Protein AF-0000000085841360 (afdb_homodimer)

InterPro domains:
  IPR001170 Adenylyl cyclase class-4/guanylyl cyclase [PR00255] (99-117)
  IPR001170 Adenylyl cyclase class-4/guanylyl cyclase [PR00255] (224-242)
  IPR001170 Adenylyl cyclase class-4/guanylyl cyclase [PR00255] (332-350)
  IPR001170 Adenylyl cyclase class-4/guanylyl cyclase [PR00255] (370-387)
  IPR001170 Adenylyl cyclase class-4/guanylyl cyclase [PS00458] (100-117)
  IPR001828 Receptor, ligand binding region [PF01094] (47-393)
  IPR028082 Periplasmic binding protein-like I [SSF53822] (27-424)
  IPR052612 Atrial Natriuretic Peptide Clearance Receptor [PTHR44755] (21-378)

Radius of gyration: 34.13 Å; Cα contacts (8 Å, |Δi|>4): 1692; chains: 2; bounding box: 113×146×78 Å

Foldseek 3Di:
DPPPPPPPPPPPPPPPVPLCLDADQDEFEEEEEAACDVVDCQHCLLQVLLQVVLVVVLCPDPSSVNYHYHYDYDHLVLDCRLVVVQVPADLVRHGLEYEDDAQQVSRQNNQQVCVVQLHAYEYCHNQFPVLLDQPHRNLRYFHLHFHLLLLLLVVLLLCVVLVFQEEEEEEAQQVRSRVRVRNVVSNCVNNCVHPNRHYHYDYHHVPPDPDPLLVRLVVCQPGAEYEYEDDLVSVLSNLLNCVVVVVLDLAHQYEYEDEWDQPVPQQDSNPDPDPCSLVSLSSQQRYKYKYFDFFDDPLLVVVQVSSVVSCVVVVNDDDPPTRSDTPRSQSSSVVVVLLSVLQSVQVSVVHHSSNSSSSSQSSAQDWDATSRGIWGHHNSNHTNTKMFMKHQLDSVNSDIDTQKIAGSVVGDIDGDPSDDVSSSHHDDDPPPPPPPPPPDD/DDPPPPPPPPPPPPPPPPLPLAADQDEFEEEEEAACDVVDCQHCLLQVLLQVVLVVVLCVDPSSVNYHYHYDYDHLVLDCRLVVVQVPADLVRHGLEYEDDAQQVSRQNNQQVCVVQLHAYEYCHNQFPVLLDQPHRNLRYFHLHFHLLLLLLVVLLLCVVLVFQEEEEEEAQQVRSRVRVRNVVSNCVNNCVHPNRHYHYDYHHVPPDPDPLLVRLVVCQVGAEYEYEDDLVSVLSNLLNCVVVVVLDLAHQAEYEDEWPLPVPQQDSNPDPDPCSLVSLSSQQRYKYKYFDFFDDPLLVVVQVSSVVSCVVVVNDDDDPTRSDTPRSQSSSVVVVLLSVLQSVQVSVVHHSSNSSSSSQSSAQDWDATSRGIWGHHNSNHTNTKMFMKHQLDSVNSDIDTQKIAGSVVGDIDGDPSDDPSSSHHDDDPPPPPPPPPPDD

pLDDT: mean 87.68, std 17.19, range [25.14, 98.94]

Nearest PDB structures (foldseek):
  1yk0-assembly1_A  TM=9.576E-01  e=2.338E-50  Homo sapiens
  1jdp-assembly1_B  TM=9.513E-01  e=7.769E-50  Homo sapiens
  1jdn-assembly1_A-2  TM=8.991E-01  e=1.057E-47  Homo sapiens
  1t34-assembly1_B  TM=9.199E-01  e=1.715E-35  Rattus norvegicus
  1ewk-assembly1_A  TM=6.582E-01  e=5.952E-17  Rattus norvegicus

Sequence (882 aa):
MSCFMSLCLSIMVVLMMPGRTSALTDNIDVMVMLPRNNTYLFSNQRVSPAIEYAIKKLGRAEPFAGLKFNVKYVNSACGVDALYALVDKQRDERPDLVLGPVCEYTAASVVRVASHWNIPVISAGALATGFNTKTAEYSHLTRIAPTYVKMAETFQAMFGRFGWRTASLIYDDDKDERNCYFTIEGVFTVLSEYNHIATDYAVLNSNEERVDADGIITSVYGSEVVIMCAKADTVRDLMLAAHRRKLTSDSHIFFNIELFNSSSYGDGSWRRGDKYDNEAKAAYSFLNTVTLLRSTKAEFEDFSKEMKKSLQQSDIPVCEGCSAVNMFMEGFHDALILYALALHEVKSNGLTKKDGLEITHRMWNRTIEGIAGQVSLDANGDRNGDFSVIRMTDPEAGTHETVMSYFGTNGSFQIMPGFKREWFSLRIAPEPQHPKHSDPSMSCFMSLCLSIMVVLMMPGRTSALTDNIDVMVMLPRNNTYLFSNQRVSPAIEYAIKKLGRAEPFAGLKFNVKYVNSACGVDALYALVDKQRDERPDLVLGPVCEYTAASVVRVASHWNIPVISAGALATGFNTKTAEYSHLTRIAPTYVKMAETFQAMFGRFGWRTASLIYDDDKDERNCYFTIEGVFTVLSEYNHIATDYAVLNSNEERVDADGIITSVYGSEVVIMCAKADTVRDLMLAAHRRKLTSDSHIFFNIELFNSSSYGDGSWRRGDKYDNEAKAAYSFLNTVTLLRSTKAEFEDFSKEMKKSLQQSDIPVCEGCSAVNMFMEGFHDALILYALALHEVKSNGLTKKDGLEITHRMWNRTIEGIAGQVSLDANGDRNGDFSVIRMTDPEAGTHETVMSYFGTNGSFQIMPGFKREWFSLRIAPEPQHPKHSDPS

Structure (mmCIF, N/CA/C/O backbone):
data_AF-0000000085841360-model_v1
#
loop_
_entity.id
_entity.type
_entity.pdbx_description
1 polymer 'Natriuretic peptide receptor 3'
#
loop_
_atom_site.group_PDB
_atom_site.id
_atom_site.type_symbol
_atom_site.label_atom_id
_atom_site.label_alt_id
_atom_site.label_comp_id
_atom_site.label_asym_id
_atom_site.label_entity_id
_atom_site.label_seq_id
_atom_site.pdbx_PDB_ins_code
_atom_site.Cartn_x
_atom_site.Cartn_y
_atom_site.Cartn_z
_atom_site.occupancy
_atom_site.B_iso_or_equiv
_atom_site.auth_seq_id
_atom_site.auth_comp_id
_atom_site.auth_asym_id
_atom_site.auth_atom_id
_atom_site.pdbx_PDB_model_num
ATOM 1 N N . MET A 1 1 ? -37.094 -74.125 42.688 1 28.25 1 MET A N 1
ATOM 2 C CA . MET A 1 1 ? -37.906 -73.438 41.656 1 28.25 1 MET A CA 1
ATOM 3 C C . MET A 1 1 ? -37.156 -72.188 41.156 1 28.25 1 MET A C 1
ATOM 5 O O . MET A 1 1 ? -37 -71.188 41.875 1 28.25 1 MET A O 1
ATOM 9 N N . SER A 1 2 ? -36.031 -72.375 40.375 1 29.48 2 SER A N 1
ATOM 10 C CA . SER A 1 2 ? -34.938 -71.688 39.688 1 29.48 2 SER A CA 1
ATOM 11 C C . SER A 1 2 ? -35.469 -70.688 38.688 1 29.48 2 SER A C 1
ATOM 13 O O . SER A 1 2 ? -36.125 -71.062 37.719 1 29.48 2 SER A O 1
ATOM 15 N N . CYS A 1 3 ? -35.969 -69.5 39.219 1 28.59 3 CYS A N 1
ATOM 16 C CA . CYS A 1 3 ? -36.438 -68.375 38.5 1 28.59 3 CYS A CA 1
ATOM 17 C C . CYS A 1 3 ? -35.469 -67.938 37.375 1 28.59 3 CYS A C 1
ATOM 19 O O . CYS A 1 3 ? -34.344 -67.562 37.656 1 28.59 3 CYS A O 1
ATOM 21 N N . PHE A 1 4 ? -35.469 -68.688 36.25 1 32.56 4 PHE A N 1
ATOM 22 C CA . PHE A 1 4 ? -34.844 -68.438 34.938 1 32.56 4 PHE A CA 1
ATOM 23 C C . PHE A 1 4 ? -35.156 -67.062 34.469 1 32.56 4 PHE A C 1
ATOM 25 O O . PHE A 1 4 ? -36.281 -66.75 34.094 1 32.56 4 PHE A O 1
ATOM 32 N N . MET A 1 5 ? -34.688 -66 35.188 1 34.22 5 MET A N 1
ATOM 33 C CA . MET A 1 5 ? -34.719 -64.562 34.812 1 34.22 5 MET A CA 1
ATOM 34 C C . MET A 1 5 ? -34.281 -64.375 33.375 1 34.22 5 MET A C 1
ATOM 36 O O . MET A 1 5 ? -33.125 -64.688 33.031 1 34.22 5 MET A O 1
ATOM 40 N N . SER A 1 6 ? -35.094 -64.688 32.375 1 33.19 6 SER A N 1
ATOM 41 C CA . SER A 1 6 ? -35 -64.375 30.953 1 33.19 6 SER A CA 1
ATOM 42 C C . SER A 1 6 ? -34.594 -62.938 30.75 1 33.19 6 SER A C 1
ATOM 44 O O . SER A 1 6 ? -35.312 -62.031 31.188 1 33.19 6 SER A O 1
ATOM 46 N N . LEU A 1 7 ? -33.281 -62.625 30.844 1 33.59 7 LEU A N 1
ATOM 47 C CA . LEU A 1 7 ? -32.625 -61.375 30.422 1 33.59 7 LEU A CA 1
ATOM 48 C C . LEU A 1 7 ? -33.094 -60.938 29.031 1 33.59 7 LEU A C 1
ATOM 50 O O . LEU A 1 7 ? -32.844 -61.656 28.047 1 33.59 7 LEU A O 1
ATOM 54 N N . CYS A 1 8 ? -34.344 -60.438 28.859 1 31.42 8 CYS A N 1
ATOM 55 C CA . CYS A 1 8 ? -34.844 -59.781 27.672 1 31.42 8 CYS A CA 1
ATOM 56 C C . CYS A 1 8 ? -33.812 -58.781 27.141 1 31.42 8 CYS A C 1
ATOM 58 O O . CYS A 1 8 ? -33.562 -57.75 27.781 1 31.42 8 CYS A O 1
ATOM 60 N N . LEU A 1 9 ? -32.719 -59.188 26.578 1 30.98 9 LEU A N 1
ATOM 61 C CA . LEU A 1 9 ? -31.844 -58.375 25.734 1 30.98 9 LEU A CA 1
ATOM 62 C C . LEU A 1 9 ? -32.656 -57.562 24.75 1 30.98 9 LEU A C 1
ATOM 64 O O . LEU A 1 9 ? -33.281 -58.094 23.812 1 30.98 9 LEU A O 1
ATOM 68 N N . SER A 1 10 ? -33.5 -56.625 25.234 1 33.5 10 SER A N 1
ATOM 69 C CA . SER A 1 10 ? -34.031 -55.625 24.328 1 33.5 10 SER A CA 1
ATOM 70 C C . SER A 1 10 ? -32.969 -55.031 23.422 1 33.5 10 SER A C 1
ATOM 72 O O . SER A 1 10 ? -32 -54.438 23.922 1 33.5 10 SER A O 1
ATOM 74 N N . ILE A 1 11 ? -32.594 -55.688 22.344 1 35.28 11 ILE A N 1
ATOM 75 C CA . ILE A 1 11 ? -31.891 -55.125 21.203 1 35.28 11 ILE A CA 1
ATOM 76 C C . ILE A 1 11 ? -32.5 -53.781 20.828 1 35.28 11 ILE A C 1
ATOM 78 O O . ILE A 1 11 ? -33.656 -53.719 20.391 1 35.28 11 ILE A O 1
ATOM 82 N N . MET A 1 12 ? -32.375 -52.781 21.656 1 34.16 12 MET A N 1
ATOM 83 C CA . MET A 1 12 ? -32.594 -51.438 21.141 1 34.16 12 MET A CA 1
ATOM 84 C C . MET A 1 12 ? -31.875 -51.219 19.812 1 34.16 12 MET A C 1
ATOM 86 O O . MET A 1 12 ? -30.641 -51.156 19.781 1 34.16 12 MET A O 1
ATOM 90 N N . VAL A 1 13 ? -32.312 -51.812 18.719 1 35.75 13 VAL A N 1
ATOM 91 C CA . VAL A 1 13 ? -31.938 -51.344 17.375 1 35.75 13 VAL A CA 1
ATOM 92 C C . VAL A 1 13 ? -32.031 -49.812 17.312 1 35.75 13 VAL A C 1
ATOM 94 O O . VAL A 1 13 ? -33.125 -49.25 17.422 1 35.75 13 VAL A O 1
ATOM 97 N N . VAL A 1 14 ? -31.172 -49.094 17.938 1 36.62 14 VAL A N 1
ATOM 98 C CA . VAL A 1 14 ? -30.953 -47.719 17.5 1 36.62 14 VAL A CA 1
ATOM 99 C C . VAL A 1 14 ? -30.984 -47.625 15.984 1 36.62 14 VAL A C 1
ATOM 101 O O . VAL A 1 14 ? -30.109 -48.188 15.312 1 36.62 14 VAL A O 1
ATOM 104 N N . LEU A 1 15 ? -32.156 -47.75 15.391 1 35.56 15 LEU A N 1
ATOM 105 C CA . LEU A 1 15 ? -32.281 -47.25 14.031 1 35.56 15 LEU A CA 1
ATOM 106 C C . LEU A 1 15 ? -31.453 -46 13.828 1 35.56 15 LEU A C 1
ATOM 108 O O . LEU A 1 15 ? -31.75 -44.938 14.414 1 35.56 15 LEU A O 1
ATOM 112 N N . MET A 1 16 ? -30.125 -46.125 13.781 1 35.56 16 MET A N 1
ATOM 113 C CA . MET A 1 16 ? -29.359 -45.062 13.117 1 35.56 16 MET A CA 1
ATOM 114 C C . MET A 1 16 ? -30.125 -44.531 11.914 1 35.56 16 MET A C 1
ATOM 116 O O . MET A 1 16 ? -30.391 -45.25 10.961 1 35.56 16 MET A O 1
ATOM 120 N N . MET A 1 17 ? -31.203 -43.781 12.102 1 36.94 17 MET A N 1
ATOM 121 C CA . MET A 1 17 ? -31.703 -43 10.969 1 36.94 17 MET A CA 1
ATOM 122 C C . MET A 1 17 ? -30.562 -42.531 10.07 1 36.94 17 MET A C 1
ATOM 124 O O . MET A 1 17 ? -29.578 -41.969 10.555 1 36.94 17 MET A O 1
ATOM 128 N N . PRO A 1 18 ? -30.281 -43.25 9 1 39.94 18 PRO A N 1
ATOM 129 C CA . PRO A 1 18 ? -29.328 -42.562 8.133 1 39.94 18 PRO A CA 1
ATOM 130 C C . PRO A 1 18 ? -29.516 -41.062 8.109 1 39.94 18 PRO A C 1
ATOM 132 O O . PRO A 1 18 ? -30.656 -40.562 8.148 1 39.94 18 PRO A O 1
ATOM 135 N N . GLY A 1 19 ? -28.797 -40.281 8.82 1 41.38 19 GLY A N 1
ATOM 136 C CA . GLY A 1 19 ? -28.812 -38.844 8.594 1 41.38 19 GLY A CA 1
ATOM 137 C C . GLY A 1 19 ? -29.234 -38.469 7.191 1 41.38 19 GLY A C 1
ATOM 138 O O . GLY A 1 19 ? -28.656 -38.938 6.207 1 41.38 19 GLY A O 1
ATOM 139 N N . ARG A 1 20 ? -30.453 -38.281 6.887 1 42.06 20 ARG A N 1
ATOM 140 C CA . ARG A 1 20 ? -30.953 -37.688 5.645 1 42.06 20 ARG A CA 1
ATOM 141 C C . ARG A 1 20 ? -29.984 -36.656 5.098 1 42.06 20 ARG A C 1
ATOM 143 O O . ARG A 1 20 ? -29.781 -35.594 5.699 1 42.06 20 ARG A O 1
ATOM 150 N N . THR A 1 21 ? -28.797 -37 4.57 1 52.59 21 THR A N 1
ATOM 151 C CA . THR A 1 21 ? -28.016 -36.031 3.822 1 52.59 21 THR A CA 1
ATOM 152 C C . THR A 1 21 ? -28.922 -35.219 2.889 1 52.59 21 THR A C 1
ATOM 154 O O . THR A 1 21 ? -29.391 -35.719 1.871 1 52.59 21 THR A O 1
ATOM 157 N N . SER A 1 22 ? -29.734 -34.312 3.354 1 61.97 22 SER A N 1
ATOM 158 C CA . SER A 1 22 ? -30.688 -33.5 2.627 1 61.97 22 SER A CA 1
ATOM 159 C C . SER A 1 22 ? -30 -32.75 1.493 1 61.97 22 SER A C 1
ATOM 161 O O . SER A 1 22 ? -28.891 -32.219 1.665 1 61.97 22 SER A O 1
ATOM 163 N N . ALA A 1 23 ? -30.453 -32.938 0.25 1 74.75 23 ALA A N 1
ATOM 164 C CA . ALA A 1 23 ? -30.047 -32.281 -0.981 1 74.75 23 ALA A CA 1
ATOM 165 C C . ALA A 1 23 ? -30 -30.766 -0.796 1 74.75 23 ALA A C 1
ATOM 167 O O . ALA A 1 23 ? -30.859 -30.188 -0.133 1 74.75 23 ALA A O 1
ATOM 168 N N . LEU A 1 24 ? -28.812 -30.172 -1.114 1 85.38 24 LEU A N 1
ATOM 169 C CA . LEU A 1 24 ? -28.672 -28.719 -1.075 1 85.38 24 LEU A CA 1
ATOM 170 C C . LEU A 1 24 ? -29.578 -28.062 -2.119 1 85.38 24 LEU A C 1
ATOM 172 O O . LEU A 1 24 ? -29.656 -28.531 -3.256 1 85.38 24 LEU A O 1
ATOM 176 N N . THR A 1 25 ? -30.391 -27.094 -1.791 1 87.81 25 THR A N 1
ATOM 177 C CA . THR A 1 25 ? -31.266 -26.406 -2.732 1 87.81 25 THR A CA 1
ATOM 178 C C . THR A 1 25 ? -31.047 -24.906 -2.699 1 87.81 25 THR A C 1
ATOM 180 O O . THR A 1 25 ? -31.859 -24.125 -3.203 1 87.81 25 THR A O 1
ATOM 183 N N . ASP A 1 26 ? -29.906 -24.469 -2.254 1 93.31 26 ASP A N 1
ATOM 184 C CA . ASP A 1 26 ? -29.641 -23.047 -2.037 1 93.31 26 ASP A CA 1
ATOM 185 C C . ASP A 1 26 ? -29.375 -22.344 -3.359 1 93.31 26 ASP A C 1
ATOM 187 O O . ASP A 1 26 ? -28.812 -22.922 -4.285 1 93.31 26 ASP A O 1
ATOM 191 N N . ASN A 1 27 ? -29.859 -21.094 -3.457 1 96.75 27 ASN A N 1
ATOM 192 C CA . ASN A 1 27 ? -29.406 -20.141 -4.469 1 96.75 27 ASN A CA 1
ATOM 193 C C . ASN A 1 27 ? -28.156 -19.391 -4.012 1 96.75 27 ASN A C 1
ATOM 195 O O . ASN A 1 27 ? -28.188 -18.672 -3.008 1 96.75 27 ASN A O 1
ATOM 199 N N . ILE A 1 28 ? -27.125 -19.562 -4.711 1 98.31 28 ILE A N 1
ATOM 200 C CA . ILE A 1 28 ? -25.859 -18.969 -4.305 1 98.31 28 ILE A CA 1
ATOM 201 C C . ILE A 1 28 ? -25.5 -17.828 -5.242 1 98.31 28 ILE A C 1
ATOM 203 O O . ILE A 1 28 ? -25.234 -18.031 -6.434 1 98.31 28 ILE A O 1
ATOM 207 N N . ASP A 1 29 ? -25.438 -16.578 -4.742 1 98.62 29 ASP A N 1
ATOM 208 C CA . ASP A 1 29 ? -24.984 -15.422 -5.52 1 98.62 29 ASP A CA 1
ATOM 209 C C . ASP A 1 29 ? -23.453 -15.328 -5.52 1 98.62 29 ASP A C 1
ATOM 211 O O . ASP A 1 29 ? -22.844 -15.117 -4.469 1 98.62 29 ASP A O 1
ATOM 215 N N . VAL A 1 30 ? -22.906 -15.492 -6.715 1 98.81 30 VAL A N 1
ATOM 216 C CA . VAL A 1 30 ? -21.453 -15.492 -6.855 1 98.81 30 VAL A CA 1
ATOM 217 C C . VAL A 1 30 ? -21 -14.242 -7.613 1 98.81 30 VAL A C 1
ATOM 219 O O . VAL A 1 30 ? -21.5 -13.961 -8.703 1 98.81 30 VAL A O 1
ATOM 222 N N . MET A 1 31 ? -20.125 -13.492 -7.012 1 98.88 31 MET A N 1
ATOM 223 C CA . MET A 1 31 ? -19.516 -12.359 -7.691 1 98.88 31 MET A CA 1
ATOM 224 C C . MET A 1 31 ? -18.094 -12.688 -8.125 1 98.88 31 MET A C 1
ATOM 226 O O . MET A 1 31 ? -17.219 -12.93 -7.289 1 98.88 31 MET A O 1
ATOM 230 N N . VAL A 1 32 ? -17.891 -12.766 -9.422 1 98.88 32 VAL A N 1
ATOM 231 C CA . VAL A 1 32 ? -16.562 -13.047 -9.977 1 98.88 32 VAL A CA 1
ATOM 232 C C . VAL A 1 32 ? -15.883 -11.734 -10.359 1 98.88 32 VAL A C 1
ATOM 234 O O . VAL A 1 32 ? -16.391 -10.977 -11.195 1 98.88 32 VAL A O 1
ATOM 237 N N . MET A 1 33 ? -14.742 -11.445 -9.734 1 98.81 33 MET A N 1
ATOM 238 C CA . MET A 1 33 ? -14.047 -10.18 -9.961 1 98.81 33 MET A CA 1
ATOM 239 C C . MET A 1 33 ? -12.727 -10.406 -10.688 1 98.81 33 MET A C 1
ATOM 241 O O . MET A 1 33 ? -11.688 -10.578 -10.047 1 98.81 33 MET A O 1
ATOM 245 N N . LEU A 1 34 ? -12.766 -10.297 -11.984 1 98.62 34 LEU A N 1
ATOM 246 C CA . LEU A 1 34 ? -11.609 -10.469 -12.859 1 98.62 34 LEU A CA 1
ATOM 247 C C . LEU A 1 34 ? -11.602 -9.414 -13.961 1 98.62 34 LEU A C 1
ATOM 249 O O . LEU A 1 34 ? -12.641 -8.836 -14.281 1 98.62 34 LEU A O 1
ATOM 253 N N . PRO A 1 35 ? -10.438 -9.156 -14.539 1 97.94 35 PRO A N 1
ATOM 254 C CA . PRO A 1 35 ? -10.383 -8.125 -15.578 1 97.94 35 PRO A CA 1
ATOM 255 C C . PRO A 1 35 ? -11.047 -8.562 -16.875 1 97.94 35 PRO A C 1
ATOM 257 O O . PRO A 1 35 ? -11.094 -9.758 -17.188 1 97.94 35 PRO A O 1
ATOM 260 N N . ARG A 1 36 ? -11.508 -7.578 -17.625 1 96.31 36 ARG A N 1
ATOM 261 C CA . ARG A 1 36 ? -12.047 -7.828 -18.953 1 96.31 36 ARG A CA 1
ATOM 262 C C . ARG A 1 36 ? -10.938 -7.906 -20 1 96.31 36 ARG A C 1
ATOM 264 O O . ARG A 1 36 ? -11.062 -8.609 -21 1 96.31 36 ARG A O 1
ATOM 271 N N . ASN A 1 37 ? -9.883 -7.219 -19.75 1 91.81 37 ASN A N 1
ATOM 272 C CA . ASN A 1 37 ? -8.727 -7.195 -20.656 1 91.81 37 ASN A CA 1
ATOM 273 C C . ASN A 1 37 ? -8.094 -8.578 -20.781 1 91.81 37 ASN A C 1
ATOM 275 O O . ASN A 1 37 ? -7.57 -9.117 -19.812 1 91.81 37 ASN A O 1
ATOM 279 N N . ASN A 1 38 ? -7.973 -9.102 -21.969 1 90.5 38 ASN A N 1
ATOM 280 C CA . ASN A 1 38 ? -7.543 -10.477 -22.219 1 90.5 38 ASN A CA 1
ATOM 281 C C . ASN A 1 38 ? -6.02 -10.602 -22.203 1 90.5 38 ASN A C 1
ATOM 283 O O . ASN A 1 38 ? -5.48 -11.695 -22.375 1 90.5 38 ASN A O 1
ATOM 287 N N . THR A 1 39 ? -5.379 -9.508 -21.906 1 87.81 39 THR A N 1
ATOM 288 C CA . THR A 1 39 ? -3.938 -9.633 -21.719 1 87.81 39 THR A CA 1
ATOM 289 C C . THR A 1 39 ? -3.625 -10.359 -20.406 1 87.81 39 THR A C 1
ATOM 291 O O . THR A 1 39 ? -2.531 -10.906 -20.25 1 87.81 39 THR A O 1
ATOM 294 N N . TYR A 1 40 ? -4.609 -10.359 -19.578 1 91.06 40 TYR A N 1
ATOM 295 C CA . TYR A 1 40 ? -4.461 -11.117 -18.344 1 91.06 40 TYR A CA 1
ATOM 296 C C . TYR A 1 40 ? -4.816 -12.586 -18.562 1 91.06 40 TYR A C 1
ATOM 298 O O . TYR A 1 40 ? -5.828 -12.898 -19.188 1 91.06 40 TYR A O 1
ATOM 306 N N . LEU A 1 41 ? -4.078 -13.461 -18.031 1 89.88 41 LEU A N 1
ATOM 307 C CA . LEU A 1 41 ? -4.332 -14.898 -18.125 1 89.88 41 LEU A CA 1
ATOM 308 C C . LEU A 1 41 ? -5.574 -15.289 -17.344 1 89.88 41 LEU A C 1
ATOM 310 O O . LEU A 1 41 ? -6.109 -16.375 -17.516 1 89.88 41 LEU A O 1
ATOM 314 N N . PHE A 1 42 ? -5.996 -14.422 -16.5 1 95.19 42 PHE A N 1
ATOM 315 C CA . PHE A 1 42 ? -7.137 -14.711 -15.633 1 95.19 42 PHE A CA 1
ATOM 316 C C . PHE A 1 42 ? -8.312 -13.805 -15.977 1 95.19 42 PHE A C 1
ATOM 318 O O . PHE A 1 42 ? -9.148 -13.508 -15.117 1 95.19 42 PHE A O 1
ATOM 325 N N . SER A 1 43 ? -8.352 -13.359 -17.141 1 95.38 43 SER A N 1
ATOM 326 C CA . SER A 1 43 ? -9.461 -12.5 -17.547 1 95.38 43 SER A CA 1
ATOM 327 C C . SER A 1 43 ? -10.797 -13.234 -17.453 1 95.38 43 SER A C 1
ATOM 329 O O . SER A 1 43 ? -10.836 -14.469 -17.469 1 95.38 43 SER A O 1
ATOM 331 N N . ASN A 1 44 ? -11.852 -12.469 -17.391 1 96.62 44 ASN A N 1
ATOM 332 C CA . ASN A 1 44 ? -13.195 -13.031 -17.328 1 96.62 44 ASN A CA 1
ATOM 333 C C . ASN A 1 44 ? -13.461 -13.984 -18.484 1 96.62 44 ASN A C 1
ATOM 335 O O . ASN A 1 44 ? -14.008 -15.07 -18.297 1 96.62 44 ASN A O 1
ATOM 339 N N . GLN A 1 45 ? -13.039 -13.586 -19.625 1 94.06 45 GLN A N 1
ATOM 340 C CA . GLN A 1 45 ? -13.32 -14.375 -20.812 1 94.06 45 GLN A CA 1
ATOM 341 C C . GLN A 1 45 ? -12.578 -15.711 -20.781 1 94.06 45 GLN A C 1
ATOM 343 O O . GLN A 1 45 ? -13.078 -16.719 -21.281 1 94.06 45 GLN A O 1
ATOM 348 N N . ARG A 1 46 ? -11.461 -15.727 -20.203 1 92.94 46 ARG A N 1
ATOM 349 C CA . ARG A 1 46 ? -10.656 -16.938 -20.125 1 92.94 46 ARG A CA 1
ATOM 350 C C . ARG A 1 46 ? -11.164 -17.859 -19.031 1 92.94 46 ARG A C 1
ATOM 352 O O . ARG A 1 46 ? -11.172 -19.078 -19.188 1 92.94 46 ARG A O 1
ATOM 359 N N . VAL A 1 47 ? -11.609 -17.297 -17.969 1 96.25 47 VAL A N 1
ATOM 360 C CA . VAL A 1 47 ? -11.875 -18.078 -16.766 1 96.25 47 VAL A CA 1
ATOM 361 C C . VAL A 1 47 ? -13.336 -18.516 -16.734 1 96.25 47 VAL A C 1
ATOM 363 O O . VAL A 1 47 ? -13.672 -19.562 -16.188 1 96.25 47 VAL A O 1
ATOM 366 N N . SER A 1 48 ? -14.266 -17.766 -17.344 1 97.12 48 SER A N 1
ATOM 367 C CA . SER A 1 48 ? -15.703 -18 -17.234 1 97.12 48 SER A CA 1
ATOM 368 C C . SER A 1 48 ? -16.062 -19.406 -17.703 1 97.12 48 SER A C 1
ATOM 370 O O . SER A 1 48 ? -16.906 -20.078 -17.094 1 97.12 48 SER A O 1
ATOM 372 N N . PRO A 1 49 ? -15.453 -19.938 -18.812 1 95.94 49 PRO A N 1
ATOM 373 C CA . PRO A 1 49 ? -15.805 -21.297 -19.219 1 95.94 49 PRO A CA 1
ATOM 374 C C . PRO A 1 49 ? -15.469 -22.328 -18.141 1 95.94 49 PRO A C 1
ATOM 376 O O . PRO A 1 49 ? -16.188 -23.328 -17.984 1 95.94 49 PRO A O 1
ATOM 379 N N . ALA A 1 50 ? -14.383 -22.109 -17.469 1 96.81 50 ALA A N 1
ATOM 380 C CA . ALA A 1 50 ? -13.984 -23.031 -16.406 1 96.81 50 ALA A CA 1
ATOM 381 C C . ALA A 1 50 ? -15 -23.031 -15.258 1 96.81 50 ALA A C 1
ATOM 383 O O . ALA A 1 50 ? -15.312 -24.078 -14.688 1 96.81 50 ALA A O 1
ATOM 384 N N . ILE A 1 51 ? -15.5 -21.859 -14.891 1 98.12 51 ILE A N 1
ATOM 385 C CA . ILE A 1 51 ? -16.5 -21.719 -13.844 1 98.12 51 ILE A CA 1
ATOM 386 C C . ILE A 1 51 ? -17.797 -22.406 -14.273 1 98.12 51 ILE A C 1
ATOM 388 O O . ILE A 1 51 ? -18.391 -23.172 -13.5 1 98.12 51 ILE A O 1
ATOM 392 N N . GLU A 1 52 ? -18.172 -22.203 -15.531 1 97.06 52 GLU A N 1
ATOM 393 C CA . GLU A 1 52 ? -19.375 -22.828 -16.062 1 97.06 52 GLU A CA 1
ATOM 394 C C . GLU A 1 52 ? -19.25 -24.344 -16.078 1 97.06 52 GLU A C 1
ATOM 396 O O . GLU A 1 52 ? -20.219 -25.062 -15.797 1 97.06 52 GLU A O 1
ATOM 401 N N . TYR A 1 53 ? -18.078 -24.781 -16.453 1 96.38 53 TYR A N 1
ATOM 402 C CA . TYR A 1 53 ? -17.812 -26.219 -16.453 1 96.38 53 TYR A CA 1
ATOM 403 C C . TYR A 1 53 ? -18.016 -26.812 -15.055 1 96.38 53 TYR A C 1
ATOM 405 O O . TYR A 1 53 ? -18.609 -27.891 -14.914 1 96.38 53 TYR A O 1
ATOM 413 N N . ALA A 1 54 ? -17.562 -26.172 -14.047 1 97.31 54 ALA A N 1
ATOM 414 C CA . ALA A 1 54 ? -17.719 -26.625 -12.664 1 97.31 54 ALA A CA 1
ATOM 415 C C . ALA A 1 54 ? -19.188 -26.625 -12.25 1 97.31 54 ALA A C 1
ATOM 417 O O . ALA A 1 54 ? -19.656 -27.547 -11.578 1 97.31 54 ALA A O 1
ATOM 418 N N . ILE A 1 55 ? -19.922 -25.594 -12.625 1 97.75 55 ILE A N 1
ATOM 419 C CA . ILE A 1 55 ? -21.328 -25.484 -12.289 1 97.75 55 ILE A CA 1
ATOM 420 C C . ILE A 1 55 ? -22.094 -26.656 -12.891 1 97.75 55 ILE A C 1
ATOM 422 O O . ILE A 1 55 ? -22.938 -27.281 -12.227 1 97.75 55 ILE A O 1
ATOM 426 N N . LYS A 1 56 ? -21.781 -26.984 -14.148 1 95.62 56 LYS A N 1
ATOM 427 C CA . LYS A 1 56 ? -22.438 -28.094 -14.82 1 95.62 56 LYS A CA 1
ATOM 428 C C . LYS A 1 56 ? -22.125 -29.422 -14.117 1 95.62 56 LYS A C 1
ATOM 430 O O . LYS A 1 56 ? -23 -30.266 -13.938 1 95.62 56 LYS A O 1
ATOM 435 N N . LYS A 1 57 ? -20.906 -29.547 -13.797 1 93.75 57 LYS A N 1
ATOM 436 C CA . LYS A 1 57 ? -20.484 -30.766 -13.094 1 93.75 57 LYS A CA 1
ATOM 437 C C . LYS A 1 57 ? -21.219 -30.906 -11.758 1 93.75 57 LYS A C 1
ATOM 439 O O . LYS A 1 57 ? -21.703 -31.984 -11.422 1 93.75 57 LYS A O 1
ATOM 444 N N . LEU A 1 58 ? -21.312 -29.875 -10.984 1 95.94 58 LEU A N 1
ATOM 445 C CA . LEU A 1 58 ? -22 -29.859 -9.695 1 95.94 58 LEU A CA 1
ATOM 446 C C . LEU A 1 58 ? -23.5 -30.125 -9.875 1 95.94 58 LEU A C 1
ATOM 448 O O . LEU A 1 58 ? -24.125 -30.766 -9.039 1 95.94 58 LEU A O 1
ATOM 452 N N . GLY A 1 59 ? -23.984 -29.656 -10.961 1 94.56 59 GLY A N 1
ATOM 453 C CA . GLY A 1 59 ? -25.406 -29.812 -11.242 1 94.56 59 GLY A CA 1
ATOM 454 C C . GLY A 1 59 ? -25.797 -31.25 -11.523 1 94.56 59 GLY A C 1
ATOM 455 O O . GLY A 1 59 ? -26.969 -31.594 -11.461 1 94.56 59 GLY A O 1
ATOM 456 N N . ARG A 1 60 ? -24.812 -32.094 -11.734 1 93.38 60 ARG A N 1
ATOM 457 C CA . ARG A 1 60 ? -25.078 -33.5 -12.102 1 93.38 60 ARG A CA 1
ATOM 458 C C . ARG A 1 60 ? -24.766 -34.438 -10.945 1 93.38 60 ARG A C 1
ATOM 460 O O . ARG A 1 60 ? -24.969 -35.656 -11.047 1 93.38 60 ARG A O 1
ATOM 467 N N . ALA A 1 61 ? -24.297 -33.875 -9.922 1 91.25 61 ALA A N 1
ATOM 468 C CA . ALA A 1 61 ? -23.797 -34.75 -8.844 1 91.25 61 ALA A CA 1
ATOM 469 C C . ALA A 1 61 ? -24.547 -34.438 -7.539 1 91.25 61 ALA A C 1
ATOM 471 O O . ALA A 1 61 ? -24.656 -33.281 -7.125 1 91.25 61 ALA A O 1
ATOM 472 N N . GLU A 1 62 ? -25.125 -35.562 -6.992 1 90.38 62 GLU A N 1
ATOM 473 C CA . GLU A 1 62 ? -25.656 -35.438 -5.645 1 90.38 62 GLU A CA 1
ATOM 474 C C . GLU A 1 62 ? -24.547 -35.344 -4.605 1 90.38 62 GLU A C 1
ATOM 476 O O . GLU A 1 62 ? -23.484 -35.938 -4.766 1 90.38 62 GLU A O 1
ATOM 481 N N . PRO A 1 63 ? -24.672 -34.469 -3.555 1 93.44 63 PRO A N 1
ATOM 482 C CA . PRO A 1 63 ? -25.828 -33.719 -3.066 1 93.44 63 PRO A CA 1
ATOM 483 C C . PRO A 1 63 ? -25.844 -32.281 -3.576 1 93.44 63 PRO A C 1
ATOM 485 O O . PRO A 1 63 ? -26.531 -31.438 -2.998 1 93.44 63 PRO A O 1
ATOM 488 N N . PHE A 1 64 ? -25.141 -31.984 -4.652 1 94.81 64 PHE A N 1
ATOM 489 C CA . PHE A 1 64 ? -24.922 -30.609 -5.07 1 94.81 64 PHE A CA 1
ATOM 490 C C . PHE A 1 64 ? -25.891 -30.203 -6.172 1 94.81 64 PHE A C 1
ATOM 492 O O . PHE A 1 64 ? -26.016 -29.031 -6.512 1 94.81 64 PHE A O 1
ATOM 499 N N . ALA A 1 65 ? -26.641 -31.125 -6.676 1 92.94 65 ALA A N 1
ATOM 500 C CA . ALA A 1 65 ? -27.453 -30.938 -7.871 1 92.94 65 ALA A CA 1
ATOM 501 C C . ALA A 1 65 ? -28.516 -29.859 -7.656 1 92.94 65 ALA A C 1
ATOM 503 O O . ALA A 1 65 ? -28.953 -29.203 -8.609 1 92.94 65 ALA A O 1
ATOM 504 N N . GLY A 1 66 ? -28.875 -29.641 -6.488 1 92.94 66 GLY A N 1
ATOM 505 C CA . GLY A 1 66 ? -29.906 -28.672 -6.184 1 92.94 66 GLY A CA 1
ATOM 506 C C . GLY A 1 66 ? -29.375 -27.25 -6.039 1 92.94 66 GLY A C 1
ATOM 507 O O . GLY A 1 66 ? -30.141 -26.297 -5.965 1 92.94 66 GLY A O 1
ATOM 508 N N . LEU A 1 67 ? -28.078 -27.094 -5.996 1 95.81 67 LEU A N 1
ATOM 509 C CA . LEU A 1 67 ? -27.469 -25.766 -5.875 1 95.81 67 LEU A CA 1
ATOM 510 C C . LEU A 1 67 ? -27.656 -24.969 -7.164 1 95.81 67 LEU A C 1
ATOM 512 O O . LEU A 1 67 ? -27.484 -25.516 -8.258 1 95.81 67 LEU A O 1
ATOM 516 N N . LYS A 1 68 ? -28.094 -23.781 -7.023 1 96.75 68 LYS A N 1
ATOM 517 C CA . LYS A 1 68 ? -28.172 -22.859 -8.148 1 96.75 68 LYS A CA 1
ATOM 518 C C . LYS A 1 68 ? -27.188 -21.703 -7.977 1 96.75 68 LYS A C 1
ATOM 520 O O . LYS A 1 68 ? -27.312 -20.906 -7.047 1 96.75 68 LYS A O 1
ATOM 525 N N . PHE A 1 69 ? -26.312 -21.609 -8.906 1 98.06 69 PHE A N 1
ATOM 526 C CA . PHE A 1 69 ? -25.312 -20.547 -8.844 1 98.06 69 PHE A CA 1
ATOM 527 C C . PHE A 1 69 ? -25.688 -19.391 -9.75 1 98.06 69 PHE A C 1
ATOM 529 O O . PHE A 1 69 ? -25.797 -19.547 -10.969 1 98.06 69 PHE A O 1
ATOM 536 N N . ASN A 1 70 ? -25.922 -18.219 -9.203 1 98.06 70 ASN A N 1
ATOM 537 C CA . ASN A 1 70 ? -26.109 -16.969 -9.93 1 98.06 70 ASN A CA 1
ATOM 538 C C . ASN A 1 70 ? -24.797 -16.188 -10.039 1 98.06 70 ASN A C 1
ATOM 540 O O . ASN A 1 70 ? -24.438 -15.445 -9.117 1 98.06 70 ASN A O 1
ATOM 544 N N . VAL A 1 71 ? -24.172 -16.281 -11.219 1 98.5 71 VAL A N 1
ATOM 545 C CA . VAL A 1 71 ? -22.828 -15.758 -11.359 1 98.5 71 VAL A CA 1
ATOM 546 C C . VAL A 1 71 ? -22.875 -14.375 -12.008 1 98.5 71 VAL A C 1
ATOM 548 O O . VAL A 1 71 ? -23.438 -14.219 -13.102 1 98.5 71 VAL A O 1
ATOM 551 N N . LYS A 1 72 ? -22.359 -13.383 -11.328 1 98.19 72 LYS A N 1
ATOM 552 C CA . LYS A 1 72 ? -22.188 -12.039 -11.875 1 98.19 72 LYS A CA 1
ATOM 553 C C . LYS A 1 72 ? -20.719 -11.695 -12.047 1 98.19 72 LYS A C 1
ATOM 555 O O . LYS A 1 72 ? -19.938 -11.781 -11.094 1 98.19 72 LYS A O 1
ATOM 560 N N . TYR A 1 73 ? -20.375 -11.32 -13.258 1 98.19 73 TYR A N 1
ATOM 561 C CA . TYR A 1 73 ? -19 -10.969 -13.562 1 98.19 73 TYR A CA 1
ATOM 562 C C . TYR A 1 73 ? -18.781 -9.461 -13.445 1 98.19 73 TYR A C 1
ATOM 564 O O . TYR A 1 73 ? -19.547 -8.68 -14.008 1 98.19 73 TYR A O 1
ATOM 572 N N . VAL A 1 74 ? -17.781 -9.094 -12.664 1 97.81 74 VAL A N 1
ATOM 573 C CA . VAL A 1 74 ? -17.406 -7.703 -12.461 1 97.81 74 VAL A CA 1
ATOM 574 C C . VAL A 1 74 ? -15.984 -7.473 -12.992 1 97.81 74 VAL A C 1
ATOM 576 O O . VAL A 1 74 ? -15.078 -8.273 -12.734 1 97.81 74 VAL A O 1
ATOM 579 N N . ASN A 1 75 ? -15.844 -6.398 -13.758 1 97.81 75 ASN A N 1
ATOM 580 C CA . ASN A 1 75 ? -14.508 -6.035 -14.227 1 97.81 75 ASN A CA 1
ATOM 581 C C . ASN A 1 75 ? -13.648 -5.477 -13.094 1 97.81 75 ASN A C 1
ATOM 583 O O . ASN A 1 75 ? -13.852 -4.34 -12.664 1 97.81 75 ASN A O 1
ATOM 587 N N . SER A 1 76 ? -12.75 -6.207 -12.656 1 96.94 76 SER A N 1
ATOM 588 C CA . SER A 1 76 ? -11.867 -5.734 -11.594 1 96.94 76 SER A CA 1
ATOM 589 C C . SER A 1 76 ? -10.844 -4.734 -12.125 1 96.94 76 SER A C 1
ATOM 591 O O . SER A 1 76 ? -10.398 -3.85 -11.398 1 96.94 76 SER A O 1
ATOM 593 N N . ALA A 1 77 ? -10.461 -4.949 -13.453 1 94.88 77 ALA A N 1
ATOM 594 C CA . ALA A 1 77 ? -9.453 -4.133 -14.125 1 94.88 77 ALA A CA 1
ATOM 595 C C . ALA A 1 77 ? -8.164 -4.082 -13.312 1 94.88 77 ALA A C 1
ATOM 597 O O . ALA A 1 77 ? -7.371 -3.146 -13.445 1 94.88 77 ALA A O 1
ATOM 598 N N . CYS A 1 78 ? -8.047 -4.996 -12.383 1 96.06 78 CYS A N 1
ATOM 599 C CA . CYS A 1 78 ? -6.906 -5.008 -11.477 1 96.06 78 CYS A CA 1
ATOM 600 C C . CYS A 1 78 ? -6.742 -3.654 -10.797 1 96.06 78 CYS A C 1
ATOM 602 O O . CYS A 1 78 ? -5.621 -3.176 -10.617 1 96.06 78 CYS A O 1
ATOM 604 N N . GLY A 1 79 ? -7.816 -3.008 -10.469 1 94.75 79 GLY A N 1
ATOM 605 C CA . GLY A 1 79 ? -7.848 -1.704 -9.828 1 94.75 79 GLY A CA 1
ATOM 606 C C . GLY A 1 79 ? -8.914 -1.595 -8.75 1 94.75 79 GLY A C 1
ATOM 607 O O . GLY A 1 79 ? -9.375 -2.607 -8.219 1 94.75 79 GLY A O 1
ATOM 608 N N . VAL A 1 80 ? -9.273 -0.377 -8.422 1 95.56 80 VAL A N 1
ATOM 609 C CA . VAL A 1 80 ? -10.148 -0.102 -7.285 1 95.56 80 VAL A CA 1
ATOM 610 C C . VAL A 1 80 ? -11.602 -0.374 -7.672 1 95.56 80 VAL A C 1
ATOM 612 O O . VAL A 1 80 ? -12.469 -0.501 -6.805 1 95.56 80 VAL A O 1
ATOM 615 N N . ASP A 1 81 ? -11.891 -0.652 -8.93 1 96.06 81 ASP A N 1
ATOM 616 C CA . ASP A 1 81 ? -13.25 -0.857 -9.43 1 96.06 81 ASP A CA 1
ATOM 617 C C . ASP A 1 81 ? -13.883 -2.086 -8.789 1 96.06 81 ASP A C 1
ATOM 619 O O . ASP A 1 81 ? -15.102 -2.119 -8.57 1 96.06 81 ASP A O 1
ATOM 623 N N . ALA A 1 82 ? -13.094 -3.041 -8.547 1 98.19 82 ALA A N 1
ATOM 624 C CA . ALA A 1 82 ? -13.617 -4.234 -7.887 1 98.19 82 ALA A CA 1
ATOM 625 C C . ALA A 1 82 ? -14.18 -3.898 -6.508 1 98.19 82 ALA A C 1
ATOM 627 O O . ALA A 1 82 ? -15.25 -4.375 -6.133 1 98.19 82 ALA A O 1
ATOM 628 N N . LEU A 1 83 ? -13.445 -3.092 -5.766 1 98.31 83 LEU A N 1
ATOM 629 C CA . LEU A 1 83 ? -13.922 -2.658 -4.457 1 98.31 83 LEU A CA 1
ATOM 630 C C . LEU A 1 83 ? -15.219 -1.865 -4.59 1 98.31 83 LEU A C 1
ATOM 632 O O . LEU A 1 83 ? -16.156 -2.072 -3.824 1 98.31 83 LEU A O 1
ATOM 636 N N . TYR A 1 84 ? -15.273 -0.959 -5.586 1 98.31 84 TYR A N 1
ATOM 637 C CA . TYR A 1 84 ? -16.469 -0.14 -5.809 1 98.31 84 TYR A CA 1
ATOM 638 C C . TYR A 1 84 ? -17.688 -1.012 -6.066 1 98.31 84 TYR A C 1
ATOM 640 O O . TYR A 1 84 ? -18.766 -0.769 -5.512 1 98.31 84 TYR A O 1
ATOM 648 N N . ALA A 1 85 ? -17.469 -2.029 -6.863 1 98.31 85 ALA A N 1
ATOM 649 C CA . ALA A 1 85 ? -18.562 -2.93 -7.191 1 98.31 85 ALA A CA 1
ATOM 650 C C . ALA A 1 85 ? -19.078 -3.645 -5.945 1 98.31 85 ALA A C 1
ATOM 652 O O . ALA A 1 85 ? -20.281 -3.869 -5.805 1 98.31 85 ALA A O 1
ATOM 653 N N . LEU A 1 86 ? -18.203 -3.984 -5.094 1 98.62 86 LEU A N 1
ATOM 654 C CA . LEU A 1 86 ? -18.578 -4.695 -3.879 1 98.62 86 LEU A CA 1
ATOM 655 C C . LEU A 1 86 ? -19.297 -3.768 -2.91 1 98.62 86 LEU A C 1
ATOM 657 O O . LEU A 1 86 ? -20.406 -4.086 -2.441 1 98.62 86 LEU A O 1
ATOM 661 N N . VAL A 1 87 ? -18.734 -2.564 -2.639 1 98.44 87 VAL A N 1
ATOM 662 C CA . VAL A 1 87 ? -19.234 -1.703 -1.571 1 98.44 87 VAL A CA 1
ATOM 663 C C . VAL A 1 87 ? -20.531 -1.036 -2.01 1 98.44 87 VAL A C 1
ATOM 665 O O . VAL A 1 87 ? -21.266 -0.479 -1.186 1 98.44 87 VAL A O 1
ATOM 668 N N . ASP A 1 88 ? -20.859 -1.089 -3.307 1 97.94 88 ASP A N 1
ATOM 669 C CA . ASP A 1 88 ? -22.125 -0.565 -3.807 1 97.94 88 ASP A CA 1
ATOM 670 C C . ASP A 1 88 ? -23.281 -1.493 -3.447 1 97.94 88 ASP A C 1
ATOM 672 O O . ASP A 1 88 ? -24.453 -1.112 -3.561 1 97.94 88 ASP A O 1
ATOM 676 N N . LYS A 1 89 ? -22.953 -2.709 -3.062 1 97.56 89 LYS A N 1
ATOM 677 C CA . LYS A 1 89 ? -24 -3.666 -2.727 1 97.56 89 LYS A CA 1
ATOM 678 C C . LYS A 1 89 ? -24.625 -3.35 -1.369 1 97.56 89 LYS A C 1
ATOM 680 O O . LYS A 1 89 ? -23.906 -3.176 -0.38 1 97.56 89 LYS A O 1
ATOM 685 N N . GLN A 1 90 ? -25.922 -3.293 -1.396 1 96 90 GLN A N 1
ATOM 686 C CA . GLN A 1 90 ? -26.656 -3.16 -0.137 1 96 90 GLN A CA 1
ATOM 687 C C . GLN A 1 90 ? -26.672 -4.484 0.625 1 96 90 GLN A C 1
ATOM 689 O O . GLN A 1 90 ? -26.359 -5.535 0.062 1 96 90 GLN A O 1
ATOM 694 N N . ARG A 1 91 ? -27.062 -4.414 1.863 1 95.06 91 ARG A N 1
ATOM 695 C CA . ARG A 1 91 ? -26.969 -5.562 2.758 1 95.06 91 ARG A CA 1
ATOM 696 C C . ARG A 1 91 ? -27.656 -6.781 2.15 1 95.06 91 ARG A C 1
ATOM 698 O O . ARG A 1 91 ? -27.109 -7.887 2.172 1 95.06 91 ARG A O 1
ATOM 705 N N . ASP A 1 92 ? -28.781 -6.613 1.497 1 94.31 92 ASP A N 1
ATOM 706 C CA . ASP A 1 92 ? -29.578 -7.727 0.98 1 94.31 92 ASP A CA 1
ATOM 707 C C . ASP A 1 92 ? -29.109 -8.125 -0.421 1 94.31 92 ASP A C 1
ATOM 709 O O . ASP A 1 92 ? -29.547 -9.141 -0.959 1 94.31 92 ASP A O 1
ATOM 713 N N . GLU A 1 93 ? -28.141 -7.391 -0.979 1 96.62 93 GLU A N 1
ATOM 714 C CA . GLU A 1 93 ? -27.688 -7.641 -2.342 1 96.62 93 GLU A CA 1
ATOM 715 C C . GLU A 1 93 ? -26.266 -8.219 -2.352 1 96.62 93 GLU A C 1
ATOM 717 O O . GLU A 1 93 ? -25.734 -8.555 -3.412 1 96.62 93 GLU A O 1
ATOM 722 N N . ARG A 1 94 ? -25.719 -8.383 -1.216 1 98.25 94 ARG A N 1
ATOM 723 C CA . ARG A 1 94 ? -24.344 -8.836 -1.12 1 98.25 94 ARG A CA 1
ATOM 724 C C . ARG A 1 94 ? -24.203 -10.281 -1.573 1 98.25 94 ARG A C 1
ATOM 726 O O . ARG A 1 94 ? -25.094 -11.102 -1.323 1 98.25 94 ARG A O 1
ATOM 733 N N . PRO A 1 95 ? -23.094 -10.602 -2.215 1 98.69 95 PRO A N 1
ATOM 734 C CA . PRO A 1 95 ? -22.906 -11.977 -2.68 1 98.69 95 PRO A CA 1
ATOM 735 C C . PRO A 1 95 ? -22.656 -12.961 -1.537 1 98.69 95 PRO A C 1
ATOM 737 O O . PRO A 1 95 ? -22.25 -12.555 -0.444 1 98.69 95 PRO A O 1
ATOM 740 N N . ASP A 1 96 ? -22.938 -14.242 -1.852 1 98.75 96 ASP A N 1
ATOM 741 C CA . ASP A 1 96 ? -22.641 -15.312 -0.909 1 98.75 96 ASP A CA 1
ATOM 742 C C . ASP A 1 96 ? -21.172 -15.75 -1.021 1 98.75 96 ASP A C 1
ATOM 744 O O . ASP A 1 96 ? -20.625 -16.328 -0.083 1 98.75 96 ASP A O 1
ATOM 748 N N . LEU A 1 97 ? -20.609 -15.492 -2.189 1 98.88 97 LEU A N 1
ATOM 749 C CA . LEU A 1 97 ? -19.25 -15.93 -2.514 1 98.88 97 LEU A CA 1
ATOM 750 C C . LEU A 1 97 ? -18.594 -14.969 -3.492 1 98.88 97 LEU A C 1
ATOM 752 O O . LEU A 1 97 ? -19.219 -14.523 -4.453 1 98.88 97 LEU A O 1
ATOM 756 N N . VAL A 1 98 ? -17.359 -14.625 -3.178 1 98.94 98 VAL A N 1
ATOM 757 C CA . VAL A 1 98 ? -16.547 -13.852 -4.117 1 98.94 98 VAL A CA 1
ATOM 758 C C . VAL A 1 98 ? -15.445 -14.734 -4.699 1 98.94 98 VAL A C 1
ATOM 760 O O . VAL A 1 98 ? -14.734 -15.422 -3.957 1 98.94 98 VAL A O 1
ATOM 763 N N . LEU A 1 99 ? -15.375 -14.82 -6.004 1 98.94 99 LEU A N 1
ATOM 764 C CA . LEU A 1 99 ? -14.258 -15.445 -6.703 1 98.94 99 LEU A CA 1
ATOM 765 C C . LEU A 1 99 ? -13.305 -14.398 -7.262 1 98.94 99 LEU A C 1
ATOM 767 O O . LEU A 1 99 ? -13.734 -13.5 -8 1 98.94 99 LEU A O 1
ATOM 771 N N . GLY A 1 100 ? -12.047 -14.516 -6.961 1 98.56 100 GLY A N 1
ATOM 772 C CA . GLY A 1 100 ? -11.109 -13.422 -7.203 1 98.56 100 GLY A CA 1
ATOM 773 C C . GLY A 1 100 ? -11.117 -12.375 -6.105 1 98.56 100 GLY A C 1
ATOM 774 O O . GLY A 1 100 ? -11.664 -12.609 -5.023 1 98.56 100 GLY A O 1
ATOM 775 N N . PRO A 1 101 ? -10.555 -11.195 -6.34 1 98.5 101 PRO A N 1
ATOM 776 C CA . PRO A 1 101 ? -9.695 -10.812 -7.461 1 98.5 101 PRO A CA 1
ATOM 777 C C . PRO A 1 101 ? -8.336 -11.508 -7.426 1 98.5 101 PRO A C 1
ATOM 779 O O . PRO A 1 101 ? -8 -12.164 -6.434 1 98.5 101 PRO A O 1
ATOM 782 N N . VAL A 1 102 ? -7.613 -11.391 -8.508 1 98.19 102 VAL A N 1
ATOM 783 C CA . VAL A 1 102 ? -6.324 -12.062 -8.625 1 98.19 102 VAL A CA 1
ATOM 784 C C . VAL A 1 102 ? -5.199 -11.102 -8.25 1 98.19 102 VAL A C 1
ATOM 786 O O . VAL A 1 102 ? -4.281 -11.461 -7.516 1 98.19 102 VAL A O 1
ATOM 789 N N . CYS A 1 103 ? -5.277 -9.859 -8.672 1 97.81 103 CYS A N 1
ATOM 790 C CA . CYS A 1 103 ? -4.215 -8.875 -8.477 1 97.81 103 CYS A CA 1
ATOM 791 C C . CYS A 1 103 ? -4.109 -8.469 -7.016 1 97.81 103 CYS A C 1
ATOM 793 O O . CYS A 1 103 ? -5.125 -8.258 -6.348 1 97.81 103 CYS A O 1
ATOM 795 N N . GLU A 1 104 ? -2.945 -8.242 -6.555 1 98.19 104 GLU A N 1
ATOM 796 C CA . GLU A 1 104 ? -2.643 -8.141 -5.129 1 98.19 104 GLU A CA 1
ATOM 797 C C . GLU A 1 104 ? -3.379 -6.961 -4.496 1 98.19 104 GLU A C 1
ATOM 799 O O . GLU A 1 104 ? -4.121 -7.137 -3.529 1 98.19 104 GLU A O 1
ATOM 804 N N . TYR A 1 105 ? -3.201 -5.785 -5.078 1 96.62 105 TYR A N 1
ATOM 805 C CA . TYR A 1 105 ? -3.775 -4.586 -4.477 1 96.62 105 TYR A CA 1
ATOM 806 C C . TYR A 1 105 ? -5.297 -4.621 -4.531 1 96.62 105 TYR A C 1
ATOM 808 O O . TYR A 1 105 ? -5.973 -4.191 -3.592 1 96.62 105 TYR A O 1
ATOM 816 N N . THR A 1 106 ? -5.836 -5.148 -5.609 1 98.06 106 THR A N 1
ATOM 817 C CA . THR A 1 106 ? -7.277 -5.297 -5.758 1 98.06 106 THR A CA 1
ATOM 818 C C . THR A 1 106 ? -7.828 -6.297 -4.746 1 98.06 106 THR A C 1
ATOM 820 O O . THR A 1 106 ? -8.828 -6.027 -4.082 1 98.06 106 THR A O 1
ATOM 823 N N . ALA A 1 107 ? -7.125 -7.406 -4.645 1 98.62 107 ALA A N 1
ATOM 824 C CA . ALA A 1 107 ? -7.555 -8.453 -3.723 1 98.62 107 ALA A CA 1
ATOM 825 C C . ALA A 1 107 ? -7.539 -7.953 -2.279 1 98.62 107 ALA A C 1
ATOM 827 O O . ALA A 1 107 ? -8.44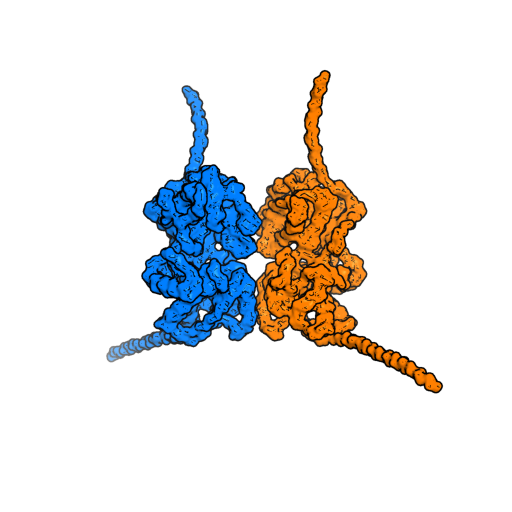5 -8.258 -1.502 1 98.62 107 ALA A O 1
ATOM 828 N N . ALA A 1 108 ? -6.551 -7.203 -1.923 1 97.88 108 ALA A N 1
ATOM 829 C CA . ALA A 1 108 ? -6.414 -6.73 -0.548 1 97.88 108 ALA A CA 1
ATOM 830 C C . ALA A 1 108 ? -7.637 -5.922 -0.123 1 97.88 108 ALA A C 1
ATOM 832 O O . ALA A 1 108 ? -8.203 -6.16 0.945 1 97.88 108 ALA A O 1
ATOM 833 N N . SER A 1 109 ? -8.023 -4.973 -0.973 1 97.62 109 SER A N 1
ATOM 834 C CA . SER A 1 109 ? -9.148 -4.109 -0.623 1 97.62 109 SER A CA 1
ATOM 835 C C . SER A 1 109 ? -10.453 -4.891 -0.586 1 97.62 109 SER A C 1
ATOM 837 O O . SER A 1 109 ? -11.25 -4.742 0.344 1 97.62 109 SER A O 1
ATOM 839 N N . VAL A 1 110 ? -10.648 -5.793 -1.5 1 98.75 110 VAL A N 1
ATOM 840 C CA . VAL A 1 110 ? -11.891 -6.551 -1.606 1 98.75 110 VAL A CA 1
ATOM 841 C C . VAL A 1 110 ? -11.992 -7.539 -0.445 1 98.75 110 VAL A C 1
ATOM 843 O O . VAL A 1 110 ? -13.039 -7.641 0.199 1 98.75 110 VAL A O 1
ATOM 846 N N . VAL A 1 111 ? -10.898 -8.266 -0.141 1 98.75 111 VAL A N 1
ATOM 847 C CA . VAL A 1 111 ? -10.922 -9.305 0.882 1 98.75 111 VAL A CA 1
ATOM 848 C C . VAL A 1 111 ? -11.164 -8.68 2.254 1 98.75 111 VAL A C 1
ATOM 850 O O . VAL A 1 111 ? -11.844 -9.258 3.102 1 98.75 111 VAL A O 1
ATOM 853 N N . ARG A 1 112 ? -10.602 -7.5 2.502 1 98.19 112 ARG A N 1
ATOM 854 C CA . ARG A 1 112 ? -10.82 -6.816 3.771 1 98.19 112 ARG A CA 1
ATOM 855 C C . ARG A 1 112 ? -12.305 -6.574 4.012 1 98.19 112 ARG A C 1
ATOM 857 O O . ARG A 1 112 ? -12.836 -6.926 5.07 1 98.19 112 ARG A O 1
ATOM 864 N N . VAL A 1 113 ? -12.977 -6.016 3.006 1 98.69 113 VAL A N 1
ATOM 865 C CA . VAL A 1 113 ? -14.391 -5.672 3.152 1 98.69 113 VAL A CA 1
ATOM 866 C C . VAL A 1 113 ? -15.227 -6.945 3.205 1 98.69 113 VAL A C 1
ATOM 868 O O . VAL A 1 113 ? -16.141 -7.059 4.023 1 98.69 113 VAL A O 1
ATOM 871 N N . ALA A 1 114 ? -14.867 -7.926 2.332 1 98.75 114 ALA A N 1
ATOM 872 C CA . ALA A 1 114 ? -15.602 -9.188 2.324 1 98.75 114 ALA A CA 1
ATOM 873 C C . ALA A 1 114 ? -15.5 -9.891 3.674 1 98.75 114 ALA A C 1
ATOM 875 O O . ALA A 1 114 ? -16.484 -10.43 4.18 1 98.75 114 ALA A O 1
ATOM 876 N N . SER A 1 115 ? -14.312 -9.93 4.23 1 98.56 115 SER A N 1
ATOM 877 C CA . SER A 1 115 ? -14.125 -10.547 5.539 1 98.56 115 SER A CA 1
ATOM 878 C C . SER A 1 115 ? -14.953 -9.844 6.605 1 98.56 115 SER A C 1
ATOM 880 O O . SER A 1 115 ? -15.594 -10.492 7.438 1 98.56 115 SER A O 1
ATOM 882 N N . HIS A 1 116 ? -14.961 -8.516 6.555 1 98 116 HIS A N 1
ATOM 883 C CA . HIS A 1 116 ? -15.75 -7.727 7.488 1 98 116 HIS A CA 1
ATOM 884 C C . HIS A 1 116 ? -17.234 -8.055 7.367 1 98 116 HIS A C 1
ATOM 886 O O . HIS A 1 116 ? -17.953 -8.078 8.367 1 98 116 HIS A O 1
ATOM 892 N N . TRP A 1 117 ? -17.734 -8.344 6.188 1 98.31 117 TRP A N 1
ATOM 893 C CA . TRP A 1 117 ? -19.141 -8.609 5.922 1 98.31 117 TRP A CA 1
ATOM 894 C C . TRP A 1 117 ? -19.438 -10.102 6.008 1 98.31 117 TRP A C 1
ATOM 896 O O . TRP A 1 117 ? -20.516 -10.555 5.641 1 98.31 117 TRP A O 1
ATOM 906 N N . ASN A 1 118 ? -18.438 -10.93 6.379 1 98.31 118 ASN A N 1
ATOM 907 C CA . ASN A 1 118 ? -18.594 -12.367 6.582 1 98.31 118 ASN A CA 1
ATOM 908 C C . ASN A 1 118 ? -18.875 -13.102 5.273 1 98.31 118 ASN A C 1
ATOM 910 O O . ASN A 1 118 ? -19.719 -13.992 5.227 1 98.31 118 ASN A O 1
ATOM 914 N N . ILE A 1 119 ? -18.188 -12.688 4.203 1 98.75 119 ILE A N 1
ATOM 915 C CA . ILE A 1 119 ? -18.344 -13.289 2.883 1 98.75 119 ILE A CA 1
ATOM 916 C C . ILE A 1 119 ? -17.094 -14.078 2.525 1 98.75 119 ILE A C 1
ATOM 918 O O . ILE A 1 119 ? -15.984 -13.531 2.488 1 98.75 119 ILE A O 1
ATOM 922 N N . PRO A 1 120 ? -17.203 -15.344 2.17 1 98.88 120 PRO A N 1
ATOM 923 C CA . PRO A 1 120 ? -16.047 -16.109 1.732 1 98.88 120 PRO A CA 1
ATOM 924 C C . PRO A 1 120 ? -15.461 -15.609 0.414 1 98.88 120 PRO A C 1
ATOM 926 O O . PRO A 1 120 ? -16.219 -15.227 -0.489 1 98.88 120 PRO A O 1
ATOM 929 N N . VAL A 1 121 ? -14.164 -15.57 0.347 1 98.94 121 VAL A N 1
ATOM 930 C CA . VAL A 1 121 ? -13.438 -15.211 -0.867 1 98.94 121 VAL A CA 1
ATOM 931 C C . VAL A 1 121 ? -12.484 -16.344 -1.253 1 98.94 121 VAL A C 1
ATOM 933 O O . VAL A 1 121 ? -11.711 -16.812 -0.422 1 98.94 121 VAL A O 1
ATOM 936 N N . ILE A 1 122 ? -12.578 -16.812 -2.459 1 98.94 122 ILE A N 1
ATOM 937 C CA . ILE A 1 122 ? -11.625 -17.781 -2.998 1 98.94 122 ILE A CA 1
ATOM 938 C C . ILE A 1 122 ? -10.914 -17.188 -4.207 1 98.94 122 ILE A C 1
ATOM 940 O O . ILE A 1 122 ? -11.555 -16.703 -5.148 1 98.94 122 ILE A O 1
ATOM 944 N N . SER A 1 123 ? -9.617 -17.156 -4.133 1 98.81 123 SER A N 1
ATOM 945 C CA . SER A 1 123 ? -8.883 -16.578 -5.246 1 98.81 123 SER A CA 1
ATOM 946 C C . SER A 1 123 ? -7.75 -17.484 -5.703 1 98.81 123 SER A C 1
ATOM 948 O O . SER A 1 123 ? -7.094 -18.125 -4.879 1 98.81 123 SER A O 1
ATOM 950 N N . ALA A 1 124 ? -7.586 -17.578 -7.035 1 97.62 124 ALA A N 1
ATOM 951 C CA . ALA A 1 124 ? -6.398 -18.203 -7.602 1 97.62 124 ALA A CA 1
ATOM 952 C C . ALA A 1 124 ? -5.23 -17.234 -7.66 1 97.62 124 ALA A C 1
ATOM 954 O O . ALA A 1 124 ? -4.18 -17.531 -8.227 1 97.62 124 ALA A O 1
ATOM 955 N N . GLY A 1 125 ? -5.406 -16.062 -7.113 1 97.56 125 GLY A N 1
ATOM 956 C CA . GLY A 1 125 ? -4.406 -15.023 -6.965 1 97.56 125 GLY A CA 1
ATOM 957 C C . GLY A 1 125 ? -4.176 -14.617 -5.523 1 97.56 125 GLY A C 1
ATOM 958 O O . GLY A 1 125 ? -4.121 -15.469 -4.633 1 97.56 125 GLY A O 1
ATOM 959 N N . ALA A 1 126 ? -3.893 -13.258 -5.324 1 98.12 126 ALA A N 1
ATOM 960 C CA . ALA A 1 126 ? -3.562 -12.805 -3.977 1 98.12 126 ALA A CA 1
ATOM 961 C C . ALA A 1 126 ? -2.447 -13.648 -3.369 1 98.12 126 ALA A C 1
ATOM 963 O O . ALA A 1 126 ? -2.592 -14.172 -2.262 1 98.12 126 ALA A O 1
ATOM 964 N N . LEU A 1 127 ? -1.378 -13.711 -4.098 1 98 127 LEU A N 1
ATOM 965 C CA . LEU A 1 127 ? -0.348 -14.695 -3.775 1 98 127 LEU A CA 1
ATOM 966 C C . LEU A 1 127 ? 0.723 -14.078 -2.877 1 98 127 LEU A C 1
ATOM 968 O O . LEU A 1 127 ? 1.585 -14.797 -2.359 1 98 127 LEU A O 1
ATOM 972 N N . ALA A 1 128 ? 0.693 -12.836 -2.619 1 98.12 128 ALA A N 1
ATOM 973 C CA . ALA A 1 128 ? 1.72 -12.102 -1.882 1 98.12 128 ALA A CA 1
ATOM 974 C C . ALA A 1 128 ? 1.775 -12.547 -0.425 1 98.12 128 ALA A C 1
ATOM 976 O O . ALA A 1 128 ? 0.789 -13.062 0.112 1 98.12 128 ALA A O 1
ATOM 977 N N . THR A 1 129 ? 2.875 -12.281 0.183 1 97.44 129 THR A N 1
ATOM 978 C CA . THR A 1 129 ? 3.156 -12.68 1.558 1 97.44 129 THR A CA 1
ATOM 979 C C . THR A 1 129 ? 2.189 -12.008 2.525 1 97.44 129 THR A C 1
ATOM 981 O O . THR A 1 129 ? 1.81 -12.586 3.541 1 97.44 129 THR A O 1
ATOM 984 N N . GLY A 1 130 ? 1.785 -10.82 2.172 1 95.62 130 GLY A N 1
ATOM 985 C CA . GLY A 1 130 ? 0.953 -10.016 3.055 1 95.62 130 GLY A CA 1
ATOM 986 C C . GLY A 1 130 ? -0.37 -10.68 3.391 1 95.62 130 GLY A C 1
ATOM 987 O O . GLY A 1 130 ? -0.973 -10.383 4.426 1 95.62 130 GLY A O 1
ATOM 988 N N . PHE A 1 131 ? -0.866 -11.609 2.604 1 97.94 131 PHE A N 1
ATOM 989 C CA . PHE A 1 131 ? -2.158 -12.258 2.795 1 97.94 131 PHE A CA 1
ATOM 990 C C . PHE A 1 131 ? -2.033 -13.438 3.748 1 97.94 131 PHE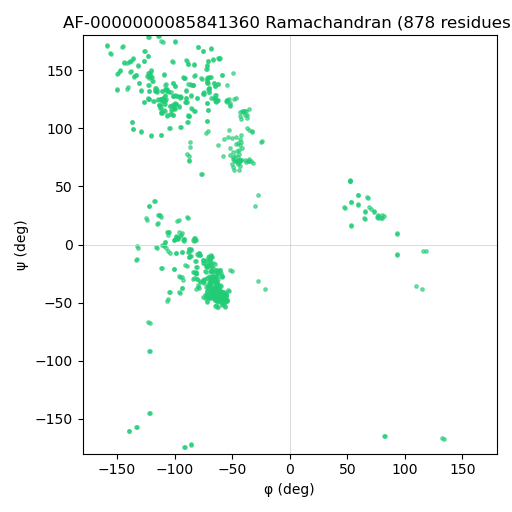 A C 1
ATOM 992 O O . PHE A 1 131 ? -3.037 -14.055 4.117 1 97.94 131 PHE A O 1
ATOM 999 N N . ASN A 1 132 ? -0.816 -13.75 4.188 1 95.81 132 ASN A N 1
ATOM 1000 C CA . ASN A 1 132 ? -0.592 -14.93 5.023 1 95.81 132 ASN A CA 1
ATOM 1001 C C . ASN A 1 132 ? -1.229 -14.766 6.398 1 95.81 132 ASN A C 1
ATOM 1003 O O . ASN A 1 132 ? -1.568 -15.758 7.051 1 95.81 132 ASN A O 1
ATOM 1007 N N . THR A 1 133 ? -1.354 -13.594 6.84 1 94.12 133 THR A N 1
ATOM 1008 C CA . THR A 1 133 ? -1.984 -13.344 8.133 1 94.12 133 THR A CA 1
ATOM 1009 C C . THR A 1 133 ? -3.492 -13.18 7.977 1 94.12 133 THR A C 1
ATOM 1011 O O . THR A 1 133 ? -3.965 -12.102 7.59 1 94.12 133 THR A O 1
ATOM 1014 N N . LYS A 1 134 ? -4.207 -14.195 8.375 1 95.62 134 LYS A N 1
ATOM 1015 C CA . LYS A 1 134 ? -5.641 -14.203 8.086 1 95.62 134 LYS A CA 1
ATOM 1016 C C . LYS A 1 134 ? -6.457 -14.078 9.367 1 95.62 134 LYS A C 1
ATOM 1018 O O . LYS A 1 134 ? -7.617 -14.492 9.414 1 95.62 134 LYS A O 1
ATOM 1023 N N . THR A 1 135 ? -6.082 -13.562 10.391 1 88.44 135 THR A N 1
ATOM 1024 C CA . THR A 1 135 ? -6.832 -13.469 11.633 1 88.44 135 THR A CA 1
ATOM 1025 C C . THR A 1 135 ? -7.824 -12.312 11.586 1 88.44 135 THR A C 1
ATOM 1027 O O . THR A 1 135 ? -8.961 -12.438 12.047 1 88.44 135 THR A O 1
ATOM 1030 N N . ALA A 1 136 ? -7.441 -11.18 10.984 1 87.5 136 ALA A N 1
ATOM 1031 C CA . ALA A 1 136 ? -8.398 -10.07 11.016 1 87.5 136 ALA A CA 1
ATOM 1032 C C . ALA A 1 136 ? -8.758 -9.625 9.602 1 87.5 136 ALA A C 1
ATOM 1034 O O . ALA A 1 136 ? -9.781 -10.055 9.055 1 87.5 136 ALA A O 1
ATOM 1035 N N . GLU A 1 137 ? -8.016 -9.117 8.891 1 93.5 137 GLU A N 1
ATOM 1036 C CA . GLU A 1 137 ? -8.328 -8.438 7.637 1 93.5 137 GLU A CA 1
ATOM 1037 C C . GLU A 1 137 ? -8.578 -9.438 6.512 1 93.5 137 GLU A C 1
ATOM 1039 O O . GLU A 1 137 ? -9.445 -9.219 5.664 1 93.5 137 GLU A O 1
ATOM 1044 N N . TYR A 1 138 ? -7.934 -10.602 6.508 1 98.06 138 TYR A N 1
ATOM 1045 C CA . TYR A 1 138 ? -8.039 -11.523 5.383 1 98.06 138 TYR A CA 1
ATOM 1046 C C . TYR A 1 138 ? -8.555 -12.883 5.844 1 98.06 138 TYR A C 1
ATOM 1048 O O . TYR A 1 138 ? -8.219 -13.914 5.254 1 98.06 138 TYR A O 1
ATOM 1056 N N . SER A 1 139 ? -9.414 -12.906 6.848 1 98.12 139 SER A N 1
ATOM 1057 C CA . SER A 1 139 ? -9.867 -14.109 7.535 1 98.12 139 SER A CA 1
ATOM 1058 C C . SER A 1 139 ? -10.711 -14.984 6.621 1 98.12 139 SER A C 1
ATOM 1060 O O . SER A 1 139 ? -10.836 -16.188 6.852 1 98.12 139 SER A O 1
ATOM 1062 N N . HIS A 1 140 ? -11.312 -14.445 5.598 1 98.75 140 HIS A N 1
ATOM 1063 C CA . HIS A 1 140 ? -12.242 -15.203 4.77 1 98.75 140 HIS A CA 1
ATOM 1064 C C . HIS A 1 140 ? -11.617 -15.578 3.432 1 98.75 140 HIS A C 1
ATOM 1066 O O . HIS A 1 140 ? -12.305 -16.062 2.529 1 98.75 140 HIS A O 1
ATOM 1072 N N . LEU A 1 141 ? -10.281 -15.367 3.303 1 98.88 141 LEU A N 1
ATOM 1073 C CA . LEU A 1 141 ? -9.594 -15.617 2.041 1 98.88 141 LEU A CA 1
ATOM 1074 C C . LEU A 1 141 ? -9.078 -17.047 1.981 1 98.88 141 LEU A C 1
ATOM 1076 O O . LEU A 1 141 ? -8.367 -17.5 2.885 1 98.88 141 LEU A O 1
ATOM 1080 N N . THR A 1 142 ? -9.477 -17.781 1.007 1 98.94 142 THR A N 1
ATOM 1081 C CA . THR A 1 142 ? -8.898 -19.062 0.622 1 98.94 142 THR A CA 1
ATOM 1082 C C . THR A 1 142 ? -8.148 -18.938 -0.703 1 98.94 142 THR A C 1
ATOM 1084 O O . THR A 1 142 ? -8.695 -18.438 -1.687 1 98.94 142 THR A O 1
ATOM 1087 N N . ARG A 1 143 ? -6.938 -19.312 -0.716 1 98.75 143 ARG A N 1
ATOM 1088 C CA . ARG A 1 143 ? -6.148 -19.234 -1.94 1 98.75 143 ARG A CA 1
ATOM 1089 C C . ARG A 1 143 ? -6.027 -20.609 -2.604 1 98.75 143 ARG A C 1
ATOM 1091 O O . ARG A 1 143 ? -5.324 -21.484 -2.102 1 98.75 143 ARG A O 1
ATOM 1098 N N . ILE A 1 144 ? -6.66 -20.734 -3.742 1 98 144 ILE A N 1
ATOM 1099 C CA . ILE A 1 144 ? -6.793 -22.031 -4.418 1 98 144 ILE A CA 1
ATOM 1100 C C . ILE A 1 144 ? -5.645 -22.219 -5.402 1 98 144 ILE A C 1
ATOM 1102 O O . ILE A 1 144 ? -5.621 -23.188 -6.16 1 98 144 ILE A O 1
ATOM 1106 N N . ALA A 1 145 ? -4.695 -21.297 -5.426 1 95.25 145 ALA A N 1
ATOM 1107 C CA . ALA A 1 145 ? -3.408 -21.422 -6.105 1 95.25 145 ALA A CA 1
ATOM 1108 C C . ALA A 1 145 ? -2.254 -21.281 -5.117 1 95.25 145 ALA A C 1
ATOM 1110 O O . ALA A 1 145 ? -2.383 -20.625 -4.086 1 95.25 145 ALA A O 1
ATOM 1111 N N . PRO A 1 146 ? -1.154 -21.953 -5.418 1 95.31 146 PRO A N 1
ATOM 1112 C CA . PRO A 1 146 ? -0.01 -21.828 -4.512 1 95.31 146 PRO A CA 1
ATOM 1113 C C . PRO A 1 146 ? 0.523 -20.406 -4.43 1 95.31 146 PRO A C 1
ATOM 1115 O O . PRO A 1 146 ? 0.667 -19.734 -5.457 1 95.31 146 PRO A O 1
ATOM 1118 N N . THR A 1 147 ? 0.848 -20 -3.254 1 97.5 147 THR A N 1
ATOM 1119 C CA . THR A 1 147 ? 1.328 -18.641 -3.008 1 97.5 147 THR A CA 1
ATOM 1120 C C . THR A 1 147 ? 2.803 -18.516 -3.379 1 97.5 147 THR A C 1
ATOM 1122 O O . THR A 1 147 ? 3.477 -19.516 -3.621 1 97.5 147 THR A O 1
ATOM 1125 N N . TYR A 1 148 ? 3.301 -17.312 -3.4 1 97.88 148 TYR A N 1
ATOM 1126 C CA . TYR A 1 148 ? 4.715 -17.078 -3.668 1 97.88 148 TYR A CA 1
ATOM 1127 C C . TYR A 1 148 ? 5.586 -17.703 -2.582 1 97.88 148 TYR A C 1
ATOM 1129 O O . TYR A 1 148 ? 6.688 -18.172 -2.857 1 97.88 148 TYR A O 1
ATOM 1137 N N . VAL A 1 149 ? 5.125 -17.703 -1.359 1 97.38 149 VAL A N 1
ATOM 1138 C CA . VAL A 1 149 ? 5.863 -18.312 -0.26 1 97.38 149 VAL A CA 1
ATOM 1139 C C . VAL A 1 149 ? 5.977 -19.812 -0.494 1 97.38 149 VAL A C 1
ATOM 1141 O O . VAL A 1 149 ? 7.031 -20.406 -0.252 1 97.38 149 VAL A O 1
ATOM 1144 N N . LYS A 1 150 ? 4.863 -20.406 -0.939 1 96.69 150 LYS A N 1
ATOM 1145 C CA . LYS A 1 150 ? 4.895 -21.828 -1.256 1 96.69 150 LYS A CA 1
ATOM 1146 C C . LYS A 1 150 ? 5.918 -22.125 -2.35 1 96.69 150 LYS A C 1
ATOM 1148 O O . LYS A 1 150 ? 6.641 -23.109 -2.273 1 96.69 150 LYS A O 1
ATOM 1153 N N . MET A 1 151 ? 5.945 -21.312 -3.301 1 96.5 151 MET A N 1
ATOM 1154 C CA . MET A 1 151 ? 6.949 -21.453 -4.352 1 96.5 151 MET A CA 1
ATOM 1155 C C . MET A 1 151 ? 8.352 -21.281 -3.791 1 96.5 151 MET A C 1
ATOM 1157 O O . MET A 1 151 ? 9.266 -22.031 -4.133 1 96.5 151 MET A O 1
ATOM 1161 N N . ALA A 1 152 ? 8.531 -20.312 -2.904 1 97.12 152 ALA A N 1
ATOM 1162 C CA . ALA A 1 152 ? 9.836 -19.969 -2.338 1 97.12 152 ALA A CA 1
ATOM 1163 C C . ALA A 1 152 ? 10.406 -21.125 -1.532 1 97.12 152 ALA A C 1
ATOM 1165 O O . ALA A 1 152 ? 11.625 -21.219 -1.345 1 97.12 152 ALA A O 1
ATOM 1166 N N . GLU A 1 153 ? 9.578 -21.984 -1.104 1 95.5 153 GLU A N 1
ATOM 1167 C CA . GLU A 1 153 ? 10.031 -23.172 -0.386 1 95.5 153 GLU A CA 1
ATOM 1168 C C . GLU A 1 153 ? 10.906 -24.047 -1.273 1 95.5 153 GLU A C 1
ATOM 1170 O O . GLU A 1 153 ? 11.758 -24.797 -0.776 1 95.5 153 GLU A O 1
ATOM 1175 N N . THR A 1 154 ? 10.672 -24.016 -2.529 1 95.94 154 THR A N 1
ATOM 1176 C CA . THR A 1 154 ? 11.539 -24.734 -3.469 1 95.94 154 THR A CA 1
ATOM 1177 C C . THR A 1 154 ? 12.977 -24.25 -3.35 1 95.94 154 THR A C 1
ATOM 1179 O O . THR A 1 154 ? 13.914 -25.062 -3.334 1 95.94 154 THR A O 1
ATOM 1182 N N . PHE A 1 155 ? 13.172 -22.953 -3.244 1 96.69 155 PHE A N 1
ATOM 1183 C CA . PHE A 1 155 ? 14.508 -22.391 -3.1 1 96.69 155 PHE A CA 1
ATOM 1184 C C . PHE A 1 155 ? 15.117 -22.781 -1.761 1 96.69 155 PHE A C 1
ATOM 1186 O O . PHE A 1 155 ? 16.312 -23.078 -1.685 1 96.69 155 PHE A O 1
ATOM 1193 N N . GLN A 1 156 ? 14.281 -22.688 -0.747 1 95.38 156 GLN A N 1
ATOM 1194 C CA . GLN A 1 156 ? 14.773 -23.109 0.558 1 95.38 156 GLN A CA 1
ATOM 1195 C C . GLN A 1 156 ? 15.32 -24.531 0.5 1 95.38 156 GLN A C 1
ATOM 1197 O O . GLN A 1 156 ? 16.406 -24.812 1.006 1 95.38 156 GLN A O 1
ATOM 1202 N N . ALA A 1 157 ? 14.539 -25.391 -0.093 1 94.12 157 ALA A N 1
ATOM 1203 C CA . ALA A 1 157 ? 14.945 -26.781 -0.219 1 94.12 157 ALA A CA 1
ATOM 1204 C C . ALA A 1 157 ? 16.234 -26.906 -1.016 1 94.12 157 ALA A C 1
ATOM 1206 O O . ALA A 1 157 ? 17.125 -27.672 -0.639 1 94.12 157 ALA A O 1
ATOM 1207 N N . MET A 1 158 ? 16.375 -26.203 -2.064 1 95.19 158 MET A N 1
ATOM 1208 C CA . MET A 1 158 ? 17.578 -26.266 -2.898 1 95.19 158 MET A CA 1
ATOM 1209 C C . MET A 1 158 ? 18.797 -25.719 -2.15 1 95.19 158 MET A C 1
ATOM 1211 O O . MET A 1 158 ? 19.875 -26.312 -2.189 1 95.19 158 MET A O 1
ATOM 1215 N N . PHE A 1 159 ? 18.672 -24.562 -1.471 1 95.25 159 PHE A N 1
ATOM 1216 C CA . PHE A 1 159 ? 19.766 -24 -0.701 1 95.25 159 PHE A CA 1
ATOM 1217 C C . PHE A 1 159 ? 20.266 -24.984 0.347 1 95.25 159 PHE A C 1
ATOM 1219 O O . PHE A 1 159 ? 21.469 -25.125 0.551 1 95.25 159 PHE A O 1
ATOM 1226 N N . GLY A 1 160 ? 19.328 -25.656 1.021 1 92.94 160 GLY A N 1
ATOM 1227 C CA . GLY A 1 160 ? 19.719 -26.672 1.998 1 92.94 160 GLY A CA 1
ATOM 1228 C C . GLY A 1 160 ? 20.422 -27.859 1.38 1 92.94 160 GLY A C 1
ATOM 1229 O O . GLY A 1 160 ? 21.469 -28.281 1.864 1 92.94 160 GLY A O 1
ATOM 1230 N N . ARG A 1 161 ? 19.891 -28.375 0.351 1 91.81 161 ARG A N 1
ATOM 1231 C CA . ARG A 1 161 ? 20.406 -29.578 -0.287 1 91.81 161 ARG A CA 1
ATOM 1232 C C . ARG A 1 161 ? 21.781 -29.344 -0.884 1 91.81 161 ARG A C 1
ATOM 1234 O O . ARG A 1 161 ? 22.656 -30.219 -0.797 1 91.81 161 ARG A O 1
ATOM 1241 N N . PHE A 1 162 ? 22.031 -28.188 -1.479 1 93.31 162 PHE A N 1
ATOM 1242 C CA . PHE A 1 162 ? 23.266 -27.953 -2.225 1 93.31 162 PHE A CA 1
ATOM 1243 C C . PHE A 1 162 ? 24.234 -27.078 -1.438 1 93.31 162 PHE A C 1
ATOM 1245 O O . PHE A 1 162 ? 25.328 -26.781 -1.896 1 93.31 162 PHE A O 1
ATOM 1252 N N . GLY A 1 163 ? 23.766 -26.547 -0.299 1 92.38 163 GLY A N 1
ATOM 1253 C CA . GLY A 1 163 ? 24.656 -25.875 0.636 1 92.38 163 GLY A CA 1
ATOM 1254 C C . GLY A 1 163 ? 24.953 -24.438 0.234 1 92.38 163 GLY A C 1
ATOM 1255 O O . GLY A 1 163 ? 26.047 -23.938 0.507 1 92.38 163 GLY A O 1
ATOM 1256 N N . TRP A 1 164 ? 24.094 -23.844 -0.507 1 94.31 164 TRP A N 1
ATOM 1257 C CA . TRP A 1 164 ? 24.281 -22.438 -0.865 1 94.31 164 TRP A CA 1
ATOM 1258 C C . TRP A 1 164 ? 24.031 -21.531 0.335 1 94.31 164 TRP A C 1
ATOM 1260 O O . TRP A 1 164 ? 23.219 -21.859 1.203 1 94.31 164 TRP A O 1
ATOM 1270 N N . ARG A 1 165 ? 24.719 -20.312 0.388 1 94 165 ARG A N 1
ATOM 1271 C CA . ARG A 1 165 ? 24.609 -19.5 1.592 1 94 165 ARG A CA 1
ATOM 1272 C C . ARG A 1 165 ? 24.312 -18.031 1.241 1 94 165 ARG A C 1
ATOM 1274 O O . ARG A 1 165 ? 23.938 -17.25 2.109 1 94 165 ARG A O 1
ATOM 1281 N N . THR A 1 166 ? 24.453 -17.688 0.008 1 95.25 166 THR A N 1
ATOM 1282 C CA . THR A 1 166 ? 24.234 -16.297 -0.377 1 95.25 166 THR A CA 1
ATOM 1283 C C . THR A 1 166 ? 23.391 -16.219 -1.646 1 95.25 166 THR A C 1
ATOM 1285 O O . THR A 1 166 ? 23.516 -17.062 -2.533 1 95.25 166 THR A O 1
ATOM 1288 N N . ALA A 1 167 ? 22.547 -15.219 -1.706 1 96.56 167 ALA A N 1
ATOM 1289 C CA . ALA A 1 167 ? 21.688 -15.039 -2.875 1 96.56 167 ALA A CA 1
ATOM 1290 C C . ALA A 1 167 ? 21.562 -13.562 -3.242 1 96.56 167 ALA A C 1
ATOM 1292 O O . ALA A 1 167 ? 21.484 -12.703 -2.361 1 96.56 167 ALA A O 1
ATOM 1293 N N . SER A 1 168 ? 21.672 -13.266 -4.484 1 97.19 168 SER A N 1
ATOM 1294 C CA . SER A 1 168 ? 21.312 -11.969 -5.039 1 97.19 168 SER A CA 1
ATOM 1295 C C . SER A 1 168 ? 19.938 -12.023 -5.711 1 97.19 168 SER A C 1
ATOM 1297 O O . SER A 1 168 ? 19.734 -12.82 -6.625 1 97.19 168 SER A O 1
ATOM 1299 N N . LEU A 1 169 ? 19.047 -11.227 -5.262 1 98 169 LEU A N 1
ATOM 1300 C CA . LEU A 1 169 ? 17.688 -11.18 -5.793 1 98 169 LEU A CA 1
ATOM 1301 C C . LEU A 1 169 ? 17.516 -10.008 -6.75 1 98 169 LEU A C 1
ATOM 1303 O O . LEU A 1 169 ? 17.672 -8.852 -6.352 1 98 169 LEU A O 1
ATOM 1307 N N . ILE A 1 170 ? 17.219 -10.273 -8.008 1 97.56 170 ILE A N 1
ATOM 1308 C CA . ILE A 1 170 ? 17 -9.242 -9.016 1 97.56 170 ILE A CA 1
ATOM 1309 C C . ILE A 1 170 ? 15.531 -9.242 -9.445 1 97.56 170 ILE A C 1
ATOM 1311 O O . ILE A 1 170 ? 15.008 -10.273 -9.875 1 97.56 170 ILE A O 1
ATOM 1315 N N . TYR A 1 171 ? 14.883 -8.102 -9.352 1 97.19 171 TYR A N 1
ATOM 1316 C CA . TYR A 1 171 ? 13.484 -8.133 -9.773 1 97.19 171 TYR A CA 1
ATOM 1317 C C . TYR A 1 171 ? 13.07 -6.801 -10.383 1 97.19 171 TYR A C 1
ATOM 1319 O O . TYR A 1 171 ? 13.641 -5.754 -10.055 1 97.19 171 TYR A O 1
ATOM 1327 N N . ASP A 1 172 ? 12.148 -6.934 -11.289 1 95.5 172 ASP A N 1
ATOM 1328 C CA . ASP A 1 172 ? 11.523 -5.797 -11.961 1 95.5 172 ASP A CA 1
ATOM 1329 C C . ASP A 1 172 ? 10.305 -5.301 -11.188 1 95.5 172 ASP A C 1
ATOM 1331 O O . ASP A 1 172 ? 9.289 -5.996 -11.109 1 95.5 172 ASP A O 1
ATOM 1335 N N . ASP A 1 173 ? 10.414 -4.102 -10.609 1 95.19 173 ASP A N 1
ATOM 1336 C CA . ASP A 1 173 ? 9.312 -3.492 -9.875 1 95.19 173 ASP A CA 1
ATOM 1337 C C . ASP A 1 173 ? 8.664 -2.373 -10.695 1 95.19 173 ASP A C 1
ATOM 1339 O O . ASP A 1 173 ? 9.125 -1.229 -10.664 1 95.19 173 ASP A O 1
ATOM 1343 N N . ASP A 1 174 ? 7.566 -2.654 -11.305 1 91.06 174 ASP A N 1
ATOM 1344 C CA . ASP A 1 174 ? 6.898 -1.716 -12.203 1 91.06 174 ASP A CA 1
ATOM 1345 C C . ASP A 1 174 ? 6.133 -0.654 -11.422 1 91.06 174 ASP A C 1
ATOM 1347 O O . ASP A 1 174 ? 5.574 0.276 -12.008 1 91.06 174 ASP A O 1
ATOM 1351 N N . LYS A 1 175 ? 5.965 -0.75 -10.078 1 88 175 LYS A N 1
ATOM 1352 C CA . LYS A 1 175 ? 5.285 0.169 -9.164 1 88 175 LYS A CA 1
ATOM 1353 C C . LYS A 1 175 ? 3.791 0.238 -9.469 1 88 175 LYS A C 1
ATOM 1355 O O . LYS A 1 175 ? 3.139 1.244 -9.18 1 88 175 LYS A O 1
ATOM 1360 N N . ASP A 1 176 ? 3.23 -0.783 -10.125 1 91.12 176 ASP A N 1
ATOM 1361 C CA . ASP A 1 176 ? 1.815 -0.924 -10.453 1 91.12 176 ASP A CA 1
ATOM 1362 C C . ASP A 1 176 ? 1.237 -2.201 -9.844 1 91.12 176 ASP A C 1
ATOM 1364 O O . ASP A 1 176 ? 0.932 -2.244 -8.648 1 91.12 176 ASP A O 1
ATOM 1368 N N . GLU A 1 177 ? 1.26 -3.266 -10.57 1 91.56 177 GLU A N 1
ATOM 1369 C CA . GLU A 1 177 ? 0.799 -4.535 -10.008 1 91.56 177 GLU A CA 1
ATOM 1370 C C . GLU A 1 177 ? 1.876 -5.18 -9.148 1 91.56 177 GLU A C 1
ATOM 1372 O O . GLU A 1 177 ? 1.565 -5.91 -8.203 1 91.56 177 GLU A O 1
ATOM 1377 N N . ARG A 1 178 ? 3.098 -4.914 -9.492 1 95.75 178 ARG A N 1
ATOM 1378 C CA . ARG A 1 178 ? 4.301 -5.258 -8.742 1 95.75 178 ARG A CA 1
ATOM 1379 C C . ARG A 1 178 ? 4.41 -6.766 -8.539 1 95.75 178 ARG A C 1
ATOM 1381 O O . ARG A 1 178 ? 4.738 -7.227 -7.445 1 95.75 178 ARG A O 1
ATOM 1388 N N . ASN A 1 179 ? 4.125 -7.496 -9.555 1 93.94 179 ASN A N 1
ATOM 1389 C CA . ASN A 1 179 ? 4.121 -8.953 -9.477 1 93.94 179 ASN A CA 1
ATOM 1390 C C . ASN A 1 179 ? 5.492 -9.492 -9.086 1 93.94 179 ASN A C 1
ATOM 1392 O O . ASN A 1 179 ? 5.602 -10.328 -8.188 1 93.94 179 ASN A O 1
ATOM 1396 N N . CYS A 1 180 ? 6.523 -8.977 -9.742 1 96.38 180 CYS A N 1
ATOM 1397 C CA . CYS A 1 180 ? 7.855 -9.492 -9.461 1 96.38 180 CYS A CA 1
ATOM 1398 C C . CYS A 1 180 ? 8.336 -9.062 -8.078 1 96.38 180 CYS A C 1
ATOM 1400 O O . CYS A 1 180 ? 9.047 -9.805 -7.406 1 96.38 180 CYS A O 1
ATOM 1402 N N . TYR A 1 181 ? 7.992 -7.891 -7.656 1 97.19 181 TYR A N 1
ATOM 1403 C CA . TYR A 1 181 ? 8.305 -7.484 -6.289 1 97.19 181 TYR A CA 1
ATOM 1404 C C . TYR A 1 181 ? 7.75 -8.484 -5.281 1 97.19 181 TYR A C 1
ATOM 1406 O O . TYR A 1 181 ? 8.477 -8.953 -4.398 1 97.19 181 TYR A O 1
ATOM 1414 N N . PHE A 1 182 ? 6.465 -8.852 -5.445 1 97.94 182 PHE A N 1
ATOM 1415 C CA . PHE A 1 182 ? 5.816 -9.742 -4.488 1 97.94 182 PHE A CA 1
ATOM 1416 C C . PHE A 1 182 ? 6.387 -11.156 -4.594 1 97.94 182 PHE A C 1
ATOM 1418 O O . PHE A 1 182 ? 6.477 -11.867 -3.594 1 97.94 182 PHE A O 1
ATOM 1425 N N . THR A 1 183 ? 6.715 -11.555 -5.793 1 97.62 183 THR A N 1
ATOM 1426 C CA . THR A 1 183 ? 7.348 -12.852 -5.984 1 97.62 183 THR A CA 1
ATOM 1427 C C . THR A 1 183 ? 8.648 -12.945 -5.195 1 97.62 183 THR A C 1
ATOM 1429 O O . THR A 1 183 ? 8.844 -13.875 -4.414 1 97.62 183 THR A O 1
ATOM 1432 N N . ILE A 1 184 ? 9.477 -11.953 -5.402 1 98 184 ILE A N 1
ATOM 1433 C CA . ILE A 1 184 ? 10.789 -11.945 -4.77 1 98 184 ILE A CA 1
ATOM 1434 C C . ILE A 1 184 ? 10.641 -11.727 -3.266 1 98 184 ILE A C 1
ATOM 1436 O O . ILE A 1 184 ? 11.414 -12.273 -2.473 1 98 184 ILE A O 1
ATOM 1440 N N . GLU A 1 185 ? 9.609 -10.961 -2.869 1 96.75 185 GLU A N 1
ATOM 1441 C CA . GLU A 1 185 ? 9.312 -10.844 -1.445 1 96.75 185 GLU A CA 1
ATOM 1442 C C . GLU A 1 185 ? 9.109 -12.219 -0.808 1 96.75 185 GLU A C 1
ATOM 1444 O O . GLU A 1 185 ? 9.578 -12.469 0.304 1 96.75 185 GLU A O 1
ATOM 1449 N N . GLY A 1 186 ? 8.383 -13.07 -1.472 1 97.31 186 GLY A N 1
ATOM 1450 C CA . GLY A 1 186 ? 8.211 -14.438 -0.988 1 97.31 186 GLY A CA 1
ATOM 1451 C C . GLY A 1 186 ? 9.523 -15.172 -0.818 1 97.31 186 GLY A C 1
ATOM 1452 O O . GLY A 1 186 ? 9.766 -15.805 0.217 1 97.31 186 GLY A O 1
ATOM 1453 N N . VAL A 1 187 ? 10.344 -15.039 -1.812 1 97.88 187 VAL A N 1
ATOM 1454 C CA . VAL A 1 187 ? 11.648 -15.695 -1.777 1 97.88 187 VAL A CA 1
ATOM 1455 C C . VAL A 1 187 ? 12.477 -15.133 -0.624 1 97.88 187 VAL A C 1
ATOM 1457 O O . VAL A 1 187 ? 13.039 -15.898 0.167 1 97.88 187 VAL A O 1
ATOM 1460 N N . PHE A 1 188 ? 12.539 -13.805 -0.524 1 96.5 188 PHE A N 1
ATOM 1461 C CA . PHE A 1 188 ? 13.281 -13.148 0.543 1 96.5 188 PHE A CA 1
ATOM 1462 C C . PHE A 1 188 ? 12.797 -13.617 1.91 1 96.5 188 PHE A C 1
ATOM 1464 O O . PHE A 1 188 ? 13.609 -13.914 2.791 1 96.5 188 PHE A O 1
ATOM 1471 N N . THR A 1 189 ? 11.523 -13.727 2.078 1 94.44 189 THR A N 1
ATOM 1472 C CA . THR A 1 189 ? 10.914 -14.109 3.352 1 94.44 189 THR A CA 1
ATOM 1473 C C . THR A 1 189 ? 11.367 -15.5 3.773 1 94.44 189 THR A C 1
ATOM 1475 O O . THR A 1 189 ? 11.805 -15.703 4.906 1 94.44 189 THR A O 1
ATOM 1478 N N . VAL A 1 190 ? 11.344 -16.391 2.908 1 95.56 190 VAL A N 1
ATOM 1479 C CA . VAL A 1 190 ? 11.648 -17.781 3.225 1 95.56 190 VAL A CA 1
ATOM 1480 C C . VAL A 1 190 ? 13.148 -17.938 3.463 1 95.56 190 VAL A C 1
ATOM 1482 O O . VAL A 1 190 ? 13.562 -18.594 4.426 1 95.56 190 VAL A O 1
ATOM 1485 N N . LEU A 1 191 ? 13.961 -17.328 2.631 1 95.62 191 LEU A N 1
ATOM 1486 C CA . LEU A 1 191 ? 15.406 -17.484 2.725 1 95.62 191 LEU A CA 1
ATOM 1487 C C . LEU A 1 191 ? 15.961 -16.766 3.947 1 95.62 191 LEU A C 1
ATOM 1489 O O . LEU A 1 191 ? 16.906 -17.234 4.578 1 95.62 191 LEU A O 1
ATOM 1493 N N . SER A 1 192 ? 15.391 -15.578 4.277 1 90.88 192 SER A N 1
ATOM 1494 C CA . SER A 1 192 ? 15.867 -14.812 5.422 1 90.88 192 SER A CA 1
ATOM 1495 C C . SER A 1 192 ? 15.625 -15.562 6.727 1 90.88 192 SER A C 1
ATOM 1497 O O . SER A 1 192 ? 16.375 -15.414 7.688 1 90.88 192 SER A O 1
ATOM 1499 N N . GLU A 1 193 ? 14.641 -16.328 6.738 1 89.19 193 GLU A N 1
ATOM 1500 C CA . GLU A 1 193 ? 14.305 -17.062 7.949 1 89.19 193 GLU A CA 1
ATOM 1501 C C . GLU A 1 193 ? 15.07 -18.391 8.016 1 89.19 193 GLU A C 1
ATOM 1503 O O . GLU A 1 193 ? 15.148 -19.016 9.07 1 89.19 193 GLU A O 1
ATOM 1508 N N . TYR A 1 194 ? 15.641 -18.625 6.883 1 86.25 194 TYR A N 1
ATOM 1509 C CA . TYR A 1 194 ? 16.297 -19.938 6.793 1 86.25 194 TYR A CA 1
ATOM 1510 C C . TYR A 1 194 ? 17.797 -19.797 6.945 1 86.25 194 TYR A C 1
ATOM 1512 O O . TYR A 1 194 ? 18.469 -19.219 6.09 1 86.25 194 TYR A O 1
ATOM 1520 N N . ASN A 1 195 ? 18.484 -20.328 7.961 1 78.62 195 ASN A N 1
ATOM 1521 C CA . ASN A 1 195 ? 19.906 -20.562 8.18 1 78.62 195 ASN A CA 1
ATOM 1522 C C . ASN A 1 195 ? 20.734 -19.328 7.855 1 78.62 195 ASN A C 1
ATOM 1524 O O . ASN A 1 195 ? 21.812 -19.438 7.258 1 78.62 195 ASN A O 1
ATOM 1528 N N . HIS A 1 196 ? 20.219 -18.156 8.047 1 81.94 196 HIS A N 1
ATOM 1529 C CA . HIS A 1 196 ? 20.922 -16.875 7.914 1 81.94 196 HIS A CA 1
ATOM 1530 C C . HIS A 1 196 ? 21.469 -16.703 6.504 1 81.94 196 HIS A C 1
ATOM 1532 O O . HIS A 1 196 ? 22.625 -16.312 6.328 1 81.94 196 HIS A O 1
ATOM 1538 N N . ILE A 1 197 ? 20.734 -17.219 5.539 1 83.44 197 ILE A N 1
ATOM 1539 C CA . ILE A 1 197 ? 21.109 -16.938 4.16 1 83.44 197 ILE A CA 1
ATOM 1540 C C . ILE A 1 197 ? 21.203 -15.422 3.953 1 83.44 197 ILE A C 1
ATOM 1542 O O . ILE A 1 197 ? 20.266 -14.688 4.277 1 83.44 197 ILE A O 1
ATOM 1546 N N . ALA A 1 198 ? 22.344 -14.969 3.484 1 80.81 198 ALA A N 1
ATOM 1547 C CA . ALA A 1 198 ? 22.547 -13.555 3.193 1 80.81 198 ALA A CA 1
ATOM 1548 C C . ALA A 1 198 ? 21.953 -13.188 1.835 1 80.81 198 ALA A C 1
ATOM 1550 O O . ALA A 1 198 ? 22.203 -13.867 0.837 1 80.81 198 ALA A O 1
ATOM 1551 N N . THR A 1 199 ? 21.141 -12.211 1.9 1 84.94 199 THR A N 1
ATOM 1552 C CA . THR A 1 199 ? 20.531 -11.805 0.643 1 84.94 199 THR A CA 1
ATOM 1553 C C . THR A 1 199 ? 20.891 -10.352 0.31 1 84.94 199 THR A C 1
ATOM 1555 O O . THR A 1 199 ? 21.031 -9.523 1.208 1 84.94 199 THR A O 1
ATOM 1558 N N . ASP A 1 200 ? 21.141 -10.086 -0.951 1 87.88 200 ASP A N 1
ATOM 1559 C CA . ASP A 1 200 ? 21.266 -8.75 -1.52 1 87.88 200 ASP A CA 1
ATOM 1560 C C . ASP A 1 200 ? 20.281 -8.531 -2.66 1 87.88 200 ASP A C 1
ATOM 1562 O O . ASP A 1 200 ? 19.688 -9.492 -3.16 1 87.88 200 ASP A O 1
ATOM 1566 N N . TYR A 1 201 ? 20.094 -7.234 -2.957 1 91.06 201 TYR A N 1
ATOM 1567 C CA . TYR A 1 201 ? 19.031 -6.992 -3.93 1 91.06 201 TYR A CA 1
ATOM 1568 C C . TYR A 1 201 ? 19.484 -6.016 -5.008 1 91.06 201 TYR A C 1
ATOM 1570 O O . TYR A 1 201 ? 20.328 -5.152 -4.75 1 91.06 201 TYR A O 1
ATOM 1578 N N . ALA A 1 202 ? 19.016 -6.211 -6.215 1 89.25 202 ALA A N 1
ATOM 1579 C CA . ALA A 1 202 ? 19.047 -5.234 -7.301 1 89.25 202 ALA A CA 1
ATOM 1580 C C . ALA A 1 202 ? 17.641 -5.027 -7.883 1 89.25 202 ALA A C 1
ATOM 1582 O O . ALA A 1 202 ? 17 -5.984 -8.328 1 89.25 202 ALA A O 1
ATOM 1583 N N . VAL A 1 203 ? 17.219 -3.785 -7.836 1 92.19 203 VAL A N 1
ATOM 1584 C CA . VAL A 1 203 ? 15.867 -3.465 -8.281 1 92.19 203 VAL A CA 1
ATOM 1585 C C . VAL A 1 203 ? 15.93 -2.658 -9.578 1 92.19 203 VAL A C 1
ATOM 1587 O O . VAL A 1 203 ? 16.766 -1.76 -9.719 1 92.19 203 VAL A O 1
ATOM 1590 N N . LEU A 1 204 ? 15.141 -3.076 -10.516 1 92.88 204 LEU A N 1
ATOM 1591 C CA . LEU A 1 204 ? 15.016 -2.332 -11.766 1 92.88 204 LEU A CA 1
ATOM 1592 C C . LEU A 1 204 ? 13.555 -2.025 -12.07 1 92.88 204 LEU A C 1
ATOM 1594 O O . LEU A 1 204 ? 12.656 -2.617 -11.469 1 92.88 204 LEU A O 1
ATOM 1598 N N . ASN A 1 205 ? 13.312 -1.016 -12.875 1 92.62 205 ASN A N 1
ATOM 1599 C CA . ASN A 1 205 ? 12.008 -0.699 -13.445 1 92.62 205 ASN A CA 1
ATOM 1600 C C . ASN A 1 205 ? 12.086 -0.516 -14.961 1 92.62 205 ASN A C 1
ATOM 1602 O O . ASN A 1 205 ? 12.406 0.573 -15.445 1 92.62 205 ASN A O 1
ATOM 1606 N N . SER A 1 206 ? 11.758 -1.551 -15.633 1 90.06 206 SER A N 1
ATOM 1607 C CA . SER A 1 206 ? 11.938 -1.571 -17.078 1 90.06 206 SER A CA 1
ATOM 1608 C C . SER A 1 206 ? 10.914 -0.683 -17.781 1 90.06 206 SER A C 1
ATOM 1610 O O . SER A 1 206 ? 11.055 -0.373 -18.969 1 90.06 206 SER A O 1
ATOM 1612 N N . ASN A 1 207 ? 9.859 -0.242 -17.062 1 88.19 207 ASN A N 1
ATOM 1613 C CA . ASN A 1 207 ? 8.859 0.66 -17.625 1 88.19 207 ASN A CA 1
ATOM 1614 C C . ASN A 1 207 ? 9.336 2.111 -17.594 1 88.19 207 ASN A C 1
ATOM 1616 O O . ASN A 1 207 ? 8.844 2.943 -18.359 1 88.19 207 ASN A O 1
ATOM 1620 N N . GLU A 1 208 ? 10.195 2.426 -16.75 1 85.19 208 GLU A N 1
ATOM 1621 C CA . GLU A 1 208 ? 10.562 3.82 -16.531 1 85.19 208 GLU A CA 1
ATOM 1622 C C . GLU A 1 208 ? 11.914 4.141 -17.156 1 85.19 208 GLU A C 1
ATOM 1624 O O . GLU A 1 208 ? 12.141 5.258 -17.625 1 85.19 208 GLU A O 1
ATOM 1629 N N . GLU A 1 209 ? 12.836 3.236 -17.016 1 86.19 209 GLU A N 1
ATOM 1630 C CA . GLU A 1 209 ? 14.188 3.486 -17.516 1 86.19 209 GLU A CA 1
ATOM 1631 C C . GLU A 1 209 ? 14.734 2.273 -18.25 1 86.19 209 GLU A C 1
ATOM 1633 O O . GLU A 1 209 ? 14.258 1.153 -18.062 1 86.19 209 GLU A O 1
ATOM 1638 N N . ARG A 1 210 ? 15.766 2.65 -19.062 1 88.75 210 ARG A N 1
ATOM 1639 C CA . ARG A 1 210 ? 16.484 1.566 -19.734 1 88.75 210 ARG A CA 1
ATOM 1640 C C . ARG A 1 210 ? 17.203 0.683 -18.719 1 88.75 210 ARG A C 1
ATOM 1642 O O . ARG A 1 210 ? 17.828 1.185 -17.781 1 88.75 210 ARG A O 1
ATOM 1649 N N . VAL A 1 211 ? 17.078 -0.654 -18.953 1 90.5 211 VAL A N 1
ATOM 1650 C CA . VAL A 1 211 ? 17.688 -1.608 -18.016 1 90.5 211 VAL A CA 1
ATOM 1651 C C . VAL A 1 211 ? 19.203 -1.586 -18.172 1 90.5 211 VAL A C 1
ATOM 1653 O O . VAL A 1 211 ? 19.734 -1.806 -19.281 1 90.5 211 VAL A O 1
ATOM 1656 N N . ASP A 1 212 ? 19.906 -1.304 -17.156 1 93.19 212 ASP A N 1
ATOM 1657 C CA . ASP A 1 212 ? 21.359 -1.402 -17.141 1 93.19 212 ASP A CA 1
ATOM 1658 C C . ASP A 1 212 ? 21.812 -2.805 -16.719 1 93.19 212 ASP A C 1
ATOM 1660 O O . ASP A 1 212 ? 22.344 -3 -15.625 1 93.19 212 ASP A O 1
ATOM 1664 N N . ALA A 1 213 ? 21.703 -3.627 -17.641 1 95.12 213 ALA A N 1
ATOM 1665 C CA . ALA A 1 213 ? 21.969 -5.035 -17.359 1 95.12 213 ALA A CA 1
ATOM 1666 C C . ALA A 1 213 ? 23.391 -5.234 -16.859 1 95.12 213 ALA A C 1
ATOM 1668 O O . ALA A 1 213 ? 23.625 -6.004 -15.93 1 95.12 213 ALA A O 1
ATOM 1669 N N . ASP A 1 214 ? 24.359 -4.551 -17.438 1 93.38 214 ASP A N 1
ATOM 1670 C CA . ASP A 1 214 ? 25.766 -4.691 -17.047 1 93.38 214 ASP A CA 1
ATOM 1671 C C . ASP A 1 214 ? 25.984 -4.211 -15.609 1 93.38 214 ASP A C 1
ATOM 1673 O O . ASP A 1 214 ? 26.672 -4.867 -14.828 1 93.38 214 ASP A O 1
ATOM 1677 N N . GLY A 1 215 ? 25.406 -3.064 -15.32 1 92 215 GLY A N 1
ATOM 1678 C CA . GLY A 1 215 ? 25.5 -2.547 -13.969 1 92 215 GLY A CA 1
ATOM 1679 C C . GLY A 1 215 ? 24.891 -3.469 -12.93 1 92 215 GLY A C 1
ATOM 1680 O O . GLY A 1 215 ? 25.453 -3.676 -11.859 1 92 215 GLY A O 1
ATOM 1681 N N . ILE A 1 216 ? 23.812 -4.051 -13.258 1 94.25 216 ILE A N 1
ATOM 1682 C CA . ILE A 1 216 ? 23.094 -4.934 -12.344 1 94.25 216 ILE A CA 1
ATOM 1683 C C . ILE A 1 216 ? 23.922 -6.199 -12.094 1 94.25 216 ILE A C 1
ATOM 1685 O O . ILE A 1 216 ? 24.094 -6.625 -10.953 1 94.25 216 ILE A O 1
ATOM 1689 N N . ILE A 1 217 ? 24.484 -6.719 -13.094 1 94 217 ILE A N 1
ATOM 1690 C CA . ILE A 1 217 ? 25.203 -7.984 -13.008 1 94 217 ILE A CA 1
ATOM 1691 C C . ILE A 1 217 ? 26.484 -7.797 -12.195 1 94 217 ILE A C 1
ATOM 1693 O O . ILE A 1 217 ? 26.906 -8.703 -11.484 1 94 217 ILE A O 1
ATOM 1697 N N . THR A 1 218 ? 27.047 -6.672 -12.18 1 91.38 218 THR A N 1
ATOM 1698 C CA . THR A 1 218 ? 28.25 -6.406 -11.398 1 91.38 218 THR A CA 1
ATOM 1699 C C . THR A 1 218 ? 27.938 -6.449 -9.906 1 91.38 218 THR A C 1
ATOM 1701 O O . THR A 1 218 ? 28.812 -6.734 -9.086 1 91.38 218 THR A O 1
ATOM 1704 N N . SER A 1 219 ? 26.719 -6.238 -9.617 1 89.38 219 SER A N 1
ATOM 1705 C CA . SER A 1 219 ? 26.328 -6.184 -8.211 1 89.38 219 SER A CA 1
ATOM 1706 C C . SER A 1 219 ? 26.172 -7.582 -7.625 1 89.38 219 SER A C 1
ATOM 1708 O O . SER A 1 219 ? 26.047 -7.742 -6.406 1 89.38 219 SER A O 1
ATOM 1710 N N . VAL A 1 220 ? 26.219 -8.633 -8.461 1 92 220 VAL A N 1
ATOM 1711 C CA . VAL A 1 220 ? 25.906 -9.969 -7.961 1 92 220 VAL A CA 1
ATOM 1712 C C . VAL A 1 220 ? 27.188 -10.742 -7.699 1 92 220 VAL A C 1
ATOM 1714 O O . VAL A 1 220 ? 27.156 -11.906 -7.293 1 92 220 VAL A O 1
ATOM 1717 N N . TYR A 1 221 ? 28.391 -10.156 -7.852 1 88.5 221 TYR A N 1
ATOM 1718 C CA . TYR A 1 221 ? 29.688 -10.836 -7.785 1 88.5 221 TYR A CA 1
ATOM 1719 C C . TYR A 1 221 ? 29.875 -11.516 -6.434 1 88.5 221 TYR A C 1
ATOM 1721 O O . TYR A 1 221 ? 30.516 -12.562 -6.34 1 88.5 221 TYR A O 1
ATOM 1729 N N . GLY A 1 222 ? 29.281 -11.062 -5.43 1 86.56 222 GLY A N 1
ATOM 1730 C CA . GLY A 1 222 ? 29.5 -11.602 -4.098 1 86.56 222 GLY A CA 1
ATOM 1731 C C . GLY A 1 222 ? 28.5 -12.672 -3.707 1 86.56 222 GLY A C 1
ATOM 1732 O O . GLY A 1 222 ? 28.562 -13.211 -2.598 1 86.56 222 GLY A O 1
ATOM 1733 N N . SER A 1 223 ? 27.688 -13.141 -4.676 1 93.38 223 SER A N 1
ATOM 1734 C CA . SER A 1 223 ? 26.625 -14.086 -4.332 1 93.38 223 SER A CA 1
ATOM 1735 C C . SER A 1 223 ? 26.797 -15.398 -5.086 1 93.38 223 SER A C 1
ATOM 1737 O O . SER A 1 223 ? 27.234 -15.414 -6.238 1 93.38 223 SER A O 1
ATOM 1739 N N . GLU A 1 224 ? 26.484 -16.453 -4.473 1 95.06 224 GLU A N 1
ATOM 1740 C CA . GLU A 1 224 ? 26.531 -17.781 -5.09 1 95.06 224 GLU A CA 1
ATOM 1741 C C . GLU A 1 224 ? 25.359 -17.984 -6.055 1 95.06 224 GLU A C 1
ATOM 1743 O O . GLU A 1 224 ? 25.547 -18.5 -7.16 1 95.06 224 GLU A O 1
ATOM 1748 N N . VAL A 1 225 ? 24.203 -17.594 -5.59 1 96.88 225 VAL A N 1
ATOM 1749 C CA . VAL A 1 225 ? 22.984 -17.844 -6.348 1 96.88 225 VAL A CA 1
ATOM 1750 C C . VAL A 1 225 ? 22.344 -16.516 -6.742 1 96.88 225 VAL A C 1
ATOM 1752 O O . VAL A 1 225 ? 22.297 -15.578 -5.941 1 96.88 225 VAL A O 1
ATOM 1755 N N . VAL A 1 226 ? 21.922 -16.406 -7.977 1 97.56 226 VAL A N 1
ATOM 1756 C CA . VAL A 1 226 ? 21.188 -15.242 -8.477 1 97.56 226 VAL A CA 1
ATOM 1757 C C . VAL A 1 226 ? 19.766 -15.648 -8.836 1 97.56 226 VAL A C 1
ATOM 1759 O O . VAL A 1 226 ? 19.547 -16.547 -9.648 1 97.56 226 VAL A O 1
ATOM 1762 N N . ILE A 1 227 ? 18.812 -15.062 -8.219 1 98.12 227 ILE A N 1
ATOM 1763 C CA . ILE A 1 227 ? 17.406 -15.359 -8.469 1 98.12 227 ILE A CA 1
ATOM 1764 C C . ILE A 1 227 ? 16.719 -14.133 -9.078 1 98.12 227 ILE A C 1
ATOM 1766 O O . ILE A 1 227 ? 16.734 -13.047 -8.484 1 98.12 227 ILE A O 1
ATOM 1770 N N . MET A 1 228 ? 16.109 -14.305 -10.211 1 97.38 228 MET A N 1
ATOM 1771 C CA . MET A 1 228 ? 15.562 -13.164 -10.945 1 97.38 228 MET A CA 1
ATOM 1772 C C . MET A 1 228 ? 14.07 -13.328 -11.18 1 97.38 228 MET A C 1
ATOM 1774 O O . MET A 1 228 ? 13.578 -14.445 -11.344 1 97.38 228 MET A O 1
ATOM 1778 N N . CYS A 1 229 ? 13.328 -12.289 -11.203 1 96.19 229 CYS A N 1
ATOM 1779 C CA . CYS A 1 229 ? 11.953 -12.156 -11.672 1 96.19 229 CYS A CA 1
ATOM 1780 C C . CYS A 1 229 ? 11.773 -10.891 -12.5 1 96.19 229 CYS A C 1
ATOM 1782 O O . CYS A 1 229 ? 11.852 -9.781 -11.977 1 96.19 229 CYS A O 1
ATOM 1784 N N . ALA A 1 230 ? 11.664 -11.031 -13.727 1 94.31 230 ALA A N 1
ATOM 1785 C CA . ALA A 1 230 ? 11.516 -9.93 -14.672 1 94.31 230 ALA A CA 1
ATOM 1786 C C . ALA A 1 230 ? 10.891 -10.406 -15.977 1 94.31 230 ALA A C 1
ATOM 1788 O O . ALA A 1 230 ? 10.664 -11.602 -16.156 1 94.31 230 ALA A O 1
ATOM 1789 N N . LYS A 1 231 ? 10.562 -9.516 -16.797 1 89.38 231 LYS A N 1
ATOM 1790 C CA . LYS A 1 231 ? 10.07 -9.867 -18.125 1 89.38 231 LYS A CA 1
ATOM 1791 C C . LYS A 1 231 ? 11.125 -10.633 -18.906 1 89.38 231 LYS A C 1
ATOM 1793 O O . LYS A 1 231 ? 12.32 -10.516 -18.625 1 89.38 231 LYS A O 1
ATOM 1798 N N . ALA A 1 232 ? 10.664 -11.312 -19.906 1 88.12 232 ALA A N 1
ATOM 1799 C CA . ALA A 1 232 ? 11.523 -12.188 -20.688 1 88.12 232 ALA A CA 1
ATOM 1800 C C . ALA A 1 232 ? 12.672 -11.414 -21.328 1 88.12 232 ALA A C 1
ATOM 1802 O O . ALA A 1 232 ? 13.82 -11.859 -21.297 1 88.12 232 ALA A O 1
ATOM 1803 N N . ASP A 1 233 ? 12.344 -10.234 -21.828 1 89.38 233 ASP A N 1
ATOM 1804 C CA . ASP A 1 233 ? 13.383 -9.445 -22.484 1 89.38 233 ASP A CA 1
ATOM 1805 C C . ASP A 1 233 ? 14.445 -9.008 -21.484 1 89.38 233 ASP A C 1
ATOM 1807 O O . ASP A 1 233 ? 15.641 -8.992 -21.797 1 89.38 233 ASP A O 1
ATOM 1811 N N . THR A 1 234 ? 14.039 -8.648 -20.344 1 92.44 234 THR A N 1
ATOM 1812 C CA . THR A 1 234 ? 14.961 -8.227 -19.312 1 92.44 234 THR A CA 1
ATOM 1813 C C . THR A 1 234 ? 15.836 -9.391 -18.844 1 92.44 234 THR A C 1
ATOM 1815 O O . THR A 1 234 ? 17.047 -9.234 -18.672 1 92.44 234 THR A O 1
ATOM 1818 N N . VAL A 1 235 ? 15.234 -10.547 -18.703 1 93.75 235 VAL A N 1
ATOM 1819 C CA . VAL A 1 235 ? 15.992 -11.727 -18.297 1 93.75 235 VAL A CA 1
ATOM 1820 C C . VAL A 1 235 ? 17.047 -12.055 -19.359 1 93.75 235 VAL A C 1
ATOM 1822 O O . VAL A 1 235 ? 18.188 -12.367 -19.016 1 93.75 235 VAL A O 1
ATOM 1825 N N . ARG A 1 236 ? 16.672 -11.984 -20.594 1 94.06 236 ARG A N 1
ATOM 1826 C CA . ARG A 1 236 ? 17.609 -12.234 -21.688 1 94.06 236 ARG A CA 1
ATOM 1827 C C . ARG A 1 236 ? 18.781 -11.266 -21.625 1 94.06 236 ARG A C 1
ATOM 1829 O O . ARG A 1 236 ? 19.938 -11.672 -21.75 1 94.06 236 ARG A O 1
ATOM 1836 N N . ASP A 1 237 ? 18.484 -10 -21.375 1 94.5 237 ASP A N 1
ATOM 1837 C CA . ASP A 1 237 ? 19.531 -8.977 -21.312 1 94.5 237 ASP A CA 1
ATOM 1838 C C . ASP A 1 237 ? 20.469 -9.242 -20.141 1 94.5 237 ASP A C 1
ATOM 1840 O O . ASP A 1 237 ? 21.688 -9.07 -20.25 1 94.5 237 ASP A O 1
ATOM 1844 N N . LEU A 1 238 ? 19.938 -9.625 -19.062 1 96.25 238 LEU A N 1
ATOM 1845 C CA . LEU A 1 238 ? 20.734 -9.906 -17.875 1 96.25 238 LEU A CA 1
ATOM 1846 C C . LEU A 1 238 ? 21.641 -11.117 -18.109 1 96.25 238 LEU A C 1
ATOM 1848 O O . LEU A 1 238 ? 22.812 -11.094 -17.734 1 96.25 238 LEU A O 1
ATOM 1852 N N . MET A 1 239 ? 21.109 -12.156 -18.734 1 96.5 239 MET A N 1
ATOM 1853 C CA . MET A 1 239 ? 21.906 -13.359 -19 1 96.5 239 MET A CA 1
ATOM 1854 C C . MET A 1 239 ? 23.016 -13.07 -20 1 96.5 239 MET A C 1
ATOM 1856 O O . MET A 1 239 ? 24.125 -13.594 -19.875 1 96.5 239 MET A O 1
ATOM 1860 N N . LEU A 1 240 ? 22.688 -12.258 -20.984 1 96.69 240 LEU A N 1
ATOM 1861 C CA . LEU A 1 240 ? 23.719 -11.844 -21.938 1 96.69 240 LEU A CA 1
ATOM 1862 C C . LEU A 1 240 ? 24.828 -11.07 -21.234 1 96.69 240 LEU A C 1
ATOM 1864 O O . LEU A 1 240 ? 26 -11.305 -21.5 1 96.69 240 LEU A O 1
ATOM 1868 N N . ALA A 1 241 ? 24.469 -10.156 -20.375 1 97 241 ALA A N 1
ATOM 1869 C CA . ALA A 1 241 ? 25.453 -9.391 -19.609 1 97 241 ALA A CA 1
ATOM 1870 C C . ALA A 1 241 ? 26.297 -10.312 -18.734 1 97 241 ALA A C 1
ATOM 1872 O O . ALA A 1 241 ? 27.516 -10.148 -18.656 1 97 241 ALA A O 1
ATOM 1873 N N . ALA A 1 242 ? 25.672 -11.242 -18.078 1 96.75 242 ALA A N 1
ATOM 1874 C CA . ALA A 1 242 ? 26.375 -12.203 -17.234 1 96.75 242 ALA A CA 1
ATOM 1875 C C . ALA A 1 242 ? 27.375 -13.008 -18.062 1 96.75 242 ALA A C 1
ATOM 1877 O O . ALA A 1 242 ? 28.5 -13.258 -17.625 1 96.75 242 ALA A O 1
ATOM 1878 N N . HIS A 1 243 ? 26.938 -13.438 -19.219 1 95.81 243 HIS A N 1
ATOM 1879 C CA . HIS A 1 243 ? 27.781 -14.227 -20.109 1 95.81 243 HIS A CA 1
ATOM 1880 C C . HIS A 1 243 ? 28.984 -13.414 -20.578 1 95.81 243 HIS A C 1
ATOM 1882 O O . HIS A 1 243 ? 30.109 -13.922 -20.625 1 95.81 243 HIS A O 1
ATOM 1888 N N . ARG A 1 244 ? 28.766 -12.203 -20.875 1 95.38 244 ARG A N 1
ATOM 1889 C CA . ARG A 1 244 ? 29.844 -11.32 -21.328 1 95.38 244 ARG A CA 1
ATOM 1890 C C . ARG A 1 244 ? 30.875 -11.102 -20.219 1 95.38 244 ARG A C 1
ATOM 1892 O O . ARG A 1 244 ? 32.062 -10.938 -20.5 1 95.38 244 ARG A O 1
ATOM 1899 N N . ARG A 1 245 ? 30.422 -11.211 -19.078 1 94.06 245 ARG A N 1
ATOM 1900 C CA . ARG A 1 245 ? 31.312 -10.977 -17.938 1 94.06 245 ARG A CA 1
ATOM 1901 C C . ARG A 1 245 ? 31.859 -12.297 -17.406 1 94.06 245 ARG A C 1
ATOM 1903 O O . ARG A 1 245 ? 32.438 -12.336 -16.312 1 94.06 245 ARG A O 1
ATOM 1910 N N . LYS A 1 246 ? 31.547 -13.383 -18.062 1 93 246 LYS A N 1
ATOM 1911 C CA . LYS A 1 246 ? 32.094 -14.719 -17.797 1 93 246 LYS A CA 1
ATOM 1912 C C . LYS A 1 246 ? 31.562 -15.266 -16.469 1 93 246 LYS A C 1
ATOM 1914 O O . LYS A 1 246 ? 32.281 -15.969 -15.758 1 93 246 LYS A O 1
ATOM 1919 N N . LEU A 1 247 ? 30.375 -14.836 -16.203 1 93.44 247 LEU A N 1
ATOM 1920 C CA . LEU A 1 247 ? 29.766 -15.336 -14.977 1 93.44 247 LEU A CA 1
ATOM 1921 C C . LEU A 1 247 ? 28.984 -16.625 -15.242 1 93.44 247 LEU A C 1
ATOM 1923 O O . LEU A 1 247 ? 28.594 -17.328 -14.305 1 93.44 247 LEU A O 1
ATOM 1927 N N . THR A 1 248 ? 28.641 -16.891 -16.5 1 92.88 248 THR A N 1
ATOM 1928 C CA . THR A 1 248 ? 27.984 -18.125 -16.875 1 92.88 248 THR A CA 1
ATOM 1929 C C . THR A 1 248 ? 28.984 -19.281 -16.906 1 92.88 248 THR A C 1
ATOM 1931 O O . THR A 1 248 ? 29.234 -19.859 -17.969 1 92.88 248 THR A O 1
ATOM 1934 N N . SER A 1 249 ? 29.453 -19.438 -15.891 1 86.44 249 SER A N 1
ATOM 1935 C CA . SER A 1 249 ? 30.375 -20.531 -15.578 1 86.44 249 SER A CA 1
ATOM 1936 C C . SER A 1 249 ? 30 -21.219 -14.266 1 86.44 249 SER A C 1
ATOM 1938 O O . SER A 1 249 ? 28.844 -21.141 -13.828 1 86.44 249 SER A O 1
ATOM 1940 N N . ASP A 1 250 ? 30.891 -21.875 -13.609 1 82.94 250 ASP A N 1
ATOM 1941 C CA . ASP A 1 250 ? 30.578 -22.562 -12.359 1 82.94 250 ASP A CA 1
ATOM 1942 C C . ASP A 1 250 ? 30.75 -21.641 -11.156 1 82.94 250 ASP A C 1
ATOM 1944 O O . ASP A 1 250 ? 30.859 -22.109 -10.023 1 82.94 250 ASP A O 1
ATOM 1948 N N . SER A 1 251 ? 30.672 -20.328 -11.43 1 88.81 251 SER A N 1
ATOM 1949 C CA . SER A 1 251 ? 30.875 -19.375 -10.344 1 88.81 251 SER A CA 1
ATOM 1950 C C . SER A 1 251 ? 29.547 -18.938 -9.734 1 88.81 251 SER A C 1
ATOM 1952 O O . SER A 1 251 ? 29.516 -18.469 -8.594 1 88.81 251 SER A O 1
ATOM 1954 N N . HIS A 1 252 ? 28.516 -18.969 -10.516 1 94.56 252 HIS A N 1
ATOM 1955 C CA . HIS A 1 252 ? 27.188 -18.531 -10.062 1 94.56 252 HIS A CA 1
ATOM 1956 C C . HIS A 1 252 ? 26.109 -19.484 -10.57 1 94.56 252 HIS A C 1
ATOM 1958 O O . HIS A 1 252 ? 26.266 -20.125 -11.609 1 94.56 252 HIS A O 1
ATOM 1964 N N . ILE A 1 253 ? 25.141 -19.609 -9.867 1 96.69 253 ILE A N 1
ATOM 1965 C CA . ILE A 1 253 ? 23.953 -20.328 -10.297 1 96.69 253 ILE A CA 1
ATOM 1966 C C . ILE A 1 253 ? 22.812 -19.344 -10.555 1 96.69 253 ILE A C 1
ATOM 1968 O O . ILE A 1 253 ? 22.453 -18.578 -9.664 1 96.69 253 ILE A O 1
ATOM 1972 N N . PHE A 1 254 ? 22.234 -19.344 -11.734 1 96.94 254 PHE A N 1
ATOM 1973 C CA . PHE A 1 254 ? 21.219 -18.359 -12.117 1 96.94 254 PHE A CA 1
ATOM 1974 C C . PHE A 1 254 ? 19.828 -19.016 -12.141 1 96.94 254 PHE A C 1
ATOM 1976 O O . PHE A 1 254 ? 19.656 -20.078 -12.734 1 96.94 254 PHE A O 1
ATOM 1983 N N . PHE A 1 255 ? 18.891 -18.375 -11.531 1 96.81 255 PHE A N 1
ATOM 1984 C CA . PHE A 1 255 ? 17.5 -18.797 -11.562 1 96.81 255 PHE A CA 1
ATOM 1985 C C . PHE A 1 255 ? 16.609 -17.672 -12.094 1 96.81 255 PHE A C 1
ATOM 1987 O O . PHE A 1 255 ? 16.859 -16.5 -11.828 1 96.81 255 PHE A O 1
ATOM 1994 N N . ASN A 1 256 ? 15.578 -18.047 -12.82 1 95.62 256 ASN A N 1
ATOM 1995 C CA . ASN A 1 256 ? 14.453 -17.188 -13.188 1 95.62 256 ASN A CA 1
ATOM 1996 C C . ASN A 1 256 ? 13.125 -17.781 -12.719 1 95.62 256 ASN A C 1
ATOM 1998 O O . ASN A 1 256 ? 12.914 -18.984 -12.797 1 95.62 256 ASN A O 1
ATOM 2002 N N . ILE A 1 257 ? 12.297 -16.906 -12.195 1 94.88 257 ILE A N 1
ATOM 2003 C CA . ILE A 1 257 ? 10.984 -17.375 -11.758 1 94.88 257 ILE A CA 1
ATOM 2004 C C . ILE A 1 257 ? 9.93 -17.016 -12.797 1 94.88 257 ILE A C 1
ATOM 2006 O O . ILE A 1 257 ? 9.734 -15.844 -13.117 1 94.88 257 ILE A O 1
ATOM 2010 N N . GLU A 1 258 ? 9.305 -17.953 -13.32 1 89.69 258 GLU A N 1
ATOM 2011 C CA . GLU A 1 258 ? 8.195 -17.828 -14.258 1 89.69 258 GLU A CA 1
ATOM 2012 C C . GLU A 1 258 ? 7.066 -18.797 -13.914 1 89.69 258 GLU A C 1
ATOM 2014 O O . GLU A 1 258 ? 7.047 -19.922 -14.391 1 89.69 258 GLU A O 1
ATOM 2019 N N . LEU A 1 259 ? 6.109 -18.281 -13.281 1 83.31 259 LEU A N 1
ATOM 2020 C CA . LEU A 1 259 ? 5.109 -19.172 -12.711 1 83.31 259 LEU A CA 1
ATOM 2021 C C . LEU A 1 259 ? 3.941 -19.359 -13.68 1 83.31 259 LEU A C 1
ATOM 2023 O O . LEU A 1 259 ? 3.307 -20.422 -13.688 1 83.31 259 LEU A O 1
ATOM 2027 N N . PHE A 1 260 ? 3.555 -18.312 -14.383 1 71.06 260 PHE A N 1
ATOM 2028 C CA . PHE A 1 260 ? 2.258 -18.359 -15.055 1 71.06 260 PHE A CA 1
ATOM 2029 C C . PHE A 1 260 ? 2.428 -18.547 -16.547 1 71.06 260 PHE A C 1
ATOM 2031 O O . PHE A 1 260 ? 1.458 -18.828 -17.266 1 71.06 260 PHE A O 1
ATOM 2038 N N . ASN A 1 261 ? 3.342 -17.75 -17.125 1 56.44 261 ASN A N 1
ATOM 2039 C CA . ASN A 1 261 ? 3.504 -17.594 -18.562 1 56.44 261 ASN A CA 1
ATOM 2040 C C . ASN A 1 261 ? 3.666 -18.953 -19.266 1 56.44 261 ASN A C 1
ATOM 2042 O O . ASN A 1 261 ? 4.512 -19.75 -18.859 1 56.44 261 ASN A O 1
ATOM 2046 N N . SER A 1 262 ? 2.523 -19.375 -19.797 1 48.75 262 SER A N 1
ATOM 2047 C CA . SER A 1 262 ? 2.086 -20.281 -20.859 1 48.75 262 SER A CA 1
ATOM 2048 C C . SER A 1 262 ? 3.191 -20.516 -21.875 1 48.75 262 SER A C 1
ATOM 2050 O O . SER A 1 262 ? 3.031 -21.312 -22.797 1 48.75 262 SER A O 1
ATOM 2052 N N . SER A 1 263 ? 3.979 -19.344 -22.172 1 44.59 263 SER A N 1
ATOM 2053 C CA . SER A 1 263 ? 4.812 -19.656 -23.328 1 44.59 263 SER A CA 1
ATOM 2054 C C . SER A 1 263 ? 5.652 -20.906 -23.109 1 44.59 263 SER A C 1
ATOM 2056 O O . SER A 1 263 ? 5.914 -21.281 -21.953 1 44.59 263 SER A O 1
ATOM 2058 N N . SER A 1 264 ? 5.73 -21.688 -24.016 1 44.31 264 SER A N 1
ATOM 2059 C CA . SER A 1 264 ? 6.746 -22.719 -24.188 1 44.31 264 SER A CA 1
ATOM 2060 C C . SER A 1 264 ? 8.055 -22.328 -23.516 1 44.31 264 SER A C 1
ATOM 2062 O O . SER A 1 264 ? 8.953 -21.781 -24.156 1 44.31 264 SER A O 1
ATOM 2064 N N . TYR A 1 265 ? 8.039 -21.781 -22.344 1 43.59 265 TYR A N 1
ATOM 2065 C CA . TYR A 1 265 ? 9.203 -21.25 -21.641 1 43.59 265 TYR A CA 1
ATOM 2066 C C . TYR A 1 265 ? 10.312 -22.281 -21.562 1 43.59 265 TYR A C 1
ATOM 2068 O O . TYR A 1 265 ? 10.055 -23.469 -21.344 1 43.59 265 TYR A O 1
ATOM 2076 N N . GLY A 1 266 ? 11.297 -21.891 -21.984 1 51.53 266 GLY A N 1
ATOM 2077 C CA . GLY A 1 266 ? 12.648 -22.375 -22.203 1 51.53 266 GLY A CA 1
ATOM 2078 C C . GLY A 1 266 ? 12.984 -22.578 -23.672 1 51.53 266 GLY A C 1
ATOM 2079 O O . GLY A 1 266 ? 14.094 -22.234 -24.094 1 51.53 266 GLY A O 1
ATOM 2080 N N . ASP A 1 267 ? 11.734 -23.047 -24.234 1 55.06 267 ASP A N 1
ATOM 2081 C CA . ASP A 1 267 ? 12.125 -23.281 -25.625 1 55.06 267 ASP A CA 1
ATOM 2082 C C . ASP A 1 267 ? 11.992 -22.016 -26.469 1 55.06 267 ASP A C 1
ATOM 2084 O O . ASP A 1 267 ? 10.891 -21.5 -26.656 1 55.06 267 ASP A O 1
ATOM 2088 N N . GLY A 1 268 ? 13.047 -21.25 -26.469 1 61.62 268 GLY A N 1
ATOM 2089 C CA . GLY A 1 268 ? 13.086 -20.203 -27.484 1 61.62 268 GLY A CA 1
ATOM 2090 C C . GLY A 1 268 ? 13.062 -18.812 -26.906 1 61.62 268 GLY A C 1
ATOM 2091 O O . GLY A 1 268 ? 13.172 -17.828 -27.641 1 61.62 268 GLY A O 1
ATOM 2092 N N . SER A 1 269 ? 12.883 -18.656 -25.469 1 76.38 269 SER A N 1
ATOM 2093 C CA . SER A 1 269 ? 12.812 -17.281 -24.953 1 76.38 269 SER A CA 1
ATOM 2094 C C . SER A 1 269 ? 14.141 -16.562 -25.125 1 76.38 269 SER A C 1
ATOM 2096 O O . SER A 1 269 ? 14.195 -15.328 -25.062 1 76.38 269 SER A O 1
ATOM 2098 N N . TRP A 1 270 ? 15.055 -17.406 -25.359 1 86.62 270 TRP A N 1
ATOM 2099 C CA . TRP A 1 270 ? 16.359 -16.812 -25.609 1 86.62 270 TRP A CA 1
ATOM 2100 C C . TRP A 1 270 ? 16.469 -16.312 -27.047 1 86.62 270 TRP A C 1
ATOM 2102 O O . TRP A 1 270 ? 17.359 -15.516 -27.375 1 86.62 270 TRP A O 1
ATOM 2112 N N . ARG A 1 271 ? 15.562 -16.859 -27.906 1 87.62 271 ARG A N 1
ATOM 2113 C CA . ARG A 1 271 ? 15.648 -16.562 -29.344 1 87.62 271 ARG A CA 1
ATOM 2114 C C . ARG A 1 271 ? 14.828 -15.32 -29.688 1 87.62 271 ARG A C 1
ATOM 2116 O O . ARG A 1 271 ? 13.672 -15.195 -29.281 1 87.62 271 ARG A O 1
ATOM 2123 N N . ARG A 1 272 ? 15.453 -14.391 -30.469 1 88.62 272 ARG A N 1
ATOM 2124 C CA . ARG A 1 272 ? 14.766 -13.195 -30.938 1 88.62 272 ARG A CA 1
ATOM 2125 C C . ARG A 1 272 ? 15.008 -12.977 -32.438 1 88.62 272 ARG A C 1
ATOM 2127 O O . ARG A 1 272 ? 14.477 -12.039 -33.031 1 88.62 272 ARG A O 1
ATOM 2134 N N . GLY A 1 273 ? 15.742 -13.812 -32.969 1 88.75 273 GLY A N 1
ATOM 2135 C CA . GLY A 1 273 ? 16.078 -13.664 -34.375 1 88.75 273 GLY A CA 1
ATOM 2136 C C . GLY A 1 273 ? 17.125 -12.594 -34.625 1 88.75 273 GLY A C 1
ATOM 2137 O O . GLY A 1 273 ? 17.188 -12.031 -35.719 1 88.75 273 GLY A O 1
ATOM 2138 N N . ASP A 1 274 ? 17.891 -12.32 -33.656 1 93.19 274 ASP A N 1
ATOM 2139 C CA . ASP A 1 274 ? 18.906 -11.297 -33.812 1 93.19 274 ASP A CA 1
ATOM 2140 C C . ASP A 1 274 ? 20.312 -11.898 -33.75 1 93.19 274 ASP A C 1
ATOM 2142 O O . ASP A 1 274 ? 20.469 -13.125 -33.75 1 93.19 274 ASP A O 1
ATOM 2146 N N . LYS A 1 275 ? 21.344 -11.125 -33.875 1 94.88 275 LYS A N 1
ATOM 2147 C CA . LYS A 1 275 ? 22.719 -11.586 -33.969 1 94.88 275 LYS A CA 1
ATOM 2148 C C . LYS A 1 275 ? 23.219 -12.156 -32.656 1 94.88 275 LYS A C 1
ATOM 2150 O O . LYS A 1 275 ? 24.266 -12.789 -32.594 1 94.88 275 LYS A O 1
ATOM 2155 N N . TYR A 1 276 ? 22.469 -11.984 -31.578 1 94.81 276 TYR A N 1
ATOM 2156 C CA . TYR A 1 276 ? 22.922 -12.406 -30.266 1 94.81 276 TYR A CA 1
ATOM 2157 C C . TYR A 1 276 ? 22.328 -13.758 -29.875 1 94.81 276 TYR A C 1
ATOM 2159 O O . TYR A 1 276 ? 22.5 -14.227 -28.75 1 94.81 276 TYR A O 1
ATOM 2167 N N . ASP A 1 277 ? 21.656 -14.414 -30.703 1 93.38 277 ASP A N 1
ATOM 2168 C CA . ASP A 1 277 ? 20.906 -15.625 -30.391 1 93.38 277 ASP A CA 1
ATOM 2169 C C . ASP A 1 277 ? 21.844 -16.75 -29.953 1 93.38 277 ASP A C 1
ATOM 2171 O O . ASP A 1 277 ? 21.531 -17.484 -29.016 1 93.38 277 ASP A O 1
ATOM 2175 N N . ASN A 1 278 ? 22.938 -16.844 -30.625 1 93.69 278 ASN A N 1
ATOM 2176 C CA . ASN A 1 278 ? 23.891 -17.891 -30.234 1 93.69 278 ASN A CA 1
ATOM 2177 C C . ASN A 1 278 ? 24.453 -17.641 -28.844 1 93.69 278 ASN A C 1
ATOM 2179 O O . ASN A 1 278 ? 24.562 -18.562 -28.047 1 93.69 278 ASN A O 1
ATOM 2183 N N . GLU A 1 279 ? 24.75 -16.406 -28.641 1 94.69 279 GLU A N 1
ATOM 2184 C CA . GLU A 1 279 ? 25.25 -16.047 -27.312 1 94.69 279 GLU A CA 1
ATOM 2185 C C . GLU A 1 279 ? 24.172 -16.219 -26.25 1 94.69 279 GLU A C 1
ATOM 2187 O O . GLU A 1 279 ? 24.469 -16.672 -25.141 1 94.69 279 GLU A O 1
ATOM 2192 N N . ALA A 1 280 ? 23.016 -15.805 -26.562 1 94.94 280 ALA A N 1
ATOM 2193 C CA . ALA A 1 280 ? 21.891 -15.953 -25.641 1 94.94 280 ALA A CA 1
ATOM 2194 C C . ALA A 1 280 ? 21.641 -17.422 -25.297 1 94.94 280 ALA A C 1
ATOM 2196 O O . ALA A 1 280 ? 21.406 -17.766 -24.141 1 94.94 280 ALA A O 1
ATOM 2197 N N . LYS A 1 281 ? 21.703 -18.219 -26.281 1 93.69 281 LYS A N 1
ATOM 2198 C CA . LYS A 1 281 ? 21.547 -19.656 -26.078 1 93.69 281 LYS A CA 1
ATOM 2199 C C . LYS A 1 281 ? 22.594 -20.188 -25.109 1 93.69 281 LYS A C 1
ATOM 2201 O O . LYS A 1 281 ? 22.266 -20.953 -24.203 1 93.69 281 LYS A O 1
ATOM 2206 N N . ALA A 1 282 ? 23.812 -19.766 -25.375 1 94.19 282 ALA A N 1
ATOM 2207 C CA . ALA A 1 282 ? 24.906 -20.172 -24.484 1 94.19 282 ALA A CA 1
ATOM 2208 C C . ALA A 1 282 ? 24.656 -19.688 -23.062 1 94.19 282 ALA A C 1
ATOM 2210 O O . ALA A 1 282 ? 24.875 -20.438 -22.109 1 94.19 282 ALA A O 1
ATOM 2211 N N . ALA A 1 283 ? 24.25 -18.484 -22.953 1 95.5 283 ALA A N 1
ATOM 2212 C CA . ALA A 1 283 ? 23.969 -17.906 -21.625 1 95.5 283 ALA A CA 1
ATOM 2213 C C . ALA A 1 283 ? 22.844 -18.656 -20.938 1 95.5 283 ALA A C 1
ATOM 2215 O O . ALA A 1 283 ? 22.938 -18.969 -19.75 1 95.5 283 ALA A O 1
ATOM 2216 N N . TYR A 1 284 ? 21.812 -19 -21.688 1 94.25 284 TYR A N 1
ATOM 2217 C CA . TYR A 1 284 ? 20.609 -19.641 -21.141 1 94.25 284 TYR A CA 1
ATOM 2218 C C . TYR A 1 284 ? 20.906 -21.062 -20.719 1 94.25 284 TYR A C 1
ATOM 2220 O O . TYR A 1 284 ? 20.141 -21.656 -19.953 1 94.25 284 TYR A O 1
ATOM 2228 N N . SER A 1 285 ? 21.969 -21.625 -21.188 1 93.31 285 SER A N 1
ATOM 2229 C CA . SER A 1 285 ? 22.344 -22.969 -20.766 1 93.31 285 SER A CA 1
ATOM 2230 C C . SER A 1 285 ? 22.75 -22.984 -19.297 1 93.31 285 SER A C 1
ATOM 2232 O O . SER A 1 285 ? 22.859 -24.062 -18.688 1 93.31 285 SER A O 1
ATOM 2234 N N . PHE A 1 286 ? 22.922 -21.844 -18.719 1 94.5 286 PHE A N 1
ATOM 2235 C CA . PHE A 1 286 ? 23.281 -21.734 -17.312 1 94.5 286 PHE A CA 1
ATOM 2236 C C . PHE A 1 286 ? 22.094 -21.219 -16.5 1 94.5 286 PHE A C 1
ATOM 2238 O O . PHE A 1 286 ? 22.219 -21 -15.289 1 94.5 286 PHE A O 1
ATOM 2245 N N . LEU A 1 287 ? 20.938 -21 -17.125 1 95.5 287 LEU A N 1
ATOM 2246 C CA . LEU A 1 287 ? 19.75 -20.453 -16.469 1 95.5 287 LEU A CA 1
ATOM 2247 C C . LEU A 1 287 ? 18.797 -21.578 -16.078 1 95.5 287 LEU A C 1
ATOM 2249 O O . LEU A 1 287 ? 18.516 -22.469 -16.875 1 95.5 287 LEU A O 1
ATOM 2253 N N . ASN A 1 288 ? 18.406 -21.578 -14.844 1 94.75 288 ASN A N 1
ATOM 2254 C CA . ASN A 1 288 ? 17.375 -22.469 -14.328 1 94.75 288 ASN A CA 1
ATOM 2255 C C . ASN A 1 288 ? 16.047 -21.719 -14.109 1 94.75 288 ASN A C 1
ATOM 2257 O O . ASN A 1 288 ? 16.031 -20.641 -13.516 1 94.75 288 ASN A O 1
ATOM 2261 N N . THR A 1 289 ? 14.961 -22.25 -14.586 1 93.56 289 THR A N 1
ATOM 2262 C CA . THR A 1 289 ? 13.664 -21.594 -14.445 1 93.56 289 THR A CA 1
ATOM 2263 C C . THR A 1 289 ? 12.766 -22.359 -13.484 1 93.56 289 THR A C 1
ATOM 2265 O O . THR A 1 289 ? 12.562 -23.562 -13.648 1 93.56 289 THR A O 1
ATOM 2268 N N . VAL A 1 290 ? 12.32 -21.688 -12.492 1 93.62 290 VAL A N 1
ATOM 2269 C CA . VAL A 1 290 ? 11.352 -22.25 -11.562 1 93.62 290 VAL A CA 1
ATOM 2270 C C . VAL A 1 290 ? 9.93 -21.953 -12.039 1 93.62 290 VAL A C 1
ATOM 2272 O O . VAL A 1 290 ? 9.594 -20.797 -12.305 1 93.62 290 VAL A O 1
ATOM 2275 N N . THR A 1 291 ? 9.102 -22.969 -12.172 1 91.25 291 THR A N 1
ATOM 2276 C CA . THR A 1 291 ? 7.734 -22.812 -12.656 1 91.25 291 THR A CA 1
ATOM 2277 C C . THR A 1 291 ? 6.801 -23.797 -11.961 1 91.25 291 THR A C 1
ATOM 2279 O O . THR A 1 291 ? 7.254 -24.656 -11.203 1 91.25 291 THR A O 1
ATOM 2282 N N . LEU A 1 292 ? 5.543 -23.641 -12.164 1 88.62 292 LEU A N 1
ATOM 2283 C CA . LEU A 1 292 ? 4.551 -24.562 -11.609 1 88.62 292 LEU A CA 1
ATOM 2284 C C . LEU A 1 292 ? 4.602 -25.906 -12.328 1 88.62 292 LEU A C 1
ATOM 2286 O O . LEU A 1 292 ? 4.777 -25.969 -13.547 1 88.62 292 LEU A O 1
ATOM 2290 N N . LEU A 1 293 ? 4.477 -26.984 -11.516 1 83.25 293 LEU A N 1
ATOM 2291 C CA . LEU A 1 293 ? 4.43 -28.312 -12.094 1 83.25 293 LEU A CA 1
ATOM 2292 C C . LEU A 1 293 ? 3.068 -28.578 -12.734 1 83.25 293 LEU A C 1
ATOM 2294 O O . LEU A 1 293 ? 2.029 -28.312 -12.125 1 83.25 293 LEU A O 1
ATOM 2298 N N . ARG A 1 294 ? 3.064 -29.062 -13.984 1 69 294 ARG A N 1
ATOM 2299 C CA . ARG A 1 294 ? 1.822 -29.328 -14.711 1 69 294 ARG A CA 1
ATOM 2300 C C . ARG A 1 294 ? 1.299 -30.719 -14.406 1 69 294 ARG A C 1
ATOM 2302 O O . ARG A 1 294 ? 2.08 -31.672 -14.258 1 69 294 ARG A O 1
ATOM 2309 N N . SER A 1 295 ? -0.03 -30.766 -14.234 1 65.44 295 SER A N 1
ATOM 2310 C CA . SER A 1 295 ? -0.654 -32.062 -13.977 1 65.44 295 SER A CA 1
ATOM 2311 C C . SER A 1 295 ? -0.911 -32.812 -15.273 1 65.44 295 SER A C 1
ATOM 2313 O O . SER A 1 295 ? -1.071 -32.219 -16.328 1 65.44 295 SER A O 1
ATOM 2315 N N . THR A 1 296 ? -0.797 -34.156 -15.289 1 63.34 296 THR A N 1
ATOM 2316 C CA . THR A 1 296 ? -0.981 -34.969 -16.484 1 63.34 296 THR A CA 1
ATOM 2317 C C . THR A 1 296 ? -2.162 -35.906 -16.312 1 63.34 296 THR A C 1
ATOM 2319 O O . THR A 1 296 ? -2.277 -36.906 -17.047 1 63.34 296 THR A O 1
ATOM 2322 N N . LYS A 1 297 ? -3.256 -35.438 -15.633 1 69.25 297 LYS A N 1
ATOM 2323 C CA . LYS A 1 297 ? -4.352 -36.375 -15.43 1 69.25 297 LYS A CA 1
ATOM 2324 C C . LYS A 1 297 ? -5.258 -36.438 -16.656 1 69.25 297 LYS A C 1
ATOM 2326 O O . LYS A 1 297 ? -5.371 -35.469 -17.391 1 69.25 297 LYS A O 1
ATOM 2331 N N . ALA A 1 298 ? -5.996 -37.625 -16.875 1 66.56 298 ALA A N 1
ATOM 2332 C CA . ALA A 1 298 ? -6.867 -37.875 -18.016 1 66.56 298 ALA A CA 1
ATOM 2333 C C . ALA A 1 298 ? -8.039 -36.906 -18.031 1 66.56 298 ALA A C 1
ATOM 2335 O O . ALA A 1 298 ? -8.375 -36.312 -19.078 1 66.56 298 ALA A O 1
ATOM 2336 N N . GLU A 1 299 ? -8.797 -36.781 -16.906 1 75.5 299 GLU A N 1
ATOM 2337 C CA . GLU A 1 299 ? -9.93 -35.875 -16.828 1 75.5 299 GLU A CA 1
ATOM 2338 C C . GLU A 1 299 ? -9.531 -34.469 -17.266 1 75.5 299 GLU A C 1
ATOM 2340 O O . GLU A 1 299 ? -10.352 -33.719 -17.812 1 75.5 299 GLU A O 1
ATOM 2345 N N . PHE A 1 300 ? -8.43 -34.25 -17.203 1 83 300 PHE A N 1
ATOM 2346 C CA . PHE A 1 300 ? -7.887 -32.938 -17.578 1 83 300 PHE A CA 1
ATOM 2347 C C . PHE A 1 300 ? -7.898 -32.75 -19.078 1 83 300 PHE A C 1
ATOM 2349 O O . PHE A 1 300 ? -8.055 -31.625 -19.578 1 83 300 PHE A O 1
ATOM 2356 N N . GLU A 1 301 ? -7.918 -33.875 -19.719 1 82.56 301 GLU A N 1
ATOM 2357 C CA . GLU A 1 301 ? -7.906 -33.781 -21.172 1 82.56 301 GLU A CA 1
ATOM 2358 C C . GLU A 1 301 ? -9.242 -33.281 -21.719 1 82.56 301 GLU A C 1
ATOM 2360 O O . GLU A 1 301 ? -9.289 -32.469 -22.625 1 82.56 301 GLU A O 1
ATOM 2365 N N . ASP A 1 302 ? -10.352 -33.844 -21.188 1 85 302 ASP A N 1
ATOM 2366 C CA . ASP A 1 302 ? -11.672 -33.406 -21.594 1 85 302 ASP A CA 1
ATOM 2367 C C . ASP A 1 302 ? -11.883 -31.922 -21.25 1 85 302 ASP A C 1
ATOM 2369 O O . ASP A 1 302 ? -12.445 -31.172 -22.047 1 85 302 ASP A O 1
ATOM 2373 N N . PHE A 1 303 ? -11.539 -31.609 -20.141 1 91.06 303 PHE A N 1
ATOM 2374 C CA . PHE A 1 303 ? -11.594 -30.219 -19.703 1 91.06 303 PHE A CA 1
ATOM 2375 C C . PHE A 1 303 ? -10.812 -29.328 -20.641 1 91.06 303 PHE A C 1
ATOM 2377 O O . PHE A 1 303 ? -11.312 -28.281 -21.078 1 91.06 303 PHE A O 1
ATOM 2384 N N . SER A 1 304 ? -9.625 -29.703 -20.969 1 87.88 304 SER A N 1
ATOM 2385 C CA . SER A 1 304 ? -8.742 -28.938 -21.859 1 87.88 304 SER A CA 1
ATOM 2386 C C . SER A 1 304 ? -9.383 -28.719 -23.219 1 87.88 304 SER A C 1
ATOM 2388 O O . SER A 1 304 ? -9.289 -27.625 -23.781 1 87.88 304 SER A O 1
ATOM 2390 N N . LYS A 1 305 ? -10.023 -29.781 -23.703 1 87.62 305 LYS A N 1
ATOM 2391 C CA . LYS A 1 305 ? -10.695 -29.688 -25 1 87.62 305 LYS A CA 1
ATOM 2392 C C . LYS A 1 305 ? -11.836 -28.688 -24.953 1 87.62 305 LYS A C 1
ATOM 2394 O O . LYS A 1 305 ? -12 -27.875 -25.859 1 87.62 305 LYS A O 1
ATOM 2399 N N . GLU A 1 306 ? -12.586 -28.781 -23.891 1 90.25 306 GLU A N 1
ATOM 2400 C CA . GLU A 1 306 ? -13.719 -27.875 -23.734 1 90.25 306 GLU A CA 1
ATOM 2401 C C . GLU A 1 306 ? -13.25 -26.422 -23.609 1 90.25 306 GLU A C 1
ATOM 2403 O O . GLU A 1 306 ? -13.875 -25.516 -24.172 1 90.25 306 GLU A O 1
ATOM 2408 N N . MET A 1 307 ? -12.188 -26.188 -22.859 1 91.81 307 MET A N 1
ATOM 2409 C CA . MET A 1 307 ? -11.633 -24.844 -22.703 1 91.81 307 MET A CA 1
ATOM 2410 C C . MET A 1 307 ? -11.141 -24.297 -24.031 1 91.81 307 MET A C 1
ATOM 2412 O O . MET A 1 307 ? -11.383 -23.141 -24.359 1 91.81 307 MET A O 1
ATOM 2416 N N . LYS A 1 308 ? -10.453 -25.109 -24.734 1 89.06 308 LYS A N 1
ATOM 2417 C CA . LYS A 1 308 ? -9.938 -24.703 -26.031 1 89.06 308 LYS A CA 1
ATOM 2418 C C . LYS A 1 308 ? -11.07 -24.281 -26.969 1 89.06 308 LYS A C 1
ATOM 2420 O O . LYS A 1 308 ? -10.969 -23.266 -27.641 1 89.06 308 LYS A O 1
ATOM 2425 N N . LYS A 1 309 ? -12.078 -25.109 -27.016 1 89.62 309 LYS A N 1
ATOM 2426 C CA . LYS A 1 309 ? -13.242 -24.797 -27.844 1 89.62 309 LYS A CA 1
ATOM 2427 C C . LYS A 1 309 ? -13.859 -23.469 -27.438 1 89.62 309 LYS A C 1
ATOM 2429 O O . LYS A 1 309 ? -14.211 -22.656 -28.297 1 89.62 309 LYS A O 1
ATOM 2434 N N . SER A 1 310 ? -13.992 -23.266 -26.172 1 90.31 310 SER A N 1
ATOM 2435 C CA . SER A 1 310 ? -14.586 -22.047 -25.672 1 90.31 310 SER A CA 1
ATOM 2436 C C . SER A 1 310 ? -13.734 -20.828 -26.031 1 90.31 310 SER A C 1
ATOM 2438 O O . SER A 1 310 ? -14.266 -19.781 -26.406 1 90.31 310 SER A O 1
ATOM 2440 N N . LEU A 1 311 ? -12.453 -20.906 -25.922 1 89.56 311 LEU A N 1
ATOM 2441 C CA . LEU A 1 311 ? -11.547 -19.812 -26.25 1 89.56 311 LEU A CA 1
ATOM 24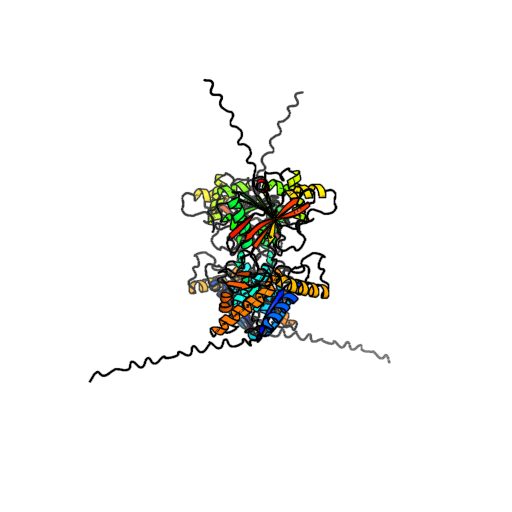42 C C . LEU A 1 311 ? -11.594 -19.5 -27.75 1 89.56 311 LEU A C 1
ATOM 2444 O O . LEU A 1 311 ? -11.578 -18.328 -28.141 1 89.56 311 LEU A O 1
ATOM 2448 N N . GLN A 1 312 ? -11.633 -20.547 -28.5 1 87 312 GLN A N 1
ATOM 2449 C CA . GLN A 1 312 ? -11.727 -20.375 -29.953 1 87 312 GLN A CA 1
ATOM 2450 C C . GLN A 1 312 ? -13.016 -19.656 -30.328 1 87 312 GLN A C 1
ATOM 2452 O O . GLN A 1 312 ? -13.016 -18.781 -31.203 1 87 312 GLN A O 1
ATOM 2457 N N . GLN A 1 313 ? -14.016 -19.969 -29.688 1 89 313 GLN A N 1
ATOM 2458 C CA . GLN A 1 313 ? -15.305 -19.344 -29.953 1 89 313 GLN A CA 1
ATOM 2459 C C . GLN A 1 313 ? -15.297 -17.875 -29.547 1 89 313 GLN A C 1
ATOM 2461 O O . GLN A 1 313 ? -16.031 -17.062 -30.109 1 89 313 GLN A O 1
ATOM 2466 N N . SER A 1 314 ? -14.406 -17.516 -28.641 1 87.94 314 SER A N 1
ATOM 2467 C CA . SER A 1 314 ? -14.328 -16.141 -28.156 1 87.94 314 SER A CA 1
ATOM 2468 C C . SER A 1 314 ? -13.211 -15.367 -28.844 1 87.94 314 SER A C 1
ATOM 2470 O O . SER A 1 314 ? -12.828 -14.281 -28.406 1 87.94 314 SER A O 1
ATOM 2472 N N . ASP A 1 315 ? -12.555 -15.875 -29.766 1 83.94 315 ASP A N 1
ATOM 2473 C CA . ASP A 1 315 ? -11.508 -15.266 -30.578 1 83.94 315 ASP A CA 1
ATOM 2474 C C . ASP A 1 315 ? -10.281 -14.93 -29.734 1 83.94 315 ASP A C 1
ATOM 2476 O O . ASP A 1 315 ? -9.672 -13.875 -29.906 1 83.94 315 ASP A O 1
ATOM 2480 N N . ILE A 1 316 ? -10.117 -15.688 -28.734 1 83.31 316 ILE A N 1
ATOM 2481 C CA . ILE A 1 316 ? -8.875 -15.594 -27.984 1 83.31 316 ILE A CA 1
ATOM 2482 C C . ILE A 1 316 ? -7.844 -16.562 -28.562 1 83.31 316 ILE A C 1
ATOM 2484 O O . ILE A 1 316 ? -8.094 -17.766 -28.641 1 83.31 316 ILE A O 1
ATOM 2488 N N . PRO A 1 317 ? -6.723 -15.977 -28.953 1 77.75 317 PRO A N 1
ATOM 2489 C CA . PRO A 1 317 ? -5.73 -16.844 -29.609 1 77.75 317 PRO A CA 1
ATOM 2490 C C . PRO A 1 317 ? -5.168 -17.906 -28.672 1 77.75 317 PRO A C 1
ATOM 2492 O O . PRO A 1 317 ? -4.91 -17.625 -27.5 1 77.75 317 PRO A O 1
ATOM 2495 N N . VAL A 1 318 ? -5.258 -19.125 -29.125 1 75.25 318 VAL A N 1
ATOM 2496 C CA . VAL A 1 318 ? -4.582 -20.234 -28.453 1 75.25 318 VAL A CA 1
ATOM 2497 C C . VAL A 1 318 ? -3.465 -20.766 -29.344 1 75.25 318 VAL A C 1
ATOM 2499 O O . VAL A 1 318 ? -3.699 -21.109 -30.5 1 75.25 318 VAL A O 1
ATOM 2502 N N . CYS A 1 319 ? -2.258 -20.562 -28.859 1 63.59 319 CYS A N 1
ATOM 2503 C CA . CYS A 1 319 ? -1.137 -21.016 -29.672 1 63.59 319 CYS A CA 1
ATOM 2504 C C . CYS A 1 319 ? -1.221 -22.516 -29.938 1 63.59 319 CYS A C 1
ATOM 2506 O O . CYS A 1 319 ? -1.762 -23.266 -29.109 1 63.59 319 CYS A O 1
ATOM 2508 N N . GLU A 1 320 ? -0.761 -22.859 -31.141 1 60.16 320 GLU A N 1
ATOM 2509 C CA . GLU A 1 320 ? -0.728 -24.266 -31.531 1 60.16 320 GLU A CA 1
ATOM 2510 C C . GLU A 1 320 ? 0.235 -25.047 -30.656 1 60.16 320 GLU A C 1
ATOM 2512 O O . GLU A 1 320 ? 1.387 -24.656 -30.469 1 60.16 320 GLU A O 1
ATOM 2517 N N . GLY A 1 321 ? -0.17 -26.078 -30 1 56.59 321 GLY A N 1
ATOM 2518 C CA . GLY A 1 321 ? 0.68 -26.922 -29.188 1 56.59 321 GLY A CA 1
ATOM 2519 C C . GLY A 1 321 ? 0.716 -26.5 -27.734 1 56.59 321 GLY A C 1
ATOM 2520 O O . GLY A 1 321 ? 1.278 -27.203 -26.891 1 56.59 321 GLY A O 1
ATOM 2521 N N . CYS A 1 322 ? 0.075 -25.281 -27.516 1 63.31 322 CYS A N 1
ATOM 2522 C CA . CYS A 1 322 ? 0.059 -24.844 -26.125 1 63.31 322 CYS A CA 1
ATOM 2523 C C . CYS A 1 322 ? -1.2 -25.312 -25.422 1 63.31 322 CYS A C 1
ATOM 2525 O O . CYS A 1 322 ? -2.191 -25.656 -26.062 1 63.31 322 CYS A O 1
ATOM 2527 N N . SER A 1 323 ? -0.949 -25.625 -24.156 1 68 323 SER A N 1
ATOM 2528 C CA . SER A 1 323 ? -2.156 -25.906 -23.391 1 68 323 SER A CA 1
ATOM 2529 C C . SER A 1 323 ? -3.039 -24.656 -23.281 1 68 323 SER A C 1
ATOM 2531 O O . SER A 1 323 ? -2.551 -23.562 -22.984 1 68 323 SER A O 1
ATOM 2533 N N . ALA A 1 324 ? -4.254 -24.781 -23.688 1 74.69 324 ALA A N 1
ATOM 2534 C CA . ALA A 1 324 ? -5.227 -23.703 -23.578 1 74.69 324 ALA A CA 1
ATOM 2535 C C . ALA A 1 324 ? -5.555 -23.391 -22.125 1 74.69 324 ALA A C 1
ATOM 2537 O O . ALA A 1 324 ? -6.023 -22.297 -21.797 1 74.69 324 ALA A O 1
ATOM 2538 N N . VAL A 1 325 ? -5.25 -24.375 -21.312 1 84.44 325 VAL A N 1
ATOM 2539 C CA . VAL A 1 325 ? -5.648 -24.25 -19.906 1 84.44 325 VAL A CA 1
ATOM 2540 C C . VAL A 1 325 ? -4.492 -23.688 -19.094 1 84.44 325 VAL A C 1
ATOM 2542 O O . VAL A 1 325 ? -3.355 -24.156 -19.203 1 84.44 325 VAL A O 1
ATOM 2545 N N . ASN A 1 326 ? -4.77 -22.641 -18.359 1 86.25 326 ASN A N 1
ATOM 2546 C CA . ASN A 1 326 ? -3.779 -22.125 -17.438 1 86.25 326 ASN A CA 1
ATOM 2547 C C . ASN A 1 326 ? -4.203 -22.344 -15.984 1 86.25 326 ASN A C 1
ATOM 2549 O O . ASN A 1 326 ? -5.297 -22.844 -15.719 1 86.25 326 ASN A O 1
ATOM 2553 N N . MET A 1 327 ? -3.371 -22.016 -15.078 1 87.5 327 MET A N 1
ATOM 2554 C CA . MET A 1 327 ? -3.551 -22.359 -13.672 1 87.5 327 MET A CA 1
ATOM 2555 C C . MET A 1 327 ? -4.75 -21.625 -13.086 1 87.5 327 MET A C 1
ATOM 2557 O O . MET A 1 327 ? -5.363 -22.094 -12.125 1 87.5 327 MET A O 1
ATOM 2561 N N . PHE A 1 328 ? -5.098 -20.484 -13.609 1 93.69 328 PHE A N 1
ATOM 2562 C CA . PHE A 1 328 ? -6.219 -19.719 -13.086 1 93.69 328 PHE A CA 1
ATOM 2563 C C . PHE A 1 328 ? -7.543 -20.391 -13.445 1 93.69 328 PHE A C 1
ATOM 2565 O O . PHE A 1 328 ? -8.461 -20.438 -12.625 1 93.69 328 PHE A O 1
ATOM 2572 N N . MET A 1 329 ? -7.57 -20.875 -14.656 1 93.25 329 MET A N 1
ATOM 2573 C CA . MET A 1 329 ? -8.766 -21.609 -15.07 1 93.25 329 MET A CA 1
ATOM 2574 C C . MET A 1 329 ? -8.992 -22.828 -14.18 1 93.25 329 MET A C 1
ATOM 2576 O O . MET A 1 329 ? -10.102 -23.062 -13.703 1 93.25 329 MET A O 1
ATOM 2580 N N . GLU A 1 330 ? -7.922 -23.547 -13.969 1 92.56 330 GLU A N 1
ATOM 2581 C CA . GLU A 1 330 ? -7.988 -24.688 -13.078 1 92.56 330 GLU A CA 1
ATOM 2582 C C . GLU A 1 330 ? -8.422 -24.281 -11.672 1 92.56 330 GLU A C 1
ATOM 2584 O O . GLU A 1 330 ? -9.297 -24.906 -11.078 1 92.56 330 GLU A O 1
ATOM 2589 N N . GLY A 1 331 ? -7.793 -23.266 -11.203 1 95.06 331 GLY A N 1
ATOM 2590 C CA . GLY A 1 331 ? -8.039 -22.797 -9.844 1 95.06 331 GLY A CA 1
ATOM 2591 C C . GLY A 1 331 ? -9.484 -22.375 -9.609 1 95.06 331 GLY A C 1
ATOM 2592 O O . GLY A 1 331 ? -10.102 -22.797 -8.633 1 95.06 331 GLY A O 1
ATOM 2593 N N . PHE A 1 332 ? -10.039 -21.594 -10.477 1 98.12 332 PHE A N 1
ATOM 2594 C CA . PHE A 1 332 ? -11.383 -21.078 -10.258 1 98.12 332 PHE A CA 1
ATOM 2595 C C . PHE A 1 332 ? -12.422 -22.172 -10.492 1 98.12 332 PHE A C 1
ATOM 2597 O O . PHE A 1 332 ? -13.492 -22.141 -9.883 1 98.12 332 PHE A O 1
ATOM 2604 N N . HIS A 1 333 ? -12.125 -23.141 -11.398 1 97 333 HIS A N 1
ATOM 2605 C CA . HIS A 1 333 ? -12.953 -24.344 -11.461 1 97 333 HIS A CA 1
ATOM 2606 C C . HIS A 1 333 ? -13.008 -25.047 -10.109 1 97 333 HIS A C 1
ATOM 2608 O O . HIS A 1 333 ? -14.102 -25.297 -9.586 1 97 333 HIS A O 1
ATOM 2614 N N . ASP A 1 334 ? -11.898 -25.312 -9.562 1 96.88 334 ASP A N 1
ATOM 2615 C CA . ASP A 1 334 ? -11.805 -26.062 -8.32 1 96.88 334 ASP A CA 1
ATOM 2616 C C . ASP A 1 334 ? -12.359 -25.266 -7.145 1 96.88 334 ASP A C 1
ATOM 2618 O O . ASP A 1 334 ? -12.797 -25.844 -6.148 1 96.88 334 ASP A O 1
ATOM 2622 N N . ALA A 1 335 ? -12.258 -23.922 -7.25 1 98.75 335 ALA A N 1
ATOM 2623 C CA . ALA A 1 335 ? -12.789 -23.047 -6.207 1 98.75 335 ALA A CA 1
ATOM 2624 C C . ALA A 1 335 ? -14.266 -23.328 -5.949 1 98.75 335 ALA A C 1
ATOM 2626 O O . ALA A 1 335 ? -14.695 -23.422 -4.797 1 98.75 335 ALA A O 1
ATOM 2627 N N . LEU A 1 336 ? -15.031 -23.484 -6.992 1 98.25 336 LEU A N 1
ATOM 2628 C CA . LEU A 1 336 ? -16.469 -23.703 -6.848 1 98.25 336 LEU A CA 1
ATOM 2629 C C . LEU A 1 336 ? -16.75 -25.078 -6.238 1 98.25 336 LEU A C 1
ATOM 2631 O O . LEU A 1 336 ? -17.656 -25.234 -5.426 1 98.25 336 LEU A O 1
ATOM 2635 N N . ILE A 1 337 ? -15.93 -26.047 -6.66 1 97.62 337 ILE A N 1
ATOM 2636 C CA . ILE A 1 337 ? -16.062 -27.375 -6.094 1 97.62 337 ILE A CA 1
ATOM 2637 C C . ILE A 1 337 ? -15.766 -27.344 -4.598 1 97.62 337 ILE A C 1
ATOM 2639 O O . ILE A 1 337 ? -16.516 -27.906 -3.795 1 97.62 337 ILE A O 1
ATOM 2643 N N . LEU A 1 338 ? -14.703 -26.656 -4.273 1 98.62 338 LEU A N 1
ATOM 2644 C CA . LEU A 1 338 ? -14.289 -26.516 -2.881 1 98.62 338 LEU A CA 1
ATOM 2645 C C . LEU A 1 338 ? -15.383 -25.844 -2.059 1 98.62 338 LEU A C 1
ATOM 2647 O O . LEU A 1 338 ? -15.703 -26.281 -0.954 1 98.62 338 LEU A O 1
ATOM 2651 N N . TYR A 1 339 ? -15.961 -24.781 -2.588 1 98.69 339 TYR A N 1
ATOM 2652 C CA . TYR A 1 339 ? -17.016 -24.047 -1.901 1 98.69 339 TYR A CA 1
ATOM 2653 C C . TYR A 1 339 ? -18.234 -24.938 -1.674 1 98.69 339 TYR A C 1
ATOM 2655 O O . TYR A 1 339 ? -18.812 -24.953 -0.582 1 98.69 339 TYR A O 1
ATOM 2663 N N . ALA A 1 340 ? -18.656 -25.672 -2.682 1 98.12 340 ALA A N 1
ATOM 2664 C CA . ALA A 1 340 ? -19.844 -26.531 -2.59 1 98.12 340 ALA A CA 1
ATOM 2665 C C . ALA A 1 340 ? -19.656 -27.594 -1.509 1 98.12 340 ALA A C 1
ATOM 2667 O O . ALA A 1 340 ? -20.578 -27.875 -0.735 1 98.12 340 ALA A O 1
ATOM 2668 N N . LEU A 1 341 ? -18.469 -28.141 -1.491 1 97.81 341 LEU A N 1
ATOM 2669 C CA . LEU A 1 341 ? -18.172 -29.156 -0.479 1 97.81 341 LEU A CA 1
ATOM 2670 C C . LEU A 1 341 ? -18.266 -28.562 0.922 1 97.81 341 LEU A C 1
ATOM 2672 O O . LEU A 1 341 ? -18.875 -29.141 1.812 1 97.81 341 LEU A O 1
ATOM 2676 N N . ALA A 1 342 ? -17.641 -27.406 1.121 1 98.44 342 ALA A N 1
ATOM 2677 C CA . ALA A 1 342 ? -17.641 -26.734 2.416 1 98.44 342 ALA A CA 1
ATOM 2678 C C . ALA A 1 342 ? -19.062 -26.328 2.824 1 98.44 342 ALA A C 1
ATOM 2680 O O . ALA A 1 342 ? -19.453 -26.5 3.982 1 98.44 342 ALA A O 1
ATOM 2681 N N . LEU A 1 343 ? -19.797 -25.797 1.855 1 98.25 343 LEU A N 1
ATOM 2682 C CA . LEU A 1 343 ? -21.172 -25.391 2.119 1 98.25 343 LEU A CA 1
ATOM 2683 C C . LEU A 1 343 ? -22 -26.594 2.572 1 98.25 343 LEU A C 1
ATOM 2685 O O . LEU A 1 343 ? -22.797 -26.484 3.51 1 98.25 343 LEU A O 1
ATOM 2689 N N . HIS A 1 344 ? -21.859 -27.719 1.905 1 96.88 344 HIS A N 1
ATOM 2690 C CA . HIS A 1 344 ? -22.578 -28.938 2.266 1 96.88 344 HIS A CA 1
ATOM 2691 C C . HIS A 1 344 ? -22.312 -29.344 3.713 1 96.88 344 HIS A C 1
ATOM 2693 O O . HIS A 1 344 ? -23.234 -29.672 4.453 1 96.88 344 HIS A O 1
ATOM 2699 N N . GLU A 1 345 ? -21.078 -29.266 4.055 1 97 345 GLU A N 1
ATOM 2700 C CA . GLU A 1 345 ? -20.703 -29.641 5.414 1 97 345 GLU A CA 1
ATOM 2701 C C . GLU A 1 345 ? -21.281 -28.656 6.434 1 97 345 GLU A C 1
ATOM 2703 O O . GLU A 1 345 ? -21.781 -29.078 7.484 1 97 345 GLU A O 1
ATOM 2708 N N . VAL A 1 346 ? -21.219 -27.438 6.152 1 97.44 346 VAL A N 1
ATOM 2709 C CA . VAL A 1 346 ? -21.719 -26.391 7.055 1 97.44 346 VAL A CA 1
ATOM 2710 C C . VAL A 1 346 ? -23.234 -26.531 7.211 1 97.44 346 VAL A C 1
ATOM 2712 O O . VAL A 1 346 ? -23.766 -26.422 8.32 1 97.44 346 VAL A O 1
ATOM 2715 N N . LYS A 1 347 ? -23.891 -26.797 6.148 1 96.38 347 LYS A N 1
ATOM 2716 C CA . LYS A 1 347 ? -25.328 -26.953 6.188 1 96.38 347 LYS A CA 1
ATOM 2717 C C . LYS A 1 347 ? -25.734 -28.234 6.93 1 96.38 347 LYS A C 1
ATOM 2719 O O . LYS A 1 347 ? -26.766 -28.266 7.613 1 96.38 347 LYS A O 1
ATOM 2724 N N . SER A 1 348 ? -24.984 -29.25 6.824 1 95.12 348 SER A N 1
ATOM 2725 C CA . SER A 1 348 ? -25.234 -30.5 7.539 1 95.12 348 SER A CA 1
ATOM 2726 C C . SER A 1 348 ? -25.125 -30.297 9.047 1 95.12 348 SER A C 1
ATOM 2728 O O . SER A 1 348 ? -25.656 -31.094 9.828 1 95.12 348 SER A O 1
ATOM 2730 N N . ASN A 1 349 ? -24.422 -29.312 9.43 1 95.5 349 ASN A N 1
ATOM 2731 C CA . ASN A 1 349 ? -24.25 -29 10.852 1 95.5 349 ASN A CA 1
ATOM 2732 C C . ASN A 1 349 ? -25.266 -27.953 11.32 1 95.5 349 ASN A C 1
ATOM 2734 O O . ASN A 1 349 ? -25.109 -27.375 12.398 1 95.5 349 ASN A O 1
ATOM 2738 N N . GLY A 1 350 ? -26.203 -27.609 10.523 1 95.75 350 GLY A N 1
ATOM 2739 C CA . GLY A 1 350 ? -27.312 -26.75 10.922 1 95.75 350 GLY A CA 1
ATOM 2740 C C . GLY A 1 350 ? -27.062 -25.281 10.641 1 95.75 350 GLY A C 1
ATOM 2741 O O . GLY A 1 350 ? -27.828 -24.422 11.055 1 95.75 350 GLY A O 1
ATOM 2742 N N . LEU A 1 351 ? -26 -25 9.914 1 97.25 351 LEU A N 1
ATOM 2743 C CA . LEU A 1 351 ? -25.672 -23.625 9.57 1 97.25 351 LEU A CA 1
ATOM 2744 C C . LEU A 1 351 ? -26.125 -23.297 8.148 1 97.25 351 LEU A C 1
ATOM 2746 O O . LEU A 1 351 ? -26.75 -24.125 7.492 1 97.25 351 LEU A O 1
ATOM 2750 N N . THR A 1 352 ? -25.969 -22.047 7.781 1 97.44 352 THR A N 1
ATOM 2751 C CA . THR A 1 352 ? -26.484 -21.609 6.484 1 97.44 352 THR A CA 1
ATOM 2752 C C . THR A 1 352 ? -25.375 -21.016 5.633 1 97.44 352 THR A C 1
ATOM 2754 O O . THR A 1 352 ? -24.234 -20.891 6.09 1 97.44 352 THR A O 1
ATOM 2757 N N . LYS A 1 353 ? -25.75 -20.625 4.426 1 97.75 353 LYS A N 1
ATOM 2758 C CA . LYS A 1 353 ? -24.781 -20.047 3.494 1 97.75 353 LYS A CA 1
ATOM 2759 C C . LYS A 1 353 ? -24.312 -18.672 3.975 1 97.75 353 LYS A C 1
ATOM 2761 O O . LYS A 1 353 ? -23.344 -18.125 3.439 1 97.75 353 LYS A O 1
ATOM 2766 N N . LYS A 1 354 ? -24.938 -18.125 5.004 1 97.62 354 LYS A N 1
ATOM 2767 C CA . LYS A 1 354 ? -24.578 -16.812 5.535 1 97.62 354 LYS A CA 1
ATOM 2768 C C . LYS A 1 354 ? -23.484 -16.938 6.594 1 97.62 354 LYS A C 1
ATOM 2770 O O . LYS A 1 354 ? -22.922 -15.93 7.039 1 97.62 354 LYS A O 1
ATOM 2775 N N . ASP A 1 355 ? -23.172 -18.172 6.922 1 98.31 355 ASP A N 1
ATOM 2776 C CA . ASP A 1 355 ? -22.078 -18.422 7.871 1 98.31 355 ASP A CA 1
ATOM 2777 C C . ASP A 1 355 ? -20.734 -18.5 7.156 1 98.31 355 ASP A C 1
ATOM 2779 O O . ASP A 1 355 ? -20.094 -19.547 7.148 1 98.31 355 ASP A O 1
ATOM 2783 N N . GLY A 1 356 ? -20.266 -17.328 6.707 1 98.56 356 GLY A N 1
ATOM 2784 C CA . GLY A 1 356 ? -19.125 -17.234 5.809 1 98.56 356 GLY A CA 1
ATOM 2785 C C . GLY A 1 356 ? -17.828 -17.703 6.438 1 98.56 356 GLY A C 1
ATOM 2786 O O . GLY A 1 356 ? -17.016 -18.328 5.77 1 98.56 356 GLY A O 1
ATOM 2787 N N . LEU A 1 357 ? -17.625 -17.359 7.688 1 98.19 357 LEU A N 1
ATOM 2788 C CA . LEU A 1 357 ? -16.391 -17.75 8.352 1 98.19 357 LEU A CA 1
ATOM 2789 C C . LEU A 1 357 ? -16.297 -19.266 8.508 1 98.19 357 LEU A C 1
ATOM 2791 O O . LEU A 1 357 ? -15.25 -19.859 8.281 1 98.19 357 LEU A O 1
ATOM 2795 N N . GLU A 1 358 ? -17.422 -19.891 8.898 1 98.38 358 GLU A N 1
ATOM 2796 C CA . GLU A 1 358 ? -17.469 -21.344 9.047 1 98.38 358 GLU A CA 1
ATOM 2797 C C . GLU A 1 358 ? -17.234 -22.047 7.715 1 98.38 358 GLU A C 1
ATOM 2799 O O . GLU A 1 358 ? -16.5 -23.031 7.652 1 98.38 358 GLU A O 1
ATOM 2804 N N . ILE A 1 359 ? -17.859 -21.516 6.672 1 98.75 359 ILE A N 1
ATOM 2805 C CA . ILE A 1 359 ? -17.672 -22.078 5.344 1 98.75 359 ILE A CA 1
ATOM 2806 C C . ILE A 1 359 ? -16.188 -21.984 4.957 1 98.75 359 ILE A C 1
ATOM 2808 O O . ILE A 1 359 ? -15.602 -22.938 4.457 1 98.75 359 ILE A O 1
ATOM 2812 N N . THR A 1 360 ? -15.594 -20.797 5.176 1 98.81 360 THR A N 1
ATOM 2813 C CA . THR A 1 360 ? -14.188 -20.562 4.855 1 98.81 360 THR A CA 1
ATOM 2814 C C . THR A 1 360 ? -13.289 -21.562 5.574 1 98.81 360 THR A C 1
ATOM 2816 O O . THR A 1 360 ? -12.43 -22.188 4.949 1 98.81 360 THR A O 1
ATOM 2819 N N . HIS A 1 361 ? -13.547 -21.828 6.832 1 98.19 361 HIS A N 1
ATOM 2820 C CA . HIS A 1 361 ? -12.695 -22.719 7.621 1 98.19 361 HIS A CA 1
ATOM 2821 C C . HIS A 1 361 ? -12.867 -24.172 7.188 1 98.19 361 HIS A C 1
ATOM 2823 O O . HIS A 1 361 ? -11.922 -24.969 7.266 1 98.19 361 HIS A O 1
ATOM 2829 N N . ARG A 1 362 ? -14.016 -24.484 6.711 1 98.5 362 ARG A N 1
ATOM 2830 C CA . ARG A 1 362 ? -14.242 -25.844 6.242 1 98.5 362 ARG A CA 1
ATOM 2831 C C . ARG A 1 362 ? -13.516 -26.109 4.926 1 98.5 362 ARG A C 1
ATOM 2833 O O . ARG A 1 362 ? -13.344 -27.25 4.52 1 98.5 362 ARG A O 1
ATOM 2840 N N . MET A 1 363 ? -13.156 -24.984 4.246 1 98.75 363 MET A N 1
ATOM 2841 C CA . MET A 1 363 ? -12.375 -25.125 3.018 1 98.75 363 MET A CA 1
ATOM 2842 C C . MET A 1 363 ? -10.898 -25.312 3.33 1 98.75 363 MET A C 1
ATOM 2844 O O . MET A 1 363 ? -10.117 -25.703 2.455 1 98.75 363 MET A O 1
ATOM 2848 N N . TRP A 1 364 ? -10.5 -25.047 4.535 1 98.5 364 TRP A N 1
ATOM 2849 C CA . TRP A 1 364 ? -9.094 -25.078 4.922 1 98.5 364 TRP A CA 1
ATOM 2850 C C . TRP A 1 364 ? -8.695 -26.469 5.41 1 98.5 364 TRP A C 1
ATOM 2852 O O . TRP A 1 364 ? -9.555 -27.281 5.758 1 98.5 364 TRP A O 1
ATOM 2862 N N . ASN A 1 365 ? -7.406 -26.75 5.367 1 97.69 365 ASN A N 1
ATOM 2863 C CA . ASN A 1 365 ? -6.816 -27.984 5.887 1 97.69 365 ASN A CA 1
ATOM 2864 C C . ASN A 1 365 ? -7.52 -29.219 5.332 1 97.69 365 ASN A C 1
ATOM 2866 O O . ASN A 1 365 ? -7.965 -30.078 6.098 1 97.69 365 ASN A O 1
ATOM 2870 N N . ARG A 1 366 ? -7.555 -29.281 4.016 1 97.06 366 ARG A N 1
ATOM 2871 C CA . ARG A 1 366 ? -8.188 -30.438 3.383 1 97.06 366 ARG A CA 1
ATOM 2872 C C . ARG A 1 366 ? -7.648 -30.656 1.976 1 97.06 366 ARG A C 1
ATOM 2874 O O . ARG A 1 366 ? -6.988 -29.781 1.413 1 97.06 366 ARG A O 1
ATOM 2881 N N . THR A 1 367 ? -7.898 -31.766 1.475 1 96.56 367 THR A N 1
ATOM 2882 C CA . THR A 1 367 ? -7.527 -32.156 0.115 1 96.56 367 THR A CA 1
ATOM 2883 C C . THR A 1 367 ? -8.758 -32.562 -0.681 1 96.56 367 THR A C 1
ATOM 2885 O O . THR A 1 367 ? -9.609 -33.312 -0.176 1 96.56 367 THR A O 1
ATOM 2888 N N . ILE A 1 368 ? -8.867 -32.062 -1.823 1 95.81 368 ILE A N 1
ATOM 2889 C CA . ILE A 1 368 ? -9.977 -32.438 -2.691 1 95.81 368 ILE A CA 1
ATOM 2890 C C . ILE A 1 368 ? -9.445 -32.906 -4.047 1 95.81 368 ILE A C 1
ATOM 2892 O O . ILE A 1 368 ? -8.258 -32.719 -4.348 1 95.81 368 ILE A O 1
ATOM 2896 N N . GLU A 1 369 ? -10.312 -33.5 -4.758 1 92.19 369 GLU A N 1
ATOM 2897 C CA . GLU A 1 369 ? -9.961 -33.844 -6.133 1 92.19 369 GLU A CA 1
ATOM 2898 C C . GLU A 1 369 ? -10.273 -32.688 -7.078 1 92.19 369 GLU A C 1
ATOM 2900 O O . GLU A 1 369 ? -11.438 -32.375 -7.305 1 92.19 369 GLU A O 1
ATOM 2905 N N . GLY A 1 370 ? -9.289 -32.062 -7.605 1 92.38 370 GLY A N 1
ATOM 2906 C CA . GLY A 1 370 ? -9.469 -30.984 -8.57 1 92.38 370 GLY A CA 1
ATOM 2907 C C . GLY A 1 370 ? -9.469 -31.469 -10.008 1 92.38 370 GLY A C 1
ATOM 2908 O O . GLY A 1 370 ? -9.438 -32.688 -10.258 1 92.38 370 GLY A O 1
ATOM 2909 N N . ILE A 1 371 ? -9.508 -30.516 -10.883 1 91.25 371 ILE A N 1
ATOM 2910 C CA . ILE A 1 371 ? -9.648 -30.844 -12.297 1 91.25 371 ILE A CA 1
ATOM 2911 C C . ILE A 1 371 ? -8.32 -31.375 -12.836 1 91.25 371 ILE A C 1
ATOM 2913 O O . ILE A 1 371 ? -8.312 -32.219 -13.75 1 91.25 371 ILE A O 1
ATOM 2917 N N . ALA A 1 372 ? -7.211 -30.875 -12.289 1 87.62 372 ALA A N 1
ATOM 2918 C CA . ALA A 1 372 ? -5.895 -31.281 -12.766 1 87.62 372 ALA A CA 1
ATOM 2919 C C . ALA A 1 372 ? -5.223 -32.219 -11.766 1 87.62 372 ALA A C 1
ATOM 2921 O O . ALA A 1 372 ? -4.043 -32.562 -11.914 1 87.62 372 ALA A O 1
ATOM 2922 N N . GLY A 1 373 ? -5.941 -32.625 -10.781 1 87.25 373 GLY A N 1
ATOM 2923 C CA . GLY A 1 373 ? -5.402 -33.5 -9.734 1 87.25 373 GLY A CA 1
ATOM 2924 C C . GLY A 1 373 ? -5.781 -33.031 -8.344 1 87.25 373 GLY A C 1
ATOM 2925 O O . GLY A 1 373 ? -6.645 -32.188 -8.172 1 87.25 373 GLY A O 1
ATOM 2926 N N . GLN A 1 374 ? -5.074 -33.656 -7.438 1 90 374 GLN A N 1
ATOM 2927 C CA . GLN A 1 374 ? -5.414 -33.344 -6.047 1 90 374 GLN A CA 1
ATOM 2928 C C . GLN A 1 374 ? -5.008 -31.938 -5.664 1 90 374 GLN A C 1
ATOM 2930 O O . GLN A 1 374 ? -3.936 -31.469 -6.047 1 90 374 GLN A O 1
ATOM 2935 N N . VAL A 1 375 ? -5.926 -31.297 -5.004 1 93.5 375 VAL A N 1
ATOM 2936 C CA . VAL A 1 375 ? -5.711 -29.953 -4.465 1 93.5 375 VAL A CA 1
ATOM 2937 C C . VAL A 1 375 ? -5.672 -30.016 -2.939 1 93.5 375 VAL A C 1
ATOM 2939 O O . VAL A 1 375 ? -6.68 -30.312 -2.297 1 93.5 375 VAL A O 1
ATOM 2942 N N . SER A 1 376 ? -4.508 -29.719 -2.463 1 95.69 376 SER A N 1
ATOM 2943 C CA . SER A 1 376 ? -4.34 -29.766 -1.013 1 95.69 376 SER A CA 1
ATOM 2944 C C . SER A 1 376 ? -4.195 -28.359 -0.434 1 95.69 376 SER A C 1
ATOM 2946 O O . SER A 1 376 ? -3.299 -27.609 -0.824 1 95.69 376 SER A O 1
ATOM 2948 N N . LEU A 1 377 ? -5.113 -28 0.475 1 97.94 377 LEU A N 1
ATOM 2949 C CA . LEU A 1 377 ? -5.047 -26.734 1.196 1 97.94 377 LEU A CA 1
ATOM 2950 C C . LEU A 1 377 ? -4.508 -26.938 2.607 1 97.94 377 LEU A C 1
ATOM 2952 O O . LEU A 1 377 ? -4.859 -27.922 3.275 1 97.94 377 LEU A O 1
ATOM 2956 N N . ASP A 1 378 ? -3.678 -26.078 3.047 1 97.44 378 ASP A N 1
ATOM 2957 C CA . ASP A 1 378 ? -3.111 -26.203 4.387 1 97.44 378 ASP A CA 1
ATOM 2958 C C . ASP A 1 378 ? -4.023 -25.578 5.434 1 97.44 378 ASP A C 1
ATOM 2960 O O . ASP A 1 378 ? -5.152 -25.188 5.125 1 97.44 378 ASP A O 1
ATOM 2964 N N . ALA A 1 379 ? -3.564 -25.469 6.645 1 97.06 379 ALA A N 1
ATOM 2965 C CA . ALA A 1 379 ? -4.363 -25.016 7.777 1 97.06 379 ALA A CA 1
ATOM 2966 C C . ALA A 1 379 ? -4.695 -23.531 7.652 1 97.06 379 ALA A C 1
ATOM 2968 O O . ALA A 1 379 ? -5.613 -23.031 8.312 1 97.06 379 ALA A O 1
ATOM 2969 N N . ASN A 1 380 ? -3.943 -22.812 6.809 1 97.5 380 ASN A N 1
ATOM 2970 C CA . ASN A 1 380 ? -4.156 -21.391 6.598 1 97.5 380 ASN A CA 1
ATOM 2971 C C . ASN A 1 380 ? -4.988 -21.125 5.344 1 97.5 380 ASN A C 1
ATOM 2973 O O . ASN A 1 380 ? -5.164 -19.969 4.945 1 97.5 380 ASN A O 1
ATOM 2977 N N . GLY A 1 381 ? -5.5 -22.219 4.703 1 98.31 381 GLY A N 1
ATOM 2978 C CA . GLY A 1 381 ? -6.348 -22.094 3.525 1 98.31 381 GLY A CA 1
ATOM 2979 C C . GLY A 1 381 ? -5.566 -21.766 2.266 1 98.31 381 GLY A C 1
ATOM 2980 O O . GLY A 1 381 ? -6.105 -21.172 1.33 1 98.31 381 GLY A O 1
ATOM 2981 N N . ASP A 1 382 ? -4.297 -22.078 2.234 1 98.31 382 ASP A N 1
ATOM 2982 C CA . ASP A 1 382 ? -3.439 -21.844 1.074 1 98.31 382 ASP A CA 1
ATOM 2983 C C . ASP A 1 382 ? -3.107 -23.156 0.37 1 98.31 382 ASP A C 1
ATOM 2985 O O . ASP A 1 382 ? -2.715 -24.141 1.016 1 98.31 382 ASP A O 1
ATOM 2989 N N . ARG A 1 383 ? -3.232 -23.125 -0.869 1 97.06 383 ARG A N 1
ATOM 2990 C CA . ARG A 1 383 ? -2.959 -24.344 -1.638 1 97.06 383 ARG A CA 1
ATOM 2991 C C . ARG A 1 383 ? -1.472 -24.672 -1.627 1 97.06 383 ARG A C 1
ATOM 2993 O O . ARG A 1 383 ? -0.633 -23.797 -1.838 1 97.06 383 ARG A O 1
ATOM 3000 N N . ASN A 1 384 ? -1.185 -25.922 -1.391 1 94.69 384 ASN A N 1
ATOM 3001 C CA . ASN A 1 384 ? 0.174 -26.406 -1.614 1 94.69 384 ASN A CA 1
ATOM 3002 C C . ASN A 1 384 ? 0.496 -26.5 -3.104 1 94.69 384 ASN A C 1
ATOM 3004 O O . ASN A 1 384 ? -0.376 -26.828 -3.91 1 94.69 384 ASN A O 1
ATOM 3008 N N . GLY A 1 385 ? 1.714 -26.156 -3.41 1 91.62 385 GLY A N 1
ATOM 3009 C CA . GLY A 1 385 ? 2.066 -26.172 -4.82 1 91.62 385 GLY A CA 1
ATOM 3010 C C . GLY A 1 385 ? 3.23 -27.094 -5.137 1 91.62 385 GLY A C 1
ATOM 3011 O O . GLY A 1 385 ? 4.113 -27.297 -4.301 1 91.62 385 GLY A O 1
ATOM 3012 N N . ASP A 1 386 ? 3.135 -27.719 -6.305 1 91.94 386 ASP A N 1
ATOM 3013 C CA . ASP A 1 386 ? 4.254 -28.453 -6.887 1 91.94 386 ASP A CA 1
ATOM 3014 C C . ASP A 1 386 ? 4.965 -27.625 -7.949 1 91.94 386 ASP A C 1
ATOM 3016 O O . ASP A 1 386 ? 4.32 -26.953 -8.75 1 91.94 386 ASP A O 1
ATOM 3020 N N . PHE A 1 387 ? 6.289 -27.672 -7.895 1 93.12 387 PHE A N 1
ATOM 3021 C CA . PHE A 1 387 ? 7.062 -26.797 -8.773 1 93.12 387 PHE A CA 1
ATOM 3022 C C . PHE A 1 387 ? 8.156 -27.578 -9.484 1 93.12 387 PHE A C 1
ATOM 3024 O O . PHE A 1 387 ? 8.57 -28.641 -9.016 1 93.12 387 PHE A O 1
ATOM 3031 N N . SER A 1 388 ? 8.539 -27.078 -10.625 1 91.88 388 SER A N 1
ATOM 3032 C CA . SER A 1 388 ? 9.602 -27.672 -11.43 1 91.88 388 SER A CA 1
ATOM 3033 C C . SER A 1 388 ? 10.742 -26.688 -11.672 1 91.88 388 SER A C 1
ATOM 3035 O O . SER A 1 388 ? 10.523 -25.484 -11.711 1 91.88 388 SER A O 1
ATOM 3037 N N . VAL A 1 389 ? 11.898 -27.234 -11.734 1 93.06 389 VAL A N 1
ATOM 3038 C CA . VAL A 1 389 ? 13.062 -26.5 -12.227 1 93.06 389 VAL A CA 1
ATOM 3039 C C . VAL A 1 389 ? 13.398 -26.953 -13.648 1 93.06 389 VAL A C 1
ATOM 3041 O O . VAL A 1 389 ? 13.672 -28.141 -13.875 1 93.06 389 VAL A O 1
ATOM 3044 N N . ILE A 1 390 ? 13.336 -26 -14.578 1 91.25 390 ILE A N 1
ATOM 3045 C CA . ILE A 1 390 ? 13.57 -26.297 -15.984 1 91.25 390 ILE A CA 1
ATOM 3046 C C . ILE A 1 390 ? 14.922 -25.719 -16.406 1 91.25 390 ILE A C 1
ATOM 3048 O O . ILE A 1 390 ? 15.273 -24.609 -16.031 1 91.25 390 ILE A O 1
ATOM 3052 N N . ARG A 1 391 ? 15.656 -26.484 -17.156 1 92.38 391 ARG A N 1
ATOM 3053 C CA . ARG A 1 391 ? 16.969 -26.047 -17.656 1 92.38 391 ARG A CA 1
ATOM 3054 C C . ARG A 1 391 ? 17.219 -26.578 -19.062 1 92.38 391 ARG A C 1
ATOM 3056 O O . ARG A 1 391 ? 16.625 -27.578 -19.469 1 92.38 391 ARG A O 1
ATOM 3063 N N . MET A 1 392 ? 18.109 -25.844 -19.75 1 91.44 392 MET A N 1
ATOM 3064 C CA . MET A 1 392 ? 18.547 -26.344 -21.047 1 91.44 392 MET A CA 1
ATOM 3065 C C . MET A 1 392 ? 19.453 -27.562 -20.891 1 91.44 392 MET A C 1
ATOM 3067 O O . MET A 1 392 ? 20.516 -27.469 -20.281 1 91.44 392 MET A O 1
ATOM 3071 N N . THR A 1 393 ? 19.031 -28.703 -21.375 1 90.88 393 THR A N 1
ATOM 3072 C CA . THR A 1 393 ? 19.797 -29.938 -21.219 1 90.88 393 THR A CA 1
ATOM 3073 C C . THR A 1 393 ? 20.562 -30.25 -22.516 1 90.88 393 THR A C 1
ATOM 3075 O O . THR A 1 393 ? 21.516 -31.031 -22.5 1 90.88 393 THR A O 1
ATOM 3078 N N . ASP A 1 394 ? 20.094 -29.672 -23.625 1 89.06 394 ASP A N 1
ATOM 3079 C CA . ASP A 1 394 ? 20.781 -29.797 -24.906 1 89.06 394 ASP A CA 1
ATOM 3080 C C . ASP A 1 394 ? 21.188 -28.438 -25.453 1 89.06 394 ASP A C 1
ATOM 3082 O O . ASP A 1 394 ? 20.438 -27.828 -26.219 1 89.06 394 ASP A O 1
ATOM 3086 N N . PRO A 1 395 ? 22.328 -28.031 -25.188 1 87.19 395 PRO A N 1
ATOM 3087 C CA . PRO A 1 395 ? 22.75 -26.688 -25.594 1 87.19 395 PRO A CA 1
ATOM 3088 C C . PRO A 1 395 ? 22.797 -26.531 -27.109 1 87.19 395 PRO A C 1
ATOM 3090 O O . PRO A 1 395 ? 22.672 -25.406 -27.625 1 87.19 395 PRO A O 1
ATOM 3093 N N . GLU A 1 396 ? 23.078 -27.594 -27.781 1 87.94 396 GLU A N 1
ATOM 3094 C CA . GLU A 1 396 ? 23.141 -27.516 -29.234 1 87.94 396 GLU A CA 1
ATOM 3095 C C . GLU A 1 396 ? 21.75 -27.297 -29.828 1 87.94 396 GLU A C 1
ATOM 3097 O O . GLU A 1 396 ? 21.562 -26.422 -30.672 1 87.94 396 GLU A O 1
ATOM 3102 N N . ALA A 1 397 ? 20.828 -28.062 -29.344 1 83.38 397 ALA A N 1
ATOM 3103 C CA . ALA A 1 397 ? 19.453 -27.953 -29.844 1 83.38 397 ALA A CA 1
ATOM 3104 C C . ALA A 1 397 ? 18.719 -26.797 -29.172 1 83.38 397 ALA A C 1
ATOM 3106 O O . ALA A 1 397 ? 17.75 -26.266 -29.734 1 83.38 397 ALA A O 1
ATOM 3107 N N . GLY A 1 398 ? 19.109 -26.438 -28.047 1 84.81 398 GLY A N 1
ATOM 3108 C CA . GLY A 1 398 ? 18.453 -25.391 -27.281 1 84.81 398 GLY A CA 1
ATOM 3109 C C . GLY A 1 398 ? 17.203 -25.844 -26.578 1 84.81 398 GLY A C 1
ATOM 3110 O O . GLY A 1 398 ? 16.312 -25.031 -26.281 1 84.81 398 GLY A O 1
ATOM 3111 N N . THR A 1 399 ? 17.094 -27.109 -26.344 1 85.12 399 THR A N 1
ATOM 3112 C CA . THR A 1 399 ? 15.883 -27.656 -25.766 1 85.12 399 THR A CA 1
ATOM 3113 C C . THR A 1 399 ? 15.977 -27.703 -24.234 1 85.12 399 THR A C 1
ATOM 3115 O O . THR A 1 399 ? 17.031 -28 -23.688 1 85.12 399 THR A O 1
ATOM 3118 N N . HIS A 1 400 ? 14.867 -27.438 -23.578 1 87.5 400 HIS A N 1
ATOM 3119 C CA . HIS A 1 400 ? 14.781 -27.391 -22.125 1 87.5 400 HIS A CA 1
ATOM 3120 C C . HIS A 1 400 ? 13.984 -28.578 -21.594 1 87.5 400 HIS A C 1
ATOM 3122 O O . HIS A 1 400 ? 13.094 -29.094 -22.281 1 87.5 400 HIS A O 1
ATOM 3128 N N . GLU A 1 401 ? 14.344 -29.062 -20.422 1 88 401 GLU A N 1
ATOM 3129 C CA . GLU A 1 401 ? 13.633 -30.141 -19.75 1 88 401 GLU A CA 1
ATOM 3130 C C . GLU A 1 401 ? 13.562 -29.891 -18.234 1 88 401 GLU A C 1
ATOM 3132 O O . GLU A 1 401 ? 14.359 -29.141 -17.688 1 88 401 GLU A O 1
ATOM 3137 N N . THR A 1 402 ? 12.562 -30.5 -17.656 1 90.56 402 THR A N 1
ATOM 3138 C CA . THR A 1 402 ? 12.508 -30.5 -16.188 1 90.56 402 THR A CA 1
ATOM 3139 C C . THR A 1 402 ? 13.656 -31.312 -15.602 1 90.56 402 THR A C 1
ATOM 3141 O O . THR A 1 402 ? 13.844 -32.469 -15.953 1 90.56 402 THR A O 1
ATOM 3144 N N . VAL A 1 403 ? 14.414 -30.688 -14.719 1 93.25 403 VAL A N 1
ATOM 3145 C CA . VAL A 1 403 ? 15.57 -31.375 -14.156 1 93.25 403 VAL A CA 1
ATOM 3146 C C . VAL A 1 403 ? 15.328 -31.672 -12.68 1 93.25 403 VAL A C 1
ATOM 3148 O O . VAL A 1 403 ? 16 -32.5 -12.086 1 93.25 403 VAL A O 1
ATOM 3151 N N . MET A 1 404 ? 14.406 -30.953 -12.102 1 93.94 404 MET A N 1
ATOM 3152 C CA . MET A 1 404 ? 14.039 -31.172 -10.711 1 93.94 404 MET A CA 1
ATOM 3153 C C . MET A 1 404 ? 12.57 -30.828 -10.477 1 93.94 404 MET A C 1
ATOM 3155 O O . MET A 1 404 ? 12.031 -29.922 -11.117 1 93.94 404 MET A O 1
ATOM 3159 N N . SER A 1 405 ? 11.953 -31.562 -9.555 1 92.69 405 SER A N 1
ATOM 3160 C CA . SER A 1 405 ? 10.586 -31.281 -9.133 1 92.69 405 SER A CA 1
ATOM 3161 C C . SER A 1 405 ? 10.477 -31.203 -7.617 1 92.69 405 SER A C 1
ATOM 3163 O O . SER A 1 405 ? 11.102 -31.984 -6.902 1 92.69 405 SER A O 1
ATOM 3165 N N . TYR A 1 406 ? 9.836 -30.188 -7.188 1 94.62 406 TYR A N 1
ATOM 3166 C CA . TYR A 1 406 ? 9.547 -30.016 -5.77 1 94.62 406 TYR A CA 1
ATOM 3167 C C . TYR A 1 406 ? 8.07 -30.234 -5.48 1 94.62 406 TYR A C 1
ATOM 3169 O O . TYR A 1 406 ? 7.207 -29.625 -6.113 1 94.62 406 TYR A O 1
ATOM 3177 N N . PHE A 1 407 ? 7.785 -31.078 -4.516 1 93 407 PHE A N 1
ATOM 3178 C CA . PHE A 1 407 ? 6.414 -31.391 -4.113 1 93 407 PHE A CA 1
ATOM 3179 C C . PHE A 1 407 ? 6.09 -30.734 -2.771 1 93 407 PHE A C 1
ATOM 3181 O O . PHE A 1 407 ? 6.578 -31.188 -1.729 1 93 407 PHE A O 1
ATOM 3188 N N . GLY A 1 408 ? 5.254 -29.781 -2.748 1 91.56 408 GLY A N 1
ATOM 3189 C CA . GLY A 1 408 ? 4.992 -28.922 -1.602 1 91.56 408 GLY A CA 1
ATOM 3190 C C . GLY A 1 408 ? 4.289 -29.656 -0.468 1 91.56 408 GLY A C 1
ATOM 3191 O O . GLY A 1 408 ? 4.465 -29.297 0.702 1 91.56 408 GLY A O 1
ATOM 3192 N N . THR A 1 409 ? 3.475 -30.609 -0.781 1 89 409 THR A N 1
ATOM 3193 C CA . THR A 1 409 ? 2.678 -31.297 0.237 1 89 409 THR A CA 1
ATOM 3194 C C . THR A 1 409 ? 3.578 -32 1.238 1 89 409 THR A C 1
ATOM 3196 O O . THR A 1 409 ? 3.354 -31.938 2.447 1 89 409 THR A O 1
ATOM 3199 N N . ASN A 1 410 ? 4.625 -32.625 0.722 1 89.44 410 ASN A N 1
ATOM 3200 C CA . ASN A 1 410 ? 5.492 -33.344 1.647 1 89.44 410 ASN A CA 1
ATOM 3201 C C . ASN A 1 410 ? 6.895 -32.75 1.688 1 89.44 410 ASN A C 1
ATOM 3203 O O . ASN A 1 410 ? 7.762 -33.25 2.41 1 89.44 410 ASN A O 1
ATOM 3207 N N . GLY A 1 411 ? 7.117 -31.766 0.906 1 88.56 411 GLY A N 1
ATOM 3208 C CA . GLY A 1 411 ? 8.391 -31.062 0.93 1 88.56 411 GLY A CA 1
ATOM 3209 C C . GLY A 1 411 ? 9.523 -31.844 0.309 1 88.56 411 GLY A C 1
ATOM 3210 O O . GLY A 1 411 ? 10.695 -31.641 0.639 1 88.56 411 GLY A O 1
ATOM 3211 N N . SER A 1 412 ? 9.188 -32.688 -0.62 1 90.81 412 SER A N 1
ATOM 3212 C CA . SER A 1 412 ? 10.203 -33.562 -1.188 1 90.81 412 SER A CA 1
ATOM 3213 C C . SER A 1 412 ? 10.688 -33.062 -2.535 1 90.81 412 SER A C 1
ATOM 3215 O O . SER A 1 412 ? 9.984 -32.312 -3.211 1 90.81 412 SER A O 1
ATOM 3217 N N . PHE A 1 413 ? 11.953 -33.531 -2.865 1 89.81 413 PHE A N 1
ATOM 3218 C CA . PHE A 1 413 ? 12.586 -33.188 -4.141 1 89.81 413 PHE A CA 1
ATOM 3219 C C . PHE A 1 413 ? 12.805 -34.469 -4.977 1 89.81 413 PHE A C 1
ATOM 3221 O O . PHE A 1 413 ? 13.227 -35.5 -4.457 1 89.81 413 PHE A O 1
ATOM 3228 N N . GLN A 1 414 ? 12.391 -34.281 -6.145 1 91.12 414 GLN A N 1
ATOM 3229 C CA . GLN A 1 414 ? 12.695 -35.344 -7.102 1 91.12 414 GLN A CA 1
ATOM 3230 C C . GLN A 1 414 ? 13.703 -34.875 -8.141 1 91.12 414 GLN A C 1
ATOM 3232 O O . GLN A 1 414 ? 13.453 -33.906 -8.859 1 91.12 414 GLN A O 1
ATOM 3237 N N . ILE A 1 415 ? 14.867 -35.531 -8.164 1 92.5 415 ILE A N 1
ATOM 3238 C CA . ILE A 1 415 ? 15.891 -35.25 -9.164 1 92.5 415 ILE A CA 1
ATOM 3239 C C . ILE A 1 415 ? 15.625 -36.062 -10.43 1 92.5 415 ILE A C 1
ATOM 3241 O O . ILE A 1 415 ? 15.469 -37.281 -10.375 1 92.5 415 ILE A O 1
ATOM 3245 N N . MET A 1 416 ? 15.578 -35.438 -11.531 1 92.25 416 MET A N 1
ATOM 3246 C CA . MET A 1 416 ? 15.281 -36.094 -12.797 1 92.25 416 MET A CA 1
ATOM 3247 C C . MET A 1 416 ? 16.547 -36.625 -13.445 1 92.25 416 MET A C 1
ATOM 3249 O O . MET A 1 416 ? 17.656 -36.156 -13.156 1 92.25 416 MET A O 1
ATOM 3253 N N . PRO A 1 417 ? 16.422 -37.656 -14.312 1 89.5 417 PRO A N 1
ATOM 3254 C CA . PRO A 1 417 ? 17.594 -38.281 -14.914 1 89.5 417 PRO A CA 1
ATOM 3255 C C . PRO A 1 417 ? 18.453 -37.312 -15.703 1 89.5 417 PRO A C 1
ATOM 3257 O O . PRO A 1 417 ? 19.672 -37.469 -15.773 1 89.5 417 PRO A O 1
ATOM 3260 N N . GLY A 1 418 ? 17.922 -36.344 -16.203 1 87.81 418 GLY A N 1
ATOM 3261 C CA . GLY A 1 418 ? 18.672 -35.406 -17.016 1 87.81 418 GLY A CA 1
ATOM 3262 C C . GLY A 1 418 ? 19.453 -34.375 -16.188 1 87.81 418 GLY A C 1
ATOM 3263 O O . GLY A 1 418 ? 20.234 -33.625 -16.734 1 87.81 418 GLY A O 1
ATOM 3264 N N . PHE A 1 419 ? 19.422 -34.5 -14.93 1 93.5 419 PHE A N 1
ATOM 3265 C CA . PHE A 1 419 ? 20.078 -33.562 -14.047 1 93.5 419 PHE A CA 1
ATOM 3266 C C . PHE A 1 419 ? 21.547 -33.906 -13.875 1 93.5 419 PHE A C 1
ATOM 3268 O O . PHE A 1 419 ? 21.891 -35.094 -13.719 1 93.5 419 PHE A O 1
ATOM 3275 N N . LYS A 1 420 ? 22.375 -32.906 -13.914 1 92 420 LYS A N 1
ATOM 3276 C CA . LYS A 1 420 ? 23.797 -33.062 -13.617 1 92 420 LYS A CA 1
ATOM 3277 C C . LYS A 1 420 ? 24.172 -32.25 -12.367 1 92 420 LYS A C 1
ATOM 3279 O O . LYS A 1 420 ? 23.938 -31.047 -12.312 1 92 420 LYS A O 1
ATOM 3284 N N . ARG A 1 421 ? 24.828 -32.844 -11.516 1 90.38 421 ARG A N 1
ATOM 3285 C CA . ARG A 1 421 ? 25.172 -32.219 -10.25 1 90.38 421 ARG A CA 1
ATOM 3286 C C . ARG A 1 421 ? 26.078 -31.016 -10.461 1 90.38 421 ARG A C 1
ATOM 3288 O O . ARG A 1 421 ? 26.031 -30.047 -9.695 1 90.38 421 ARG A O 1
ATOM 3295 N N . GLU A 1 422 ? 26.859 -31.047 -11.43 1 90.75 422 GLU A N 1
ATOM 3296 C CA . GLU A 1 422 ? 27.812 -29.969 -11.727 1 90.75 422 GLU A CA 1
ATOM 3297 C C . GLU A 1 422 ? 27.094 -28.656 -12 1 90.75 422 GLU A C 1
ATOM 3299 O O . GLU A 1 422 ? 27.672 -27.578 -11.797 1 90.75 422 GLU A O 1
ATOM 3304 N N . TRP A 1 423 ? 25.891 -28.797 -12.383 1 92.94 423 TRP A N 1
ATOM 3305 C CA . TRP A 1 423 ? 25.125 -27.594 -12.703 1 92.94 423 TRP A CA 1
ATOM 3306 C C . TRP A 1 423 ? 24.859 -26.766 -11.445 1 92.94 423 TRP A C 1
ATOM 3308 O O . TRP A 1 423 ? 24.656 -25.562 -11.523 1 92.94 423 TRP A O 1
ATOM 3318 N N . PHE A 1 424 ? 24.797 -27.453 -10.305 1 93.94 424 PHE A N 1
ATOM 3319 C CA . PHE A 1 424 ? 24.438 -26.797 -9.062 1 93.94 424 PHE A CA 1
ATOM 3320 C C . PHE A 1 424 ? 25.594 -26.812 -8.078 1 93.94 424 PHE A C 1
ATOM 3322 O O . PHE A 1 424 ? 25.391 -26.688 -6.867 1 93.94 424 PHE A O 1
ATOM 3329 N N . SER A 1 425 ? 26.781 -27.047 -8.586 1 90.81 425 SER A N 1
ATOM 3330 C CA . SER A 1 425 ? 28.016 -27.016 -7.797 1 90.81 425 SER A CA 1
ATOM 3331 C C . SER A 1 425 ? 28.844 -25.781 -8.125 1 90.81 425 SER A C 1
ATOM 3333 O O . SER A 1 425 ? 28.938 -25.375 -9.289 1 90.81 425 SER A O 1
ATOM 3335 N N . LEU A 1 426 ? 29.297 -25.109 -7.07 1 89.31 426 LEU A N 1
ATOM 3336 C CA . LEU A 1 426 ? 30.094 -23.906 -7.254 1 89.31 426 LEU A CA 1
ATOM 3337 C C . LEU A 1 426 ? 31.578 -24.203 -7.09 1 89.31 426 LEU A C 1
ATOM 3339 O O . LEU A 1 426 ? 31.969 -25.047 -6.266 1 89.31 426 LEU A O 1
ATOM 3343 N N . ARG A 1 427 ? 32.438 -23.844 -7.977 1 73.94 427 ARG A N 1
ATOM 3344 C CA . ARG A 1 427 ? 33.875 -24.047 -7.867 1 73.94 427 ARG A CA 1
ATOM 3345 C C . ARG A 1 427 ? 34.469 -23.094 -6.832 1 73.94 427 ARG A C 1
ATOM 3347 O O . ARG A 1 427 ? 34.156 -21.906 -6.816 1 73.94 427 ARG A O 1
ATOM 3354 N N . ILE A 1 428 ? 34.656 -23.453 -5.695 1 57.47 428 ILE A N 1
ATOM 3355 C CA . ILE A 1 428 ? 35.406 -22.672 -4.719 1 57.47 428 ILE A CA 1
ATOM 3356 C C . ILE A 1 428 ? 36.781 -22.266 -5.312 1 57.47 428 ILE A C 1
ATOM 3358 O O . ILE A 1 428 ? 37.469 -23.094 -5.918 1 57.47 428 ILE A O 1
ATOM 3362 N N . ALA A 1 429 ? 37.031 -21.047 -5.402 1 48.25 429 ALA A N 1
ATOM 3363 C CA . ALA A 1 429 ? 38.406 -20.625 -5.699 1 48.25 429 ALA A CA 1
ATOM 3364 C C . ALA A 1 429 ? 39.406 -21.469 -4.926 1 48.25 429 ALA A C 1
ATOM 3366 O O . ALA A 1 429 ? 39.25 -21.688 -3.719 1 48.25 429 ALA A O 1
ATOM 3367 N N . PRO A 1 430 ? 40.25 -22.312 -5.633 1 37.94 430 PRO A N 1
ATOM 3368 C CA . PRO A 1 430 ? 41.281 -22.969 -4.84 1 37.94 430 PRO A CA 1
ATOM 3369 C C . PRO A 1 430 ? 41.875 -22.047 -3.773 1 37.94 430 PRO A C 1
ATOM 3371 O O . PRO A 1 430 ? 41.969 -20.844 -3.98 1 37.94 430 PRO A O 1
ATOM 3374 N N . GLU A 1 431 ? 41.594 -22.359 -2.49 1 39.97 431 GLU A N 1
ATOM 3375 C CA . GLU A 1 431 ? 42.344 -21.578 -1.524 1 39.97 431 GLU A CA 1
ATOM 3376 C C . GLU A 1 431 ? 43.75 -21.281 -2.043 1 39.97 431 GLU A C 1
ATOM 3378 O O . GLU A 1 431 ? 44.375 -22.141 -2.664 1 39.97 431 GLU A O 1
ATOM 3383 N N . PRO A 1 432 ? 44.062 -19.969 -2.258 1 39.44 432 PRO A N 1
ATOM 3384 C CA . PRO A 1 432 ? 45.469 -19.812 -2.611 1 39.44 432 PRO A CA 1
ATOM 3385 C C . PRO A 1 432 ? 46.375 -20.766 -1.844 1 39.44 432 PRO A C 1
ATOM 3387 O O . PRO A 1 432 ? 46.156 -21.016 -0.656 1 39.44 432 PRO A O 1
ATOM 3390 N N . GLN A 1 433 ? 46.906 -21.656 -2.527 1 38.47 433 GLN A N 1
ATOM 3391 C CA . GLN A 1 433 ? 47.906 -22.516 -1.933 1 38.47 433 GLN A CA 1
ATOM 3392 C C . GLN A 1 433 ? 48.875 -21.719 -1.075 1 38.47 433 GLN A C 1
ATOM 3394 O O . GLN A 1 433 ? 49.438 -20.719 -1.534 1 38.47 433 GLN A O 1
ATOM 3399 N N . HIS A 1 434 ? 48.531 -21.594 0.231 1 41.41 434 HIS A N 1
ATOM 3400 C CA . HIS A 1 434 ? 49.562 -21.016 1.106 1 41.41 434 HIS A CA 1
ATOM 3401 C C . HIS A 1 434 ? 50.938 -21.531 0.75 1 41.41 434 HIS A C 1
ATOM 3403 O O . HIS A 1 434 ? 51.094 -22.719 0.477 1 41.41 434 HIS A O 1
ATOM 3409 N N . PRO A 1 435 ? 51.75 -20.609 0.289 1 41.62 435 PRO A N 1
ATOM 3410 C CA . PRO A 1 435 ? 53.094 -21.078 -0.012 1 41.62 435 PRO A CA 1
ATOM 3411 C C . PRO A 1 435 ? 53.656 -22.031 1.058 1 41.62 435 PRO A C 1
ATOM 3413 O O . PRO A 1 435 ? 53.438 -21.797 2.252 1 41.62 435 PRO A O 1
ATOM 3416 N N . LYS A 1 436 ? 53.75 -23.297 0.711 1 42.75 436 LYS A N 1
ATOM 3417 C CA . LYS A 1 436 ? 54.406 -24.312 1.524 1 42.75 436 LYS A CA 1
ATOM 3418 C C . LYS A 1 436 ? 55.719 -23.781 2.125 1 42.75 436 LYS A C 1
ATOM 3420 O O . LYS A 1 436 ? 56.562 -23.281 1.401 1 42.75 436 LYS A O 1
ATOM 3425 N N . HIS A 1 437 ? 55.625 -23.141 3.346 1 39.69 437 HIS A N 1
ATOM 3426 C CA . HIS A 1 437 ? 56.875 -22.828 4.062 1 39.69 437 HIS A CA 1
ATOM 3427 C C . HIS A 1 437 ? 57.844 -24 4.016 1 39.69 437 HIS A C 1
ATOM 3429 O O . HIS A 1 437 ? 57.5 -25.125 4.41 1 39.69 437 HIS A O 1
ATOM 3435 N N . SER A 1 438 ? 58.625 -24.109 3.002 1 39.72 438 SER A N 1
ATOM 3436 C CA . SER A 1 438 ? 59.781 -24.984 2.943 1 39.72 438 SER A CA 1
ATOM 3437 C C . SER A 1 438 ? 60.594 -24.906 4.23 1 39.72 438 SER A C 1
ATOM 3439 O O . SER A 1 438 ? 61.156 -23.859 4.551 1 39.72 438 SER A O 1
ATOM 3441 N N . ASP A 1 439 ? 60.031 -25.484 5.297 1 31.75 439 ASP A N 1
ATOM 3442 C CA . ASP A 1 439 ? 60.906 -25.609 6.441 1 31.75 439 ASP A CA 1
ATOM 3443 C C . ASP A 1 439 ? 62.219 -26.328 6.047 1 31.75 439 ASP A C 1
ATOM 3445 O O . ASP A 1 439 ? 62.188 -27.469 5.578 1 31.75 439 ASP A O 1
ATOM 3449 N N . PRO A 1 440 ? 63.25 -25.641 5.676 1 42.38 440 PRO A N 1
ATOM 3450 C CA . PRO A 1 440 ? 64.625 -26.203 5.547 1 42.38 440 PRO A CA 1
ATOM 3451 C C . PRO A 1 440 ? 65.062 -27 6.785 1 42.38 440 PRO A C 1
ATOM 3453 O O . PRO A 1 440 ? 65.125 -26.438 7.883 1 42.38 440 PRO A O 1
ATOM 3456 N N . SER A 1 441 ? 64.625 -28.281 6.961 1 25.14 441 SER A N 1
ATOM 3457 C CA . SER A 1 441 ? 65.562 -29.016 7.77 1 25.14 441 SER A CA 1
ATOM 3458 C C . SER A 1 441 ? 66.875 -29.25 7.004 1 25.14 441 SER A C 1
ATOM 3460 O O . SER A 1 441 ? 66.875 -29.422 5.785 1 25.14 441 SER A O 1
ATOM 3462 N N . MET B 1 1 ? -47.25 73 -37.938 1 28.52 1 MET B N 1
ATOM 3463 C CA . MET B 1 1 ? -47.875 72.188 -36.875 1 28.52 1 MET B CA 1
ATOM 3464 C C . MET B 1 1 ? -47.094 70.875 -36.656 1 28.52 1 MET B C 1
ATOM 3466 O O . MET B 1 1 ? -47.281 69.938 -37.438 1 28.52 1 MET B O 1
ATOM 3470 N N . SER B 1 2 ? -45.75 70.938 -36.375 1 32.47 2 SER B N 1
ATOM 3471 C CA . SER B 1 2 ? -44.531 70.125 -36.219 1 32.47 2 SER B CA 1
ATOM 3472 C C . SER B 1 2 ? -44.656 69.125 -35.062 1 32.47 2 SER B C 1
ATOM 3474 O O . SER B 1 2 ? -44.875 69.562 -33.906 1 32.47 2 SER B O 1
ATOM 3476 N N . CYS B 1 3 ? -45.25 67.875 -35.312 1 31.78 3 CYS B N 1
ATOM 3477 C CA . CYS B 1 3 ? -45.5 66.688 -34.5 1 31.78 3 CYS B CA 1
ATOM 3478 C C . CYS B 1 3 ? -44.25 66.188 -33.781 1 31.78 3 CYS B C 1
ATOM 3480 O O . CYS B 1 3 ? -43.281 65.812 -34.438 1 31.78 3 CYS B O 1
ATOM 3482 N N . PHE B 1 4 ? -43.812 66.875 -32.625 1 34.34 4 PHE B N 1
ATOM 3483 C CA . PHE B 1 4 ? -42.781 66.625 -31.609 1 34.34 4 PHE B CA 1
ATOM 3484 C C . PHE B 1 4 ? -42.875 65.188 -31.062 1 34.34 4 PHE B C 1
ATOM 3486 O O . PHE B 1 4 ? -43.844 64.875 -30.359 1 34.34 4 PHE B O 1
ATOM 3493 N N . MET B 1 5 ? -42.438 64.125 -31.781 1 34.97 5 MET B N 1
ATOM 3494 C CA . MET B 1 5 ? -42.281 62.688 -31.469 1 34.97 5 MET B CA 1
ATOM 3495 C C . MET B 1 5 ? -41.531 62.5 -30.156 1 34.97 5 MET B C 1
ATOM 3497 O O . MET B 1 5 ? -40.344 62.812 -30.078 1 34.97 5 MET B O 1
ATOM 3501 N N . SER B 1 6 ? -42 62.844 -28.953 1 33.28 6 SER B N 1
ATOM 3502 C CA . SER B 1 6 ? -41.531 62.594 -27.594 1 33.28 6 SER B CA 1
ATOM 3503 C C . SER B 1 6 ? -41.156 61.156 -27.375 1 33.28 6 SER B C 1
ATOM 3505 O O . SER B 1 6 ? -41.969 60.25 -27.547 1 33.28 6 SER B O 1
ATOM 3507 N N . LEU B 1 7 ? -39.844 60.75 -27.578 1 33.66 7 LEU B N 1
ATOM 3508 C CA . LEU B 1 7 ? -39.094 59.531 -27.266 1 33.66 7 LEU B CA 1
ATOM 3509 C C . LEU B 1 7 ? -39.312 59.125 -25.812 1 33.66 7 LEU B C 1
ATOM 3511 O O . LEU B 1 7 ? -38.875 59.844 -24.906 1 33.66 7 LEU B O 1
ATOM 3515 N N . CYS B 1 8 ? -40.438 58.594 -25.344 1 31.67 8 CYS B N 1
ATOM 3516 C CA . CYS B 1 8 ? -40.719 57.938 -24.062 1 31.67 8 CYS B CA 1
ATOM 3517 C C . CYS B 1 8 ? -39.656 56.906 -23.703 1 31.67 8 CYS B C 1
ATOM 3519 O O . CYS B 1 8 ? -39.594 55.844 -24.312 1 31.67 8 CYS B O 1
ATOM 3521 N N . LEU B 1 9 ? -38.469 57.312 -23.344 1 31.69 9 LEU B N 1
ATOM 3522 C CA . LEU B 1 9 ? -37.438 56.469 -22.672 1 31.69 9 LEU B CA 1
ATOM 3523 C C . LEU B 1 9 ? -38.031 55.75 -21.484 1 31.69 9 LEU B C 1
ATOM 3525 O O . LEU B 1 9 ? -38.406 56.375 -20.469 1 31.69 9 LEU B O 1
ATOM 3529 N N . SER B 1 10 ? -38.906 54.781 -21.656 1 34.47 10 SER B N 1
ATOM 3530 C CA . SER B 1 10 ? -39.312 53.844 -20.609 1 34.47 10 SER B CA 1
ATOM 3531 C C . SER B 1 10 ? -38.094 53.281 -19.859 1 34.47 10 SER B C 1
ATOM 3533 O O . SER B 1 10 ? -37.25 52.656 -20.453 1 34.47 10 SER B O 1
ATOM 3535 N N . ILE B 1 11 ? -37.594 53.938 -18.844 1 36.41 11 ILE B N 1
ATOM 3536 C CA . ILE B 1 11 ? -36.719 53.469 -17.781 1 36.41 11 ILE B CA 1
ATOM 3537 C C . ILE B 1 11 ? -37.219 52.125 -17.25 1 36.41 11 ILE B C 1
ATOM 3539 O O . ILE B 1 11 ? -38.281 52.062 -16.625 1 36.41 11 ILE B O 1
ATOM 3543 N N . MET B 1 12 ? -37.156 51.062 -17.969 1 34.88 12 MET B N 1
ATOM 3544 C CA . MET B 1 12 ? -37.281 49.719 -17.391 1 34.88 12 MET B CA 1
ATOM 3545 C C . MET B 1 12 ? -36.375 49.562 -16.172 1 34.88 12 MET B C 1
ATOM 3547 O O . MET B 1 12 ? -35.156 49.531 -16.297 1 34.88 12 MET B O 1
ATOM 3551 N N . VAL B 1 13 ? -36.656 50.156 -15.047 1 35.94 13 VAL B N 1
ATOM 3552 C CA . VAL B 1 13 ? -36.094 49.781 -13.758 1 35.94 13 VAL B CA 1
ATOM 3553 C C . VAL B 1 13 ? -36.125 48.281 -13.602 1 35.94 13 VAL B C 1
ATOM 3555 O O . VAL B 1 13 ? -37.219 47.688 -13.508 1 35.94 13 VAL B O 1
ATOM 3558 N N . VAL B 1 14 ? -35.312 47.531 -14.273 1 37.09 14 VAL B N 1
ATOM 3559 C CA . VAL B 1 14 ? -35 46.156 -13.852 1 37.09 14 VAL B CA 1
ATOM 3560 C C . VAL B 1 14 ? -34.781 46.125 -12.336 1 37.09 14 VAL B C 1
ATOM 3562 O O . VAL B 1 14 ? -33.844 46.719 -11.812 1 37.09 14 VAL B O 1
ATOM 3565 N N . LEU B 1 15 ? -35.844 46.25 -11.555 1 35.56 15 LEU B N 1
ATOM 3566 C CA . LEU B 1 15 ? -35.75 45.781 -10.164 1 35.56 15 LEU B CA 1
ATOM 3567 C C . LEU B 1 15 ? -34.875 44.531 -10.047 1 35.56 15 LEU B C 1
ATOM 3569 O O . LEU B 1 15 ? -35.219 43.469 -10.562 1 35.56 15 LEU B O 1
ATOM 3573 N N . MET B 1 16 ? -33.562 44.688 -10.164 1 35.66 16 MET B N 1
ATOM 3574 C CA . MET B 1 16 ? -32.656 43.656 -9.586 1 35.66 16 MET B CA 1
ATOM 3575 C C . MET B 1 16 ? -33.219 43.156 -8.273 1 35.66 16 MET B C 1
ATOM 3577 O O . MET B 1 16 ? -33.375 43.906 -7.305 1 35.66 16 MET B O 1
ATOM 3581 N N . MET B 1 17 ? -34.312 42.375 -8.242 1 37.38 17 MET B N 1
ATOM 3582 C CA . MET B 1 17 ? -34.625 41.594 -7.035 1 37.38 17 MET B CA 1
ATOM 3583 C C . MET B 1 17 ? -33.344 41.156 -6.324 1 37.38 17 MET B C 1
ATOM 3585 O O . MET B 1 17 ? -32.438 40.594 -6.945 1 37.38 17 MET B O 1
ATOM 3589 N N . PRO B 1 18 ? -32.906 41.875 -5.297 1 40.03 18 PRO B N 1
ATOM 3590 C CA . PRO B 1 18 ? -31.797 41.219 -4.578 1 40.03 18 PRO B CA 1
ATOM 3591 C C . PRO B 1 18 ? -31.969 39.688 -4.496 1 40.03 18 PRO B C 1
ATOM 3593 O O . PRO B 1 18 ? -33.094 39.219 -4.324 1 40.03 18 PRO B O 1
ATOM 3596 N N . GLY B 1 19 ? -31.344 38.938 -5.285 1 41.34 19 GLY B N 1
ATOM 3597 C CA . GLY B 1 19 ? -31.281 37.5 -5.047 1 41.34 19 GLY B CA 1
ATOM 3598 C C . GLY B 1 19 ? -31.469 37.125 -3.588 1 41.34 19 GLY B C 1
ATOM 3599 O O . GLY B 1 19 ? -30.75 37.625 -2.721 1 41.34 19 GLY B O 1
ATOM 3600 N N . ARG B 1 20 ? -32.625 36.906 -3.072 1 41.84 20 ARG B N 1
ATOM 3601 C CA . ARG B 1 20 ? -32.906 36.344 -1.759 1 41.84 20 ARG B CA 1
ATOM 3602 C C . ARG B 1 20 ? -31.844 35.312 -1.355 1 41.84 20 ARG B C 1
ATOM 3604 O O . ARG B 1 20 ? -31.719 34.25 -1.968 1 41.84 20 ARG B O 1
ATOM 3611 N N . THR B 1 21 ? -30.594 35.688 -1.008 1 52.38 21 THR B N 1
ATOM 3612 C CA . THR B 1 21 ? -29.688 34.719 -0.389 1 52.38 21 THR B CA 1
ATOM 3613 C C . THR B 1 21 ? -30.406 33.875 0.652 1 52.38 21 THR B C 1
ATOM 3615 O O . THR B 1 21 ? -30.75 34.375 1.729 1 52.38 21 THR B O 1
ATOM 3618 N N . SER B 1 22 ? -31.234 32.969 0.314 1 62.25 22 SER B N 1
ATOM 3619 C CA . SER B 1 22 ? -32.031 32.094 1.15 1 62.25 22 SER B CA 1
ATOM 3620 C C . SER B 1 22 ? -31.188 31.359 2.186 1 62.25 22 SER B C 1
ATOM 3622 O O . SER B 1 22 ? -30.094 30.891 1.875 1 62.25 22 SER B O 1
ATOM 3624 N N . ALA B 1 23 ? -31.469 31.562 3.484 1 75.38 23 ALA B N 1
ATOM 3625 C CA . ALA B 1 23 ? -30.875 30.906 4.652 1 75.38 23 ALA B CA 1
ATOM 3626 C C . ALA B 1 23 ? -30.812 29.391 4.461 1 75.38 23 ALA B C 1
ATOM 3628 O O . ALA B 1 23 ? -31.719 28.797 3.893 1 75.38 23 ALA B O 1
ATOM 3629 N N . LEU B 1 24 ? -29.578 28.844 4.629 1 85.25 24 LEU B N 1
ATOM 3630 C CA . LEU B 1 24 ? -29.391 27.406 4.574 1 85.25 24 LEU B CA 1
ATOM 3631 C C . LEU B 1 24 ? -30.125 26.719 5.723 1 85.25 24 LEU B C 1
ATOM 3633 O O . LEU B 1 24 ? -30.078 27.188 6.863 1 85.25 24 LEU B O 1
ATOM 3637 N N . THR B 1 25 ? -30.938 25.719 5.504 1 88 25 THR B N 1
ATOM 3638 C CA . THR B 1 25 ? -31.672 25 6.547 1 88 25 THR B CA 1
ATOM 3639 C C . THR B 1 25 ? -31.375 23.516 6.48 1 88 25 THR B C 1
ATOM 3641 O O . THR B 1 25 ? -32.094 22.703 7.078 1 88 25 THR B O 1
ATOM 3644 N N . ASP B 1 26 ? -30.297 23.109 5.895 1 93.44 26 ASP B N 1
ATOM 3645 C CA . ASP B 1 26 ? -30 21.703 5.641 1 93.44 26 ASP B CA 1
ATOM 3646 C C . ASP B 1 26 ? -29.547 21 6.918 1 93.44 26 ASP B C 1
ATOM 3648 O O . ASP B 1 26 ? -28.891 21.609 7.77 1 93.44 26 ASP B O 1
ATOM 3652 N N . ASN B 1 27 ? -29.969 19.75 7.078 1 96.75 27 ASN B N 1
ATOM 3653 C CA . ASN B 1 27 ? -29.359 18.812 8.016 1 96.75 27 ASN B CA 1
ATOM 3654 C C . ASN B 1 27 ? -28.156 18.109 7.406 1 96.75 27 ASN B C 1
ATOM 3656 O O . ASN B 1 27 ? -28.281 17.391 6.414 1 96.75 27 ASN B O 1
ATOM 3660 N N . ILE B 1 28 ? -27.047 18.328 7.965 1 98.31 28 ILE B N 1
ATOM 3661 C CA . ILE B 1 28 ? -25.812 17.797 7.402 1 98.31 28 ILE B CA 1
ATOM 3662 C C . ILE B 1 28 ? -25.297 16.656 8.289 1 98.31 28 ILE B C 1
ATOM 3664 O O . ILE B 1 28 ? -24.906 16.891 9.438 1 98.31 28 ILE B O 1
ATOM 3668 N N . ASP B 1 29 ? -25.266 15.414 7.785 1 98.62 29 ASP B N 1
ATOM 3669 C CA . ASP B 1 29 ? -24.672 14.281 8.492 1 98.62 29 ASP B CA 1
ATOM 3670 C C . ASP B 1 29 ? -23.156 14.242 8.297 1 98.62 29 ASP B C 1
ATOM 3672 O O . ASP B 1 29 ? -22.672 14.047 7.184 1 98.62 29 ASP B O 1
ATOM 3676 N N . VAL B 1 30 ? -22.453 14.438 9.414 1 98.81 30 VAL B N 1
ATOM 3677 C CA . VAL B 1 30 ? -21 14.492 9.367 1 98.81 30 VAL B CA 1
ATOM 3678 C C . VAL B 1 30 ? -20.406 13.266 10.062 1 98.81 30 VAL B C 1
ATOM 3680 O O . VAL B 1 30 ? -20.766 12.961 11.203 1 98.81 30 VAL B O 1
ATOM 3683 N N . MET B 1 31 ? -19.594 12.547 9.352 1 98.88 31 MET B N 1
ATOM 3684 C CA . MET B 1 31 ? -18.859 11.438 9.945 1 98.88 31 MET B CA 1
ATOM 3685 C C . MET B 1 31 ? -17.406 11.82 10.203 1 98.88 31 MET B C 1
ATOM 3687 O O . MET B 1 31 ? -16.656 12.094 9.266 1 98.88 31 MET B O 1
ATOM 3691 N N . VAL B 1 32 ? -17.047 11.906 11.461 1 98.88 32 VAL B N 1
ATOM 3692 C CA . VAL B 1 32 ? -15.68 12.234 11.852 1 98.88 32 VAL B CA 1
ATOM 3693 C C . VAL B 1 32 ? -14.898 10.953 12.141 1 98.88 32 VAL B C 1
ATOM 3695 O O . VAL B 1 32 ? -15.273 10.18 13.023 1 98.88 32 VAL B O 1
ATOM 3698 N N . MET B 1 33 ? -13.836 10.703 11.375 1 98.81 33 MET B N 1
ATOM 3699 C CA . MET B 1 33 ? -13.07 9.469 11.516 1 98.81 33 MET B CA 1
ATOM 3700 C C . MET B 1 33 ? -11.68 9.75 12.062 1 98.81 33 MET B C 1
ATOM 3702 O O . MET B 1 33 ? -10.734 9.953 11.297 1 98.81 33 MET B O 1
ATOM 3706 N N . LEU B 1 34 ? -11.555 9.641 13.352 1 98.62 34 LEU B N 1
ATOM 3707 C CA . LEU B 1 34 ? -10.305 9.859 14.086 1 98.62 34 LEU B CA 1
ATOM 3708 C C . LEU B 1 34 ? -10.117 8.805 15.172 1 98.62 34 LEU B C 1
ATOM 3710 O O . LEU B 1 34 ? -11.086 8.188 15.617 1 98.62 34 LEU B O 1
ATOM 3714 N N . PRO B 1 35 ? -8.883 8.594 15.602 1 97.94 35 PRO B N 1
ATOM 3715 C CA . PRO B 1 35 ? -8.656 7.566 16.625 1 97.94 35 PRO B CA 1
ATOM 3716 C C . PRO B 1 35 ? -9.172 7.98 18 1 97.94 35 PRO B C 1
ATOM 3718 O O . PRO B 1 35 ? -9.219 9.172 18.312 1 97.94 35 PRO B O 1
ATOM 3721 N N . ARG B 1 36 ? -9.484 6.988 18.797 1 96.25 36 ARG B N 1
ATOM 3722 C CA . ARG B 1 36 ? -9.867 7.219 20.188 1 96.25 36 ARG B CA 1
ATOM 3723 C C . ARG B 1 36 ? -8.633 7.344 21.078 1 96.25 36 ARG B C 1
ATOM 3725 O O . ARG B 1 36 ? -8.656 8.047 22.094 1 96.25 36 ARG B O 1
ATOM 3732 N N . ASN B 1 37 ? -7.598 6.688 20.703 1 91.56 37 ASN B N 1
ATOM 3733 C CA . ASN B 1 37 ? -6.344 6.711 21.453 1 91.56 37 ASN B CA 1
ATOM 3734 C C . ASN B 1 37 ? -5.75 8.117 21.5 1 91.56 37 ASN B C 1
ATOM 3736 O O . ASN B 1 37 ? -5.375 8.672 20.469 1 91.56 37 ASN B O 1
ATOM 3740 N N . ASN B 1 38 ? -5.488 8.648 22.672 1 90.25 38 ASN B N 1
ATOM 3741 C CA . ASN B 1 38 ? -5.086 10.039 22.859 1 90.25 38 ASN B CA 1
ATOM 3742 C C . ASN B 1 38 ? -3.586 10.219 22.656 1 90.25 38 ASN B C 1
ATOM 3744 O O . ASN B 1 38 ? -3.072 11.336 22.766 1 90.25 38 ASN B O 1
ATOM 3748 N N . THR B 1 39 ? -2.955 9.148 22.281 1 87.69 39 THR B N 1
ATOM 3749 C CA . THR B 1 39 ? -1.555 9.328 21.906 1 87.69 39 THR B CA 1
ATOM 3750 C C . THR B 1 39 ? -1.436 10.062 20.578 1 87.69 39 THR B C 1
ATOM 3752 O O . THR B 1 39 ? -0.394 10.656 20.281 1 87.69 39 THR B O 1
ATOM 3755 N N . TYR B 1 40 ? -2.512 10.023 19.875 1 91.12 40 TYR B N 1
ATOM 3756 C CA . TYR B 1 40 ? -2.547 10.781 18.641 1 91.12 40 TYR B CA 1
ATOM 3757 C C . TYR B 1 40 ? -2.928 12.234 18.891 1 91.12 40 TYR B C 1
ATOM 3759 O O . TYR B 1 40 ? -3.861 12.516 19.656 1 91.12 40 TYR B O 1
ATOM 3767 N N . LEU B 1 41 ? -2.293 13.148 18.281 1 89.81 41 LEU B N 1
ATOM 3768 C CA . LEU B 1 41 ? -2.586 14.57 18.422 1 89.81 41 LEU B CA 1
ATOM 3769 C C . LEU B 1 41 ? -3.934 14.906 17.781 1 89.81 41 LEU B C 1
ATOM 3771 O O . LEU B 1 41 ? -4.484 15.984 18.031 1 89.81 41 LEU B O 1
ATOM 3775 N N . PHE B 1 42 ? -4.43 14.039 17 1 95.19 42 PHE B N 1
ATOM 3776 C CA . PHE B 1 42 ? -5.68 14.273 16.281 1 95.19 42 PHE B CA 1
ATOM 3777 C C . PHE B 1 42 ? -6.77 13.328 16.781 1 95.19 42 PHE B C 1
ATOM 3779 O O . PHE B 1 42 ? -7.695 13 16.031 1 95.19 42 PHE B O 1
ATOM 3786 N N . SER B 1 43 ? -6.641 12.898 17.938 1 95.38 43 SER B N 1
ATOM 3787 C CA . SER B 1 43 ? -7.656 11.992 18.469 1 95.38 43 SER B CA 1
ATOM 3788 C C . SER B 1 43 ? -9.023 12.68 18.547 1 95.38 43 SER B C 1
ATOM 3790 O O . SER B 1 43 ? -9.102 13.906 18.562 1 95.38 43 SER B O 1
ATOM 3792 N N . ASN B 1 44 ? -10.047 11.859 18.625 1 96.56 44 ASN B N 1
ATOM 3793 C CA . ASN B 1 44 ? -11.406 12.375 18.719 1 96.56 44 ASN B CA 1
ATOM 3794 C C . ASN B 1 44 ? -11.555 13.32 19.906 1 96.56 44 ASN B C 1
ATOM 3796 O O . ASN B 1 44 ? -12.164 14.383 19.781 1 96.56 44 ASN B O 1
ATOM 3800 N N . GLN B 1 45 ? -10.984 12.945 20.984 1 93.81 45 GLN B N 1
ATOM 3801 C CA . GLN B 1 45 ? -11.141 13.727 22.203 1 93.81 45 GLN B CA 1
ATOM 3802 C C . GLN B 1 45 ? -10.461 15.094 22.078 1 93.81 45 GLN B C 1
ATOM 3804 O O . GLN B 1 45 ? -10.938 16.078 22.641 1 93.81 45 GLN B O 1
ATOM 3809 N N . ARG B 1 46 ? -9.43 15.148 21.375 1 92.88 46 ARG B N 1
ATOM 3810 C CA . ARG B 1 46 ? -8.695 16.391 21.203 1 92.88 46 ARG B CA 1
ATOM 3811 C C . ARG B 1 46 ? -9.367 17.281 20.156 1 92.88 46 ARG B C 1
ATOM 3813 O O . ARG B 1 46 ? -9.406 18.516 20.328 1 92.88 46 ARG B O 1
ATOM 3820 N N . VAL B 1 47 ? -9.922 16.703 19.172 1 96.19 47 VAL B N 1
ATOM 3821 C CA . VAL B 1 47 ? -10.367 17.453 18 1 96.19 47 VAL B CA 1
ATOM 3822 C C . VAL B 1 47 ? -11.844 17.844 18.172 1 96.19 47 VAL B C 1
ATOM 3824 O O . VAL B 1 47 ? -12.281 18.875 17.656 1 96.19 47 VAL B O 1
ATOM 3827 N N . SER B 1 48 ? -12.648 17.062 18.875 1 97.06 48 SER B N 1
ATOM 3828 C CA . SER B 1 48 ? -14.094 17.25 18.969 1 97.06 48 SER B CA 1
ATOM 3829 C C . SER B 1 48 ? -14.453 18.641 19.484 1 97.06 48 SER B C 1
ATOM 3831 O O . SER B 1 48 ? -15.391 19.266 18.984 1 97.06 48 SER B O 1
ATOM 3833 N N . PRO B 1 49 ? -13.719 19.188 20.5 1 95.88 49 PRO B N 1
ATOM 3834 C CA . PRO B 1 49 ? -14.07 20.531 20.953 1 95.88 49 PRO B CA 1
ATOM 3835 C C . PRO B 1 49 ? -13.906 21.578 19.844 1 95.88 49 PRO B C 1
ATOM 3837 O O . PRO B 1 49 ? -14.672 22.547 19.797 1 95.88 49 PRO B O 1
ATOM 3840 N N . ALA B 1 50 ? -12.914 21.406 19.031 1 96.81 50 ALA B N 1
ATOM 3841 C CA . ALA B 1 50 ? -12.695 22.328 17.922 1 96.81 50 ALA B CA 1
ATOM 3842 C C . ALA B 1 50 ? -13.844 22.281 16.922 1 96.81 50 ALA B C 1
ATOM 3844 O O . ALA B 1 50 ? -14.266 23.312 16.406 1 96.81 50 ALA B O 1
ATOM 3845 N N . ILE B 1 51 ? -14.336 21.094 16.609 1 98.12 51 ILE B N 1
ATOM 3846 C CA . ILE B 1 51 ? -15.461 20.922 15.703 1 98.12 51 ILE B CA 1
ATOM 3847 C C . ILE B 1 51 ? -16.703 21.562 16.297 1 98.12 51 ILE B C 1
ATOM 3849 O O . ILE B 1 51 ? -17.422 22.297 15.602 1 98.12 51 ILE B O 1
ATOM 3853 N N . GLU B 1 52 ? -16.906 21.344 17.594 1 97.06 52 GLU B N 1
ATOM 3854 C CA . GLU B 1 52 ? -18.062 21.922 18.266 1 97.06 52 GLU B CA 1
ATOM 3855 C C . GLU B 1 52 ? -17.984 23.453 18.266 1 97.06 52 GLU B C 1
ATOM 3857 O O . GLU B 1 52 ? -19.016 24.125 18.125 1 97.06 52 GLU B O 1
ATOM 3862 N N . TYR B 1 53 ? -16.812 23.938 18.5 1 96.38 53 TYR B N 1
ATOM 3863 C CA . TYR B 1 53 ? -16.594 25.375 18.469 1 96.38 53 TYR B CA 1
ATOM 3864 C C . TYR B 1 53 ? -17 25.953 17.109 1 96.38 53 TYR B C 1
ATOM 3866 O O . TYR B 1 53 ? -17.641 27 17.047 1 96.38 53 TYR B O 1
ATOM 3874 N N . ALA B 1 54 ? -16.656 25.328 16.047 1 97.38 54 ALA B N 1
ATOM 3875 C CA . ALA B 1 54 ? -17 25.766 14.688 1 97.38 54 ALA B CA 1
ATOM 3876 C C . ALA B 1 54 ? -18.516 25.719 14.469 1 97.38 54 ALA B C 1
ATOM 3878 O O . ALA B 1 54 ? -19.094 26.625 13.859 1 97.38 54 ALA B O 1
ATOM 3879 N N . ILE B 1 55 ? -19.141 24.656 14.938 1 97.81 55 ILE B N 1
ATOM 3880 C CA . ILE B 1 55 ? -20.578 24.484 14.781 1 97.81 55 ILE B CA 1
ATOM 3881 C C . ILE B 1 55 ? -21.312 25.641 15.477 1 97.81 55 ILE B C 1
ATOM 3883 O O . ILE B 1 55 ? -22.25 26.219 14.922 1 97.81 55 ILE B O 1
ATOM 3887 N N . LYS B 1 56 ? -20.859 25.969 16.688 1 95.56 56 LYS B N 1
ATOM 3888 C CA . LYS B 1 56 ? -21.469 27.062 17.438 1 95.56 56 LYS B CA 1
ATOM 3889 C C . LYS B 1 56 ? -21.297 28.391 16.703 1 95.56 56 LYS B C 1
ATOM 3891 O O . LYS B 1 56 ? -22.219 29.203 16.641 1 95.56 56 LYS B O 1
ATOM 3896 N N . LYS B 1 57 ? -20.141 28.578 16.234 1 93.88 57 LYS B N 1
ATOM 3897 C CA . LYS B 1 57 ? -19.859 29.812 15.484 1 93.88 57 LYS B CA 1
ATOM 3898 C C . LYS B 1 57 ? -20.75 29.906 14.258 1 93.88 57 LYS B C 1
ATOM 3900 O O . LYS B 1 57 ? -21.328 30.969 13.984 1 93.88 57 LYS B O 1
ATOM 3905 N N . LEU B 1 58 ? -20.906 28.859 13.492 1 95.94 58 LEU B N 1
ATOM 3906 C CA . LEU B 1 58 ? -21.75 28.828 12.297 1 95.94 58 LEU B CA 1
ATOM 3907 C C . LEU B 1 58 ? -23.219 29.031 12.664 1 95.94 58 LEU B C 1
ATOM 3909 O O . LEU B 1 58 ? -23.969 29.641 11.914 1 95.94 58 LEU B O 1
ATOM 3913 N N . GLY B 1 59 ? -23.547 28.547 13.805 1 94.62 59 GLY B N 1
ATOM 3914 C CA . GLY B 1 59 ? -24.922 28.656 14.266 1 94.62 59 GLY B CA 1
ATOM 3915 C C . GLY B 1 59 ? -25.328 30.078 14.602 1 94.62 59 GLY B C 1
ATOM 3916 O O . GLY B 1 59 ? -26.516 30.375 14.688 1 94.62 59 GLY B O 1
ATOM 3917 N N . ARG B 1 60 ? -24.359 30.984 14.688 1 93.38 60 ARG B N 1
ATOM 3918 C CA . ARG B 1 60 ? -24.641 32.344 15.078 1 93.38 60 ARG B CA 1
ATOM 3919 C C . ARG B 1 60 ? -24.484 33.312 13.898 1 93.38 60 ARG B C 1
ATOM 3921 O O . ARG B 1 60 ? -24.734 34.5 14.031 1 93.38 60 ARG B O 1
ATOM 3928 N N . ALA B 1 61 ? -24.141 32.75 12.82 1 91.25 61 ALA B N 1
ATOM 3929 C CA . ALA B 1 61 ? -23.828 33.625 11.695 1 91.25 61 ALA B CA 1
ATOM 3930 C C . ALA B 1 61 ? -24.703 33.312 10.492 1 91.25 61 ALA B C 1
ATOM 3932 O O . ALA B 1 61 ? -24.828 32.156 10.094 1 91.25 61 ALA B O 1
ATOM 3933 N N . GLU B 1 62 ? -25.391 34.406 10.023 1 90.31 62 GLU B N 1
ATOM 3934 C CA . GLU B 1 62 ? -26.078 34.25 8.75 1 90.31 62 GLU B CA 1
ATOM 3935 C C . GLU B 1 62 ? -25.109 34.188 7.582 1 90.31 62 GLU B C 1
ATOM 3937 O O . GLU B 1 62 ? -24.062 34.844 7.613 1 90.31 62 GLU B O 1
ATOM 3942 N N . PRO B 1 63 ? -25.328 33.344 6.551 1 93.38 63 PRO B N 1
ATOM 3943 C CA . PRO B 1 63 ? -26.516 32.531 6.215 1 93.38 63 PRO B CA 1
ATOM 3944 C C . PRO B 1 63 ? -26.406 31.094 6.715 1 93.38 63 PRO B C 1
ATOM 3946 O O . PRO B 1 63 ? -27.109 30.219 6.223 1 93.38 63 PRO B O 1
ATOM 3949 N N . PHE B 1 64 ? -25.562 30.828 7.695 1 94.81 64 PHE B N 1
ATOM 3950 C CA . PHE B 1 64 ? -25.234 29.453 8.078 1 94.81 64 PHE B CA 1
ATOM 3951 C C . PHE B 1 64 ? -26.047 29.016 9.289 1 94.81 64 PHE B C 1
ATOM 3953 O O . PHE B 1 64 ? -26.078 27.844 9.641 1 94.81 64 PHE B O 1
ATOM 3960 N N . ALA B 1 65 ? -26.766 29.906 9.875 1 92.88 65 ALA B N 1
ATOM 3961 C CA . ALA B 1 65 ? -27.422 29.703 11.164 1 92.88 65 ALA B CA 1
ATOM 3962 C C . ALA B 1 65 ? -28.453 28.578 11.086 1 92.88 65 ALA B C 1
ATOM 3964 O O . ALA B 1 65 ? -28.734 27.922 12.094 1 92.88 65 ALA B O 1
ATOM 3965 N N . GLY B 1 66 ? -28.938 28.344 9.977 1 93 66 GLY B N 1
ATOM 3966 C CA . GLY B 1 66 ? -29.969 27.328 9.812 1 93 66 GLY B CA 1
ATOM 3967 C C . GLY B 1 66 ? -29.391 25.938 9.594 1 93 66 GLY B C 1
ATOM 3968 O O . GLY B 1 66 ? -30.125 24.938 9.617 1 93 66 GLY B O 1
ATOM 3969 N N . LEU B 1 67 ? -28.125 25.812 9.383 1 95.81 67 LEU B N 1
ATOM 3970 C CA . LEU B 1 67 ? -27.484 24.516 9.18 1 95.81 67 LEU B CA 1
ATOM 3971 C C . LEU B 1 67 ? -27.469 23.719 10.477 1 95.81 67 LEU B C 1
ATOM 3973 O O . LEU B 1 67 ? -27.188 24.266 11.547 1 95.81 67 LEU B O 1
ATOM 3977 N N . LYS B 1 68 ? -27.875 22.516 10.398 1 96.75 68 LYS B N 1
ATOM 3978 C CA . LYS B 1 68 ? -27.781 21.594 11.516 1 96.75 68 LYS B CA 1
ATOM 3979 C C . LYS B 1 68 ? -26.781 20.469 11.227 1 96.75 68 LYS B C 1
ATOM 3981 O O . LYS B 1 68 ? -27 19.656 10.32 1 96.75 68 LYS B O 1
ATOM 3986 N N . PHE B 1 69 ? -25.797 20.422 12.031 1 98.06 69 PHE B N 1
ATOM 3987 C CA . PHE B 1 69 ? -24.766 19.406 11.844 1 98.06 69 PHE B CA 1
ATOM 3988 C C . PHE B 1 69 ? -24.984 18.234 12.789 1 98.06 69 PHE B C 1
ATOM 3990 O O . PHE B 1 69 ? -24.953 18.391 14.008 1 98.06 69 PHE B O 1
ATOM 3997 N N . ASN B 1 70 ? -25.234 17.062 12.273 1 98.06 70 ASN B N 1
ATOM 3998 C CA . ASN B 1 70 ? -25.281 15.797 13.016 1 98.06 70 ASN B CA 1
ATOM 3999 C C . ASN B 1 70 ? -23.938 15.07 12.953 1 98.06 70 ASN B C 1
ATOM 4001 O O . ASN B 1 70 ? -23.672 14.336 12 1 98.06 70 ASN B O 1
ATOM 4005 N N . VAL B 1 71 ? -23.172 15.195 14.047 1 98.5 71 VAL B N 1
ATOM 4006 C CA . VAL B 1 71 ? -21.797 14.719 14.016 1 98.5 71 VAL B CA 1
ATOM 4007 C C . VAL B 1 71 ? -21.719 13.336 14.664 1 98.5 71 VAL B C 1
ATOM 4009 O O . VAL B 1 71 ? -22.125 13.156 15.812 1 98.5 71 VAL B O 1
ATOM 4012 N N . LYS B 1 72 ? -21.266 12.359 13.922 1 98.19 72 LYS B N 1
ATOM 4013 C CA . LYS B 1 72 ? -20.969 11.023 14.438 1 98.19 72 LYS B CA 1
ATOM 4014 C C . LYS B 1 72 ? -19.469 10.734 14.422 1 98.19 72 LYS B C 1
ATOM 4016 O O . LYS B 1 72 ? -18.828 10.852 13.383 1 98.19 72 LYS B O 1
ATOM 4021 N N . TYR B 1 73 ? -18.969 10.375 15.578 1 98.19 73 TYR B N 1
ATOM 4022 C CA . TYR B 1 73 ? -17.547 10.07 15.695 1 98.19 73 TYR B CA 1
ATOM 4023 C C . TYR B 1 73 ? -17.297 8.57 15.555 1 98.19 73 TYR B C 1
ATOM 4025 O O . TYR B 1 73 ? -17.969 7.762 16.203 1 98.19 73 TYR B O 1
ATOM 4033 N N . VAL B 1 74 ? -16.391 8.25 14.641 1 97.88 74 VAL B N 1
ATOM 4034 C CA . VAL B 1 74 ? -15.984 6.875 14.391 1 97.88 74 VAL B CA 1
ATOM 4035 C C . VAL B 1 74 ? -14.508 6.699 14.742 1 97.88 74 VAL B C 1
ATOM 4037 O O . VAL B 1 74 ? -13.672 7.527 14.375 1 97.88 74 VAL B O 1
ATOM 4040 N N . ASN B 1 75 ? -14.227 5.641 15.484 1 97.81 75 ASN B N 1
ATOM 4041 C CA . ASN B 1 75 ? -12.836 5.328 15.781 1 97.81 75 ASN B CA 1
ATOM 4042 C C . ASN B 1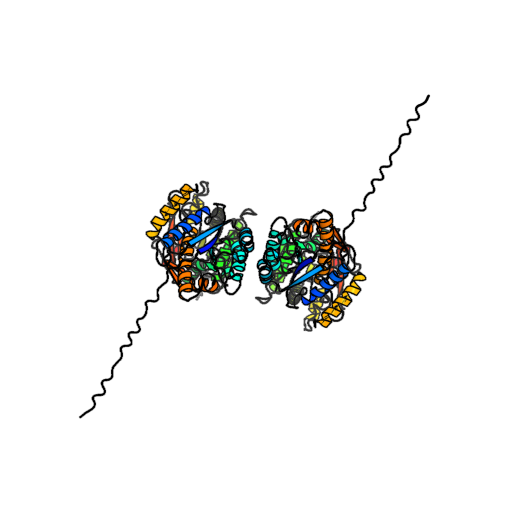 75 ? -12.102 4.797 14.555 1 97.81 75 ASN B C 1
ATOM 4044 O O . ASN B 1 75 ? -12.312 3.65 14.148 1 97.81 75 ASN B O 1
ATOM 4048 N N . SER B 1 76 ? -11.289 5.555 14.008 1 97 76 SER B N 1
ATOM 4049 C CA . SER B 1 76 ? -10.539 5.113 12.836 1 97 76 SER B CA 1
ATOM 4050 C C . SER B 1 76 ? -9.422 4.152 13.234 1 97 76 SER B C 1
ATOM 4052 O O . SER B 1 76 ? -9.039 3.279 12.453 1 97 76 SER B O 1
ATOM 4054 N N . ALA B 1 77 ? -8.883 4.387 14.516 1 95 77 ALA B N 1
ATOM 4055 C CA . ALA B 1 77 ? -7.77 3.609 15.055 1 95 77 ALA B CA 1
ATOM 4056 C C . ALA B 1 77 ? -6.59 3.605 14.086 1 95 77 ALA B C 1
ATOM 4058 O O . ALA B 1 77 ? -5.754 2.699 14.117 1 95 77 ALA B O 1
ATOM 4059 N N . CYS B 1 78 ? -6.633 4.531 13.148 1 96.12 78 CYS B N 1
ATOM 4060 C CA . CYS B 1 78 ? -5.613 4.582 12.109 1 96.12 78 CYS B CA 1
ATOM 4061 C C . CYS B 1 78 ? -5.48 3.236 11.406 1 96.12 78 CYS B C 1
ATOM 4063 O O . CYS B 1 78 ? -4.367 2.801 11.102 1 96.12 78 CYS B O 1
ATOM 4065 N N . GLY B 1 79 ? -6.555 2.549 11.219 1 94.81 79 GLY B N 1
ATOM 4066 C CA . GLY B 1 79 ? -6.613 1.242 10.586 1 94.81 79 GLY B CA 1
ATOM 4067 C C . GLY B 1 79 ? -7.805 1.086 9.656 1 94.81 79 GLY B C 1
ATOM 4068 O O . GLY B 1 79 ? -8.375 2.078 9.195 1 94.81 79 GLY B O 1
ATOM 4069 N N . VAL B 1 80 ? -8.156 -0.144 9.359 1 95.69 80 VAL B N 1
ATOM 4070 C CA . VAL B 1 80 ? -9.156 -0.455 8.344 1 95.69 80 VAL B CA 1
ATOM 4071 C C . VAL B 1 80 ? -10.555 -0.241 8.914 1 95.69 80 VAL B C 1
ATOM 4073 O O . VAL B 1 80 ? -11.531 -0.151 8.164 1 95.69 80 VAL B O 1
ATOM 4076 N N . ASP B 1 81 ? -10.695 0.032 10.203 1 96.12 81 ASP B N 1
ATOM 4077 C CA . ASP B 1 81 ? -11.984 0.188 10.859 1 96.12 81 ASP B CA 1
ATOM 4078 C C . ASP B 1 81 ? -12.75 1.389 10.305 1 96.12 81 ASP B C 1
ATOM 4080 O O . ASP B 1 81 ? -13.984 1.375 10.242 1 96.12 81 ASP B O 1
ATOM 4084 N N . ALA B 1 82 ? -12.023 2.367 9.969 1 98.25 82 ALA B N 1
ATOM 4085 C CA . ALA B 1 82 ? -12.672 3.539 9.383 1 98.25 82 ALA B CA 1
ATOM 4086 C C . ALA B 1 82 ? -13.391 3.176 8.086 1 98.25 82 ALA B C 1
ATOM 4088 O O . ALA B 1 82 ? -14.523 3.607 7.852 1 98.25 82 ALA B O 1
ATOM 4089 N N . LEU B 1 83 ? -12.719 2.398 7.254 1 98.38 83 LEU B N 1
ATOM 4090 C CA . LEU B 1 83 ? -13.344 1.942 6.02 1 98.38 83 LEU B CA 1
ATOM 4091 C C . LEU B 1 83 ? -14.586 1.099 6.316 1 98.38 83 LEU B C 1
ATOM 4093 O O . LEU B 1 83 ? -15.625 1.267 5.672 1 98.38 83 LEU B O 1
ATOM 4097 N N . TYR B 1 84 ? -14.484 0.189 7.297 1 98.31 84 TYR B N 1
ATOM 4098 C CA . TYR B 1 84 ? -15.594 -0.674 7.664 1 98.31 84 TYR B CA 1
ATOM 4099 C C . TYR B 1 84 ? -16.812 0.15 8.078 1 98.31 84 TYR B C 1
ATOM 4101 O O . TYR B 1 84 ? -17.938 -0.136 7.66 1 98.31 84 TYR B O 1
ATOM 4109 N N . ALA B 1 85 ? -16.531 1.183 8.852 1 98.31 85 ALA B N 1
ATOM 4110 C CA . ALA B 1 85 ? -17.625 2.039 9.312 1 98.31 85 ALA B CA 1
ATOM 4111 C C . ALA B 1 85 ? -18.312 2.732 8.141 1 98.31 85 ALA B C 1
ATOM 4113 O O . ALA B 1 85 ? -19.531 2.91 8.156 1 98.31 85 ALA B O 1
ATOM 4114 N N . LEU B 1 86 ? -17.547 3.105 7.188 1 98.69 86 LEU B N 1
ATOM 4115 C CA . LEU B 1 86 ? -18.109 3.799 6.031 1 98.69 86 LEU B CA 1
ATOM 4116 C C . LEU B 1 86 ? -18.922 2.844 5.16 1 98.69 86 LEU B C 1
ATOM 4118 O O . LEU B 1 86 ? -20.078 3.119 4.832 1 98.69 86 LEU B O 1
ATOM 4122 N N . VAL B 1 87 ? -18.344 1.664 4.816 1 98.44 87 VAL B N 1
ATOM 4123 C CA . VAL B 1 87 ? -18.938 0.783 3.818 1 98.44 87 VAL B CA 1
ATOM 4124 C C . VAL B 1 87 ? -20.141 0.067 4.414 1 98.44 87 VAL B C 1
ATOM 4126 O O . VAL B 1 87 ? -20.953 -0.52 3.688 1 98.44 87 VAL B O 1
ATOM 4129 N N . ASP B 1 88 ? -20.312 0.112 5.742 1 97.94 88 ASP B N 1
ATOM 4130 C CA . ASP B 1 88 ? -21.484 -0.46 6.395 1 97.94 88 ASP B CA 1
ATOM 4131 C C . ASP B 1 88 ? -22.719 0.423 6.188 1 97.94 88 ASP B C 1
ATOM 4133 O O . ASP B 1 88 ? -23.844 -0.004 6.449 1 97.94 88 ASP B O 1
ATOM 4137 N N . LYS B 1 89 ? -22.469 1.646 5.77 1 97.62 89 LYS B N 1
ATOM 4138 C CA . LYS B 1 89 ? -23.594 2.561 5.574 1 97.62 89 LYS B CA 1
ATOM 4139 C C . LYS B 1 89 ? -24.359 2.217 4.305 1 97.62 89 LYS B C 1
ATOM 4141 O O . LYS B 1 89 ? -23.781 2.068 3.232 1 97.62 89 LYS B O 1
ATOM 4146 N N . GLN B 1 90 ? -25.641 2.105 4.484 1 96 90 GLN B N 1
ATOM 4147 C CA . GLN B 1 90 ? -26.516 1.943 3.328 1 96 90 GLN B CA 1
ATOM 4148 C C . GLN B 1 90 ? -26.688 3.264 2.58 1 96 90 GLN B C 1
ATOM 4150 O O . GLN B 1 90 ? -26.359 4.328 3.107 1 96 90 GLN B O 1
ATOM 4155 N N . ARG B 1 91 ? -27.219 3.178 1.406 1 95 91 ARG B N 1
ATOM 4156 C CA . ARG B 1 91 ? -27.297 4.328 0.513 1 95 91 ARG B CA 1
ATOM 4157 C C . ARG B 1 91 ? -27.953 5.52 1.209 1 95 91 ARG B C 1
ATOM 4159 O O . ARG B 1 91 ? -27.453 6.645 1.127 1 95 91 ARG B O 1
ATOM 4166 N N . ASP B 1 92 ? -28.969 5.312 1.993 1 94.25 92 ASP B N 1
ATOM 4167 C CA . ASP B 1 92 ? -29.734 6.395 2.611 1 94.25 92 ASP B CA 1
ATOM 4168 C C . ASP B 1 92 ? -29.109 6.809 3.945 1 94.25 92 ASP B C 1
ATOM 4170 O O . ASP B 1 92 ? -29.516 7.812 4.535 1 94.25 92 ASP B O 1
ATOM 4174 N N . GLU B 1 93 ? -28.062 6.113 4.371 1 96.62 93 GLU B N 1
ATOM 4175 C CA . GLU B 1 93 ? -27.438 6.383 5.668 1 96.62 93 GLU B CA 1
ATOM 4176 C C . GLU B 1 93 ? -26.062 7.02 5.5 1 96.62 93 GLU B C 1
ATOM 4178 O O . GLU B 1 93 ? -25.406 7.375 6.484 1 96.62 93 GLU B O 1
ATOM 4183 N N . ARG B 1 94 ? -25.672 7.195 4.305 1 98.25 94 ARG B N 1
ATOM 4184 C CA . ARG B 1 94 ? -24.328 7.703 4.039 1 98.25 94 ARG B CA 1
ATOM 4185 C C . ARG B 1 94 ? -24.188 9.156 4.477 1 98.25 94 ARG B C 1
ATOM 4187 O O . ARG B 1 94 ? -25.141 9.938 4.348 1 98.25 94 ARG B O 1
ATOM 4194 N N . PRO B 1 95 ? -23.031 9.531 4.973 1 98.75 95 PRO B N 1
ATOM 4195 C CA . PRO B 1 95 ? -22.828 10.914 5.414 1 98.75 95 PRO B CA 1
ATOM 4196 C C . PRO B 1 95 ? -22.766 11.898 4.25 1 98.75 95 PRO B C 1
ATOM 4198 O O . PRO B 1 95 ? -22.484 11.5 3.113 1 98.75 95 PRO B O 1
ATOM 4201 N N . ASP B 1 96 ? -23.047 13.164 4.598 1 98.75 96 ASP B N 1
ATOM 4202 C CA . ASP B 1 96 ? -22.922 14.242 3.627 1 98.75 96 ASP B CA 1
ATOM 4203 C C . ASP B 1 96 ? -21.469 14.742 3.555 1 98.75 96 ASP B C 1
ATOM 4205 O O . ASP B 1 96 ? -21.062 15.344 2.559 1 98.75 96 ASP B O 1
ATOM 4209 N N . LEU B 1 97 ? -20.75 14.508 4.641 1 98.88 97 LEU B N 1
ATOM 4210 C CA . LEU B 1 97 ? -19.391 15 4.793 1 98.88 97 LEU B CA 1
ATOM 4211 C C . LEU B 1 97 ? -18.562 14.07 5.68 1 98.88 97 LEU B C 1
ATOM 4213 O O . LEU B 1 97 ? -19.047 13.602 6.711 1 98.88 97 LEU B O 1
ATOM 4217 N N . VAL B 1 98 ? -17.375 13.758 5.211 1 98.94 98 VAL B N 1
ATOM 4218 C CA . VAL B 1 98 ? -16.422 13.023 6.039 1 98.94 98 VAL B CA 1
ATOM 4219 C C . VAL B 1 98 ? -15.297 13.953 6.48 1 98.94 98 VAL B C 1
ATOM 4221 O O . VAL B 1 98 ? -14.711 14.664 5.656 1 98.94 98 VAL B O 1
ATOM 4224 N N . LEU B 1 99 ? -15.062 14.047 7.766 1 98.94 99 LEU B N 1
ATOM 4225 C CA . LEU B 1 99 ? -13.891 14.719 8.32 1 98.94 99 LEU B CA 1
ATOM 4226 C C . LEU B 1 99 ? -12.844 13.703 8.75 1 98.94 99 LEU B C 1
ATOM 4228 O O . LEU B 1 99 ? -13.133 12.789 9.523 1 98.94 99 LEU B O 1
ATOM 4232 N N . GLY B 1 100 ? -11.633 13.875 8.297 1 98.56 100 GLY B N 1
ATOM 4233 C CA . GLY B 1 100 ? -10.633 12.82 8.414 1 98.56 100 GLY B CA 1
ATOM 4234 C C . GLY B 1 100 ? -10.75 11.766 7.328 1 98.56 100 GLY B C 1
ATOM 4235 O O . GLY B 1 100 ? -11.445 11.969 6.328 1 98.56 100 GLY B O 1
ATOM 4236 N N . PRO B 1 101 ? -10.109 10.609 7.488 1 98.5 101 PRO B N 1
ATOM 4237 C CA . PRO B 1 101 ? -9.102 10.258 8.484 1 98.5 101 PRO B CA 1
ATOM 4238 C C . PRO B 1 101 ? -7.785 11.008 8.281 1 98.5 101 PRO B C 1
ATOM 4240 O O . PRO B 1 101 ? -7.605 11.688 7.266 1 98.5 101 PRO B O 1
ATOM 4243 N N . VAL B 1 102 ? -6.93 10.93 9.266 1 98.19 102 VAL B N 1
ATOM 4244 C CA . VAL B 1 102 ? -5.664 11.648 9.227 1 98.19 102 VAL B CA 1
ATOM 4245 C C . VAL B 1 102 ? -4.559 10.734 8.711 1 98.19 102 VAL B C 1
ATOM 4247 O O . VAL B 1 102 ? -3.754 11.125 7.867 1 98.19 102 VAL B O 1
ATOM 4250 N N . CYS B 1 103 ? -4.531 9.484 9.141 1 97.81 103 CYS B N 1
ATOM 4251 C CA . CYS B 1 103 ? -3.467 8.547 8.812 1 97.81 103 CYS B CA 1
ATOM 4252 C C . CYS B 1 103 ? -3.529 8.133 7.348 1 97.81 103 CYS B C 1
ATOM 4254 O O . CYS B 1 103 ? -4.613 7.887 6.812 1 97.81 103 CYS B O 1
ATOM 4256 N N . GLU B 1 104 ? -2.422 7.961 6.742 1 98.19 104 GLU B N 1
ATOM 4257 C CA . GLU B 1 104 ? -2.295 7.863 5.289 1 98.19 104 GLU B CA 1
ATOM 4258 C C . GLU B 1 104 ? -3.059 6.66 4.75 1 98.19 104 GLU B C 1
ATOM 4260 O O . GLU B 1 104 ? -3.928 6.805 3.887 1 98.19 104 GLU B O 1
ATOM 4265 N N . TYR B 1 105 ? -2.76 5.496 5.301 1 96.62 105 TYR B N 1
ATOM 4266 C CA . TYR B 1 105 ? -3.357 4.273 4.77 1 96.62 105 TYR B CA 1
ATOM 4267 C C . TYR B 1 105 ? -4.863 4.254 5.016 1 96.62 105 TYR B C 1
ATOM 4269 O O . TYR B 1 105 ? -5.629 3.797 4.164 1 96.62 105 TYR B O 1
ATOM 4277 N N . THR B 1 106 ? -5.277 4.746 6.152 1 98.06 106 THR B N 1
ATOM 4278 C CA . THR B 1 106 ? -6.695 4.84 6.48 1 98.06 106 THR B CA 1
ATOM 4279 C C . THR B 1 106 ? -7.406 5.812 5.543 1 98.06 106 THR B C 1
ATOM 4281 O O . THR B 1 106 ? -8.477 5.504 5.012 1 98.06 106 THR B O 1
ATOM 4284 N N . ALA B 1 107 ? -6.77 6.953 5.363 1 98.62 107 ALA B N 1
ATOM 4285 C CA . ALA B 1 107 ? -7.352 7.98 4.504 1 98.62 107 ALA B CA 1
ATOM 4286 C C . ALA B 1 107 ? -7.496 7.477 3.07 1 98.62 107 ALA B C 1
ATOM 4288 O O . ALA B 1 107 ? -8.5 7.742 2.412 1 98.62 107 ALA B O 1
ATOM 4289 N N . ALA B 1 108 ? -6.535 6.766 2.592 1 97.88 108 ALA B N 1
ATOM 4290 C CA . ALA B 1 108 ? -6.551 6.293 1.209 1 97.88 108 ALA B CA 1
ATOM 4291 C C . ALA B 1 108 ? -7.785 5.441 0.936 1 97.88 108 ALA B C 1
ATOM 4293 O O . ALA B 1 108 ? -8.492 5.66 -0.051 1 97.88 108 ALA B O 1
ATOM 4294 N N . SER B 1 109 ? -8.023 4.477 1.821 1 97.62 109 SER B N 1
ATOM 4295 C CA . SER B 1 109 ? -9.148 3.57 1.61 1 97.62 109 SER B CA 1
ATOM 4296 C C . SER B 1 109 ? -10.477 4.301 1.742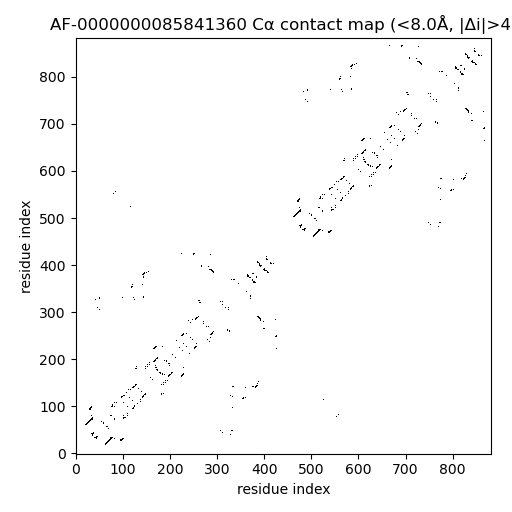 1 97.62 109 SER B C 1
ATOM 4298 O O . SER B 1 109 ? -11.375 4.121 0.918 1 97.62 109 SER B O 1
ATOM 4300 N N . VAL B 1 110 ? -10.594 5.195 2.676 1 98.75 110 VAL B N 1
ATOM 4301 C CA . VAL B 1 110 ? -11.844 5.906 2.939 1 98.75 110 VAL B CA 1
ATOM 4302 C C . VAL B 1 110 ? -12.125 6.887 1.802 1 98.75 110 VAL B C 1
ATOM 4304 O O . VAL B 1 110 ? -13.25 6.945 1.295 1 98.75 110 VAL B O 1
ATOM 4307 N N . VAL B 1 111 ? -11.117 7.648 1.368 1 98.75 111 VAL B N 1
ATOM 4308 C CA . VAL B 1 111 ? -11.305 8.688 0.359 1 98.75 111 VAL B CA 1
ATOM 4309 C C . VAL B 1 111 ? -11.688 8.047 -0.974 1 98.75 111 VAL B C 1
ATOM 4311 O O . VAL B 1 111 ? -12.484 8.602 -1.729 1 98.75 111 VAL B O 1
ATOM 4314 N N . ARG B 1 112 ? -11.109 6.895 -1.3 1 98.19 112 ARG B N 1
ATOM 4315 C CA . ARG B 1 112 ? -11.461 6.195 -2.533 1 98.19 112 ARG B CA 1
ATOM 4316 C C . ARG B 1 112 ? -12.961 5.898 -2.584 1 98.19 112 ARG B C 1
ATOM 4318 O O . ARG B 1 112 ? -13.625 6.223 -3.566 1 98.19 112 ARG B O 1
ATOM 4325 N N . VAL B 1 113 ? -13.477 5.32 -1.502 1 98.69 113 VAL B N 1
ATOM 4326 C CA . VAL B 1 113 ? -14.883 4.922 -1.468 1 98.69 113 VAL B CA 1
ATOM 4327 C C . VAL B 1 113 ? -15.766 6.164 -1.411 1 98.69 113 VAL B C 1
ATOM 4329 O O . VAL B 1 113 ? -16.781 6.242 -2.104 1 98.69 113 VAL B O 1
ATOM 4332 N N . ALA B 1 114 ? -15.336 7.156 -0.586 1 98.75 114 ALA B N 1
ATOM 4333 C CA . ALA B 1 114 ? -16.109 8.391 -0.484 1 98.75 114 ALA B CA 1
ATOM 4334 C C . ALA B 1 114 ? -16.203 9.094 -1.836 1 98.75 114 ALA B C 1
ATOM 4336 O O . ALA B 1 114 ? -17.266 9.594 -2.211 1 98.75 114 ALA B O 1
ATOM 4337 N N . SER B 1 115 ? -15.109 9.172 -2.537 1 98.56 115 SER B N 1
ATOM 4338 C CA . SER B 1 115 ? -15.109 9.789 -3.861 1 98.56 115 SER B CA 1
ATOM 4339 C C . SER B 1 115 ? -16.031 9.047 -4.812 1 98.56 115 SER B C 1
ATOM 4341 O O . SER B 1 115 ? -16.797 9.672 -5.559 1 98.56 115 SER B O 1
ATOM 4343 N N . HIS B 1 116 ? -15.977 7.734 -4.766 1 98 116 HIS B N 1
ATOM 4344 C CA . HIS B 1 116 ? -16.859 6.91 -5.594 1 98 116 HIS B CA 1
ATOM 4345 C C . HIS B 1 116 ? -18.328 7.184 -5.281 1 98 116 HIS B C 1
ATOM 4347 O O . HIS B 1 116 ? -19.156 7.184 -6.188 1 98 116 HIS B O 1
ATOM 4353 N N . TRP B 1 117 ? -18.672 7.445 -4.055 1 98.31 117 TRP B N 1
ATOM 4354 C CA . TRP B 1 117 ? -20.047 7.668 -3.611 1 98.31 117 TRP B CA 1
ATOM 4355 C C . TRP B 1 117 ? -20.406 9.148 -3.66 1 98.31 117 TRP B C 1
ATOM 4357 O O . TRP B 1 117 ? -21.453 9.555 -3.152 1 98.31 117 TRP B O 1
ATOM 4367 N N . ASN B 1 118 ? -19.5 10.016 -4.145 1 98.25 118 ASN B N 1
ATOM 4368 C CA . ASN B 1 118 ? -19.719 11.445 -4.328 1 98.25 118 ASN B CA 1
ATOM 4369 C C . ASN B 1 118 ? -19.875 12.164 -2.988 1 98.25 118 ASN B C 1
ATOM 4371 O O . ASN B 1 118 ? -20.734 13.023 -2.834 1 98.25 118 ASN B O 1
ATOM 4375 N N . ILE B 1 119 ? -19.047 11.781 -2.016 1 98.75 119 ILE B N 1
ATOM 4376 C CA . ILE B 1 119 ? -19.062 12.375 -0.683 1 98.75 119 ILE B CA 1
ATOM 4377 C C . ILE B 1 119 ? -17.797 13.219 -0.483 1 98.75 119 ILE B C 1
ATOM 4379 O O . ILE B 1 119 ? -16.688 12.711 -0.589 1 98.75 119 ILE B O 1
ATOM 4383 N N . PRO B 1 120 ? -17.938 14.477 -0.113 1 98.88 120 PRO B N 1
ATOM 4384 C CA . PRO B 1 120 ? -16.75 15.297 0.177 1 98.88 120 PRO B CA 1
ATOM 4385 C C . PRO B 1 120 ? -15.984 14.812 1.411 1 98.88 120 PRO B C 1
ATOM 4387 O O . PRO B 1 120 ? -16.609 14.406 2.4 1 98.88 120 PRO B O 1
ATOM 4390 N N . VAL B 1 121 ? -14.688 14.828 1.312 1 98.94 121 VAL B N 1
ATOM 4391 C CA . VAL B 1 121 ? -13.805 14.492 2.424 1 98.94 121 VAL B CA 1
ATOM 4392 C C . VAL B 1 121 ? -12.852 15.656 2.691 1 98.94 121 VAL B C 1
ATOM 4394 O O . VAL B 1 121 ? -12.203 16.156 1.771 1 98.94 121 VAL B O 1
ATOM 4397 N N . ILE B 1 122 ? -12.812 16.141 3.898 1 98.94 122 ILE B N 1
ATOM 4398 C CA . ILE B 1 122 ? -11.836 17.141 4.316 1 98.94 122 ILE B CA 1
ATOM 4399 C C . ILE B 1 122 ? -10.953 16.578 5.426 1 98.94 122 ILE B C 1
ATOM 4401 O O . ILE B 1 122 ? -11.461 16.094 6.441 1 98.94 122 ILE B O 1
ATOM 4405 N N . SER B 1 123 ? -9.68 16.594 5.188 1 98.88 123 SER B N 1
ATOM 4406 C CA . SER B 1 123 ? -8.789 16.047 6.199 1 98.88 123 SER B CA 1
ATOM 4407 C C . SER B 1 123 ? -7.645 17 6.516 1 98.88 123 SER B C 1
ATOM 4409 O O . SER B 1 123 ? -7.117 17.656 5.617 1 98.88 123 SER B O 1
ATOM 4411 N N . ALA B 1 124 ? -7.32 17.094 7.816 1 97.62 124 ALA B N 1
ATOM 4412 C CA . ALA B 1 124 ? -6.094 17.766 8.234 1 97.62 124 ALA B CA 1
ATOM 4413 C C . ALA B 1 124 ? -4.895 16.844 8.141 1 97.62 124 ALA B C 1
ATOM 4415 O O . ALA B 1 124 ? -3.791 17.188 8.57 1 97.62 124 ALA B O 1
ATOM 4416 N N . GLY B 1 125 ? -5.094 15.68 7.613 1 97.56 125 GLY B N 1
ATOM 4417 C CA . GLY B 1 125 ? -4.078 14.672 7.34 1 97.56 125 GLY B CA 1
ATOM 4418 C C . GLY B 1 125 ? -4.016 14.273 5.879 1 97.56 125 GLY B C 1
ATOM 4419 O O . GLY B 1 125 ? -4.102 15.125 4.992 1 97.56 125 GLY B O 1
ATOM 4420 N N . ALA B 1 126 ? -3.705 12.93 5.648 1 98.12 126 ALA B N 1
ATOM 4421 C CA . ALA B 1 126 ? -3.527 12.484 4.27 1 98.12 126 ALA B CA 1
ATOM 4422 C C . ALA B 1 126 ? -2.531 13.367 3.531 1 98.12 126 ALA B C 1
ATOM 4424 O O . ALA B 1 126 ? -2.832 13.891 2.451 1 98.12 126 ALA B O 1
ATOM 4425 N N . LEU B 1 127 ? -1.384 13.477 4.113 1 98 127 LEU B N 1
ATOM 4426 C CA . LEU B 1 127 ? -0.439 14.492 3.67 1 98 127 LEU B CA 1
ATOM 4427 C C . LEU B 1 127 ? 0.53 13.922 2.639 1 98 127 LEU B C 1
ATOM 4429 O O . LEU B 1 127 ? 1.286 14.672 2.014 1 98 127 LEU B O 1
ATOM 4433 N N . ALA B 1 128 ? 0.519 12.672 2.375 1 98.12 128 ALA B N 1
ATOM 4434 C CA . ALA B 1 128 ? 1.471 11.977 1.512 1 98.12 128 ALA B CA 1
ATOM 4435 C C . ALA B 1 128 ? 1.322 12.422 0.06 1 98.12 128 ALA B C 1
ATOM 4437 O O . ALA B 1 128 ? 0.259 12.898 -0.344 1 98.12 128 ALA B O 1
ATOM 4438 N N . THR B 1 129 ? 2.342 12.211 -0.677 1 97.31 129 THR B N 1
ATOM 4439 C CA . THR B 1 129 ? 2.428 12.609 -2.076 1 97.31 129 THR B CA 1
ATOM 4440 C C . THR B 1 129 ? 1.379 11.891 -2.914 1 97.31 129 THR B C 1
ATOM 4442 O O . THR B 1 129 ? 0.851 12.453 -3.877 1 97.31 129 THR B O 1
ATOM 4445 N N . GLY B 1 130 ? 1.073 10.695 -2.516 1 95.62 130 GLY B N 1
ATOM 4446 C CA . GLY B 1 130 ? 0.169 9.852 -3.287 1 95.62 130 GLY B CA 1
ATOM 4447 C C . GLY B 1 130 ? -1.211 10.461 -3.453 1 95.62 130 GLY B C 1
ATOM 4448 O O . GLY B 1 130 ? -1.928 10.133 -4.402 1 95.62 130 GLY B O 1
ATOM 4449 N N . PHE B 1 131 ? -1.639 11.375 -2.615 1 97.94 131 PHE B N 1
ATOM 4450 C CA . PHE B 1 131 ? -2.969 11.969 -2.645 1 97.94 131 PHE B CA 1
ATOM 4451 C C . PHE B 1 131 ? -3.012 13.148 -3.607 1 97.94 131 PHE B C 1
ATOM 4453 O O . PHE B 1 131 ? -4.074 13.727 -3.85 1 97.94 131 PHE B O 1
ATOM 4460 N N . ASN B 1 132 ? -1.867 13.516 -4.191 1 95.75 132 ASN B N 1
ATOM 4461 C CA . ASN B 1 132 ? -1.793 14.695 -5.039 1 95.75 132 ASN B CA 1
ATOM 4462 C C . ASN B 1 132 ? -2.59 14.516 -6.328 1 95.75 132 ASN B C 1
ATOM 4464 O O . ASN B 1 132 ? -3.053 15.492 -6.922 1 95.75 132 ASN B O 1
ATOM 4468 N N . THR B 1 133 ? -2.719 13.344 -6.754 1 94 133 THR B N 1
ATOM 4469 C CA . THR B 1 133 ? -3.496 13.07 -7.957 1 94 133 THR B CA 1
ATOM 4470 C C . THR B 1 133 ? -4.965 12.836 -7.613 1 94 133 THR B C 1
ATOM 4472 O O . THR B 1 133 ? -5.34 11.742 -7.188 1 94 133 THR B O 1
ATOM 4475 N N . LYS B 1 134 ? -5.777 13.82 -7.91 1 95.44 134 LYS B N 1
ATOM 4476 C CA . LYS B 1 134 ? -7.156 13.773 -7.445 1 95.44 134 LYS B CA 1
ATOM 4477 C C . LYS B 1 134 ? -8.125 13.602 -8.609 1 95.44 134 LYS B C 1
ATOM 4479 O O . LYS B 1 134 ? -9.305 13.945 -8.5 1 95.44 134 LYS B O 1
ATOM 4484 N N . THR B 1 135 ? -7.867 13.133 -9.688 1 87.81 135 THR B N 1
ATOM 4485 C CA . THR B 1 135 ? -8.766 12.992 -10.828 1 87.81 135 THR B CA 1
ATOM 4486 C C . THR B 1 135 ? -9.688 11.789 -10.656 1 87.81 135 THR B C 1
ATOM 4488 O O . THR B 1 135 ? -10.875 11.859 -10.977 1 87.81 135 THR B O 1
ATOM 4491 N N . ALA B 1 136 ? -9.188 10.664 -10.086 1 87.12 136 ALA B N 1
ATOM 4492 C CA . ALA B 1 136 ? -10.086 9.516 -10 1 87.12 136 ALA B CA 1
ATOM 4493 C C . ALA B 1 136 ? -10.242 9.047 -8.555 1 87.12 136 ALA B C 1
ATOM 4495 O O . ALA B 1 136 ? -11.195 9.43 -7.875 1 87.12 136 ALA B O 1
ATOM 4496 N N . GLU B 1 137 ? -9.422 8.594 -7.957 1 93.38 137 GLU B N 1
ATOM 4497 C CA . GLU B 1 137 ? -9.539 7.902 -6.676 1 93.38 137 GLU B CA 1
ATOM 4498 C C . GLU B 1 137 ? -9.688 8.898 -5.527 1 93.38 137 GLU B C 1
ATOM 4500 O O . GLU B 1 137 ? -10.43 8.648 -4.574 1 93.38 137 GLU B O 1
ATOM 4505 N N . TYR B 1 138 ? -9.102 10.078 -5.59 1 98.06 138 TYR B N 1
ATOM 4506 C CA . TYR B 1 138 ? -9.102 11.008 -4.465 1 98.06 138 TYR B CA 1
ATOM 4507 C C . TYR B 1 138 ? -9.719 12.344 -4.855 1 98.06 138 TYR B C 1
ATOM 4509 O O . TYR B 1 138 ? -9.352 13.391 -4.312 1 98.06 138 TYR B O 1
ATOM 4517 N N . SER B 1 139 ? -10.695 12.328 -5.738 1 98.12 139 SER B N 1
ATOM 4518 C CA . SER B 1 139 ? -11.273 13.508 -6.363 1 98.12 139 SER B CA 1
ATOM 4519 C C . SER B 1 139 ? -12.031 14.359 -5.348 1 98.12 139 SER B C 1
ATOM 4521 O O . SER B 1 139 ? -12.242 15.555 -5.562 1 98.12 139 SER B O 1
ATOM 4523 N N . HIS B 1 140 ? -12.477 13.805 -4.25 1 98.75 140 HIS B N 1
ATOM 4524 C CA . HIS B 1 140 ? -13.328 14.523 -3.309 1 98.75 140 HIS B CA 1
ATOM 4525 C C . HIS B 1 140 ? -12.555 14.922 -2.059 1 98.75 140 HIS B C 1
ATOM 4527 O O . HIS B 1 140 ? -13.141 15.375 -1.074 1 98.75 140 HIS B O 1
ATOM 4533 N N . LEU B 1 141 ? -11.203 14.766 -2.102 1 98.88 141 LEU B N 1
ATOM 4534 C CA . LEU B 1 141 ? -10.375 15.047 -0.936 1 98.88 141 LEU B CA 1
ATOM 4535 C C . LEU B 1 141 ? -9.906 16.5 -0.938 1 98.88 141 LEU B C 1
ATOM 4537 O O . LEU B 1 141 ? -9.328 16.969 -1.921 1 98.88 141 LEU B O 1
ATOM 4541 N N . THR B 1 142 ? -10.219 17.203 0.083 1 98.94 142 THR B N 1
ATOM 4542 C CA . THR B 1 142 ? -9.641 18.516 0.394 1 98.94 142 THR B CA 1
ATOM 4543 C C . THR B 1 142 ? -8.727 18.422 1.612 1 98.94 142 THR B C 1
ATOM 4545 O O . THR B 1 142 ? -9.125 17.906 2.658 1 98.94 142 THR B O 1
ATOM 4548 N N . ARG B 1 143 ? -7.535 18.844 1.476 1 98.75 143 ARG B N 1
ATOM 4549 C CA . ARG B 1 143 ? -6.594 18.797 2.588 1 98.75 143 ARG B CA 1
ATOM 4550 C C . ARG B 1 143 ? -6.445 20.172 3.234 1 98.75 143 ARG B C 1
ATOM 4552 O O . ARG B 1 143 ? -5.844 21.078 2.652 1 98.75 143 ARG B O 1
ATOM 4559 N N . ILE B 1 144 ? -6.93 20.281 4.441 1 98.06 144 ILE B N 1
ATOM 4560 C CA . ILE B 1 144 ? -7.031 21.562 5.133 1 98.06 144 ILE B CA 1
ATOM 4561 C C . ILE B 1 144 ? -5.773 21.797 5.969 1 98.06 144 ILE B C 1
ATOM 4563 O O . ILE B 1 144 ? -5.691 22.781 6.711 1 98.06 144 ILE B O 1
ATOM 4567 N N . ALA B 1 145 ? -4.801 20.906 5.863 1 95.25 145 ALA B N 1
ATOM 4568 C CA . ALA B 1 145 ? -3.443 21.094 6.375 1 95.25 145 ALA B CA 1
ATOM 4569 C C . ALA B 1 145 ? -2.416 21 5.25 1 95.25 145 ALA B C 1
ATOM 4571 O O . ALA B 1 145 ? -2.648 20.328 4.242 1 95.25 145 ALA B O 1
ATOM 4572 N N . PRO B 1 146 ? -1.307 21.719 5.422 1 95.31 146 PRO B N 1
ATOM 4573 C CA . PRO B 1 146 ? -0.28 21.625 4.383 1 95.31 146 PRO B CA 1
ATOM 4574 C C . PRO B 1 146 ? 0.291 20.219 4.23 1 95.31 146 PRO B C 1
ATOM 4576 O O . PRO B 1 146 ? 0.583 19.562 5.227 1 95.31 146 PRO B O 1
ATOM 4579 N N . THR B 1 147 ? 0.475 19.828 3.012 1 97.5 147 THR B N 1
ATOM 4580 C CA . THR B 1 147 ? 0.973 18.484 2.703 1 97.5 147 THR B CA 1
ATOM 4581 C C . THR B 1 147 ? 2.486 18.422 2.887 1 97.5 147 THR B C 1
ATOM 4583 O O . THR B 1 147 ? 3.145 19.453 3.053 1 97.5 147 THR B O 1
ATOM 4586 N N . TYR B 1 148 ? 3.029 17.234 2.846 1 97.81 148 TYR B N 1
ATOM 4587 C CA . TYR B 1 148 ? 4.477 17.062 2.934 1 97.81 148 TYR B CA 1
ATOM 4588 C C . TYR B 1 148 ? 5.18 17.719 1.75 1 97.81 148 TYR B C 1
ATOM 4590 O O . TYR B 1 148 ? 6.289 18.234 1.889 1 97.81 148 TYR B O 1
ATOM 4598 N N . VAL B 1 149 ? 4.574 17.688 0.599 1 97.31 149 VAL B N 1
ATOM 4599 C CA . VAL B 1 149 ? 5.145 18.328 -0.581 1 97.31 149 VAL B CA 1
ATOM 4600 C C . VAL B 1 149 ? 5.23 19.844 -0.357 1 97.31 149 VAL B C 1
ATOM 4602 O O . VAL B 1 149 ? 6.223 20.469 -0.729 1 97.31 149 VAL B O 1
ATOM 4605 N N . LYS B 1 150 ? 4.156 20.391 0.225 1 96.69 150 LYS B N 1
ATOM 4606 C CA . LYS B 1 150 ? 4.172 21.812 0.542 1 96.69 150 LYS B CA 1
ATOM 4607 C C . LYS B 1 150 ? 5.309 22.156 1.501 1 96.69 150 LYS B C 1
ATOM 4609 O O . LYS B 1 150 ? 5.977 23.172 1.343 1 96.69 150 LYS B O 1
ATOM 4614 N N . MET B 1 151 ? 5.48 21.344 2.436 1 96.56 151 MET B N 1
ATOM 4615 C CA . MET B 1 151 ? 6.602 21.516 3.355 1 96.56 151 MET B CA 1
ATOM 4616 C C . MET B 1 151 ? 7.934 21.391 2.623 1 96.56 151 MET B C 1
ATOM 4618 O O . MET B 1 151 ? 8.852 22.188 2.854 1 96.56 151 MET B O 1
ATOM 4622 N N . ALA B 1 152 ? 8.039 20.438 1.716 1 97.12 152 ALA B N 1
ATOM 4623 C CA . ALA B 1 152 ? 9.273 20.141 0.991 1 97.12 152 ALA B CA 1
ATOM 4624 C C . ALA B 1 152 ? 9.695 21.312 0.124 1 97.12 152 ALA B C 1
ATOM 4626 O O . ALA B 1 152 ? 10.875 21.469 -0.212 1 97.12 152 ALA B O 1
ATOM 4627 N N . GLU B 1 153 ? 8.781 22.141 -0.196 1 95.5 153 GLU B N 1
ATOM 4628 C CA . GLU B 1 153 ? 9.102 23.344 -0.962 1 95.5 153 GLU B CA 1
ATOM 4629 C C . GLU B 1 153 ? 10.039 24.266 -0.187 1 95.5 153 GLU B C 1
ATOM 4631 O O . GLU B 1 153 ? 10.797 25.031 -0.784 1 95.5 153 GLU B O 1
ATOM 4636 N N . THR B 1 154 ? 9.977 24.219 1.087 1 95.94 154 THR B N 1
ATOM 4637 C CA . THR B 1 154 ? 10.914 24.969 1.913 1 95.94 154 THR B CA 1
ATOM 4638 C C . THR B 1 154 ? 12.352 24.547 1.613 1 95.94 154 THR B C 1
ATOM 4640 O O . THR B 1 154 ? 13.242 25.391 1.486 1 95.94 154 THR B O 1
ATOM 4643 N N . PHE B 1 155 ? 12.578 23.266 1.479 1 96.75 155 PHE B N 1
ATOM 4644 C CA . PHE B 1 155 ? 13.906 22.734 1.166 1 96.75 155 PHE B CA 1
ATOM 4645 C C . PHE B 1 155 ? 14.328 23.156 -0.238 1 96.75 155 PHE B C 1
ATOM 4647 O O . PHE B 1 155 ? 15.484 23.516 -0.461 1 96.75 155 PHE B O 1
ATOM 4654 N N . GLN B 1 156 ? 13.383 23.031 -1.141 1 95.31 156 GLN B N 1
ATOM 4655 C CA . GLN B 1 156 ? 13.688 23.469 -2.496 1 95.31 156 GLN B CA 1
ATOM 4656 C C . GLN B 1 156 ? 14.188 24.922 -2.5 1 95.31 156 GLN B C 1
ATOM 4658 O O . GLN B 1 156 ? 15.195 25.234 -3.139 1 95.31 156 GLN B O 1
ATOM 4663 N N . ALA B 1 157 ? 13.445 25.719 -1.819 1 94.06 157 ALA B N 1
ATOM 4664 C CA . ALA B 1 157 ? 13.805 27.141 -1.739 1 94.06 157 ALA B CA 1
ATOM 4665 C C . ALA B 1 157 ? 15.18 27.328 -1.109 1 94.06 157 ALA B C 1
ATOM 4667 O O . ALA B 1 157 ? 15.984 28.125 -1.588 1 94.06 157 ALA B O 1
ATOM 4668 N N . MET B 1 158 ? 15.484 26.625 -0.086 1 95.19 158 MET B N 1
ATOM 4669 C CA . MET B 1 158 ? 16.766 26.734 0.592 1 95.19 158 MET B CA 1
ATOM 4670 C C . MET B 1 158 ? 17.906 26.234 -0.304 1 95.19 158 MET B C 1
ATOM 4672 O O . MET B 1 158 ? 18.953 26.875 -0.396 1 95.19 158 MET B O 1
ATOM 4676 N N . PHE B 1 159 ? 17.734 25.078 -0.964 1 95.19 159 PHE B N 1
ATOM 4677 C CA . PHE B 1 159 ? 18.75 24.547 -1.869 1 95.19 159 PHE B CA 1
ATOM 4678 C C . PHE B 1 159 ? 19.078 25.562 -2.965 1 95.19 159 PHE B C 1
ATOM 4680 O O . PHE B 1 159 ? 20.25 25.75 -3.32 1 95.19 159 PHE B O 1
ATOM 4687 N N . GLY B 1 160 ? 18.047 26.203 -3.52 1 92.88 160 GLY B N 1
ATOM 4688 C CA . GLY B 1 160 ? 18.266 27.234 -4.531 1 92.88 160 GLY B CA 1
ATOM 4689 C C . GLY B 1 160 ? 19 28.453 -4 1 92.88 160 GLY B C 1
ATOM 4690 O O . GLY B 1 160 ? 19.969 28.906 -4.609 1 92.88 160 GLY B O 1
ATOM 4691 N N . ARG B 1 161 ? 18.578 28.938 -2.912 1 91.88 161 ARG B N 1
ATOM 4692 C CA . ARG B 1 161 ? 19.109 30.172 -2.338 1 91.88 161 ARG B CA 1
ATOM 4693 C C . ARG B 1 161 ? 20.562 29.984 -1.919 1 91.88 161 ARG B C 1
ATOM 4695 O O . ARG B 1 161 ? 21.391 30.891 -2.109 1 91.88 161 ARG B O 1
ATOM 4702 N N . PHE B 1 162 ? 20.938 28.828 -1.368 1 93.31 162 PHE B N 1
ATOM 4703 C CA . PHE B 1 162 ? 22.266 28.656 -0.783 1 93.31 162 PHE B CA 1
ATOM 4704 C C . PHE B 1 162 ? 23.141 27.797 -1.688 1 93.31 162 PHE B C 1
ATOM 4706 O O . PHE B 1 162 ? 24.312 27.562 -1.371 1 93.31 162 PHE B O 1
ATOM 4713 N N . GLY B 1 163 ? 22.578 27.266 -2.754 1 92.31 163 GLY B N 1
ATOM 4714 C CA . GLY B 1 163 ? 23.359 26.625 -3.795 1 92.31 163 GLY B CA 1
ATOM 4715 C C . GLY B 1 163 ? 23.766 25.203 -3.441 1 92.31 163 GLY B C 1
ATOM 4716 O O . GLY B 1 163 ? 24.828 24.734 -3.855 1 92.31 163 GLY B O 1
ATOM 4717 N N . TRP B 1 164 ? 23.031 24.562 -2.594 1 94.31 164 TRP B N 1
ATOM 4718 C CA . TRP B 1 164 ? 23.312 23.172 -2.27 1 94.31 164 TRP B CA 1
ATOM 4719 C C . TRP B 1 164 ? 22.938 22.25 -3.432 1 94.31 164 TRP B C 1
ATOM 4721 O O . TRP B 1 164 ? 22.016 22.547 -4.191 1 94.31 164 TRP B O 1
ATOM 4731 N N . ARG B 1 165 ? 23.656 21.062 -3.568 1 93.88 165 ARG B N 1
ATOM 4732 C CA . ARG B 1 165 ? 23.438 20.25 -4.754 1 93.88 165 ARG B CA 1
ATOM 4733 C C . ARG B 1 165 ? 23.25 18.781 -4.379 1 93.88 165 ARG B C 1
ATOM 4735 O O . ARG B 1 165 ? 22.797 17.969 -5.199 1 93.88 165 ARG B O 1
ATOM 4742 N N . THR B 1 166 ? 23.562 18.438 -3.17 1 95.12 166 THR B N 1
ATOM 4743 C CA . THR B 1 166 ? 23.438 17.031 -2.768 1 95.12 166 THR B CA 1
ATOM 4744 C C . THR B 1 166 ? 22.766 16.922 -1.403 1 95.12 166 THR B C 1
ATOM 4746 O O . THR B 1 166 ? 22.969 17.766 -0.534 1 95.12 166 THR B O 1
ATOM 4749 N N . ALA B 1 167 ? 21.984 15.891 -1.246 1 96.5 167 ALA B N 1
ATOM 4750 C CA . ALA B 1 167 ? 21.281 15.68 0.019 1 96.5 167 ALA B CA 1
ATOM 4751 C C . ALA B 1 167 ? 21.25 14.195 0.393 1 96.5 167 ALA B C 1
ATOM 4753 O O . ALA B 1 167 ? 21.094 13.336 -0.472 1 96.5 167 ALA B O 1
ATOM 4754 N N . SER B 1 168 ? 21.547 13.906 1.61 1 97.06 168 SER B N 1
ATOM 4755 C CA . SER B 1 168 ? 21.297 12.602 2.199 1 97.06 168 SER B CA 1
ATOM 4756 C C . SER B 1 168 ? 20.031 12.602 3.041 1 97.06 168 SER B C 1
ATOM 4758 O O . SER B 1 168 ? 19.906 13.391 3.98 1 97.06 168 SER B O 1
ATOM 4760 N N . LEU B 1 169 ? 19.109 11.766 2.703 1 97.88 169 LEU B N 1
ATOM 4761 C CA . LEU B 1 169 ? 17.828 11.672 3.4 1 97.88 169 LEU B CA 1
ATOM 4762 C C . LEU B 1 169 ? 17.812 10.492 4.363 1 97.88 169 LEU B C 1
ATOM 4764 O O . LEU B 1 169 ? 17.953 9.344 3.943 1 97.88 169 LEU B O 1
ATOM 4768 N N . ILE B 1 170 ? 17.672 10.758 5.652 1 97.44 170 ILE B N 1
ATOM 4769 C CA . ILE B 1 170 ? 17.625 9.719 6.676 1 97.44 170 ILE B CA 1
ATOM 4770 C C . ILE B 1 170 ? 16.219 9.664 7.285 1 97.44 170 ILE B C 1
ATOM 4772 O O . ILE B 1 170 ? 15.719 10.672 7.785 1 97.44 170 ILE B O 1
ATOM 4776 N N . TYR B 1 171 ? 15.609 8.492 7.266 1 97.12 171 TYR B N 1
ATOM 4777 C CA . TYR B 1 171 ? 14.281 8.477 7.859 1 97.12 171 TYR B CA 1
ATOM 4778 C C . TYR B 1 171 ? 13.992 7.129 8.508 1 97.12 171 TYR B C 1
ATOM 4780 O O . TYR B 1 171 ? 14.547 6.105 8.102 1 97.12 171 TYR B O 1
ATOM 4788 N N . ASP B 1 172 ? 13.195 7.23 9.531 1 95.31 172 ASP B N 1
ATOM 4789 C CA . ASP B 1 172 ? 12.703 6.066 10.273 1 95.31 172 ASP B CA 1
ATOM 4790 C C . ASP B 1 172 ? 11.414 5.527 9.648 1 95.31 172 ASP B C 1
ATOM 4792 O O . ASP B 1 172 ? 10.367 6.172 9.719 1 95.31 172 ASP B O 1
ATOM 4796 N N . ASP B 1 173 ? 11.5 4.344 9.047 1 95.12 173 ASP B N 1
ATOM 4797 C CA . ASP B 1 173 ? 10.336 3.688 8.461 1 95.12 173 ASP B CA 1
ATOM 4798 C C . ASP B 1 173 ? 9.844 2.545 9.344 1 95.12 173 ASP B C 1
ATOM 4800 O O . ASP B 1 173 ? 10.328 1.419 9.242 1 95.12 173 ASP B O 1
ATOM 4804 N N . ASP B 1 174 ? 8.82 2.779 10.094 1 90.88 174 ASP B N 1
ATOM 4805 C CA . ASP B 1 174 ? 8.312 1.822 11.07 1 90.88 174 ASP B CA 1
ATOM 4806 C C . ASP B 1 174 ? 7.492 0.728 10.391 1 90.88 174 ASP B C 1
ATOM 4808 O O . ASP B 1 174 ? 7.051 -0.223 11.039 1 90.88 174 ASP B O 1
ATOM 4812 N N . LYS B 1 175 ? 7.145 0.808 9.078 1 87.94 175 LYS B N 1
ATOM 4813 C CA . LYS B 1 175 ? 6.387 -0.14 8.266 1 87.94 175 LYS B CA 1
ATOM 4814 C C . LYS B 1 175 ? 4.949 -0.265 8.766 1 87.94 175 LYS B C 1
ATOM 4816 O O . LYS B 1 175 ? 4.309 -1.302 8.578 1 87.94 175 LYS B O 1
ATOM 4821 N N . ASP B 1 176 ? 4.438 0.748 9.477 1 91.06 176 ASP B N 1
ATOM 4822 C CA . ASP B 1 176 ? 3.07 0.841 9.984 1 91.06 176 ASP B CA 1
ATOM 4823 C C . ASP B 1 176 ? 2.373 2.092 9.461 1 91.06 176 ASP B C 1
ATOM 4825 O O . ASP B 1 176 ? 1.92 2.119 8.312 1 91.06 176 ASP B O 1
ATOM 4829 N N . GLU B 1 177 ? 2.451 3.156 10.164 1 91.62 177 GLU B N 1
ATOM 4830 C CA . GLU B 1 177 ? 1.874 4.402 9.672 1 91.62 177 GLU B CA 1
ATOM 4831 C C . GLU B 1 177 ? 2.807 5.09 8.68 1 91.62 177 GLU B C 1
ATOM 4833 O O . GLU B 1 177 ? 2.354 5.805 7.785 1 91.62 177 GLU B O 1
ATOM 4838 N N . ARG B 1 178 ? 4.07 4.863 8.875 1 95.69 178 ARG B N 1
ATOM 4839 C CA . ARG B 1 178 ? 5.152 5.254 7.977 1 95.69 178 ARG B CA 1
ATOM 4840 C C . ARG B 1 178 ? 5.176 6.762 7.766 1 95.69 178 ARG B C 1
ATOM 4842 O O . ARG B 1 178 ? 5.34 7.234 6.637 1 95.69 178 ARG B O 1
ATOM 4849 N N . ASN B 1 179 ? 4.992 7.484 8.812 1 93.88 179 ASN B N 1
ATOM 4850 C CA . ASN B 1 179 ? 4.922 8.938 8.734 1 93.88 179 ASN B CA 1
ATOM 4851 C C . ASN B 1 179 ? 6.215 9.531 8.18 1 93.88 179 ASN B C 1
ATOM 4853 O O . ASN B 1 179 ? 6.18 10.375 7.281 1 93.88 179 ASN B O 1
ATOM 4857 N N . CYS B 1 180 ? 7.332 9.055 8.703 1 96.25 180 CYS B N 1
ATOM 4858 C CA . CYS B 1 180 ? 8.602 9.625 8.266 1 96.25 180 CYS B CA 1
ATOM 4859 C C . CYS B 1 180 ? 8.922 9.203 6.832 1 96.25 180 CYS B C 1
ATOM 4861 O O . CYS B 1 180 ? 9.516 9.977 6.078 1 96.25 180 CYS B O 1
ATOM 4863 N N . TYR B 1 181 ? 8.562 8.016 6.445 1 97.06 181 TYR B N 1
ATOM 4864 C CA . TYR B 1 181 ? 8.719 7.621 5.051 1 97.06 181 TYR B CA 1
ATOM 4865 C C . TYR B 1 181 ? 8.008 8.602 4.125 1 97.06 181 TYR B C 1
ATOM 4867 O O . TYR B 1 181 ? 8.602 9.094 3.158 1 97.06 181 TYR B O 1
ATOM 4875 N N . PHE B 1 182 ? 6.742 8.922 4.449 1 97.88 182 PHE B N 1
ATOM 4876 C CA . PHE B 1 182 ? 5.949 9.781 3.586 1 97.88 182 PHE B CA 1
ATOM 4877 C C . PHE B 1 182 ? 6.473 11.211 3.625 1 97.88 182 PHE B C 1
ATOM 4879 O O . PHE B 1 182 ? 6.414 11.93 2.623 1 97.88 182 PHE B O 1
ATOM 4886 N N . THR B 1 183 ? 6.938 11.633 4.77 1 97.56 183 THR B N 1
ATOM 4887 C CA . THR B 1 183 ? 7.543 12.953 4.891 1 97.56 183 THR B CA 1
ATOM 4888 C C . THR B 1 183 ? 8.734 13.094 3.947 1 97.56 183 THR B C 1
ATOM 4890 O O . THR B 1 183 ? 8.797 14.039 3.152 1 97.56 183 THR B O 1
ATOM 4893 N N . ILE B 1 184 ? 9.609 12.133 4.043 1 97.94 184 ILE B N 1
ATOM 4894 C CA . ILE B 1 184 ? 10.836 12.172 3.252 1 97.94 184 ILE B CA 1
ATOM 4895 C C . ILE B 1 184 ? 10.508 11.945 1.777 1 97.94 184 ILE B C 1
ATOM 4897 O O . ILE B 1 184 ? 11.148 12.523 0.897 1 97.94 184 ILE B O 1
ATOM 4901 N N . GLU B 1 185 ? 9.469 11.141 1.51 1 96.69 185 GLU B N 1
ATOM 4902 C CA . GLU B 1 185 ? 9 11.008 0.133 1 96.69 185 GLU B CA 1
ATOM 4903 C C . GLU B 1 185 ? 8.664 12.375 -0.469 1 96.69 185 GLU B C 1
ATOM 4905 O O . GLU B 1 185 ? 8.977 12.641 -1.63 1 96.69 185 GLU B O 1
ATOM 4910 N N . GLY B 1 186 ? 8 13.203 0.283 1 97.25 186 GLY B N 1
ATOM 4911 C CA . GLY B 1 186 ? 7.715 14.555 -0.171 1 97.25 186 GLY B CA 1
ATOM 4912 C C . GLY B 1 186 ? 8.969 15.344 -0.501 1 97.25 186 GLY B C 1
ATOM 4913 O O . GLY B 1 186 ? 9.047 15.984 -1.556 1 97.25 186 GLY B O 1
ATOM 4914 N N . VAL B 1 187 ? 9.898 15.242 0.384 1 97.81 187 VAL B N 1
ATOM 4915 C CA . VAL B 1 187 ? 11.164 15.945 0.188 1 97.81 187 VAL B CA 1
ATOM 4916 C C . VAL B 1 187 ? 11.859 15.422 -1.063 1 97.81 187 VAL B C 1
ATOM 4918 O O . VAL B 1 187 ? 12.297 16.203 -1.915 1 97.81 187 VAL B O 1
ATOM 4921 N N . PHE B 1 188 ? 11.961 14.094 -1.174 1 96.38 188 PHE B N 1
ATOM 4922 C CA . PHE B 1 188 ? 12.586 13.461 -2.33 1 96.38 188 PHE B CA 1
ATOM 4923 C C . PHE B 1 188 ? 11.922 13.922 -3.621 1 96.38 188 PHE B C 1
ATOM 4925 O O . PHE B 1 188 ? 12.602 14.25 -4.598 1 96.38 188 PHE B O 1
ATOM 4932 N N . THR B 1 189 ? 10.625 13.977 -3.631 1 94.25 189 THR B N 1
ATOM 4933 C CA . THR B 1 189 ? 9.852 14.336 -4.816 1 94.25 189 THR B CA 1
ATOM 4934 C C . THR B 1 189 ? 10.195 15.742 -5.281 1 94.25 189 THR B C 1
ATOM 4936 O O . THR B 1 189 ? 10.484 15.961 -6.461 1 94.25 189 THR B O 1
ATOM 4939 N N . VAL B 1 190 ? 10.25 16.641 -4.418 1 95.44 190 VAL B N 1
ATOM 4940 C CA . VAL B 1 190 ? 10.461 18.031 -4.762 1 95.44 190 VAL B CA 1
ATOM 4941 C C . VAL B 1 190 ? 11.906 18.25 -5.188 1 95.44 190 VAL B C 1
ATOM 4943 O O . VAL B 1 190 ? 12.18 18.922 -6.188 1 95.44 190 VAL B O 1
ATOM 4946 N N . LEU B 1 191 ? 12.844 17.656 -4.473 1 95.44 191 LEU B N 1
ATOM 4947 C CA . LEU B 1 191 ? 14.258 17.875 -4.746 1 95.44 191 LEU B CA 1
ATOM 4948 C C . LEU B 1 191 ? 14.68 17.172 -6.031 1 95.44 191 LEU B C 1
ATOM 4950 O O . LEU B 1 191 ? 15.523 17.672 -6.773 1 95.44 191 LEU B O 1
ATOM 4954 N N . SER B 1 192 ? 14.117 15.977 -6.297 1 90.69 192 SER B N 1
ATOM 4955 C CA . SER B 1 192 ? 14.477 15.227 -7.496 1 90.69 192 SER B CA 1
ATOM 4956 C C . SER B 1 192 ? 14.039 15.969 -8.758 1 90.69 192 SER B C 1
ATOM 4958 O O . SER B 1 192 ? 14.68 15.844 -9.805 1 90.69 192 SER B O 1
ATOM 4960 N N . GLU B 1 193 ? 13.039 16.688 -8.641 1 88.88 193 GLU B N 1
ATOM 4961 C CA . GLU B 1 193 ? 12.523 17.406 -9.797 1 88.88 193 GLU B CA 1
ATOM 4962 C C . GLU B 1 193 ? 13.219 18.766 -9.953 1 88.88 193 GLU B C 1
ATOM 4964 O O . GLU B 1 193 ? 13.148 19.391 -11.008 1 88.88 193 GLU B O 1
ATOM 4969 N N . TYR B 1 194 ? 13.922 19.031 -8.891 1 86.06 194 TYR B N 1
ATOM 4970 C CA . TYR B 1 194 ? 14.523 20.359 -8.875 1 86.06 194 TYR B CA 1
ATOM 4971 C C . TYR B 1 194 ? 16.016 20.281 -9.219 1 86.06 194 TYR B C 1
ATOM 4973 O O . TYR B 1 194 ? 16.797 19.703 -8.469 1 86.06 194 TYR B O 1
ATOM 4981 N N . ASN B 1 195 ? 16.531 20.844 -10.305 1 78.06 195 ASN B N 1
ATOM 4982 C CA . ASN B 1 195 ? 17.906 21.125 -10.703 1 78.06 195 ASN B CA 1
ATOM 4983 C C . ASN B 1 195 ? 18.812 19.906 -10.484 1 78.06 195 ASN B C 1
ATOM 4985 O O . ASN B 1 195 ? 19.953 20.062 -10.031 1 78.06 195 ASN B O 1
ATOM 4989 N N . HIS B 1 196 ? 18.312 18.719 -10.617 1 81.38 196 HIS B N 1
ATOM 4990 C CA . HIS B 1 196 ? 19.062 17.469 -10.578 1 81.38 196 HIS B CA 1
ATOM 4991 C C . HIS B 1 196 ? 19.797 17.312 -9.25 1 81.38 196 HIS B C 1
ATOM 4993 O O . HIS B 1 196 ? 20.969 16.953 -9.219 1 81.38 196 HIS B O 1
ATOM 4999 N N . ILE B 1 197 ? 19.172 17.797 -8.203 1 82.5 197 ILE B N 1
ATOM 5000 C CA . ILE B 1 197 ? 19.734 17.531 -6.887 1 82.5 197 ILE B CA 1
ATOM 5001 C C . ILE B 1 197 ? 19.922 16.016 -6.699 1 82.5 197 ILE B C 1
ATOM 5003 O O . ILE B 1 197 ? 18.969 15.25 -6.898 1 82.5 197 ILE B O 1
ATOM 5007 N N . ALA B 1 198 ? 21.125 15.617 -6.383 1 79.31 198 ALA B N 1
ATOM 5008 C CA . ALA B 1 198 ? 21.422 14.211 -6.121 1 79.31 198 ALA B CA 1
ATOM 5009 C C . ALA B 1 198 ? 21.016 13.828 -4.699 1 79.31 198 ALA B C 1
ATOM 5011 O O . ALA B 1 198 ? 21.375 14.516 -3.74 1 79.31 198 ALA B O 1
ATOM 5012 N N . THR B 1 199 ? 20.234 12.82 -4.668 1 84 199 THR B N 1
ATOM 5013 C CA . THR B 1 199 ? 19.797 12.391 -3.346 1 84 199 THR B CA 1
ATOM 5014 C C . THR B 1 199 ? 20.25 10.961 -3.064 1 84 199 THR B C 1
ATOM 5016 O O . THR B 1 199 ? 20.328 10.141 -3.979 1 84 199 THR B O 1
ATOM 5019 N N . ASP B 1 200 ? 20.672 10.703 -1.841 1 86.62 200 ASP B N 1
ATOM 5020 C CA . ASP B 1 200 ? 20.922 9.367 -1.299 1 86.62 200 ASP B CA 1
ATOM 5021 C C . ASP B 1 200 ? 20.094 9.117 -0.045 1 86.62 200 ASP B C 1
ATOM 5023 O O . ASP B 1 200 ? 19.531 10.047 0.527 1 86.62 200 ASP B O 1
ATOM 5027 N N . TYR B 1 201 ? 20 7.828 0.269 1 90.19 201 TYR B N 1
ATOM 5028 C CA . TYR B 1 201 ? 19.078 7.543 1.367 1 90.19 201 TYR B CA 1
ATOM 5029 C C . TYR B 1 201 ? 19.703 6.582 2.369 1 90.19 201 TYR B C 1
ATOM 5031 O O . TYR B 1 201 ? 20.547 5.754 2.004 1 90.19 201 TYR B O 1
ATOM 5039 N N . ALA B 1 202 ? 19.375 6.773 3.623 1 87.56 202 ALA B N 1
ATOM 5040 C CA . ALA B 1 202 ? 19.578 5.793 4.691 1 87.56 202 ALA B CA 1
ATOM 5041 C C . ALA B 1 202 ? 18.266 5.535 5.441 1 87.56 202 ALA B C 1
ATOM 5043 O O . ALA B 1 202 ? 17.656 6.465 5.965 1 87.56 202 ALA B O 1
ATOM 5044 N N . VAL B 1 203 ? 17.891 4.27 5.449 1 91 203 VAL B N 1
ATOM 5045 C CA . VAL B 1 203 ? 16.625 3.898 6.059 1 91 203 VAL B CA 1
ATOM 5046 C C . VAL B 1 203 ? 16.875 3.094 7.332 1 91 203 VAL B C 1
ATOM 5048 O O . VAL B 1 203 ? 17.75 2.227 7.359 1 91 203 VAL B O 1
ATOM 5051 N N . LEU B 1 204 ? 16.203 3.48 8.367 1 92.12 204 LEU B N 1
ATOM 5052 C CA . LEU B 1 204 ? 16.266 2.734 9.617 1 92.12 204 LEU B CA 1
ATOM 5053 C C . LEU B 1 204 ? 14.859 2.369 10.102 1 92.12 204 LEU B C 1
ATOM 5055 O O . LEU B 1 204 ? 13.867 2.922 9.625 1 92.12 204 LEU B O 1
ATOM 5059 N N . ASN B 1 205 ? 14.758 1.346 10.93 1 91.62 205 ASN B N 1
ATOM 5060 C CA . ASN B 1 205 ? 13.547 0.977 11.656 1 91.62 205 ASN B CA 1
ATOM 5061 C C . ASN B 1 205 ? 13.82 0.796 13.148 1 91.62 205 ASN B C 1
ATOM 5063 O O . ASN B 1 205 ? 14.242 -0.278 13.578 1 91.62 205 ASN B O 1
ATOM 5067 N N . SER B 1 206 ? 13.547 1.815 13.859 1 89.19 206 SER B N 1
ATOM 5068 C CA . SER B 1 206 ? 13.898 1.843 15.273 1 89.19 206 SER B CA 1
ATOM 5069 C C . SER B 1 206 ? 13 0.915 16.078 1 89.19 206 SER B C 1
ATOM 5071 O O . SER B 1 206 ? 13.305 0.611 17.25 1 89.19 206 SER B O 1
ATOM 5073 N N . ASN B 1 207 ? 11.891 0.448 15.5 1 87.62 207 ASN B N 1
ATOM 5074 C CA . ASN B 1 207 ? 11.008 -0.489 16.188 1 87.62 207 ASN B CA 1
ATOM 5075 C C . ASN B 1 207 ? 11.523 -1.921 16.094 1 87.62 207 ASN B C 1
ATOM 5077 O O . ASN B 1 207 ? 11.164 -2.771 16.906 1 87.62 207 ASN B O 1
ATOM 5081 N N . GLU B 1 208 ? 12.281 -2.211 15.141 1 84.94 208 GLU B N 1
ATOM 5082 C CA . GLU B 1 208 ? 12.672 -3.592 14.875 1 84.94 208 GLU B CA 1
ATOM 5083 C C . GLU B 1 208 ? 14.102 -3.859 15.336 1 84.94 208 GLU B C 1
ATOM 5085 O O . GLU B 1 208 ? 14.422 -4.969 15.758 1 84.94 208 GLU B O 1
ATOM 5090 N N . GLU B 1 209 ? 14.953 -2.908 15.086 1 86.19 209 GLU B N 1
ATOM 5091 C 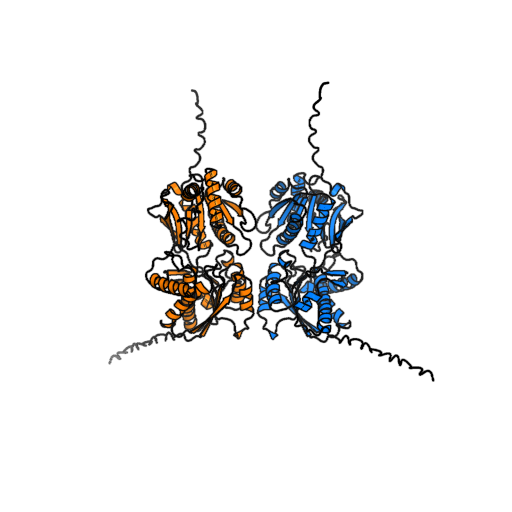CA . GLU B 1 209 ? 16.359 -3.107 15.414 1 86.19 209 GLU B CA 1
ATOM 5092 C C . GLU B 1 209 ? 16.953 -1.869 16.078 1 86.19 209 GLU B C 1
ATOM 5094 O O . GLU B 1 209 ? 16.422 -0.77 15.953 1 86.19 209 GLU B O 1
ATOM 5099 N N . ARG B 1 210 ? 18.078 -2.201 16.766 1 88.88 210 ARG B N 1
ATOM 5100 C CA . ARG B 1 210 ? 18.828 -1.091 17.344 1 88.88 210 ARG B CA 1
ATOM 5101 C C . ARG B 1 210 ? 19.391 -0.187 16.25 1 88.88 210 ARG B C 1
ATOM 5103 O O . ARG B 1 210 ? 19.922 -0.67 15.242 1 88.88 210 ARG B O 1
ATOM 5110 N N . VAL B 1 211 ? 19.266 1.141 16.484 1 90.56 211 VAL B N 1
ATOM 5111 C CA . VAL B 1 211 ? 19.719 2.111 15.492 1 90.56 211 VAL B CA 1
ATOM 5112 C C . VAL B 1 211 ? 21.234 2.146 15.453 1 90.56 211 VAL B C 1
ATOM 5114 O O . VAL B 1 211 ? 21.875 2.395 16.484 1 90.56 211 VAL B O 1
ATOM 5117 N N . ASP B 1 212 ? 21.812 1.886 14.359 1 93.12 212 ASP B N 1
ATOM 5118 C CA . ASP B 1 212 ? 23.25 2.037 14.148 1 93.12 212 ASP B CA 1
ATOM 5119 C C . ASP B 1 212 ? 23.594 3.455 13.695 1 93.12 212 ASP B C 1
ATOM 5121 O O . ASP B 1 212 ? 23.969 3.668 12.539 1 93.12 212 ASP B O 1
ATOM 5125 N N . ALA B 1 213 ? 23.562 4.277 14.609 1 95.06 213 ALA B N 1
ATOM 5126 C CA . ALA B 1 213 ? 23.75 5.695 14.312 1 95.06 213 ALA B CA 1
ATOM 5127 C C . ALA B 1 213 ? 25.094 5.945 13.633 1 95.06 213 ALA B C 1
ATOM 5129 O O . ALA B 1 213 ? 25.188 6.719 12.68 1 95.06 213 ALA B O 1
ATOM 5130 N N . ASP B 1 214 ? 26.141 5.301 14.07 1 93.31 214 ASP B N 1
ATOM 5131 C CA . ASP B 1 214 ? 27.484 5.492 13.508 1 93.31 214 ASP B CA 1
ATOM 5132 C C . ASP B 1 214 ? 27.531 5.016 12.062 1 93.31 214 ASP B C 1
ATOM 5134 O O . ASP B 1 214 ? 28.094 5.695 11.203 1 93.31 214 ASP B O 1
ATOM 5138 N N . GLY B 1 215 ? 26.969 3.852 11.844 1 91.88 215 GLY B N 1
ATOM 5139 C CA . GLY B 1 215 ? 26.922 3.336 10.484 1 91.88 215 GLY B CA 1
ATOM 5140 C C . GLY B 1 215 ? 26.141 4.234 9.539 1 91.88 215 GLY B C 1
ATOM 5141 O O . GLY B 1 215 ? 26.562 4.461 8.406 1 91.88 215 GLY B O 1
ATOM 5142 N N . ILE B 1 216 ? 25.094 4.773 10 1 94.19 216 ILE B N 1
ATOM 5143 C CA . ILE B 1 216 ? 24.234 5.629 9.18 1 94.19 216 ILE B CA 1
ATOM 5144 C C . ILE B 1 216 ? 24.984 6.922 8.844 1 94.19 216 ILE B C 1
ATOM 5146 O O . ILE B 1 216 ? 24.984 7.352 7.688 1 94.19 216 ILE B O 1
ATOM 5150 N N . ILE B 1 217 ? 25.656 7.469 9.758 1 93.94 217 ILE B N 1
ATOM 5151 C CA . ILE B 1 217 ? 26.312 8.766 9.594 1 93.94 217 ILE B CA 1
ATOM 5152 C C . ILE B 1 217 ? 27.484 8.625 8.633 1 93.94 217 ILE B C 1
ATOM 5154 O O . ILE B 1 217 ? 27.781 9.555 7.875 1 93.94 217 ILE B O 1
ATOM 5158 N N . THR B 1 218 ? 28.062 7.512 8.531 1 91.19 218 THR B N 1
ATOM 5159 C CA . THR B 1 218 ? 29.172 7.293 7.602 1 91.19 218 THR B CA 1
ATOM 5160 C C . THR B 1 218 ? 28.672 7.328 6.16 1 91.19 218 THR B C 1
ATOM 5162 O O . THR B 1 218 ? 29.438 7.629 5.242 1 91.19 218 THR B O 1
ATOM 5165 N N . SER B 1 219 ? 27.438 7.086 6.027 1 89.38 219 SER B N 1
ATOM 5166 C CA . SER B 1 219 ? 26.875 7.016 4.684 1 89.38 219 SER B CA 1
ATOM 5167 C C . SER B 1 219 ? 26.594 8.406 4.129 1 89.38 219 SER B C 1
ATOM 5169 O O . SER B 1 219 ? 26.312 8.562 2.939 1 89.38 219 SER B O 1
ATOM 5171 N N . VAL B 1 220 ? 26.719 9.453 4.961 1 92.06 220 VAL B N 1
ATOM 5172 C CA . VAL B 1 220 ? 26.297 10.773 4.512 1 92.06 220 VAL B CA 1
ATOM 5173 C C . VAL B 1 220 ? 27.5 11.602 4.086 1 92.06 220 VAL B C 1
ATOM 5175 O O . VAL B 1 220 ? 27.359 12.766 3.697 1 92.06 220 VAL B O 1
ATOM 5178 N N . TYR B 1 221 ? 28.75 11.062 4.082 1 88.5 221 TYR B N 1
ATOM 5179 C CA . TYR B 1 221 ? 29.984 11.797 3.855 1 88.5 221 TYR B CA 1
ATOM 5180 C C . TYR B 1 221 ? 29.984 12.469 2.488 1 88.5 221 TYR B C 1
ATOM 5182 O O . TYR B 1 221 ? 30.578 13.539 2.312 1 88.5 221 TYR B O 1
ATOM 5190 N N . GLY B 1 222 ? 29.266 12 1.573 1 86.38 222 GLY B N 1
ATOM 5191 C CA . GLY B 1 222 ? 29.312 12.547 0.225 1 86.38 222 GLY B CA 1
ATOM 5192 C C . GLY B 1 222 ? 28.219 13.578 -0.033 1 86.38 222 GLY B C 1
ATOM 5193 O O . GLY B 1 222 ? 28.125 14.117 -1.138 1 86.38 222 GLY B O 1
ATOM 5194 N N . SER B 1 223 ? 27.516 14.008 1.034 1 93.25 223 SER B N 1
ATOM 5195 C CA . SER B 1 223 ? 26.391 14.914 0.831 1 93.25 223 SER B CA 1
ATOM 5196 C C . SER B 1 223 ? 26.609 16.234 1.56 1 93.25 223 SER B C 1
ATOM 5198 O O . SER B 1 223 ? 27.188 16.266 2.648 1 93.25 223 SER B O 1
ATOM 5200 N N . GLU B 1 224 ? 26.188 17.281 1.003 1 95.06 224 GLU B N 1
ATOM 5201 C CA . GLU B 1 224 ? 26.25 18.594 1.615 1 95.06 224 GLU B CA 1
ATOM 5202 C C . GLU B 1 224 ? 25.219 18.75 2.721 1 95.06 224 GLU B C 1
ATOM 5204 O O . GLU B 1 224 ? 25.516 19.281 3.793 1 95.06 224 GLU B O 1
ATOM 5209 N N . VAL B 1 225 ? 24.031 18.328 2.396 1 96.81 225 VAL B N 1
ATOM 5210 C CA . VAL B 1 225 ? 22.906 18.516 3.305 1 96.81 225 VAL B CA 1
ATOM 5211 C C . VAL B 1 225 ? 22.359 17.172 3.771 1 96.81 225 VAL B C 1
ATOM 5213 O O . VAL B 1 225 ? 22.25 16.234 2.979 1 96.81 225 VAL B O 1
ATOM 5216 N N . VAL B 1 226 ? 22.109 17.047 5.051 1 97.5 226 VAL B N 1
ATOM 5217 C CA . VAL B 1 226 ? 21.484 15.867 5.633 1 97.5 226 VAL B CA 1
ATOM 5218 C C . VAL B 1 226 ? 20.109 16.219 6.172 1 97.5 226 VAL B C 1
ATOM 5220 O O . VAL B 1 226 ? 19.969 17.094 7.016 1 97.5 226 VAL B O 1
ATOM 5223 N N . ILE B 1 227 ? 19.094 15.594 5.676 1 98.12 227 ILE B N 1
ATOM 5224 C CA . ILE B 1 227 ? 17.719 15.836 6.098 1 98.12 227 ILE B CA 1
ATOM 5225 C C . ILE B 1 227 ? 17.172 14.586 6.785 1 98.12 227 ILE B C 1
ATOM 5227 O O . ILE B 1 227 ? 17.141 13.508 6.191 1 98.12 227 ILE B O 1
ATOM 5231 N N . MET B 1 228 ? 16.688 14.742 7.988 1 97.31 228 MET B N 1
ATOM 5232 C CA . MET B 1 228 ? 16.297 13.586 8.781 1 97.31 228 MET B CA 1
ATOM 5233 C C . MET B 1 228 ? 14.828 13.688 9.203 1 97.31 228 MET B C 1
ATOM 5235 O O . MET B 1 228 ? 14.32 14.789 9.414 1 97.31 228 MET B O 1
ATOM 5239 N N . CYS B 1 229 ? 14.148 12.625 9.32 1 96.25 229 CYS B N 1
ATOM 5240 C CA . CYS B 1 229 ? 12.844 12.438 9.953 1 96.25 229 CYS B CA 1
ATOM 5241 C C . CYS B 1 229 ? 12.82 11.172 10.797 1 96.25 229 CYS B C 1
ATOM 5243 O O . CYS B 1 229 ? 12.875 10.062 10.258 1 96.25 229 CYS B O 1
ATOM 5245 N N . ALA B 1 230 ? 12.859 11.312 12.016 1 94.25 230 ALA B N 1
ATOM 5246 C CA . ALA B 1 230 ? 12.867 10.203 12.969 1 94.25 230 ALA B CA 1
ATOM 5247 C C . ALA B 1 230 ? 12.398 10.664 14.344 1 94.25 230 ALA B C 1
ATOM 5249 O O . ALA B 1 230 ? 12.164 11.852 14.562 1 94.25 230 ALA B O 1
ATOM 5250 N N . LYS B 1 231 ? 12.195 9.758 15.203 1 89.38 231 LYS B N 1
ATOM 5251 C CA . LYS B 1 231 ? 11.867 10.086 16.578 1 89.38 231 LYS B CA 1
ATOM 5252 C C . LYS B 1 231 ? 12.984 10.891 17.234 1 89.38 231 LYS B C 1
ATOM 5254 O O . LYS B 1 231 ? 14.141 10.82 16.812 1 89.38 231 LYS B O 1
ATOM 5259 N N . ALA B 1 232 ? 12.625 11.539 18.281 1 88.12 232 ALA B N 1
ATOM 5260 C CA . ALA B 1 232 ? 13.547 12.453 18.969 1 88.12 232 ALA B CA 1
ATOM 5261 C C . ALA B 1 232 ? 14.797 11.711 19.438 1 88.12 232 ALA B C 1
ATOM 5263 O O . ALA B 1 232 ? 15.914 12.211 19.281 1 88.12 232 ALA B O 1
ATOM 5264 N N . ASP B 1 233 ? 14.578 10.531 19.984 1 89.25 233 ASP B N 1
ATOM 5265 C CA . ASP B 1 233 ? 15.719 9.773 20.484 1 89.25 233 ASP B CA 1
ATOM 5266 C C . ASP B 1 233 ? 16.672 9.383 19.359 1 89.25 233 ASP B C 1
ATOM 5268 O O . ASP B 1 233 ? 17.891 9.406 19.531 1 89.25 233 ASP B O 1
ATOM 5272 N N . THR B 1 234 ? 16.125 9.008 18.281 1 92.38 234 THR B N 1
ATOM 5273 C CA . THR B 1 234 ? 16.938 8.617 17.125 1 92.38 234 THR B CA 1
ATOM 5274 C C . THR B 1 234 ? 17.703 9.812 16.578 1 92.38 234 THR B C 1
ATOM 5276 O O . THR B 1 234 ? 18.891 9.703 16.25 1 92.38 234 THR B O 1
ATOM 5279 N N . VAL B 1 235 ? 17.047 10.953 16.516 1 93.69 235 VAL B N 1
ATOM 5280 C CA . VAL B 1 235 ? 17.703 12.164 16.031 1 93.69 235 VAL B CA 1
ATOM 5281 C C . VAL B 1 235 ? 18.875 12.531 16.953 1 93.69 235 VAL B C 1
ATOM 5283 O O . VAL B 1 235 ? 19.953 12.891 16.469 1 93.69 235 VAL B O 1
ATOM 5286 N N . ARG B 1 236 ? 18.656 12.445 18.219 1 94.12 236 ARG B N 1
ATOM 5287 C CA . ARG B 1 236 ? 19.703 12.727 19.188 1 94.12 236 ARG B CA 1
ATOM 5288 C C . ARG B 1 236 ? 20.906 11.805 18.969 1 94.12 236 ARG B C 1
ATOM 5290 O O . ARG B 1 236 ? 22.047 12.25 18.953 1 94.12 236 ARG B O 1
ATOM 5297 N N . ASP B 1 237 ? 20.625 10.523 18.766 1 94.44 237 ASP B N 1
ATOM 5298 C CA . ASP B 1 237 ? 21.688 9.547 18.562 1 94.44 237 ASP B CA 1
ATOM 5299 C C . ASP B 1 237 ? 22.469 9.844 17.281 1 94.44 237 ASP B C 1
ATOM 5301 O O . ASP B 1 237 ? 23.688 9.719 17.234 1 94.44 237 ASP B O 1
ATOM 5305 N N . LEU B 1 238 ? 21.781 10.211 16.281 1 96.25 238 LEU B N 1
ATOM 5306 C CA . LEU B 1 238 ? 22.422 10.523 15.008 1 96.25 238 LEU B CA 1
ATOM 5307 C C . LEU B 1 238 ? 23.297 11.766 15.117 1 96.25 238 LEU B C 1
ATOM 5309 O O . LEU B 1 238 ? 24.406 11.797 14.602 1 96.25 238 LEU B O 1
ATOM 5313 N N . MET B 1 239 ? 22.812 12.797 15.805 1 96.5 239 MET B N 1
ATOM 5314 C CA . MET B 1 239 ? 23.578 14.023 15.977 1 96.5 239 MET B CA 1
ATOM 5315 C C . MET B 1 239 ? 24.812 13.773 16.828 1 96.5 239 MET B C 1
ATOM 5317 O O . MET B 1 239 ? 25.875 14.344 16.562 1 96.5 239 MET B O 1
ATOM 5321 N N . LEU B 1 240 ? 24.656 12.945 17.844 1 96.75 240 LEU B N 1
ATOM 5322 C CA . LEU B 1 240 ? 25.812 12.57 18.656 1 96.75 240 LEU B CA 1
ATOM 5323 C C . LEU B 1 240 ? 26.844 11.844 17.812 1 96.75 240 LEU B C 1
ATOM 5325 O O . LEU B 1 240 ? 28.047 12.117 17.922 1 96.75 240 LEU B O 1
ATOM 5329 N N . ALA B 1 241 ? 26.422 10.914 17.016 1 97 241 ALA B N 1
ATOM 5330 C CA . ALA B 1 241 ? 27.328 10.18 16.125 1 97 241 ALA B CA 1
ATOM 5331 C C . ALA B 1 241 ? 28.016 11.133 15.156 1 97 241 ALA B C 1
ATOM 5333 O O . ALA B 1 241 ? 29.219 11.008 14.914 1 97 241 ALA B O 1
ATOM 5334 N N . ALA B 1 242 ? 27.281 12.039 14.578 1 96.75 242 ALA B N 1
ATOM 5335 C CA . ALA B 1 242 ? 27.844 13.023 13.664 1 96.75 242 ALA B CA 1
ATOM 5336 C C . ALA B 1 242 ? 28.906 13.867 14.359 1 96.75 242 ALA B C 1
ATOM 5338 O O . ALA B 1 242 ? 29.953 14.164 13.781 1 96.75 242 ALA B O 1
ATOM 5339 N N . HIS B 1 243 ? 28.594 14.289 15.57 1 95.81 243 HIS B N 1
ATOM 5340 C CA . HIS B 1 243 ? 29.516 15.109 16.344 1 95.81 243 HIS B CA 1
ATOM 5341 C C . HIS B 1 243 ? 30.797 14.352 16.656 1 95.81 243 HIS B C 1
ATOM 5343 O O . HIS B 1 243 ? 31.891 14.906 16.547 1 95.81 243 HIS B O 1
ATOM 5349 N N . ARG B 1 244 ? 30.672 13.133 16.969 1 95.31 244 ARG B N 1
ATOM 5350 C CA . ARG B 1 244 ? 31.828 12.289 17.281 1 95.31 244 ARG B CA 1
ATOM 5351 C C . ARG B 1 244 ? 32.719 12.117 16.047 1 95.31 244 ARG B C 1
ATOM 5353 O O . ARG B 1 244 ? 33.938 12 16.172 1 95.31 244 ARG B O 1
ATOM 5360 N N . ARG B 1 245 ? 32.125 12.195 14.984 1 94 245 ARG B N 1
ATOM 5361 C CA . ARG B 1 245 ? 32.875 12 13.742 1 94 245 ARG B CA 1
ATOM 5362 C C . ARG B 1 245 ? 33.281 13.336 13.141 1 94 245 ARG B C 1
ATOM 5364 O O . ARG B 1 245 ? 33.719 13.391 11.984 1 94 245 ARG B O 1
ATOM 5371 N N . LYS B 1 246 ? 33.031 14.414 13.812 1 93.12 246 LYS B N 1
ATOM 5372 C CA . LYS B 1 246 ? 33.469 15.766 13.492 1 93.12 246 LYS B CA 1
ATOM 5373 C C . LYS B 1 246 ? 32.781 16.297 12.242 1 93.12 246 LYS B C 1
ATOM 5375 O O . LYS B 1 246 ? 33.375 17.016 11.453 1 93.12 246 LYS B O 1
ATOM 5380 N N . LEU B 1 247 ? 31.562 15.812 12.141 1 93.5 247 LEU B N 1
ATOM 5381 C CA . LEU B 1 247 ? 30.797 16.297 11 1 93.5 247 LEU B CA 1
ATOM 5382 C C . LEU B 1 247 ? 30 17.531 11.367 1 93.5 247 LEU B C 1
ATOM 5384 O O . LEU B 1 247 ? 29.484 18.234 10.484 1 93.5 247 LEU B O 1
ATOM 5388 N N . THR B 1 248 ? 29.812 17.781 12.656 1 92.88 248 THR B N 1
ATOM 5389 C CA . THR B 1 248 ? 29.156 19 13.117 1 92.88 248 THR B CA 1
ATOM 5390 C C . THR B 1 248 ? 30.094 20.188 13.039 1 92.88 248 THR B C 1
ATOM 5392 O O . THR B 1 248 ? 30.453 20.781 14.062 1 92.88 248 THR B O 1
ATOM 5395 N N . SER B 1 249 ? 30.438 20.375 11.953 1 86.69 249 SER B N 1
ATOM 5396 C CA . SER B 1 249 ? 31.266 21.5 11.539 1 86.69 249 SER B CA 1
ATOM 5397 C C . SER B 1 249 ? 30.703 22.172 10.297 1 86.69 249 SER B C 1
ATOM 5399 O O . SER B 1 249 ? 29.516 22.062 10 1 86.69 249 SER B O 1
ATOM 5401 N N . ASP B 1 250 ? 31.484 22.875 9.523 1 82.81 250 ASP B N 1
ATOM 5402 C CA . ASP B 1 250 ? 30.984 23.547 8.328 1 82.81 250 ASP B CA 1
ATOM 5403 C C . ASP B 1 250 ? 31.047 22.641 7.109 1 82.81 250 ASP B C 1
ATOM 5405 O O . ASP B 1 250 ? 31 23.109 5.973 1 82.81 250 ASP B O 1
ATOM 5409 N N . SER B 1 251 ? 31.047 21.312 7.387 1 88.88 251 SER B N 1
ATOM 5410 C CA . SER B 1 251 ? 31.156 20.375 6.273 1 88.88 251 SER B CA 1
ATOM 5411 C C . SER B 1 251 ? 29.781 19.875 5.836 1 88.88 251 SER B C 1
ATOM 5413 O O . SER B 1 251 ? 29.609 19.406 4.707 1 88.88 251 SER B O 1
ATOM 5415 N N . HIS B 1 252 ? 28.844 19.859 6.738 1 94.62 252 HIS B N 1
ATOM 5416 C CA . HIS B 1 252 ? 27.5 19.391 6.457 1 94.62 252 HIS B CA 1
ATOM 5417 C C . HIS B 1 252 ? 26.453 20.281 7.102 1 94.62 252 HIS B C 1
ATOM 5419 O O . HIS B 1 252 ? 26.719 20.938 8.109 1 94.62 252 HIS B O 1
ATOM 5425 N N . ILE B 1 253 ? 25.406 20.375 6.523 1 96.69 253 ILE B N 1
ATOM 5426 C CA . ILE B 1 253 ? 24.25 21.062 7.105 1 96.69 253 ILE B CA 1
ATOM 5427 C C . ILE B 1 253 ? 23.188 20.031 7.5 1 96.69 253 ILE B C 1
ATOM 5429 O O . ILE B 1 253 ? 22.734 19.234 6.664 1 96.69 253 ILE B O 1
ATOM 5433 N N . PHE B 1 254 ? 22.766 20 8.742 1 97 254 PHE B N 1
ATOM 5434 C CA . PHE B 1 254 ? 21.828 18.984 9.25 1 97 254 PHE B CA 1
ATOM 5435 C C . PHE B 1 254 ? 20.453 19.578 9.453 1 97 254 PHE B C 1
ATOM 5437 O O . PHE B 1 254 ? 20.297 20.641 10.062 1 97 254 PHE B O 1
ATOM 5444 N N . PHE B 1 255 ? 19.469 18.906 8.969 1 96.81 255 PHE B N 1
ATOM 5445 C CA . PHE B 1 255 ? 18.078 19.281 9.18 1 96.81 255 PHE B CA 1
ATOM 5446 C C . PHE B 1 255 ? 17.297 18.125 9.805 1 96.81 255 PHE B C 1
ATOM 5448 O O . PHE B 1 255 ? 17.562 16.953 9.508 1 96.81 255 PHE B O 1
ATOM 5455 N N . ASN B 1 256 ? 16.359 18.453 10.656 1 95.69 256 ASN B N 1
ATOM 5456 C CA . ASN B 1 256 ? 15.32 17.562 11.164 1 95.69 256 ASN B CA 1
ATOM 5457 C C . ASN B 1 256 ? 13.922 18.094 10.867 1 95.69 256 ASN B C 1
ATOM 5459 O O . ASN B 1 256 ? 13.672 19.297 10.984 1 95.69 256 ASN B O 1
ATOM 5463 N N . ILE B 1 257 ? 13.062 17.188 10.453 1 94.94 257 ILE B N 1
ATOM 5464 C CA . ILE B 1 257 ? 11.695 17.609 10.18 1 94.94 257 ILE B CA 1
ATOM 5465 C C . ILE B 1 257 ? 10.789 17.203 11.344 1 94.94 257 ILE B C 1
ATOM 5467 O O . ILE B 1 257 ? 10.68 16.031 11.672 1 94.94 257 ILE B O 1
ATOM 5471 N N . GLU B 1 258 ? 10.203 18.125 11.93 1 89.69 258 GLU B N 1
ATOM 5472 C CA . GLU B 1 258 ? 9.227 17.953 13 1 89.69 258 GLU B CA 1
ATOM 5473 C C . GLU B 1 258 ? 8.016 18.875 12.812 1 89.69 258 GLU B C 1
ATOM 5475 O O . GLU B 1 258 ? 8.008 20 13.289 1 89.69 258 GLU B O 1
ATOM 5480 N N . LEU B 1 259 ? 7 18.328 12.305 1 83.38 259 LEU B N 1
ATOM 5481 C CA . LEU B 1 259 ? 5.902 19.172 11.875 1 83.38 259 LEU B CA 1
ATOM 5482 C C . LEU B 1 259 ? 4.859 19.312 12.977 1 83.38 259 LEU B C 1
ATOM 5484 O O . LEU B 1 259 ? 4.188 20.344 13.07 1 83.38 259 LEU B O 1
ATOM 5488 N N . PHE B 1 260 ? 4.59 18.266 13.742 1 71.25 260 PHE B N 1
ATOM 5489 C CA . PHE B 1 260 ? 3.383 18.266 14.562 1 71.25 260 PHE B CA 1
ATOM 5490 C C . PHE B 1 260 ? 3.725 18.469 16.031 1 71.25 260 PHE B C 1
ATOM 5492 O O . PHE B 1 260 ? 2.844 18.766 16.844 1 71.25 260 PHE B O 1
ATOM 5499 N N . ASN B 1 261 ? 4.695 17.703 16.531 1 56.69 261 ASN B N 1
ATOM 5500 C CA . ASN B 1 261 ? 5.023 17.609 17.938 1 56.69 261 ASN B CA 1
ATOM 5501 C C . ASN B 1 261 ? 5.355 18.984 18.516 1 56.69 261 ASN B C 1
ATOM 5503 O O . ASN B 1 261 ? 6.262 19.672 18.031 1 56.69 261 ASN B O 1
ATOM 5507 N N . SER B 1 262 ? 4.223 19.594 19.016 1 48.78 262 SER B N 1
ATOM 5508 C CA . SER B 1 262 ? 4.016 20.703 19.938 1 48.78 262 SER B CA 1
ATOM 5509 C C . SER B 1 262 ? 5.18 20.844 20.906 1 48.78 262 SER B C 1
ATOM 5511 O O . SER B 1 262 ? 5.16 21.703 21.797 1 48.78 262 SER B O 1
ATOM 5513 N N . SER B 1 263 ? 5.828 19.609 21.25 1 44.5 263 SER B N 1
ATOM 5514 C CA . SER B 1 263 ? 6.746 19.906 22.344 1 44.5 263 SER B CA 1
ATOM 5515 C C . SER B 1 263 ? 7.602 21.125 22.016 1 44.5 263 SER B C 1
ATOM 5517 O O . SER B 1 263 ? 7.746 21.5 20.859 1 44.5 263 SER B O 1
ATOM 5519 N N . SER B 1 264 ? 7.926 21.828 22.953 1 44.03 264 SER B N 1
ATOM 5520 C CA . SER B 1 264 ? 9.016 22.797 23.094 1 44.03 264 SER B CA 1
ATOM 5521 C C . SER B 1 264 ? 10.211 22.391 22.234 1 44.03 264 SER B C 1
ATOM 5523 O O . SER B 1 264 ? 11.234 21.938 22.766 1 44.03 264 SER B O 1
ATOM 5525 N N . TYR B 1 265 ? 10.023 21.781 21.094 1 42.34 265 TYR B N 1
ATOM 5526 C CA . TYR B 1 265 ? 11.102 21.234 20.281 1 42.34 265 TYR B CA 1
ATOM 5527 C C . TYR B 1 265 ? 12.141 22.312 19.953 1 42.34 265 TYR B C 1
ATOM 5529 O O . TYR B 1 265 ? 11.797 23.453 19.672 1 42.34 265 TYR B O 1
ATOM 5537 N N . GLY B 1 266 ? 13.156 22 20.297 1 51.38 266 GLY B N 1
ATOM 5538 C CA . GLY B 1 266 ? 14.492 22.578 20.312 1 51.38 266 GLY B CA 1
ATOM 5539 C C . GLY B 1 266 ? 15.023 22.828 21.719 1 51.38 266 GLY B C 1
ATOM 5540 O O . GLY B 1 266 ? 16.188 22.531 22 1 51.38 266 GLY B O 1
ATOM 5541 N N . ASP B 1 267 ? 13.844 23.266 22.406 1 54.72 267 ASP B N 1
ATOM 5542 C CA . ASP B 1 267 ? 14.383 23.562 23.734 1 54.72 267 ASP B CA 1
ATOM 5543 C C . ASP B 1 267 ? 14.398 22.328 24.625 1 54.72 267 ASP B C 1
ATOM 5545 O O . ASP B 1 267 ? 13.344 21.812 24.984 1 54.72 267 ASP B O 1
ATOM 5549 N N . GLY B 1 268 ? 15.461 21.547 24.469 1 61.5 268 GLY B N 1
ATOM 5550 C CA . GLY B 1 268 ? 15.664 20.531 25.484 1 61.5 268 GLY B CA 1
ATOM 5551 C C . GLY B 1 268 ? 15.617 19.109 24.922 1 61.5 268 GLY B C 1
ATOM 5552 O O . GLY B 1 268 ? 15.891 18.156 25.641 1 61.5 268 GLY B O 1
ATOM 5553 N N . SER B 1 269 ? 15.258 18.938 23.531 1 76.56 269 SER B N 1
ATOM 5554 C CA . SER B 1 269 ? 15.18 17.578 23.016 1 76.56 269 SER B CA 1
ATOM 5555 C C . SER B 1 269 ? 16.547 16.891 23.031 1 76.56 269 SER B C 1
ATOM 5557 O O . SER B 1 269 ? 16.641 15.672 22.953 1 76.56 269 SER B O 1
ATOM 5559 N N . TRP B 1 270 ? 17.438 17.781 23.156 1 86.81 270 TRP B N 1
ATOM 5560 C CA . TRP B 1 270 ? 18.797 17.25 23.234 1 86.81 270 TRP B CA 1
ATOM 5561 C C . TRP B 1 270 ? 19.109 16.766 24.656 1 86.81 270 TRP B C 1
ATOM 5563 O O . TRP B 1 270 ? 20.047 16 24.859 1 86.81 270 TRP B O 1
ATOM 5573 N N . ARG B 1 271 ? 18.297 17.281 25.625 1 87.81 271 ARG B N 1
ATOM 5574 C CA . ARG B 1 271 ? 18.562 16.984 27.031 1 87.81 271 ARG B CA 1
ATOM 5575 C C . ARG B 1 271 ? 17.844 15.727 27.484 1 87.81 271 ARG B C 1
ATOM 5577 O O . ARG B 1 271 ? 16.641 15.57 27.25 1 87.81 271 ARG B O 1
ATOM 5584 N N . ARG B 1 272 ? 18.594 14.812 28.172 1 88.75 272 ARG B N 1
ATOM 5585 C CA . ARG B 1 272 ? 18.016 13.594 28.719 1 88.75 272 ARG B CA 1
ATOM 5586 C C . ARG B 1 272 ? 18.438 13.391 30.172 1 88.75 272 ARG B C 1
ATOM 5588 O O . ARG B 1 272 ? 18 12.438 30.828 1 88.75 272 ARG B O 1
ATOM 5595 N N . GLY B 1 273 ? 19.219 14.234 30.625 1 88.81 273 GLY B N 1
ATOM 5596 C CA . GLY B 1 273 ? 19.734 14.109 31.969 1 88.81 273 GLY B CA 1
ATOM 5597 C C . GLY B 1 273 ? 20.828 13.078 32.094 1 88.81 273 GLY B C 1
ATOM 5598 O O . GLY B 1 273 ? 21.062 12.523 33.156 1 88.81 273 GLY B O 1
ATOM 5599 N N . ASP B 1 274 ? 21.484 12.844 31.031 1 93.25 274 ASP B N 1
ATOM 5600 C CA . ASP B 1 274 ? 22.547 11.852 31.047 1 93.25 274 ASP B CA 1
ATOM 5601 C C . ASP B 1 274 ? 23.906 12.516 30.812 1 93.25 274 ASP B C 1
ATOM 5603 O O . ASP B 1 274 ? 24.016 13.742 30.797 1 93.25 274 ASP B O 1
ATOM 5607 N N . LYS B 1 275 ? 24.984 11.773 30.797 1 94.94 275 LYS B N 1
ATOM 5608 C CA . LYS B 1 275 ? 26.344 12.289 30.734 1 94.94 275 LYS B CA 1
ATOM 5609 C C . LYS B 1 275 ? 26.641 12.883 29.359 1 94.94 275 LYS B C 1
ATOM 5611 O O . LYS B 1 275 ? 27.656 13.555 29.172 1 94.94 275 LYS B O 1
ATOM 5616 N N . TYR B 1 276 ? 25.781 12.672 28.391 1 94.75 276 TYR B N 1
ATOM 5617 C CA . TYR B 1 276 ? 26.062 13.109 27.031 1 94.75 276 TYR B CA 1
ATOM 5618 C C . TYR B 1 276 ? 25.359 14.43 26.734 1 94.75 276 TYR B C 1
ATOM 5620 O O . TYR B 1 276 ? 25.391 14.906 25.594 1 94.75 276 TYR B O 1
ATOM 5628 N N . ASP B 1 277 ? 24.781 15.062 27.609 1 93.38 277 ASP B N 1
ATOM 5629 C CA . ASP B 1 277 ? 23.953 16.25 27.406 1 93.38 277 ASP B CA 1
ATOM 5630 C C . ASP B 1 277 ? 24.781 17.406 26.859 1 93.38 277 ASP B C 1
ATOM 5632 O O . ASP B 1 277 ? 24.328 18.125 25.969 1 93.38 277 ASP B O 1
ATOM 5636 N N . ASN B 1 278 ? 25.953 17.531 27.391 1 93.69 278 ASN B N 1
ATOM 5637 C CA . ASN B 1 278 ? 26.797 18.609 26.906 1 93.69 278 ASN B CA 1
ATOM 5638 C C . ASN B 1 278 ? 27.188 18.391 25.438 1 93.69 278 ASN B C 1
ATOM 5640 O O . ASN B 1 278 ? 27.172 19.312 24.641 1 93.69 278 ASN B O 1
ATOM 5644 N N . GLU B 1 279 ? 27.516 17.172 25.203 1 94.75 279 GLU B N 1
ATOM 5645 C CA . GLU B 1 279 ? 27.859 16.828 23.828 1 94.75 279 GLU B CA 1
ATOM 5646 C C . GLU B 1 279 ? 26.641 16.969 22.906 1 94.75 279 GLU B C 1
ATOM 5648 O O . GLU B 1 279 ? 26.781 17.422 21.766 1 94.75 279 GLU B O 1
ATOM 5653 N N . ALA B 1 280 ? 25.547 16.5 23.359 1 95 280 ALA B N 1
ATOM 5654 C CA . ALA B 1 280 ? 24.312 16.609 22.578 1 95 280 ALA B CA 1
ATOM 5655 C C . ALA B 1 280 ? 23.969 18.062 22.281 1 95 280 ALA B C 1
ATOM 5657 O O . ALA B 1 280 ? 23.562 18.391 21.172 1 95 280 ALA B O 1
ATOM 5658 N N . LYS B 1 281 ? 24.125 18.875 23.25 1 93.81 281 LYS B N 1
ATOM 5659 C CA . LYS B 1 281 ? 23.875 20.297 23.078 1 93.81 281 LYS B CA 1
ATOM 5660 C C . LYS B 1 281 ? 24.781 20.875 21.984 1 93.81 281 LYS B C 1
ATOM 5662 O O . LYS B 1 281 ? 24.312 21.625 21.125 1 93.81 281 LYS B O 1
ATOM 5667 N N . ALA B 1 282 ? 26.031 20.5 22.078 1 94.19 282 ALA B N 1
ATOM 5668 C CA . ALA B 1 282 ? 26.984 20.953 21.078 1 94.19 282 ALA B CA 1
ATOM 5669 C C . ALA B 1 282 ? 26.594 20.453 19.688 1 94.19 282 ALA B C 1
ATOM 5671 O O . ALA B 1 282 ? 26.656 21.203 18.719 1 94.19 282 ALA B O 1
ATOM 5672 N N . ALA B 1 283 ? 26.219 19.219 19.625 1 95.5 283 ALA B N 1
ATOM 5673 C CA . ALA B 1 283 ? 25.797 18.641 18.344 1 95.5 283 ALA B CA 1
ATOM 5674 C C . ALA B 1 283 ? 24.562 19.344 17.797 1 95.5 283 ALA B C 1
ATOM 5676 O O . ALA B 1 283 ? 24.484 19.656 16.609 1 95.5 283 ALA B O 1
ATOM 5677 N N . TYR B 1 284 ? 23.625 19.656 18.672 1 94.38 284 TYR B N 1
ATOM 5678 C CA . TYR B 1 284 ? 22.344 20.234 18.297 1 94.38 284 TYR B CA 1
ATOM 5679 C C . TYR B 1 284 ? 22.516 21.688 17.844 1 94.38 284 TYR B C 1
ATOM 5681 O O . TYR B 1 284 ? 21.641 22.25 17.172 1 94.38 284 TYR B O 1
ATOM 5689 N N . SER B 1 285 ? 23.609 22.281 18.172 1 93.31 285 SER B N 1
ATOM 5690 C CA . SER B 1 285 ? 23.875 23.641 17.703 1 93.31 285 SER B CA 1
ATOM 5691 C C . SER B 1 285 ? 24.094 23.672 16.203 1 93.31 285 SER B C 1
ATOM 5693 O O . SER B 1 285 ? 24.062 24.75 15.586 1 93.31 285 SER B O 1
ATOM 5695 N N . PHE B 1 286 ? 24.234 22.547 15.609 1 94.56 286 PHE B N 1
ATOM 5696 C CA . PHE B 1 286 ? 24.422 22.453 14.164 1 94.56 286 PHE B CA 1
ATOM 5697 C C . PHE B 1 286 ? 23.156 21.891 13.5 1 94.56 286 PHE B C 1
ATOM 5699 O O . PHE B 1 286 ? 23.141 21.688 12.289 1 94.56 286 PHE B O 1
ATOM 5706 N N . LEU B 1 287 ? 22.094 21.625 14.273 1 95.5 287 LEU B N 1
ATOM 5707 C CA . LEU B 1 287 ? 20.859 21.031 13.766 1 95.5 287 LEU B CA 1
ATOM 5708 C C . LEU B 1 287 ? 19.812 22.109 13.5 1 95.5 287 LEU B C 1
ATOM 5710 O O . LEU B 1 287 ? 19.594 23 14.328 1 95.5 287 LEU B O 1
ATOM 5714 N N . ASN B 1 288 ? 19.281 22.094 12.32 1 94.81 288 ASN B N 1
ATOM 5715 C CA . ASN B 1 288 ? 18.141 22.938 11.945 1 94.81 288 ASN B CA 1
ATOM 5716 C C . ASN B 1 288 ? 16.844 22.156 11.898 1 94.81 288 ASN B C 1
ATOM 5718 O O . ASN B 1 288 ? 16.781 21.078 11.297 1 94.81 288 ASN B O 1
ATOM 5722 N N . THR B 1 289 ? 15.789 22.641 12.508 1 93.56 289 THR B N 1
ATOM 5723 C CA . THR B 1 289 ? 14.516 21.922 12.531 1 93.56 289 THR B CA 1
ATOM 5724 C C . THR B 1 289 ? 13.477 22.656 11.695 1 93.56 289 THR B C 1
ATOM 5726 O O . THR B 1 289 ? 13.242 23.859 11.891 1 93.56 289 THR B O 1
ATOM 5729 N N . VAL B 1 290 ? 12.945 21.969 10.758 1 93.75 290 VAL B N 1
ATOM 5730 C CA . VAL B 1 290 ? 11.844 22.5 9.953 1 93.75 290 VAL B CA 1
ATOM 5731 C C . VAL B 1 290 ? 10.508 22.141 10.594 1 93.75 290 VAL B C 1
ATOM 5733 O O . VAL B 1 290 ? 10.258 20.969 10.898 1 93.75 290 VAL B O 1
ATOM 5736 N N . THR B 1 291 ? 9.664 23.109 10.836 1 91.31 291 THR B N 1
ATOM 5737 C CA . THR B 1 291 ? 8.375 22.922 11.492 1 91.31 291 THR B CA 1
ATOM 5738 C C . THR B 1 291 ? 7.328 23.875 10.93 1 91.31 291 THR B C 1
ATOM 5740 O O . THR B 1 291 ? 7.648 24.75 10.125 1 91.31 291 THR B O 1
ATOM 5743 N N . LEU B 1 292 ? 6.113 23.672 11.281 1 88.75 292 LEU B N 1
ATOM 5744 C CA . LEU B 1 292 ? 5.027 24.547 10.859 1 88.75 292 LEU B CA 1
ATOM 5745 C C . LEU B 1 292 ? 5.117 25.906 11.562 1 88.75 292 LEU B C 1
ATOM 5747 O O . LEU B 1 292 ? 5.438 25.969 12.758 1 88.75 292 LEU B O 1
ATOM 5751 N N . LEU B 1 293 ? 4.844 26.953 10.773 1 83.44 293 LEU B N 1
ATOM 5752 C CA . LEU B 1 293 ? 4.816 28.297 11.359 1 83.44 293 LEU B CA 1
ATOM 5753 C C . LEU B 1 293 ? 3.549 28.5 12.18 1 83.44 293 LEU B C 1
ATOM 5755 O O . LEU B 1 293 ? 2.449 28.188 11.719 1 83.44 293 LEU B O 1
ATOM 5759 N N . ARG B 1 294 ? 3.689 29 13.422 1 69.56 294 ARG B N 1
ATOM 5760 C CA . ARG B 1 294 ? 2.549 29.203 14.312 1 69.56 294 ARG B CA 1
ATOM 5761 C C . ARG B 1 294 ? 1.932 30.594 14.086 1 69.56 294 ARG B C 1
ATOM 5763 O O . ARG B 1 294 ? 2.646 31.562 13.836 1 69.56 294 ARG B O 1
ATOM 5770 N N . SER B 1 295 ? 0.586 30.578 14.086 1 65.75 295 SER B N 1
ATOM 5771 C CA . SER B 1 295 ? -0.117 31.844 13.922 1 65.75 295 SER B CA 1
ATOM 5772 C C . SER B 1 295 ? -0.225 32.594 15.242 1 65.75 295 SER B C 1
ATOM 5774 O O . SER B 1 295 ? -0.214 31.984 16.312 1 65.75 295 SER B O 1
ATOM 5776 N N . THR B 1 296 ? -0.172 33.938 15.234 1 63.31 296 THR B N 1
ATOM 5777 C CA . THR B 1 296 ? -0.239 34.75 16.453 1 63.31 296 THR B CA 1
ATOM 5778 C C . THR B 1 296 ? -1.469 35.656 16.422 1 63.31 296 THR B C 1
ATOM 5780 O O . THR B 1 296 ? -1.525 36.656 17.141 1 63.31 296 THR B O 1
ATOM 5783 N N . LYS B 1 297 ? -2.607 35.125 15.867 1 69.12 297 LYS B N 1
ATOM 5784 C CA . LYS B 1 297 ? -3.76 36.031 15.797 1 69.12 297 LYS B CA 1
ATOM 5785 C C . LYS B 1 297 ? -4.512 36.062 17.125 1 69.12 297 LYS B C 1
ATOM 5787 O O . LYS B 1 297 ? -4.504 35.062 17.875 1 69.12 297 LYS B O 1
ATOM 5792 N N . ALA B 1 298 ? -5.27 37.188 17.438 1 67.31 298 ALA B N 1
ATOM 5793 C CA . ALA B 1 298 ? -6.008 37.406 18.672 1 67.31 298 ALA B CA 1
ATOM 5794 C C . ALA B 1 298 ? -7.133 36.406 18.828 1 67.31 298 ALA B C 1
ATOM 5796 O O . ALA B 1 298 ? -7.312 35.812 19.906 1 67.31 298 ALA B O 1
ATOM 5797 N N . GLU B 1 299 ? -8 36.281 17.812 1 75.88 299 GLU B N 1
ATOM 5798 C CA . GLU B 1 299 ? -9.102 35.312 17.859 1 75.88 299 GLU B CA 1
ATOM 5799 C C . GLU B 1 299 ? -8.594 33.906 18.25 1 75.88 299 GLU B C 1
ATOM 5801 O O . GLU B 1 299 ? -9.305 33.156 18.906 1 75.88 299 GLU B O 1
ATOM 5806 N N . PHE B 1 300 ? -7.52 33.719 18.047 1 83.06 300 PHE B N 1
ATOM 5807 C CA . PHE B 1 300 ? -6.883 32.438 18.344 1 83.06 300 PHE B CA 1
ATOM 5808 C C . PHE B 1 300 ? -6.699 32.25 19.844 1 83.06 300 PHE B C 1
ATOM 5810 O O . PHE B 1 300 ? -6.746 31.141 20.344 1 83.06 300 PHE B O 1
ATOM 5817 N N . GLU B 1 301 ? -6.664 33.406 20.469 1 82.5 301 GLU B N 1
ATOM 5818 C CA . GLU B 1 301 ? -6.465 33.312 21.906 1 82.5 301 GLU B CA 1
ATOM 5819 C C . GLU B 1 301 ? -7.707 32.781 22.609 1 82.5 301 GLU B C 1
ATOM 5821 O O . GLU B 1 301 ? -7.605 31.953 23.531 1 82.5 301 GLU B O 1
ATOM 5826 N N . ASP B 1 302 ? -8.875 33.281 22.234 1 85.69 302 ASP B N 1
ATOM 5827 C CA . ASP B 1 302 ? -10.125 32.781 22.797 1 85.69 302 ASP B CA 1
ATOM 5828 C C . ASP B 1 302 ? -10.312 31.297 22.484 1 85.69 302 ASP B C 1
ATOM 5830 O O . ASP B 1 302 ? -10.75 30.531 23.328 1 85.69 302 ASP B O 1
ATOM 5834 N N . PHE B 1 303 ? -10.094 31.031 21.328 1 90.75 303 PHE B N 1
ATOM 5835 C CA . PHE B 1 303 ? -10.156 29.641 20.891 1 90.75 303 PHE B CA 1
ATOM 5836 C C . PHE B 1 303 ? -9.234 28.766 21.734 1 90.75 303 PHE B C 1
ATOM 5838 O O . PHE B 1 303 ? -9.641 27.719 22.219 1 90.75 303 PHE B O 1
ATOM 5845 N N . SER B 1 304 ? -8.047 29.172 21.922 1 87.88 304 SER B N 1
ATOM 5846 C CA . SER B 1 304 ? -7.035 28.438 22.688 1 87.88 304 SER B CA 1
ATOM 5847 C C . SER B 1 304 ? -7.488 28.203 24.109 1 87.88 304 SER B C 1
ATOM 5849 O O . SER B 1 304 ? -7.293 27.109 24.656 1 87.88 304 SER B O 1
ATOM 5851 N N . LYS B 1 305 ? -8.102 29.234 24.672 1 87.56 305 LYS B N 1
ATOM 5852 C CA . LYS B 1 305 ? -8.594 29.109 26.047 1 87.56 305 LYS B CA 1
ATOM 5853 C C . LYS B 1 305 ? -9.703 28.062 26.141 1 87.56 305 LYS B C 1
ATOM 5855 O O . LYS B 1 305 ? -9.727 27.266 27.078 1 87.56 305 LYS B O 1
ATOM 5860 N N . GLU B 1 306 ? -10.578 28.141 25.188 1 90.25 306 GLU B N 1
ATOM 5861 C CA . GLU B 1 306 ? -11.688 27.188 25.188 1 90.25 306 GLU B CA 1
ATOM 5862 C C . GLU B 1 306 ? -11.195 25.766 25 1 90.25 306 GLU B C 1
ATOM 5864 O O . GLU B 1 306 ? -11.711 24.828 25.625 1 90.25 306 GLU B O 1
ATOM 5869 N N . MET B 1 307 ? -10.219 25.562 24.109 1 91.69 307 MET B N 1
ATOM 5870 C CA . MET B 1 307 ? -9.641 24.234 23.875 1 91.69 307 MET B CA 1
ATOM 5871 C C . MET B 1 307 ? -8.961 23.703 25.141 1 91.69 307 MET B C 1
ATOM 5873 O O . MET B 1 307 ? -9.117 22.531 25.484 1 91.69 307 MET B O 1
ATOM 5877 N N . LYS B 1 308 ? -8.227 24.547 25.734 1 88.94 308 LYS B N 1
ATOM 5878 C CA . LYS B 1 308 ? -7.531 24.172 26.969 1 88.94 308 LYS B CA 1
ATOM 5879 C C . LYS B 1 308 ? -8.523 23.719 28.031 1 88.94 308 LYS B C 1
ATOM 5881 O O . LYS B 1 308 ? -8.297 22.703 28.703 1 88.94 308 LYS B O 1
ATOM 5886 N N . LYS B 1 309 ? -9.555 24.5 28.203 1 89.5 309 LYS B N 1
ATOM 5887 C CA . LYS B 1 309 ? -10.594 24.156 29.172 1 89.5 309 LYS B CA 1
ATOM 5888 C C . LYS B 1 309 ? -11.203 22.797 28.859 1 89.5 309 LYS B C 1
ATOM 5890 O O . LYS B 1 309 ? -11.422 21.984 29.75 1 89.5 309 LYS B O 1
ATOM 5895 N N . SER B 1 310 ? -11.484 22.594 27.625 1 90.19 310 SER B N 1
ATOM 5896 C CA . SER B 1 310 ? -12.094 21.344 27.188 1 90.19 310 SER B CA 1
ATOM 5897 C C . SER B 1 310 ? -11.156 20.156 27.453 1 90.19 310 SER B C 1
ATOM 5899 O O . SER B 1 310 ? -11.602 19.094 27.875 1 90.19 310 SER B O 1
ATOM 5901 N N . LEU B 1 311 ? -9.906 20.281 27.188 1 89.31 311 LEU B N 1
ATOM 5902 C CA . LEU B 1 311 ? -8.93 19.234 27.391 1 89.31 311 LEU B CA 1
ATOM 5903 C C . LEU B 1 311 ? -8.773 18.906 28.875 1 89.31 311 LEU B C 1
ATOM 5905 O O . LEU B 1 311 ? -8.672 17.75 29.25 1 89.31 311 LEU B O 1
ATOM 5909 N N . GLN B 1 312 ? -8.758 19.984 29.625 1 86.62 312 GLN B N 1
ATOM 5910 C CA . GLN B 1 312 ? -8.664 19.797 31.062 1 86.62 312 GLN B CA 1
ATOM 5911 C C . GLN B 1 312 ? -9.867 19.031 31.609 1 86.62 312 GLN B C 1
ATOM 5913 O O . GLN B 1 312 ? -9.719 18.172 32.469 1 86.62 312 GLN B O 1
ATOM 5918 N N . GLN B 1 313 ? -10.945 19.312 31.094 1 88.69 313 GLN B N 1
ATOM 5919 C CA . GLN B 1 313 ? -12.172 18.641 31.516 1 88.69 313 GLN B CA 1
ATOM 5920 C C . GLN B 1 313 ? -12.156 17.172 31.125 1 88.69 313 GLN B C 1
ATOM 5922 O O . GLN B 1 313 ? -12.797 16.344 31.766 1 88.69 313 GLN B O 1
ATOM 5927 N N . SER B 1 314 ? -11.375 16.844 30.109 1 87.44 314 SER B N 1
ATOM 5928 C CA . SER B 1 314 ? -11.312 15.469 29.609 1 87.44 314 SER B CA 1
ATOM 5929 C C . SER B 1 314 ? -10.094 14.742 30.156 1 87.44 314 SER B C 1
ATOM 5931 O O . SER B 1 314 ? -9.734 13.672 29.672 1 87.44 314 SER B O 1
ATOM 5933 N N . ASP B 1 315 ? -9.336 15.273 31 1 83 315 ASP B N 1
ATOM 5934 C CA . ASP B 1 315 ? -8.172 14.703 31.672 1 83 315 ASP B CA 1
ATOM 5935 C C . ASP B 1 315 ? -7.051 14.414 30.672 1 83 315 ASP B C 1
ATOM 5937 O O . ASP B 1 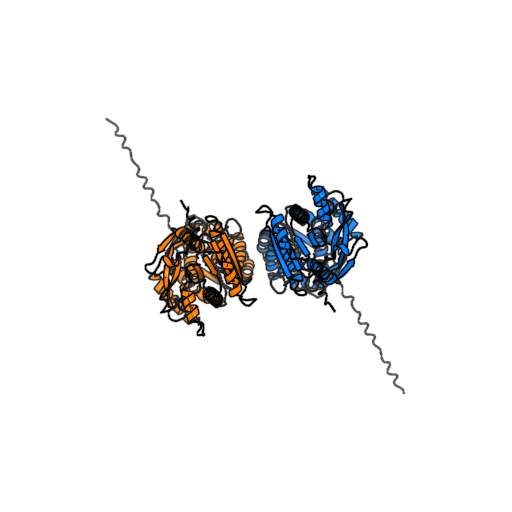315 ? -6.387 13.383 30.766 1 83 315 ASP B O 1
ATOM 5941 N N . ILE B 1 316 ? -7.059 15.156 29.656 1 82.62 316 ILE B N 1
ATOM 5942 C CA . ILE B 1 316 ? -5.914 15.109 28.75 1 82.62 316 ILE B CA 1
ATOM 5943 C C . ILE B 1 316 ? -4.859 16.125 29.203 1 82.62 316 ILE B C 1
ATOM 5945 O O . ILE B 1 316 ? -5.145 17.312 29.312 1 82.62 316 ILE B O 1
ATOM 5949 N N . PRO B 1 317 ? -3.676 15.586 29.453 1 77.5 317 PRO B N 1
ATOM 5950 C CA . PRO B 1 317 ? -2.645 16.484 29.984 1 77.5 317 PRO B CA 1
ATOM 5951 C C . PRO B 1 317 ? -2.242 17.562 28.984 1 77.5 317 PRO B C 1
ATOM 5953 O O . PRO B 1 317 ? -2.113 17.297 27.781 1 77.5 317 PRO B O 1
ATOM 5956 N N . VAL B 1 318 ? -2.326 18.797 29.438 1 75.06 318 VAL B N 1
ATOM 5957 C CA . VAL B 1 318 ? -1.781 19.922 28.688 1 75.06 318 VAL B CA 1
ATOM 5958 C C . VAL B 1 318 ? -0.587 20.5 29.438 1 75.06 318 VAL B C 1
ATOM 5960 O O . VAL B 1 318 ? -0.691 20.844 30.625 1 75.06 318 VAL B O 1
ATOM 5963 N N . CYS B 1 319 ? 0.547 20.344 28.812 1 63.28 319 CYS B N 1
ATOM 5964 C CA . CYS B 1 319 ? 1.74 20.844 29.484 1 63.28 319 CYS B CA 1
ATOM 5965 C C . CYS B 1 319 ? 1.625 22.344 29.766 1 63.28 319 CYS B C 1
ATOM 5967 O O . CYS B 1 319 ? 0.955 23.062 29.016 1 63.28 319 CYS B O 1
ATOM 5969 N N . GLU B 1 320 ? 2.227 22.688 30.906 1 59.69 320 GLU B N 1
ATOM 5970 C CA . GLU B 1 320 ? 2.25 24.094 31.297 1 59.69 320 GLU B CA 1
ATOM 5971 C C . GLU B 1 320 ? 3.062 24.938 30.297 1 59.69 320 GLU B C 1
ATOM 5973 O O . GLU B 1 320 ? 4.203 24.578 29.984 1 59.69 320 GLU B O 1
ATOM 5978 N N . GLY B 1 321 ? 2.529 25.922 29.703 1 56.28 321 GLY B N 1
ATOM 5979 C CA . GLY B 1 321 ? 3.234 26.797 28.781 1 56.28 321 GLY B CA 1
ATOM 5980 C C . GLY B 1 321 ? 3.117 26.375 27.344 1 56.28 321 GLY B C 1
ATOM 5981 O O . GLY B 1 321 ? 3.541 27.094 26.438 1 56.28 321 GLY B O 1
ATOM 5982 N N . CYS B 1 322 ? 2.525 25.125 27.203 1 63.09 322 CYS B N 1
ATOM 5983 C CA . CYS B 1 322 ? 2.361 24.672 25.828 1 63.09 322 CYS B CA 1
ATOM 5984 C C . CYS B 1 322 ? 1.008 25.094 25.281 1 63.09 322 CYS B C 1
ATOM 5986 O O . CYS B 1 322 ? 0.086 25.406 26.031 1 63.09 322 CYS B O 1
ATOM 5988 N N . SER B 1 323 ? 1.096 25.422 24 1 67.69 323 SER B N 1
ATOM 5989 C CA . SER B 1 323 ? -0.204 25.641 23.375 1 67.69 323 SER B CA 1
ATOM 5990 C C . SER B 1 323 ? -1.046 24.375 23.375 1 67.69 323 SER B C 1
ATOM 5992 O O . SER B 1 323 ? -0.556 23.297 23.031 1 67.69 323 SER B O 1
ATOM 5994 N N . ALA B 1 324 ? -2.205 24.453 23.922 1 74.56 324 ALA B N 1
ATOM 5995 C CA . ALA B 1 324 ? -3.143 23.328 23.938 1 74.56 324 ALA B CA 1
ATOM 5996 C C . ALA B 1 324 ? -3.639 23.016 22.531 1 74.56 324 ALA B C 1
ATOM 5998 O O . ALA B 1 324 ? -4.102 21.906 22.266 1 74.56 324 ALA B O 1
ATOM 5999 N N . VAL B 1 325 ? -3.475 24 21.688 1 84.31 325 VAL B N 1
ATOM 6000 C CA . VAL B 1 325 ? -4.039 23.859 20.359 1 84.31 325 VAL B CA 1
ATOM 6001 C C . VAL B 1 325 ? -2.971 23.344 19.391 1 84.31 325 VAL B C 1
ATOM 6003 O O . VAL B 1 325 ? -1.846 23.844 19.375 1 84.31 325 VAL B O 1
ATOM 6006 N N . ASN B 1 326 ? -3.295 22.281 18.719 1 86.06 326 ASN B N 1
ATOM 6007 C CA . ASN B 1 326 ? -2.412 21.797 17.656 1 86.06 326 ASN B CA 1
ATOM 6008 C C . ASN B 1 326 ? -3.021 22 16.281 1 86.06 326 ASN B C 1
ATOM 6010 O O . ASN B 1 326 ? -4.16 22.453 16.156 1 86.06 326 ASN B O 1
ATOM 6014 N N . MET B 1 327 ? -2.295 21.719 15.281 1 87.44 327 MET B N 1
ATOM 6015 C CA . MET B 1 327 ? -2.664 22.047 13.906 1 87.44 327 MET B CA 1
ATOM 6016 C C . MET B 1 327 ? -3.9 21.266 13.477 1 87.44 327 MET B C 1
ATOM 6018 O O . MET B 1 327 ? -4.645 21.703 12.602 1 87.44 327 MET B O 1
ATOM 6022 N N . PHE B 1 328 ? -4.133 20.109 14.039 1 93.62 328 PHE B N 1
ATOM 6023 C CA . PHE B 1 328 ? -5.285 19.297 13.656 1 93.62 328 PHE B CA 1
ATOM 6024 C C . PHE B 1 328 ? -6.578 19.922 14.18 1 93.62 328 PHE B C 1
ATOM 6026 O O . PHE B 1 328 ? -7.59 19.938 13.484 1 93.62 328 PHE B O 1
ATOM 6033 N N . MET B 1 329 ? -6.469 20.422 15.383 1 93.19 329 MET B N 1
ATOM 6034 C CA . MET B 1 329 ? -7.629 21.109 15.953 1 93.19 329 MET B CA 1
ATOM 6035 C C . MET B 1 329 ? -8.008 22.312 15.102 1 93.19 329 MET B C 1
ATOM 6037 O O . MET B 1 329 ? -9.18 22.5 14.773 1 93.19 329 MET B O 1
ATOM 6041 N N . GLU B 1 330 ? -7.004 23.062 14.758 1 92.56 330 GLU B N 1
ATOM 6042 C CA . GLU B 1 330 ? -7.227 24.219 13.883 1 92.56 330 GLU B CA 1
ATOM 6043 C C . GLU B 1 330 ? -7.816 23.781 12.539 1 92.56 330 GLU B C 1
ATOM 6045 O O . GLU B 1 330 ? -8.781 24.375 12.062 1 92.56 330 GLU B O 1
ATOM 6050 N N . GLY B 1 331 ? -7.215 22.781 12 1 95.06 331 GLY B N 1
ATOM 6051 C CA . GLY B 1 331 ? -7.613 22.297 10.68 1 95.06 331 GLY B CA 1
ATOM 6052 C C . GLY B 1 331 ? -9.055 21.828 10.633 1 95.06 331 GLY B C 1
ATOM 6053 O O . GLY B 1 331 ? -9.812 22.219 9.742 1 95.06 331 GLY B O 1
ATOM 6054 N N . PHE B 1 332 ? -9.461 21.031 11.555 1 98.12 332 PHE B N 1
ATOM 6055 C CA . PHE B 1 332 ? -10.797 20.469 11.508 1 98.12 332 PHE B CA 1
ATOM 6056 C C . PHE B 1 332 ? -11.844 21.516 11.875 1 98.12 332 PHE B C 1
ATOM 6058 O O . PHE B 1 332 ? -12.984 21.453 11.398 1 98.12 332 PHE B O 1
ATOM 6065 N N . HIS B 1 333 ? -11.484 22.5 12.734 1 97.06 333 HIS B N 1
ATOM 6066 C CA . HIS B 1 333 ? -12.336 23.672 12.906 1 97.06 333 HIS B CA 1
ATOM 6067 C C . HIS B 1 333 ? -12.594 24.359 11.57 1 97.06 333 HIS B C 1
ATOM 6069 O O . HIS B 1 333 ? -13.742 24.578 11.188 1 97.06 333 HIS B O 1
ATOM 6075 N N . ASP B 1 334 ? -11.562 24.672 10.891 1 96.94 334 ASP B N 1
ATOM 6076 C CA . ASP B 1 334 ? -11.648 25.438 9.648 1 96.94 334 ASP B CA 1
ATOM 6077 C C . ASP B 1 334 ? -12.32 24.609 8.547 1 96.94 334 ASP B C 1
ATOM 6079 O O . ASP B 1 334 ? -12.898 25.156 7.613 1 96.94 334 ASP B O 1
ATOM 6083 N N . ALA B 1 335 ? -12.164 23.266 8.633 1 98.75 335 ALA B N 1
ATOM 6084 C CA . ALA B 1 335 ? -12.789 22.375 7.664 1 98.75 335 ALA B CA 1
ATOM 6085 C C . ALA B 1 335 ? -14.297 22.594 7.594 1 98.75 335 ALA B C 1
ATOM 6087 O O . ALA B 1 335 ? -14.867 22.656 6.508 1 98.75 335 ALA B O 1
ATOM 6088 N N . LEU B 1 336 ? -14.93 22.719 8.727 1 98.25 336 LEU B N 1
ATOM 6089 C CA . LEU B 1 336 ? -16.375 22.891 8.766 1 98.25 336 LEU B CA 1
ATOM 6090 C C . LEU B 1 336 ? -16.781 24.25 8.195 1 98.25 336 LEU B C 1
ATOM 6092 O O . LEU B 1 336 ? -17.797 24.359 7.508 1 98.25 336 LEU B O 1
ATOM 6096 N N . ILE B 1 337 ? -15.961 25.25 8.516 1 97.62 337 ILE B N 1
ATOM 6097 C CA . ILE B 1 337 ? -16.219 26.578 7.977 1 97.62 337 ILE B CA 1
ATOM 6098 C C . ILE B 1 337 ? -16.109 26.547 6.453 1 97.62 337 ILE B C 1
ATOM 6100 O O . ILE B 1 337 ? -16.969 27.078 5.754 1 97.62 337 ILE B O 1
ATOM 6104 N N . LEU B 1 338 ? -15.062 25.891 5.996 1 98.62 338 LEU B N 1
ATOM 6105 C CA . LEU B 1 338 ? -14.828 25.766 4.562 1 98.62 338 LEU B CA 1
ATOM 6106 C C . LEU B 1 338 ? -15.984 25.047 3.881 1 98.62 338 LEU B C 1
ATOM 6108 O O . LEU B 1 338 ? -16.453 25.469 2.826 1 98.62 338 LEU B O 1
ATOM 6112 N N . TYR B 1 339 ? -16.453 23.953 4.484 1 98.69 339 TYR B N 1
ATOM 6113 C CA . TYR B 1 339 ? -17.562 23.188 3.936 1 98.69 339 TYR B CA 1
ATOM 6114 C C . TYR B 1 339 ? -18.828 24.031 3.863 1 98.69 339 TYR B C 1
ATOM 6116 O O . TYR B 1 339 ? -19.547 24.016 2.854 1 98.69 339 TYR B O 1
ATOM 6124 N N . ALA B 1 340 ? -19.156 24.766 4.91 1 98.12 340 ALA B N 1
ATOM 6125 C CA . ALA B 1 340 ? -20.359 25.578 4.969 1 98.12 340 ALA B CA 1
ATOM 6126 C C . ALA B 1 340 ? -20.359 26.641 3.875 1 98.12 340 ALA B C 1
ATOM 6128 O O . ALA B 1 340 ? -21.375 26.875 3.227 1 98.12 340 ALA B O 1
ATOM 6129 N N . LEU B 1 341 ? -19.203 27.234 3.709 1 97.81 341 LEU B N 1
ATOM 6130 C CA . LEU B 1 341 ? -19.078 28.25 2.668 1 97.81 341 LEU B CA 1
ATOM 6131 C C . LEU B 1 341 ? -19.312 27.641 1.288 1 97.81 341 LEU B C 1
ATOM 6133 O O . LEU B 1 341 ? -20.062 28.203 0.481 1 97.81 341 LEU B O 1
ATOM 6137 N N . ALA B 1 342 ? -18.672 26.516 1.011 1 98.38 342 ALA B N 1
ATOM 6138 C CA . ALA B 1 342 ? -18.812 25.828 -0.275 1 98.38 342 ALA B CA 1
ATOM 6139 C C . ALA B 1 342 ? -20.266 25.391 -0.5 1 98.38 342 ALA B C 1
ATOM 6141 O O . ALA B 1 342 ? -20.797 25.531 -1.601 1 98.38 342 ALA B O 1
ATOM 6142 N N . LEU B 1 343 ? -20.844 24.812 0.551 1 98.25 343 LEU B N 1
ATOM 6143 C CA . LEU B 1 343 ? -22.234 24.375 0.462 1 98.25 343 LEU B CA 1
ATOM 6144 C C . LEU B 1 343 ? -23.156 25.531 0.12 1 98.25 343 LEU B C 1
ATOM 6146 O O . LEU B 1 343 ? -24.062 25.391 -0.707 1 98.25 343 LEU B O 1
ATOM 6150 N N . HIS B 1 344 ? -22.969 26.672 0.77 1 96.88 344 HIS B N 1
ATOM 6151 C CA . HIS B 1 344 ? -23.781 27.859 0.505 1 96.88 344 HIS B CA 1
ATOM 6152 C C . HIS B 1 344 ? -23.703 28.266 -0.964 1 96.88 344 HIS B C 1
ATOM 6154 O O . HIS B 1 344 ? -24.719 28.562 -1.583 1 96.88 344 HIS B O 1
ATOM 6160 N N . GLU B 1 345 ? -22.531 28.234 -1.466 1 97 345 GLU B N 1
ATOM 6161 C CA . GLU B 1 345 ? -22.328 28.625 -2.861 1 97 345 GLU B CA 1
ATOM 6162 C C . GLU B 1 345 ? -23 27.625 -3.805 1 97 345 GLU B C 1
ATOM 6164 O O . GLU B 1 345 ? -23.641 28.016 -4.785 1 97 345 GLU B O 1
ATOM 6169 N N . VAL B 1 346 ? -22.859 26.391 -3.529 1 97.38 346 VAL B N 1
ATOM 6170 C CA . VAL B 1 346 ? -23.422 25.328 -4.363 1 97.38 346 VAL B CA 1
ATOM 6171 C C . VAL B 1 346 ? -24.953 25.422 -4.328 1 97.38 346 VAL B C 1
ATOM 6173 O O . VAL B 1 346 ? -25.609 25.281 -5.363 1 97.38 346 VAL B O 1
ATOM 6176 N N . LYS B 1 347 ? -25.469 25.656 -3.191 1 96.31 347 LYS B N 1
ATOM 6177 C CA . LYS B 1 347 ? -26.922 25.75 -3.047 1 96.31 347 LYS B CA 1
ATOM 6178 C C . LYS B 1 347 ? -27.453 27.016 -3.73 1 96.31 347 LYS B C 1
ATOM 6180 O O . LYS B 1 347 ? -28.562 27 -4.277 1 96.31 347 LYS B O 1
ATOM 6185 N N . SER B 1 348 ? -26.75 28.062 -3.719 1 95.12 348 SER B N 1
ATOM 6186 C CA . SER B 1 348 ? -27.125 29.297 -4.395 1 95.12 348 SER B CA 1
ATOM 6187 C C . SER B 1 348 ? -27.188 29.094 -5.906 1 95.12 348 SER B C 1
ATOM 6189 O O . SER B 1 348 ? -27.859 29.859 -6.609 1 95.12 348 SER B O 1
ATOM 6191 N N . ASN B 1 349 ? -26.516 28.125 -6.379 1 95.5 349 ASN B N 1
ATOM 6192 C CA . ASN B 1 349 ? -26.516 27.812 -7.805 1 95.5 349 ASN B CA 1
ATOM 6193 C C . ASN B 1 349 ? -27.547 26.734 -8.148 1 95.5 349 ASN B C 1
ATOM 6195 O O . ASN B 1 349 ? -27.5 26.156 -9.234 1 95.5 349 ASN B O 1
ATOM 6199 N N . GLY B 1 350 ? -28.359 26.359 -7.23 1 95.75 350 GLY B N 1
ATOM 6200 C CA . GLY B 1 350 ? -29.469 25.469 -7.496 1 95.75 350 GLY B CA 1
ATOM 6201 C C . GLY B 1 350 ? -29.125 24 -7.246 1 95.75 350 GLY B C 1
ATOM 6202 O O . GLY B 1 350 ? -29.906 23.109 -7.566 1 95.75 350 GLY B O 1
ATOM 6203 N N . LEU B 1 351 ? -27.969 23.766 -6.664 1 97.25 351 LEU B N 1
ATOM 6204 C CA . LEU B 1 351 ? -27.547 22.406 -6.367 1 97.25 351 LEU B CA 1
ATOM 6205 C C . LEU B 1 351 ? -27.797 22.062 -4.902 1 97.25 351 LEU B C 1
ATOM 6207 O O . LEU B 1 351 ? -28.375 22.875 -4.164 1 97.25 351 LEU B O 1
ATOM 6211 N N . THR B 1 352 ? -27.562 20.828 -4.559 1 97.44 352 THR B N 1
ATOM 6212 C CA . THR B 1 352 ? -27.891 20.375 -3.213 1 97.44 352 THR B CA 1
ATOM 6213 C C . THR B 1 352 ? -26.656 19.828 -2.508 1 97.44 352 THR B C 1
ATOM 6215 O O . THR B 1 352 ? -25.578 19.734 -3.104 1 97.44 352 THR B O 1
ATOM 6218 N N . LYS B 1 353 ? -26.875 19.422 -1.271 1 97.75 353 LYS B N 1
ATOM 6219 C CA . LYS B 1 353 ? -25.781 18.875 -0.466 1 97.75 353 LYS B CA 1
ATOM 6220 C C . LYS B 1 353 ? -25.312 17.531 -1.007 1 97.75 353 LYS B C 1
ATOM 6222 O O . LYS B 1 353 ? -24.266 17.016 -0.601 1 97.75 353 LYS B O 1
ATOM 6227 N N . LYS B 1 354 ? -26.047 16.953 -1.952 1 97.62 354 LYS B N 1
ATOM 6228 C CA . LYS B 1 354 ? -25.703 15.656 -2.529 1 97.62 354 LYS B CA 1
ATOM 6229 C C . LYS B 1 354 ? -24.75 15.82 -3.715 1 97.62 354 LYS B C 1
ATOM 6231 O O . LYS B 1 354 ? -24.219 14.836 -4.23 1 97.62 354 LYS B O 1
ATOM 6236 N N . ASP B 1 355 ? -24.531 17.062 -4.074 1 98.31 355 ASP B N 1
ATOM 6237 C CA . ASP B 1 355 ? -23.578 17.344 -5.148 1 98.31 355 ASP B CA 1
ATOM 6238 C C . ASP B 1 355 ? -22.156 17.484 -4.605 1 98.31 355 ASP B C 1
ATOM 6240 O O . ASP B 1 355 ? -21.562 18.562 -4.672 1 98.31 355 ASP B O 1
ATOM 6244 N N . GLY B 1 356 ? -21.594 16.344 -4.219 1 98.56 356 GLY B N 1
ATOM 6245 C CA . GLY B 1 356 ? -20.359 16.281 -3.473 1 98.56 356 GLY B CA 1
ATOM 6246 C C . GLY B 1 356 ? -19.172 16.812 -4.254 1 98.56 356 GLY B C 1
ATOM 6247 O O . GLY B 1 356 ? -18.281 17.469 -3.693 1 98.56 356 GLY B O 1
ATOM 6248 N N . LEU B 1 357 ? -19.094 16.453 -5.523 1 98.19 357 LEU B N 1
ATOM 6249 C CA . LEU B 1 357 ? -17.969 16.891 -6.34 1 98.19 357 LEU B CA 1
ATOM 6250 C C . LEU B 1 357 ? -17.969 18.406 -6.496 1 98.19 357 LEU B C 1
ATOM 6252 O O . LEU B 1 357 ? -16.906 19.047 -6.41 1 98.19 357 LEU B O 1
ATOM 6256 N N . GLU B 1 358 ? -19.156 19.016 -6.746 1 98.38 358 GLU B N 1
ATOM 6257 C CA . GLU B 1 358 ? -19.281 20.453 -6.887 1 98.38 358 GLU B CA 1
ATOM 6258 C C . GLU B 1 358 ? -18.891 21.172 -5.594 1 98.38 358 GLU B C 1
ATOM 6260 O O . GLU B 1 358 ? -18.203 22.188 -5.617 1 98.38 358 GLU B O 1
ATOM 6265 N N . ILE B 1 359 ? -19.375 20.609 -4.48 1 98.75 359 ILE B N 1
ATOM 6266 C CA . ILE B 1 359 ? -19.031 21.188 -3.188 1 98.75 359 ILE B CA 1
ATOM 6267 C C . ILE B 1 359 ? -17.516 21.141 -2.986 1 98.75 359 ILE B C 1
ATOM 6269 O O . ILE B 1 359 ? -16.906 22.125 -2.564 1 98.75 359 ILE B O 1
ATOM 6273 N N . THR B 1 360 ? -16.906 19.984 -3.279 1 98.81 360 THR B N 1
ATOM 6274 C CA . THR B 1 360 ? -15.469 19.797 -3.135 1 98.81 360 THR B CA 1
ATOM 6275 C C . THR B 1 360 ? -14.703 20.844 -3.957 1 98.81 360 THR B C 1
ATOM 6277 O O . THR B 1 360 ? -13.797 21.5 -3.447 1 98.81 360 THR B O 1
ATOM 6280 N N . HIS B 1 361 ? -15.125 21.094 -5.176 1 98.19 361 HIS B N 1
ATOM 6281 C CA . HIS B 1 361 ? -14.414 22.016 -6.062 1 98.19 361 HIS B CA 1
ATOM 6282 C C . HIS B 1 361 ? -14.586 23.453 -5.609 1 98.19 361 HIS B C 1
ATOM 6284 O O . HIS B 1 361 ? -13.688 24.281 -5.809 1 98.19 361 HIS B O 1
ATOM 6290 N N . ARG B 1 362 ? -15.672 23.719 -4.992 1 98.5 362 ARG B N 1
ATOM 6291 C CA . ARG B 1 362 ? -15.891 25.078 -4.492 1 98.5 362 ARG B CA 1
ATOM 6292 C C . ARG B 1 362 ? -15.016 25.359 -3.277 1 98.5 362 ARG B C 1
ATOM 6294 O O . ARG B 1 362 ? -14.836 26.516 -2.896 1 98.5 362 ARG B O 1
ATOM 6301 N N . MET B 1 363 ? -14.531 24.266 -2.65 1 98.75 363 MET B N 1
ATOM 6302 C CA . MET B 1 363 ? -13.617 24.438 -1.528 1 98.75 363 MET B CA 1
ATOM 6303 C C . MET B 1 363 ? -12.195 24.672 -2.021 1 98.75 363 MET B C 1
ATOM 6305 O O . MET B 1 363 ? -11.328 25.094 -1.251 1 98.75 363 MET B O 1
ATOM 6309 N N . TRP B 1 364 ? -11.945 24.406 -3.273 1 98.56 364 TRP B N 1
ATOM 6310 C CA . TRP B 1 364 ? -10.602 24.5 -3.834 1 98.56 364 TRP B CA 1
ATOM 6311 C C . TRP B 1 364 ? -10.32 25.906 -4.363 1 98.56 364 TRP B C 1
ATOM 6313 O O . TRP B 1 364 ? -11.25 26.672 -4.605 1 98.56 364 TRP B O 1
ATOM 6323 N N . ASN B 1 365 ? -9.039 26.234 -4.473 1 97.69 365 ASN B N 1
ATOM 6324 C CA . ASN B 1 365 ? -8.57 27.484 -5.062 1 97.69 365 ASN B CA 1
ATOM 6325 C C . ASN B 1 365 ? -9.242 28.703 -4.422 1 97.69 365 ASN B C 1
ATOM 6327 O O . ASN B 1 365 ? -9.805 29.547 -5.121 1 97.69 365 ASN B O 1
ATOM 6331 N N . ARG B 1 366 ? -9.125 28.766 -3.111 1 97.06 366 ARG B N 1
ATOM 6332 C CA . ARG B 1 366 ? -9.719 29.891 -2.402 1 97.06 366 ARG B CA 1
ATOM 6333 C C . ARG B 1 366 ? -9.016 30.141 -1.071 1 97.06 366 ARG B C 1
ATOM 6335 O O . ARG B 1 366 ? -8.266 29.281 -0.593 1 97.06 366 ARG B O 1
ATOM 6342 N N . THR B 1 367 ? -9.234 31.25 -0.546 1 96.56 367 THR B N 1
ATOM 6343 C CA . THR B 1 367 ? -8.719 31.656 0.757 1 96.56 367 THR B CA 1
ATOM 6344 C C . THR B 1 367 ? -9.859 32.031 1.701 1 96.56 367 THR B C 1
ATOM 6346 O O . THR B 1 367 ? -10.789 32.719 1.307 1 96.56 367 THR B O 1
ATOM 6349 N N . ILE B 1 368 ? -9.797 31.516 2.848 1 95.88 368 ILE B N 1
ATOM 6350 C CA . ILE B 1 368 ? -10.805 31.844 3.848 1 95.88 368 ILE B CA 1
ATOM 6351 C C . ILE B 1 368 ? -10.125 32.344 5.129 1 95.88 368 ILE B C 1
ATOM 6353 O O . ILE B 1 368 ? -8.906 32.188 5.273 1 95.88 368 ILE B O 1
ATOM 6357 N N . GLU B 1 369 ? -10.93 32.906 5.934 1 92.44 369 GLU B N 1
ATOM 6358 C CA . GLU B 1 369 ? -10.422 33.25 7.258 1 92.44 369 GLU B CA 1
ATOM 6359 C C . GLU B 1 369 ? -10.57 32.094 8.227 1 92.44 369 GLU B C 1
ATOM 6361 O O . GLU B 1 369 ? -11.68 31.734 8.609 1 92.44 369 GLU B O 1
ATOM 6366 N N . GLY B 1 370 ? -9.492 31.5 8.633 1 92.5 370 GLY B N 1
ATOM 6367 C CA . GLY B 1 370 ? -9.5 30.422 9.609 1 92.5 370 GLY B CA 1
ATOM 6368 C C . GLY B 1 370 ? -9.344 30.922 11.039 1 92.5 370 GLY B C 1
ATOM 6369 O O . GLY B 1 370 ? -9.328 32.125 11.289 1 92.5 370 GLY B O 1
ATOM 6370 N N . ILE B 1 371 ? -9.234 29.969 11.906 1 91.38 371 ILE B N 1
ATOM 6371 C CA . ILE B 1 371 ? -9.203 30.281 13.336 1 91.38 371 ILE B CA 1
ATOM 6372 C C . ILE B 1 371 ? -7.844 30.875 13.703 1 91.38 371 ILE B C 1
ATOM 6374 O O . ILE B 1 371 ? -7.742 31.688 14.609 1 91.38 3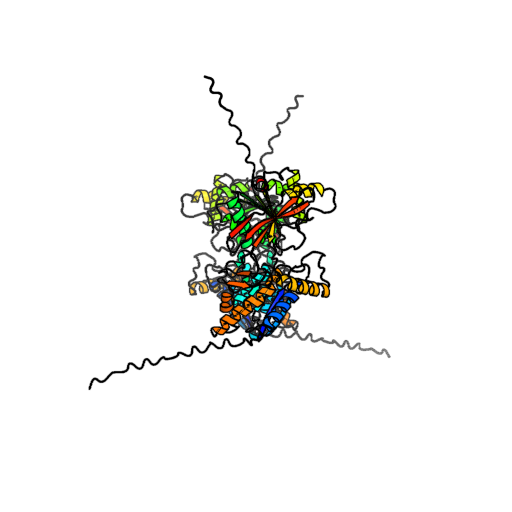71 ILE B O 1
ATOM 6378 N N . ALA B 1 372 ? -6.793 30.406 13.016 1 87.69 372 ALA B N 1
ATOM 6379 C CA . ALA B 1 372 ? -5.441 30.875 13.32 1 87.69 372 ALA B CA 1
ATOM 6380 C C . ALA B 1 372 ? -4.934 31.812 12.234 1 87.69 372 ALA B C 1
ATOM 6382 O O . ALA B 1 372 ? -3.746 32.156 12.203 1 87.69 372 ALA B O 1
ATOM 6383 N N . GLY B 1 373 ? -5.812 32.219 11.359 1 87.56 373 GLY B N 1
ATOM 6384 C CA . GLY B 1 373 ? -5.434 33.094 10.258 1 87.56 373 GLY B CA 1
ATOM 6385 C C . GLY B 1 373 ? -5.965 32.625 8.922 1 87.56 373 GLY B C 1
ATOM 6386 O O . GLY B 1 373 ? -6.809 31.734 8.859 1 87.56 373 GLY B O 1
ATOM 6387 N N . GLN B 1 374 ? -5.395 33.25 7.938 1 90.12 374 GLN B N 1
ATOM 6388 C CA . GLN B 1 374 ? -5.895 32.938 6.602 1 90.12 374 GLN B CA 1
ATOM 6389 C C . GLN B 1 374 ? -5.484 31.547 6.168 1 90.12 374 GLN B C 1
ATOM 6391 O O . GLN B 1 374 ? -4.352 31.125 6.41 1 90.12 374 GLN B O 1
ATOM 6396 N N . VAL B 1 375 ? -6.457 30.859 5.637 1 93.5 375 VAL B N 1
ATOM 6397 C CA . VAL B 1 375 ? -6.258 29.531 5.07 1 93.5 375 VAL B CA 1
ATOM 6398 C C . VAL B 1 375 ? -6.414 29.594 3.553 1 93.5 375 VAL B C 1
ATOM 6400 O O . VAL B 1 375 ? -7.512 29.844 3.045 1 93.5 375 VAL B O 1
ATOM 6403 N N . SER B 1 376 ? -5.312 29.359 2.934 1 95.69 376 SER B N 1
ATOM 6404 C CA . SER B 1 376 ? -5.332 29.406 1.475 1 95.69 376 SER B CA 1
ATOM 6405 C C . SER B 1 376 ? -5.203 28 0.878 1 95.69 376 SER B C 1
ATOM 6407 O O . SER B 1 376 ? -4.23 27.297 1.15 1 95.69 376 SER B O 1
ATOM 6409 N N . LEU B 1 377 ? -6.211 27.594 0.089 1 97.94 377 LEU B N 1
ATOM 6410 C CA . LEU B 1 377 ? -6.184 26.328 -0.639 1 97.94 377 LEU B CA 1
ATOM 6411 C C . LEU B 1 377 ? -5.832 26.562 -2.105 1 97.94 377 LEU B C 1
ATOM 6413 O O . LEU B 1 377 ? -6.297 27.516 -2.721 1 97.94 377 LEU B O 1
ATOM 6417 N N . ASP B 1 378 ? -5.035 25.734 -2.643 1 97.44 378 ASP B N 1
ATOM 6418 C CA . ASP B 1 378 ? -4.645 25.875 -4.043 1 97.44 378 ASP B CA 1
ATOM 6419 C C . ASP B 1 378 ? -5.656 25.203 -4.969 1 97.44 378 ASP B C 1
ATOM 6421 O O . ASP B 1 378 ? -6.723 24.781 -4.527 1 97.44 378 ASP B O 1
ATOM 6425 N N . ALA B 1 379 ? -5.336 25.125 -6.23 1 97.06 379 ALA B N 1
ATOM 6426 C CA . ALA B 1 379 ? -6.254 24.641 -7.258 1 97.06 379 ALA B CA 1
ATOM 6427 C C . ALA B 1 379 ? -6.508 23.141 -7.102 1 97.06 379 ALA B C 1
ATOM 6429 O O . ALA B 1 379 ? -7.48 22.609 -7.645 1 97.06 379 ALA B O 1
ATOM 6430 N N . ASN B 1 380 ? -5.625 22.453 -6.355 1 97.44 380 ASN B N 1
ATOM 6431 C CA . ASN B 1 380 ? -5.758 21.016 -6.125 1 97.44 380 ASN B CA 1
ATOM 6432 C C . ASN B 1 380 ? -6.414 20.719 -4.781 1 97.44 380 ASN B C 1
ATOM 6434 O O . ASN B 1 380 ? -6.492 19.562 -4.363 1 97.44 380 ASN B O 1
ATOM 6438 N N . GLY B 1 381 ? -6.895 21.781 -4.074 1 98.25 381 GLY B N 1
ATOM 6439 C CA . GLY B 1 381 ? -7.582 21.625 -2.803 1 98.25 381 GLY B CA 1
ATOM 6440 C C . GLY B 1 381 ? -6.641 21.328 -1.649 1 98.25 381 GLY B C 1
ATOM 6441 O O . GLY B 1 381 ? -7.039 20.719 -0.656 1 98.25 381 GLY B O 1
ATOM 6442 N N . ASP B 1 382 ? -5.398 21.703 -1.777 1 98.31 382 ASP B N 1
ATOM 6443 C CA . ASP B 1 382 ? -4.395 21.5 -0.734 1 98.31 382 ASP B CA 1
ATOM 6444 C C . ASP B 1 382 ? -4.031 22.828 -0.073 1 98.31 382 ASP B C 1
ATOM 6446 O O . ASP B 1 382 ? -3.758 23.812 -0.759 1 98.31 382 ASP B O 1
ATOM 6450 N N . ARG B 1 383 ? -3.992 22.812 1.175 1 97.06 383 ARG B N 1
ATOM 6451 C CA . ARG B 1 383 ? -3.67 24.031 1.906 1 97.06 383 ARG B CA 1
ATOM 6452 C C . ARG B 1 383 ? -2.207 24.406 1.711 1 97.06 383 ARG B C 1
ATOM 6454 O O . ARG B 1 383 ? -1.317 23.562 1.819 1 97.06 383 ARG B O 1
ATOM 6461 N N . ASN B 1 384 ? -2.004 25.672 1.442 1 94.69 384 ASN B N 1
ATOM 6462 C CA . ASN B 1 384 ? -0.645 26.203 1.495 1 94.69 384 ASN B CA 1
ATOM 6463 C C . ASN B 1 384 ? -0.142 26.312 2.932 1 94.69 384 ASN B C 1
ATOM 6465 O O . ASN B 1 384 ? -0.92 26.594 3.846 1 94.69 384 ASN B O 1
ATOM 6469 N N . GLY B 1 385 ? 1.122 26.031 3.076 1 91.69 385 GLY B N 1
ATOM 6470 C CA . GLY B 1 385 ? 1.648 26.047 4.43 1 91.69 385 GLY B CA 1
ATOM 6471 C C . GLY B 1 385 ? 2.807 27.016 4.602 1 91.69 385 GLY B C 1
ATOM 6472 O O . GLY B 1 385 ? 3.566 27.25 3.662 1 91.69 385 GLY B O 1
ATOM 6473 N N . ASP B 1 386 ? 2.834 27.641 5.777 1 92 386 ASP B N 1
ATOM 6474 C CA . ASP B 1 386 ? 3.986 28.422 6.219 1 92 386 ASP B CA 1
ATOM 6475 C C . ASP B 1 386 ? 4.855 27.609 7.184 1 92 386 ASP B C 1
ATOM 6477 O O . ASP B 1 386 ? 4.34 26.922 8.055 1 92 386 ASP B O 1
ATOM 6481 N N . PHE B 1 387 ? 6.16 27.703 6.969 1 93.19 387 PHE B N 1
ATOM 6482 C CA . PHE B 1 387 ? 7.07 26.859 7.742 1 93.19 387 PHE B CA 1
ATOM 6483 C C . PHE B 1 387 ? 8.211 27.703 8.312 1 93.19 387 PHE B C 1
ATOM 6485 O O . PHE B 1 387 ? 8.523 28.766 7.805 1 93.19 387 PHE B O 1
ATOM 6492 N N . SER B 1 388 ? 8.758 27.203 9.398 1 91.94 388 SER B N 1
ATOM 6493 C CA . SER B 1 388 ? 9.883 27.844 10.07 1 91.94 388 SER B CA 1
ATOM 6494 C C . SER B 1 388 ? 11.078 26.906 10.156 1 91.94 388 SER B C 1
ATOM 6496 O O . SER B 1 388 ? 10.914 25.688 10.219 1 91.94 388 SER B O 1
ATOM 6498 N N . VAL B 1 389 ? 12.219 27.5 10.078 1 93.06 389 VAL B N 1
ATOM 6499 C CA . VAL B 1 389 ? 13.461 26.812 10.422 1 93.06 389 VAL B CA 1
ATOM 6500 C C . VAL B 1 389 ? 13.961 27.281 11.789 1 93.06 389 VAL B C 1
ATOM 6502 O O . VAL B 1 389 ? 14.211 28.469 11.984 1 93.06 389 VAL B O 1
ATOM 6505 N N . ILE B 1 390 ? 14.039 26.312 12.703 1 91.31 390 ILE B N 1
ATOM 6506 C CA . ILE B 1 390 ? 14.438 26.625 14.078 1 91.31 390 ILE B CA 1
ATOM 6507 C C . ILE B 1 390 ? 15.852 26.109 14.328 1 91.31 390 ILE B C 1
ATOM 6509 O O . ILE B 1 390 ? 16.203 25 13.906 1 91.31 390 ILE B O 1
ATOM 6513 N N . ARG B 1 391 ? 16.656 26.891 14.992 1 92.5 391 ARG B N 1
ATOM 6514 C CA . ARG B 1 391 ? 18.016 26.516 15.32 1 92.5 391 ARG B CA 1
ATOM 6515 C C . ARG B 1 391 ? 18.422 27.047 16.688 1 92.5 391 ARG B C 1
ATOM 6517 O O . ARG B 1 391 ? 17.844 28.016 17.172 1 92.5 391 ARG B O 1
ATOM 6524 N N . MET B 1 392 ? 19.422 26.344 17.234 1 91.56 392 MET B N 1
ATOM 6525 C CA . MET B 1 392 ? 20.016 26.859 18.469 1 91.56 392 MET B CA 1
ATOM 6526 C C . MET B 1 392 ? 20.844 28.125 18.203 1 91.56 392 MET B C 1
ATOM 6528 O O . MET B 1 392 ? 21.828 28.078 17.469 1 91.56 392 MET B O 1
ATOM 6532 N N . THR B 1 393 ? 20.438 29.234 18.75 1 90.88 393 THR B N 1
ATOM 6533 C CA . THR B 1 393 ? 21.141 30.5 18.516 1 90.88 393 THR B CA 1
ATOM 6534 C C . THR B 1 393 ? 22.047 30.859 19.688 1 90.88 393 THR B C 1
ATOM 6536 O O . THR B 1 393 ? 22.953 31.672 19.562 1 90.88 393 THR B O 1
ATOM 6539 N N . ASP B 1 394 ? 21.75 30.266 20.859 1 89 394 ASP B N 1
ATOM 6540 C CA . ASP B 1 394 ? 22.594 30.406 22.031 1 89 394 ASP B CA 1
ATOM 6541 C C . ASP B 1 394 ? 23.109 29.062 22.516 1 89 394 ASP B C 1
ATOM 6543 O O . ASP B 1 394 ? 22.484 28.422 23.391 1 89 394 ASP B O 1
ATOM 6547 N N . PRO B 1 395 ? 24.234 28.703 22.109 1 87.12 395 PRO B N 1
ATOM 6548 C CA . PRO B 1 395 ? 24.75 27.375 22.453 1 87.12 395 PRO B CA 1
ATOM 6549 C C . PRO B 1 395 ? 25 27.203 23.953 1 87.12 395 PRO B C 1
ATOM 6551 O O . PRO B 1 395 ? 24.984 26.078 24.453 1 87.12 395 PRO B O 1
ATOM 6554 N N . GLU B 1 396 ? 25.328 28.281 24.578 1 87.88 396 GLU B N 1
ATOM 6555 C CA . GLU B 1 396 ? 25.562 28.188 26.016 1 87.88 396 GLU B CA 1
ATOM 6556 C C . GLU B 1 396 ? 24.266 27.922 26.781 1 87.88 396 GLU B C 1
ATOM 6558 O O . GLU B 1 396 ? 24.219 27.047 27.641 1 87.88 396 GLU B O 1
ATOM 6563 N N . ALA B 1 397 ? 23.266 28.672 26.422 1 83.5 397 ALA B N 1
ATOM 6564 C CA . ALA B 1 397 ? 21.984 28.5 27.094 1 83.5 397 ALA B CA 1
ATOM 6565 C C . ALA B 1 397 ? 21.203 27.328 26.516 1 83.5 397 ALA B C 1
ATOM 6567 O O . ALA B 1 397 ? 20.344 26.75 27.188 1 83.5 397 ALA B O 1
ATOM 6568 N N . GLY B 1 398 ? 21.453 26.984 25.328 1 85 398 GLY B N 1
ATOM 6569 C CA . GLY B 1 398 ? 20.75 25.891 24.656 1 85 398 GLY B CA 1
ATOM 6570 C C . GLY B 1 398 ? 19.391 26.312 24.125 1 85 398 GLY B C 1
ATOM 6571 O O . GLY B 1 398 ? 18.516 25.469 23.938 1 85 398 GLY B O 1
ATOM 6572 N N . THR B 1 399 ? 19.219 27.562 23.906 1 85.25 399 THR B N 1
ATOM 6573 C CA . THR B 1 399 ? 17.922 28.062 23.484 1 85.25 399 THR B CA 1
ATOM 6574 C C . THR B 1 399 ? 17.812 28.109 21.969 1 85.25 399 THR B C 1
ATOM 6576 O O . THR B 1 399 ? 18.781 28.438 21.281 1 85.25 399 THR B O 1
ATOM 6579 N N . HIS B 1 400 ? 16.641 27.812 21.469 1 87.75 400 HIS B N 1
ATOM 6580 C CA . HIS B 1 400 ? 16.359 27.766 20.031 1 87.75 400 HIS B CA 1
ATOM 6581 C C . HIS B 1 400 ? 15.461 28.922 19.609 1 87.75 400 HIS B C 1
ATOM 6583 O O . HIS B 1 400 ? 14.648 29.391 20.406 1 87.75 400 HIS B O 1
ATOM 6589 N N . GLU B 1 401 ? 15.664 29.422 18.406 1 88.12 401 GLU B N 1
ATOM 6590 C CA . GLU B 1 401 ? 14.836 30.469 17.828 1 88.12 401 GLU B CA 1
ATOM 6591 C C . GLU B 1 401 ? 14.578 30.203 16.344 1 88.12 401 GLU B C 1
ATOM 6593 O O . GLU B 1 401 ? 15.328 29.484 15.695 1 88.12 401 GLU B O 1
ATOM 6598 N N . THR B 1 402 ? 13.492 30.797 15.891 1 90.62 402 THR B N 1
ATOM 6599 C CA . THR B 1 402 ? 13.25 30.781 14.453 1 90.62 402 THR B CA 1
ATOM 6600 C C . THR B 1 402 ? 14.289 31.641 13.727 1 90.62 402 THR B C 1
ATOM 6602 O O . THR B 1 402 ? 14.477 32.812 14.055 1 90.62 402 THR B O 1
ATOM 6605 N N . VAL B 1 403 ? 14.945 31.031 12.742 1 93.31 403 VAL B N 1
ATOM 6606 C CA . VAL B 1 403 ? 15.992 31.766 12.047 1 93.31 403 VAL B CA 1
ATOM 6607 C C . VAL B 1 403 ? 15.555 32.062 10.609 1 93.31 403 VAL B C 1
ATOM 6609 O O . VAL B 1 403 ? 16.125 32.938 9.945 1 93.31 403 VAL B O 1
ATOM 6612 N N . MET B 1 404 ? 14.602 31.312 10.156 1 94 404 MET B N 1
ATOM 6613 C CA . MET B 1 404 ? 14.055 31.516 8.82 1 94 404 MET B CA 1
ATOM 6614 C C . MET B 1 404 ? 12.586 31.109 8.766 1 94 404 MET B C 1
ATOM 6616 O O . MET B 1 404 ? 12.164 30.188 9.461 1 94 404 MET B O 1
ATOM 6620 N N . SER B 1 405 ? 11.828 31.828 7.941 1 92.75 405 SER B N 1
ATOM 6621 C CA . SER B 1 405 ? 10.43 31.484 7.691 1 92.75 405 SER B CA 1
ATOM 6622 C C . SER B 1 405 ? 10.141 31.406 6.195 1 92.75 405 SER B C 1
ATOM 6624 O O . SER B 1 405 ? 10.641 32.219 5.414 1 92.75 405 SER B O 1
ATOM 6626 N N . TYR B 1 406 ? 9.492 30.375 5.848 1 94.69 406 TYR B N 1
ATOM 6627 C CA . TYR B 1 406 ? 9.039 30.172 4.477 1 94.69 406 TYR B CA 1
ATOM 6628 C C . TYR B 1 406 ? 7.527 30.344 4.367 1 94.69 406 TYR B C 1
ATOM 6630 O O . TYR B 1 406 ? 6.77 29.688 5.098 1 94.69 406 TYR B O 1
ATOM 6638 N N . PHE B 1 407 ? 7.086 31.172 3.449 1 93 407 PHE B N 1
ATOM 6639 C CA . PHE B 1 407 ? 5.668 31.422 3.215 1 93 407 PHE B CA 1
ATOM 6640 C C . PHE B 1 407 ? 5.207 30.766 1.921 1 93 407 PHE B C 1
ATOM 6642 O O . PHE B 1 407 ? 5.543 31.234 0.829 1 93 407 PHE B O 1
ATOM 6649 N N . GLY B 1 408 ? 4.414 29.766 1.996 1 91.5 408 GLY B N 1
ATOM 6650 C CA . GLY B 1 408 ? 4.047 28.891 0.891 1 91.5 408 GLY B CA 1
ATOM 6651 C C . GLY B 1 408 ? 3.188 29.578 -0.152 1 91.5 408 GLY B C 1
ATOM 6652 O O . GLY B 1 408 ? 3.236 29.234 -1.333 1 91.5 408 GLY B O 1
ATOM 6653 N N . THR B 1 409 ? 2.375 30.531 0.26 1 89.06 409 THR B N 1
ATOM 6654 C CA . THR B 1 409 ? 1.438 31.172 -0.656 1 89.06 409 THR B CA 1
ATOM 6655 C C . THR B 1 409 ? 2.186 31.922 -1.757 1 89.06 409 THR B C 1
ATOM 6657 O O . THR B 1 409 ? 1.825 31.828 -2.932 1 89.06 409 THR B O 1
ATOM 6660 N N . ASN B 1 410 ? 3.256 32.594 -1.363 1 89.44 410 ASN B N 1
ATOM 6661 C CA . ASN B 1 410 ? 3.975 33.344 -2.383 1 89.44 410 ASN B CA 1
ATOM 6662 C C . ASN B 1 410 ? 5.383 32.781 -2.598 1 89.44 410 ASN B C 1
ATOM 6664 O O . ASN B 1 410 ? 6.133 33.312 -3.424 1 89.44 410 ASN B O 1
ATOM 6668 N N . GLY B 1 411 ? 5.742 31.812 -1.848 1 88.62 411 GLY B N 1
ATOM 6669 C CA . GLY B 1 411 ? 7.027 31.156 -2.027 1 88.62 411 GLY B CA 1
ATOM 6670 C C . GLY B 1 411 ? 8.203 31.984 -1.556 1 88.62 411 GLY B C 1
ATOM 6671 O O . GLY B 1 411 ? 9.32 31.812 -2.033 1 88.62 411 GLY B O 1
ATOM 6672 N N . SER B 1 412 ? 7.957 32.812 -0.58 1 90.94 412 SER B N 1
ATOM 6673 C CA . SER B 1 412 ? 9.008 33.75 -0.145 1 90.94 412 SER B CA 1
ATOM 6674 C C . SER B 1 412 ? 9.664 33.25 1.143 1 90.94 412 SER B C 1
ATOM 6676 O O . SER B 1 412 ? 9.062 32.5 1.903 1 90.94 412 SER B O 1
ATOM 6678 N N . PHE B 1 413 ? 10.938 33.781 1.329 1 90.12 413 PHE B N 1
ATOM 6679 C CA . PHE B 1 413 ? 11.719 33.5 2.529 1 90.12 413 PHE B CA 1
ATOM 6680 C C . PHE B 1 413 ? 11.953 34.781 3.336 1 90.12 413 PHE B C 1
ATOM 6682 O O . PHE B 1 413 ? 12.242 35.844 2.77 1 90.12 413 PHE B O 1
ATOM 6689 N N . GLN B 1 414 ? 11.703 34.562 4.543 1 91.25 414 GLN B N 1
ATOM 6690 C CA . GLN B 1 414 ? 12.078 35.656 5.465 1 91.25 414 GLN B CA 1
ATOM 6691 C C . GLN B 1 414 ? 13.227 35.219 6.367 1 91.25 414 GLN B C 1
ATOM 6693 O O . GLN B 1 414 ? 13.109 34.219 7.109 1 91.25 414 GLN B O 1
ATOM 6698 N N . ILE B 1 415 ? 14.359 35.938 6.23 1 92.56 415 ILE B N 1
ATOM 6699 C CA . ILE B 1 415 ? 15.516 35.688 7.09 1 92.56 415 ILE B CA 1
ATOM 6700 C C . ILE B 1 415 ? 15.375 36.469 8.383 1 92.56 415 ILE B C 1
ATOM 6702 O O . ILE B 1 415 ? 15.172 37.688 8.352 1 92.56 415 ILE B O 1
ATOM 6706 N N . MET B 1 416 ? 15.508 35.844 9.469 1 92.19 416 MET B N 1
ATOM 6707 C CA . MET B 1 416 ? 15.344 36.469 10.766 1 92.19 416 MET B CA 1
ATOM 6708 C C . MET B 1 416 ? 16.672 37.062 11.25 1 92.19 416 MET B C 1
ATOM 6710 O O . MET B 1 416 ? 17.734 36.625 10.82 1 92.19 416 MET B O 1
ATOM 6714 N N . PRO B 1 417 ? 16.609 38.094 12.148 1 89.62 417 PRO B N 1
ATOM 6715 C CA . PRO B 1 417 ? 17.828 38.75 12.602 1 89.62 417 PRO B CA 1
ATOM 6716 C C . PRO B 1 417 ? 18.812 37.812 13.273 1 89.62 417 PRO B C 1
ATOM 6718 O O . PRO B 1 417 ? 20.031 38 13.195 1 89.62 417 PRO B O 1
ATOM 6721 N N . GLY B 1 418 ? 18.391 36.812 13.82 1 87.88 418 GLY B N 1
ATOM 6722 C CA . GLY B 1 418 ? 19.266 35.906 14.523 1 87.88 418 GLY B CA 1
ATOM 6723 C C . GLY B 1 418 ? 19.984 34.906 13.602 1 87.88 418 GLY B C 1
ATOM 6724 O O . GLY B 1 418 ? 20.859 34.188 14.039 1 87.88 418 GLY B O 1
ATOM 6725 N N . PHE B 1 419 ? 19.781 35.062 12.352 1 93.38 419 PHE B N 1
ATOM 6726 C CA . PHE B 1 419 ? 20.359 34.125 11.391 1 93.38 419 PHE B CA 1
ATOM 6727 C C . PHE B 1 419 ? 21.781 34.531 11.031 1 93.38 419 PHE B C 1
ATOM 6729 O O . PHE B 1 419 ? 22.062 35.719 10.852 1 93.38 419 PHE B O 1
ATOM 6736 N N . LYS B 1 420 ? 22.656 33.594 10.961 1 91.94 420 LYS B N 1
ATOM 6737 C CA . LYS B 1 420 ? 24.016 33.781 10.484 1 91.94 420 LYS B CA 1
ATOM 6738 C C . LYS B 1 420 ? 24.266 33 9.195 1 91.94 420 LYS B C 1
ATOM 6740 O O . LYS B 1 420 ? 24.078 31.766 9.164 1 91.94 420 LYS B O 1
ATOM 6745 N N . ARG B 1 421 ? 24.781 33.594 8.273 1 90.38 421 ARG B N 1
ATOM 6746 C CA . ARG B 1 421 ? 24.984 33 6.965 1 90.38 421 ARG B CA 1
ATOM 6747 C C . ARG B 1 421 ? 25.969 31.828 7.051 1 90.38 421 ARG B C 1
ATOM 6749 O O . ARG B 1 421 ? 25.844 30.859 6.297 1 90.38 421 ARG B O 1
ATOM 6756 N N . GLU B 1 422 ? 26.844 31.891 7.918 1 90.69 422 GLU B N 1
ATOM 6757 C CA . GLU B 1 422 ? 27.875 30.859 8.078 1 90.69 422 GLU B CA 1
ATOM 6758 C C . GLU B 1 422 ? 27.25 29.516 8.438 1 90.69 422 GLU B C 1
ATOM 6760 O O . GLU B 1 422 ? 27.828 28.453 8.148 1 90.69 422 GLU B O 1
ATOM 6765 N N . TRP B 1 423 ? 26.094 29.609 8.969 1 92.88 423 TRP B N 1
ATOM 6766 C CA . TRP B 1 423 ? 25.438 28.359 9.375 1 92.88 423 TRP B CA 1
ATOM 6767 C C . TRP B 1 423 ? 25.047 27.531 8.156 1 92.88 423 TRP B C 1
ATOM 6769 O O . TRP B 1 423 ? 24.906 26.312 8.25 1 92.88 423 TRP B O 1
ATOM 6779 N N . PHE B 1 424 ? 24.797 28.234 7.031 1 94 424 PHE B N 1
ATOM 6780 C CA . PHE B 1 424 ? 24.312 27.547 5.84 1 94 424 PHE B CA 1
ATOM 6781 C C . PHE B 1 424 ? 25.344 27.609 4.719 1 94 424 PHE B C 1
ATOM 6783 O O . PHE B 1 424 ? 25 27.469 3.543 1 94 424 PHE B O 1
ATOM 6790 N N . SER B 1 425 ? 26.578 27.891 5.074 1 90.94 425 SER B N 1
ATOM 6791 C CA . SER B 1 425 ? 27.703 27.891 4.141 1 90.94 425 SER B CA 1
ATOM 6792 C C . SER B 1 425 ? 28.609 26.688 4.359 1 90.94 425 SER B C 1
ATOM 6794 O O . SER B 1 425 ? 28.875 26.297 5.5 1 90.94 425 SER B O 1
ATOM 6796 N N . LEU B 1 426 ? 28.969 26.047 3.246 1 89.38 426 LEU B N 1
ATOM 6797 C CA . LEU B 1 426 ? 29.844 24.875 3.326 1 89.38 426 LEU B CA 1
ATOM 6798 C C . LEU B 1 426 ? 31.281 25.234 2.979 1 89.38 426 LEU B C 1
ATOM 6800 O O . LEU B 1 426 ? 31.516 26.078 2.109 1 89.38 426 LEU B O 1
ATOM 6804 N N . ARG B 1 427 ? 32.25 24.938 3.754 1 73.81 427 ARG B N 1
ATOM 6805 C CA . ARG B 1 427 ? 33.656 25.188 3.463 1 73.81 427 ARG B CA 1
ATOM 6806 C C . ARG B 1 427 ? 34.156 24.25 2.369 1 73.81 427 ARG B C 1
ATOM 6808 O O . ARG B 1 427 ? 33.906 23.047 2.404 1 73.81 427 ARG B O 1
ATOM 6815 N N . ILE B 1 428 ? 34.219 24.609 1.218 1 57.53 428 ILE B N 1
ATOM 6816 C CA . ILE B 1 428 ? 34.875 23.875 0.153 1 57.53 428 ILE B CA 1
ATOM 6817 C C . ILE B 1 428 ? 36.281 23.531 0.574 1 57.53 428 ILE B C 1
ATOM 6819 O O . ILE B 1 428 ? 37.031 24.375 1.09 1 57.53 428 ILE B O 1
ATOM 6823 N N . ALA B 1 429 ? 36.656 22.312 0.617 1 48.03 429 ALA B N 1
ATOM 6824 C CA . ALA B 1 429 ? 38.062 21.969 0.745 1 48.03 429 ALA B CA 1
ATOM 6825 C C . ALA B 1 429 ? 38.938 22.828 -0.156 1 48.03 429 ALA B C 1
ATOM 6827 O O . ALA B 1 429 ? 38.625 23.016 -1.335 1 48.03 429 ALA B O 1
ATOM 6828 N N . PRO B 1 430 ? 39.812 23.703 0.429 1 37.94 430 PRO B N 1
ATOM 6829 C CA . PRO B 1 430 ? 40.719 24.391 -0.487 1 37.94 430 PRO B CA 1
ATOM 6830 C C . PRO B 1 430 ? 41.25 23.484 -1.606 1 37.94 430 PRO B C 1
ATOM 6832 O O . PRO B 1 430 ? 41.375 22.281 -1.409 1 37.94 430 PRO B O 1
ATOM 6835 N N . GLU B 1 431 ? 40.875 23.797 -2.85 1 39.78 431 GLU B N 1
ATOM 6836 C CA . GLU B 1 431 ? 41.531 23.031 -3.898 1 39.78 431 GLU B CA 1
ATOM 6837 C C . GLU B 1 431 ? 43 22.781 -3.547 1 39.78 431 GLU B C 1
ATOM 6839 O O . GLU B 1 431 ? 43.656 23.672 -3.012 1 39.78 431 GLU B O 1
ATOM 6844 N N . PRO B 1 432 ? 43.344 21.5 -3.348 1 39.53 432 PRO B N 1
ATOM 6845 C CA . PRO B 1 432 ? 44.812 21.359 -3.152 1 39.53 432 PRO B CA 1
ATOM 6846 C C . PRO B 1 432 ? 45.625 22.312 -4.023 1 39.53 432 PRO B C 1
ATOM 6848 O O . PRO B 1 432 ? 45.25 22.562 -5.176 1 39.53 432 PRO B O 1
ATOM 6851 N N . GLN B 1 433 ? 46.188 23.234 -3.42 1 38.41 433 GLN B N 1
ATOM 6852 C CA . GLN B 1 433 ? 47.094 24.125 -4.117 1 38.41 433 GLN B CA 1
ATOM 6853 C C . GLN B 1 433 ? 48 23.344 -5.059 1 38.41 433 GLN B C 1
ATOM 6855 O O . GLN B 1 433 ? 48.625 22.359 -4.652 1 38.41 433 GLN B O 1
ATOM 6860 N N . HIS B 1 434 ? 47.594 23.234 -6.328 1 41.06 434 HIS B N 1
ATOM 6861 C CA . HIS B 1 434 ? 48.531 22.672 -7.309 1 41.06 434 HIS B CA 1
ATOM 6862 C C . HIS B 1 434 ? 49.938 23.203 -7.09 1 41.06 434 HIS B C 1
ATOM 6864 O O . HIS B 1 434 ? 50.125 24.391 -6.82 1 41.06 434 HIS B O 1
ATOM 6870 N N . PRO B 1 435 ? 50.812 22.281 -6.727 1 41.44 435 PRO B N 1
ATOM 6871 C CA . PRO B 1 435 ? 52.188 22.75 -6.555 1 41.44 435 PRO B CA 1
ATOM 6872 C C . PRO B 1 435 ? 52.625 23.703 -7.664 1 41.44 435 PRO B C 1
ATOM 6874 O O . PRO B 1 435 ? 52.312 23.484 -8.836 1 41.44 435 PRO B O 1
ATOM 6877 N N . LYS B 1 436 ? 52.812 24.969 -7.332 1 41.84 436 LYS B N 1
ATOM 6878 C CA . LYS B 1 436 ? 53.406 26 -8.203 1 41.84 436 LYS B CA 1
ATOM 6879 C C . LYS B 1 436 ? 54.656 25.484 -8.914 1 41.84 436 LYS B C 1
ATOM 6881 O O . LYS B 1 436 ? 55.562 24.984 -8.273 1 41.84 436 LYS B O 1
ATOM 6886 N N . HIS B 1 437 ? 54.5 24.828 -10.133 1 39.72 437 HIS B N 1
ATOM 6887 C CA . HIS B 1 437 ? 55.625 24.531 -10.977 1 39.72 437 HIS B CA 1
ATOM 6888 C C . HIS B 1 437 ? 56.594 25.703 -11.023 1 39.72 437 HIS B C 1
ATOM 6890 O O . HIS B 1 437 ? 56.219 26.812 -11.398 1 39.72 437 HIS B O 1
ATOM 6896 N N . SER B 1 438 ? 57.469 25.844 -10.062 1 39.88 438 SER B N 1
ATOM 6897 C CA . SER B 1 438 ? 58.625 26.734 -10.133 1 39.88 438 SER B CA 1
ATOM 6898 C C . SER B 1 438 ? 59.312 26.609 -11.477 1 39.88 438 SER B C 1
ATOM 6900 O O . SER B 1 438 ? 59.844 25.547 -11.812 1 39.88 438 SER B O 1
ATOM 6902 N N . ASP B 1 439 ? 58.75 27.234 -12.5 1 32.5 439 ASP B N 1
ATOM 6903 C CA . ASP B 1 439 ? 59.5 27.359 -13.734 1 32.5 439 ASP B CA 1
ATOM 6904 C C . ASP B 1 439 ? 60.875 27.953 -13.469 1 32.5 439 ASP B C 1
ATOM 6906 O O . ASP B 1 439 ? 61 29.094 -13.008 1 32.5 439 ASP B O 1
ATOM 6910 N N . PRO B 1 440 ? 61.875 27.188 -13.07 1 42.12 440 PRO B N 1
ATOM 6911 C CA . PRO B 1 440 ? 63.25 27.703 -13.078 1 42.12 440 PRO B CA 1
ATOM 6912 C C . PRO B 1 440 ? 63.625 28.328 -14.414 1 42.12 440 PRO B C 1
ATOM 6914 O O . PRO B 1 440 ? 63.594 27.656 -15.453 1 42.12 440 PRO B O 1
ATOM 6917 N N . SER B 1 441 ? 63.438 29.641 -14.641 1 25.23 441 SER B N 1
ATOM 6918 C CA . SER B 1 441 ? 64.375 30.234 -15.578 1 25.23 441 SER B CA 1
ATOM 6919 C C . SER B 1 441 ? 65.812 30.266 -15.008 1 25.23 441 SER B C 1
ATOM 6921 O O . SER B 1 441 ? 66 30.422 -13.797 1 25.23 441 SER B O 1
#

Secondary structure (DSSP, 8-state):
---------------------PPP--EEEEEEEE-S-TTSTT-HHHHHHHHHHHHHHHHTSTTTTT-EEEEEEEE-TTSTHHHHHHHTS-GGG--SEEE---SHHHHHHHHHHHHHTT--EEES---SGGGG-TTTTTTTEEEEEE-HHHHHHHHHHHHHHHT--EEEEEEE--SSS-HHHHHHHHHHHHHHHSTT-EEEEEEE-TTTS---HHHHHHTTTT-SEEEEE--HHHHHHHHHHHHHTT-TTTT-EEEEE-SS--S--SSSTT--SSTTHHHHHHHHTTEEEEEEPPP--SHHHHHHHHHHHHHHHTT----TTS-S--HHHHHHHHHHHHHHHHHHHHHHTT--TT-HHHHHHHHSSEEEE-SSSEEEE-TTSEE--EEEEEEEEETTTTEEEEEEEEETTTTEEEE-TT--GGGG-----------------/---------------------PPP--EEEEEEEE-S-TTSTT-HHHHHHHHHHHHHHHHTSTTTTT-EEEEEEEE-TTSTHHHHHHHTS-GGG--SEEE---SHHHHHHHHHHHHHTT--EEES---SGGGG-TTTTTTTEEEEEE-HHHHHHHHHHHHHHHT--EEEEEEE--SSS-HHHHHHHHHHHHHHHSTT-EEEEEEE-TTTS---HHHHHHTTTT-SEEEEE--HHHHHHHHHHHHHTT-TTTT-EEEEE-SS--S--SSSTT--SSTTHHHHHHHHTTEEEEEEPPP--SHHHHHHHHHHHHHHHTT----TTS-S--HHHHHHHHHHHHHHHHHHHHHHTT--TT-HHHHHHHHSSEEEE-SSSEEEE-TTSEE--EEEEEEEEETTTTEEEEEEEEETTTTEEEE-TT--GGGG-----------------

Organism: NCBI:txid630221

Solvent-accessible surface area (backbone atoms only — not comparable to full-atom values): 46973 Å² total; per-residue (Å²): 138,81,80,77,76,76,78,77,74,73,76,74,73,71,71,70,65,72,74,76,80,70,67,39,67,51,77,40,37,31,38,35,27,27,22,69,58,73,87,42,83,55,6,40,79,62,28,48,59,31,42,51,50,37,52,54,52,37,45,73,33,87,57,40,40,44,46,39,77,49,78,43,81,41,61,12,66,68,33,69,50,38,39,52,62,54,58,68,41,44,87,92,62,52,53,50,31,33,39,38,31,44,41,48,72,30,20,53,58,36,39,33,53,31,28,75,70,36,24,23,28,38,15,53,26,45,35,42,62,82,57,71,62,35,82,65,54,32,49,16,50,31,24,56,30,49,27,30,47,51,56,21,47,51,52,47,51,48,31,64,76,65,65,58,55,33,33,24,40,35,30,33,43,68,83,69,79,30,61,29,44,36,42,48,47,13,35,50,55,48,36,54,72,40,90,69,33,47,73,48,78,46,81,43,35,72,84,80,41,85,77,56,33,58,67,54,51,63,70,37,74,87,26,46,30,36,42,34,23,56,55,65,69,56,49,44,46,36,36,41,36,31,38,75,69,65,41,67,46,50,62,39,38,39,35,36,55,50,67,74,74,72,60,66,74,54,56,47,70,49,55,77,87,54,95,54,30,67,57,27,44,60,24,42,48,50,37,32,33,40,26,58,52,80,64,85,45,70,70,30,51,60,52,38,51,53,49,39,52,53,33,54,73,67,71,45,90,64,63,90,92,48,75,68,63,51,71,42,29,48,16,48,20,35,42,54,54,45,47,52,54,15,45,52,55,39,40,75,71,74,46,57,78,76,44,14,58,62,30,36,56,57,50,21,55,40,71,46,82,38,63,54,39,78,42,40,23,37,84,77,18,39,20,53,33,43,32,27,34,32,30,39,75,34,73,88,81,45,42,50,42,69,29,31,36,34,37,47,86,80,68,44,76,46,77,34,89,78,48,58,70,68,72,70,41,68,66,68,74,72,70,75,74,67,76,75,76,76,74,82,123,139,83,86,80,81,77,81,78,78,75,76,75,73,75,74,73,66,74,74,75,80,70,67,40,68,50,78,41,37,32,37,34,27,26,22,70,58,72,87,43,84,54,6,41,80,62,28,47,60,30,41,51,51,38,51,54,54,37,45,74,31,87,58,41,39,47,46,40,78,48,78,43,82,39,60,13,67,68,33,69,49,38,38,54,62,54,58,68,41,44,87,91,63,52,54,50,32,32,39,38,32,45,43,49,73,31,20,53,58,38,38,32,53,30,28,74,71,37,23,24,27,39,14,50,26,45,35,41,62,81,57,71,61,35,84,64,52,32,49,16,49,30,24,55,29,49,27,31,47,49,56,21,46,49,53,47,51,48,31,65,74,62,65,58,56,34,33,23,40,36,30,34,42,68,83,69,80,30,61,29,44,34,42,48,48,12,35,51,56,48,36,53,73,40,90,69,33,46,74,47,78,47,82,45,35,73,83,81,41,86,77,56,35,57,66,53,50,62,70,40,74,89,25,47,31,37,42,34,25,57,56,65,70,56,49,44,46,37,38,40,37,29,38,75,69,64,41,66,46,51,62,40,38,39,35,37,57,49,68,74,74,72,60,64,73,55,54,46,68,49,55,78,87,53,94,54,31,68,57,28,44,59,26,43,48,52,37,32,34,40,26,59,53,79,64,86,46,69,70,30,50,59,53,38,52,54,49,38,52,53,33,55,74,65,73,43,90,66,62,89,91,47,76,67,63,50,70,42,28,51,17,49,20,34,42,54,54,46,46,51,54,15,44,50,54,39,40,75,71,73,46,56,79,76,43,13,57,63,30,36,55,57,50,20,54,40,70,45,84,37,63,56,40,78,43,41,23,37,82,78,18,39,19,53,34,44,32,27,34,32,30,40,74,36,70,87,82,45,41,50,43,68,29,32,36,34,37,47,84,81,68,45,77,45,80,33,89,77,48,56,70,67,71,68,41,68,66,69,73,72,69,74,74,68,78,76,77,75,73,80,125